Protein AF-A0A6J0THK1-F1 (afdb_monomer)

pLDDT: mean 76.47, std 19.22, range [28.08, 97.12]

Secondary structure (DSSP, 8-state):
---------------------------------PPPPP---------TTSSTT--GGGSHHHHHHHHHHHTTSS-HHHHHHHHHHHHHHHHHHHHHHHHHHHHHHHHHHHHHHHHHHHHHHHHHH---TT---HHHHHHHHHHHHHHHHHHHHHHHHHHHHHHHHHHHHHHHHHHHHHHSPPHHHHHHHHHHHHHHHHHHHHHHHHHHHHHHHHHHHHHHHHHHHHHHHHHHHHHHHHHHHHHHHHHHTS-SSSHHHHHHHHHHHHHHHHHHHHHHHHHHHHHHHHHHHHHHHHHHHHHHHHHHHHHHHHHHHHHHHHHHHHHHHHHHHHHHHHHHHHHHHHHHHHHHHHHHHHHHHHHHHHHHHHHHHHHHHHHHHHHHHHHHHHHHHHHHHHHHHHHHHHHHHHHTT----------SSS-S-----------------------GGGTGGGTHHHHHHHHHHHHHHHHHHHHHHHHHHHHHHHHHHHHHHHHHHHHHHHHHHHHHHHHHHHHHHHHHHHHHHHHHHHHHHHHHHHHHHHHHHHHHHHHHHHHHHHHHHHHHHHHHHHHHHHHHHHHHHHHHHHHHHHHHHHHHHHHHHHHHHHHHHHHHHHHHHHHHHHHHHHHHHHHHHHHHHHHHHHHHHHHHHHHHHHHHHHHHHHHHHHHHHHHHHHHHHHHHHHHHHHHHHHHHHHHHHHHHHHHHHHHHHHHHHHHHHHHHHHHHHHHHHHHHHHHHHHHHHHHHHS--TT-S------------HHHHHHHHHHHHHHHHHHHHHHHHHHHHHHHHHHHHHHHHHHHHHHHHHHHHHHHHHTTTSSSS----------------------

Foldseek 3Di:
DDDDDDDDDDDDDDDDDDDDDDDDDDDDDDDDDDDDDDDDDDDDPDVPPPPPPDDLCNDPVLVVLVVCVVVVNDPVVVSVVVSVVSVVVVVVVVVVVVVVVVVVVVVVVVVVVVVVVVVVVVVVVPDDPPPPDPVVVVVVVVVVVVVVVVVVVVVVVVVVVVVVVVVVVVVVVVVVVVVPDDPVVVVVVVVVVVVVVVVVVVVVVVVVVVVVVVVVVVVVVVVVVVVVVVVVVVVVVVVVVVVVVVVVPPDDDPPPPPVVVVVVVVVVVVVVVVVVVVVVVVVVVVVVVVVVVVVVVVVVVVVVVVVVVVVVVVVVVVVVVVVVVVVVVVVVVVVVVVVVVVVVVVVVVVVVVVVVVVVVVVVVVVVVVVVVVVVVVVVVVVVVVVVVVVVVVVVVVVVVVVVVVVVVPDDDDDDDDDPDPDDDDDDPPPDDDDDDDDDDDDDDDDPPPVPVVVVVVVVVVVVVVVVVVVVVVVVVVVVVVVVVVVVVVVVVVVVVVVVVVVVVVVVVVVVVVVVVVVVVVVVVVVVVVVVVVVVVVVVVVVVVVVVVVVVVVVVVVVVVVVVVVVVVVVVVVVVVVVVVVVVVVVVVVVVVVVVVVVVVVVVVVVVVVVVVVVVVVVVVVVVVVVVVVVVVVVVVVVVVVVVVVVVVVVVVVVVVVVVVVVVVVVVVVVVVVVVVVVVVVVVVVVVVVVVVVVVVVVVVVVVVVVVVVVVVVCVVVVVVVVVVVVVVVVVVVVVVVVVVVVVVVPPDPDDPDDDDDDDDDDDDDVVVVVVVVVVVVVVVVVVVVVVVVVVVVVVVVVVVVVVVVVVVVVVVVVVVVVVVVVVPPPDDDDDDDDDDDDDDDDDDDDDDDD

Radius of gyration: 114.05 Å; Cα contacts (8 Å, |Δi|>4): 21; chains: 1; bounding box: 267×91×372 Å

Mean predicted aligned error: 25.87 Å

Solvent-accessible surface area (backbone atoms only — not comparable to full-atom values): 49846 Å² total; per-residue (Å²): 132,87,84,87,85,90,82,85,88,85,89,88,85,88,76,88,78,89,83,84,85,82,90,85,83,90,85,80,85,91,75,82,88,72,84,84,77,83,83,75,80,80,73,82,88,72,83,83,77,81,71,90,76,67,56,70,84,75,33,67,71,47,50,54,48,48,52,39,36,77,71,66,79,42,61,66,71,59,45,51,52,50,51,54,51,50,52,52,50,49,54,50,50,51,56,49,52,56,50,51,54,49,52,56,50,50,51,54,49,53,50,54,52,48,53,51,51,49,55,52,48,52,60,70,65,65,68,76,86,82,62,86,45,70,64,53,54,52,50,52,50,48,52,50,53,51,51,52,49,49,58,47,50,53,50,49,50,52,50,52,52,52,50,50,52,53,51,50,52,48,53,50,53,52,52,52,57,68,66,53,76,55,70,72,58,53,51,51,51,50,49,54,50,49,55,50,54,51,51,52,51,52,49,53,52,49,53,56,48,52,53,47,55,50,51,52,53,49,52,52,52,52,59,47,54,60,45,55,53,48,54,52,52,52,53,52,49,55,56,48,53,56,49,54,57,62,59,72,77,76,78,79,93,67,65,91,74,59,53,69,63,52,51,56,54,50,50,56,55,48,53,54,48,51,50,52,56,50,52,52,51,49,52,53,52,51,52,49,52,56,52,50,54,52,50,52,53,53,50,52,53,49,51,52,52,49,54,51,50,53,54,52,47,55,52,48,55,52,50,51,53,51,49,50,53,53,49,52,51,49,55,51,50,52,53,50,50,53,49,54,51,52,53,47,51,54,50,52,53,50,49,51,51,53,51,53,50,50,49,53,50,52,54,49,50,58,46,52,52,52,49,52,52,50,50,51,54,50,48,54,51,50,53,50,51,50,47,53,53,49,55,51,51,53,51,50,48,61,48,50,57,50,52,50,56,58,62,75,66,63,87,89,82,88,89,87,89,86,91,85,84,88,87,77,81,96,81,85,77,94,79,77,86,88,86,87,85,90,89,86,90,86,86,87,89,83,82,67,76,79,60,61,75,66,55,57,72,55,53,57,60,54,54,55,56,55,52,54,52,51,53,52,50,54,54,53,51,50,54,57,47,53,54,49,53,52,52,49,54,52,50,51,52,49,51,53,51,51,54,50,52,54,49,51,50,53,51,49,54,47,52,52,50,50,52,58,46,53,51,52,50,53,55,48,51,54,54,50,50,52,50,51,50,51,50,54,50,51,50,51,52,51,50,50,50,50,53,51,53,48,54,49,51,52,49,58,47,52,53,50,50,54,52,51,51,52,50,50,50,55,50,50,52,52,46,54,56,49,49,56,50,48,51,54,50,50,52,52,49,54,47,51,48,53,51,50,53,50,53,53,49,52,52,51,51,54,49,51,53,50,49,55,52,48,53,53,50,52,52,51,49,54,51,48,54,52,50,51,57,50,48,53,51,51,51,51,51,50,53,54,48,51,59,50,49,53,56,48,53,50,53,50,50,54,52,48,51,54,48,50,55,50,52,51,52,48,52,56,48,52,53,51,49,51,54,49,49,53,50,47,53,52,49,51,51,53,47,51,55,50,50,51,50,50,49,52,50,50,49,54,50,52,52,51,49,50,52,52,50,52,52,59,66,47,44,59,57,52,52,46,52,55,48,51,50,51,52,51,54,51,52,50,52,56,51,52,52,51,51,55,55,50,55,66,69,73,69,63,95,82,72,97,82,88,89,88,87,88,90,89,88,85,89,63,78,73,65,57,55,61,58,50,60,61,51,56,63,56,51,59,67,53,53,61,64,50,59,60,53,57,61,53,53,56,55,56,53,60,53,53,57,62,51,52,63,58,61,56,63,65,57,58,64,62,59,59,55,62,67,59,58,71,68,73,75,77,81,74,79,94,78,86,82,90,82,90,82,88,82,88,82,89,81,87,82,88,80,83,86,133

Sequence (850 aa):
MSGSEEEEEEEEIFRSSSDSEPEQKSEPESEPENPEDPIYALAPTINIQDESSVDVHSCSAFQCLDELFYAGNIPGTRVAELKAKYTLLHDTLISLQESEIQLLQDAKRFTVELEQQQQEIEKAEQFPEDATSEVSKLRQQYLRYQNEYRAIQEREFEIQYKLNSLLEEKKLVEKEYHRIPKASDSDKRMKALRESCEVLRKEIGQRRQEIRALKEAMSSRQKHLTKEQKEINELLRKQEEIRDELVRVQSIPIQLGKDMEKIHRRMQEVEKKKLVEQEEAQEVQETLKKVLAKNDEINEEKENVMKELDGKKALLESKEREFFALTKMHEMNKENEGSAIAERGILEMGFRNCAITKQKLQDTLSRMQREKERDLRNFKKMEMQLKITQDSLDQVKAHHERMQLEVDAVPKDDGTLLERRRELQREVEISKRNLTQEKTSTDVEGRMLEQCLAEEDQLFKAQEHYRDELANLIRMIQVKADEREQKSKDCLKAQIRLNNIVAEIKTKDFEIREHKKKQREIQRQMKEFAKLYDIVRHERNKLVNLVHCARQKTNEIKEKVKMLDNEMEILRHNFAVKERKLQKYQLKLSNNIAIKDSIQCDVSKAHQTLQEMKEKREQQLMDVERLTNMLTQIEEEMVQLRKKYERAVQRRNESGVQLIEREEEVCIFYEKINIQEMMSRNGDIEINVMDEKIRFLKLKLTEKKRHIELLLRTLPMKRGLDADLVVLQIQFSQCKDKIKSFEKQFIDPNGPNRTRALPGKDPSQQELFKKIEELEIQLVKKEEKLLEKDFIYEQVSRLTEKIKTKAENSKQDTLILAKKDEWITRENKKHHPKDDGAYCRAVYESGQCH

Structure (mmCIF, N/CA/C/O backbone):
data_AF-A0A6J0THK1-F1
#
_entry.id   AF-A0A6J0THK1-F1
#
loop_
_atom_site.group_PDB
_atom_site.id
_atom_site.type_symbol
_atom_site.label_atom_id
_atom_site.label_alt_id
_atom_site.label_comp_id
_atom_site.label_asym_id
_atom_site.label_entity_id
_atom_site.label_seq_id
_atom_site.pdbx_PDB_ins_code
_atom_site.Cartn_x
_atom_site.Cartn_y
_atom_site.Cartn_z
_atom_site.occupancy
_atom_site.B_iso_or_equiv
_atom_site.auth_seq_id
_atom_site.auth_comp_id
_atom_site.auth_asym_id
_atom_site.auth_atom_id
_atom_site.pdbx_PDB_model_num
ATOM 1 N N . MET A 1 1 ? 7.198 46.370 0.269 1.00 36.00 1 MET A N 1
ATOM 2 C CA . MET A 1 1 ? 6.994 47.770 -0.156 1.00 36.00 1 MET A CA 1
ATOM 3 C C . MET A 1 1 ? 5.507 47.969 -0.392 1.00 36.00 1 MET A C 1
ATOM 5 O O . MET A 1 1 ? 4.836 46.990 -0.676 1.00 36.00 1 MET A O 1
ATOM 9 N N . SER A 1 2 ? 5.065 49.203 -0.186 1.00 38.66 2 SER A N 1
ATOM 10 C CA . SER A 1 2 ? 3.736 49.828 -0.292 1.00 38.66 2 SER A CA 1
ATOM 11 C C . SER A 1 2 ? 2.788 49.375 -1.424 1.00 38.66 2 SER A C 1
ATOM 13 O O . SER A 1 2 ? 3.269 48.921 -2.458 1.00 38.66 2 SER A O 1
ATOM 15 N N . GLY A 1 3 ? 1.476 49.621 -1.241 1.00 33.97 3 GLY A N 1
ATOM 16 C CA . GLY A 1 3 ? 0.368 49.354 -2.190 1.00 33.97 3 GLY A CA 1
ATOM 17 C C . GLY A 1 3 ? -0.607 48.294 -1.647 1.00 33.97 3 GLY A C 1
ATOM 18 O O . GLY A 1 3 ? -0.259 47.122 -1.743 1.00 33.97 3 GLY A O 1
ATOM 19 N N . SER A 1 4 ? -1.723 48.535 -0.934 1.00 37.94 4 SER A N 1
ATOM 20 C CA . SER A 1 4 ? -2.743 49.617 -0.830 1.00 37.94 4 SER A CA 1
ATOM 21 C C . SER A 1 4 ? -3.818 49.645 -1.930 1.00 37.94 4 SER A C 1
ATOM 23 O O . SER A 1 4 ? -3.476 49.421 -3.084 1.00 37.94 4 SER A O 1
ATOM 25 N N . GLU A 1 5 ? -5.053 49.974 -1.501 1.00 36.44 5 GLU A N 1
ATOM 26 C CA . GLU A 1 5 ? -6.386 50.010 -2.169 1.00 36.44 5 GLU A CA 1
ATOM 27 C C . GLU A 1 5 ? -7.235 48.732 -1.894 1.00 36.44 5 GLU A C 1
ATOM 29 O O . GLU A 1 5 ? -6.798 47.629 -2.220 1.00 36.44 5 GLU A O 1
ATOM 34 N N . GLU A 1 6 ? -8.290 48.736 -1.048 1.00 36.91 6 GLU A N 1
ATOM 35 C CA . GLU A 1 6 ? -9.592 49.486 -1.051 1.00 36.91 6 GLU A CA 1
ATOM 36 C C . GLU A 1 6 ? -10.599 48.821 -2.030 1.00 36.91 6 GLU A C 1
ATOM 38 O O . GLU A 1 6 ? -10.171 48.293 -3.051 1.00 36.91 6 GLU A O 1
ATOM 43 N N . GLU A 1 7 ? -11.906 48.628 -1.780 1.00 33.03 7 GLU A N 1
ATOM 44 C CA . GLU A 1 7 ? -12.958 49.239 -0.922 1.00 33.03 7 GLU A CA 1
ATOM 45 C C . GLU A 1 7 ? -14.014 48.128 -0.578 1.00 33.03 7 GLU A C 1
ATOM 47 O O . GLU A 1 7 ? -14.132 47.155 -1.321 1.00 33.03 7 GLU A O 1
ATOM 52 N N . GLU A 1 8 ? -14.564 48.013 0.640 1.00 32.53 8 GLU A N 1
ATOM 53 C CA . GLU A 1 8 ? -15.829 48.585 1.183 1.00 32.53 8 GLU A CA 1
ATOM 54 C C . GLU A 1 8 ? -17.151 47.793 0.940 1.00 32.53 8 GLU A C 1
ATOM 56 O O . GLU A 1 8 ? -17.525 47.493 -0.187 1.00 32.53 8 GLU A O 1
ATOM 61 N N . GLU A 1 9 ? -17.820 47.508 2.079 1.00 32.97 9 GLU A N 1
ATOM 62 C CA . GLU A 1 9 ? -19.280 47.500 2.371 1.00 32.97 9 GLU A CA 1
ATOM 63 C C . GLU A 1 9 ? -20.213 46.453 1.687 1.00 32.97 9 GLU A C 1
ATOM 65 O O . GLU A 1 9 ? -19.879 45.852 0.673 1.00 32.97 9 GLU A O 1
ATOM 70 N N . GLU A 1 10 ? -21.365 46.036 2.245 1.00 31.88 10 GLU A N 1
ATOM 71 C CA . GLU A 1 10 ? -22.238 46.596 3.302 1.00 31.88 10 GLU A CA 1
ATOM 72 C C . GLU A 1 10 ? -22.697 45.533 4.344 1.00 31.88 10 GLU A C 1
ATOM 74 O O . GLU A 1 10 ? -22.990 44.384 4.001 1.00 31.88 10 GLU A O 1
ATOM 79 N N . GLU A 1 11 ? -22.860 45.932 5.614 1.00 37.66 11 GLU A N 1
ATOM 80 C CA . GLU A 1 11 ? -23.865 45.345 6.522 1.00 37.66 11 GLU A CA 1
ATOM 81 C C . GLU A 1 11 ? -25.119 46.230 6.462 1.00 37.66 11 GLU A C 1
ATOM 83 O O . GLU A 1 11 ? -24.998 47.434 6.676 1.00 37.66 11 GLU A O 1
ATOM 88 N N . GLU A 1 12 ? -26.328 45.671 6.320 1.00 30.88 12 GLU A N 1
ATOM 89 C CA . GLU A 1 12 ? -27.518 46.402 6.777 1.00 30.88 12 GLU A CA 1
ATOM 90 C C . GLU A 1 12 ? -28.591 45.522 7.436 1.00 30.88 12 GLU A C 1
ATOM 92 O O . GLU A 1 12 ? -28.815 44.353 7.112 1.00 30.88 12 GLU A O 1
ATOM 97 N N . ILE A 1 13 ? -29.240 46.130 8.426 1.00 35.81 13 ILE A N 1
ATOM 98 C CA . ILE A 1 13 ? -30.247 45.569 9.321 1.00 35.81 13 ILE A CA 1
ATOM 99 C C . ILE A 1 13 ? -31.585 46.212 8.963 1.00 35.81 13 ILE A C 1
ATOM 101 O O . ILE A 1 13 ? -31.667 47.437 8.926 1.00 35.81 13 ILE A O 1
ATOM 105 N N . PHE A 1 14 ? -32.672 45.437 8.866 1.00 30.03 14 PHE A N 1
ATOM 106 C CA . PHE A 1 14 ? -34.009 46.030 8.971 1.00 30.03 14 PHE A CA 1
ATOM 107 C C . PHE A 1 14 ? -34.970 45.260 9.879 1.00 30.03 14 PHE A C 1
ATOM 109 O O . PHE A 1 14 ? -34.850 44.056 10.109 1.00 30.03 14 PHE A O 1
ATOM 116 N N . ARG A 1 15 ? -35.902 46.014 10.469 1.00 31.06 15 ARG A N 1
ATOM 117 C CA . ARG A 1 15 ? -36.701 45.668 11.652 1.00 31.06 15 ARG A CA 1
ATOM 118 C C . ARG A 1 15 ? -38.185 45.918 11.368 1.00 31.06 15 ARG A C 1
ATOM 120 O O . ARG A 1 15 ? -38.506 47.002 10.895 1.00 31.06 15 ARG A O 1
ATOM 127 N N . SER A 1 16 ? -39.065 45.043 11.878 1.00 30.78 16 SER A N 1
ATOM 128 C CA . SER A 1 16 ? -40.495 45.316 12.185 1.00 30.78 16 SER A CA 1
ATOM 129 C C . SER A 1 16 ? -41.435 45.624 10.988 1.00 30.78 16 SER A C 1
ATOM 131 O O . SER A 1 16 ? -40.957 45.923 9.904 1.00 30.78 16 SER A O 1
ATOM 133 N N . SER A 1 17 ? -42.772 45.518 11.068 1.00 31.30 17 SER A N 1
ATOM 134 C CA . SER A 1 17 ? -43.716 45.258 12.180 1.00 31.30 17 SER A CA 1
ATOM 135 C C . SER A 1 17 ? -45.037 44.620 11.682 1.00 31.30 17 SER A C 1
ATOM 137 O O . SER A 1 17 ? -45.369 44.822 10.520 1.00 31.30 17 SER A O 1
ATOM 139 N N . SER A 1 18 ? -45.837 44.037 12.603 1.00 30.94 18 SER A N 1
ATOM 140 C CA . SER A 1 18 ? -47.333 43.947 12.600 1.00 30.94 18 SER A CA 1
ATOM 141 C C . SER A 1 18 ? -48.061 43.213 11.436 1.00 30.94 18 SER A C 1
ATOM 143 O O . SER A 1 18 ? -47.658 43.321 10.289 1.00 30.94 18 SER A O 1
ATOM 145 N N . ASP A 1 19 ? -49.179 42.493 11.615 1.00 30.31 19 ASP A N 1
ATOM 146 C CA . ASP A 1 19 ? -50.073 42.316 12.779 1.00 30.31 19 ASP A CA 1
ATOM 147 C C . ASP A 1 19 ? -50.933 41.022 12.668 1.00 30.31 19 ASP A C 1
ATOM 149 O O . ASP A 1 19 ? -50.865 40.311 11.666 1.00 30.31 19 ASP A O 1
ATOM 153 N N . SER A 1 20 ? -51.830 40.805 13.640 1.00 31.91 20 SER A N 1
ATOM 154 C CA . SER A 1 20 ? -52.993 39.882 13.662 1.00 31.91 20 SER A CA 1
ATOM 155 C C . SER A 1 20 ? -52.786 38.370 13.904 1.00 31.91 20 SER A C 1
ATOM 157 O O . SER A 1 20 ? -52.632 37.551 13.001 1.00 31.91 20 SER A O 1
ATOM 159 N N . GLU A 1 21 ? -52.948 38.018 15.183 1.00 32.16 21 GLU A N 1
ATOM 160 C CA . GLU A 1 21 ? -53.634 36.818 15.708 1.00 32.16 21 GLU A CA 1
ATOM 161 C C . GLU A 1 21 ? -55.079 36.666 15.133 1.00 32.16 21 GLU A C 1
ATOM 163 O O . GLU A 1 21 ? -55.592 37.665 14.615 1.00 32.16 21 GLU A O 1
ATOM 168 N N . PRO A 1 22 ? -55.780 35.496 15.229 1.00 43.03 22 PRO A N 1
ATOM 169 C CA . PRO A 1 22 ? -55.897 34.708 16.472 1.00 43.03 22 PRO A CA 1
ATOM 170 C C . PRO A 1 22 ? -56.037 33.162 16.396 1.00 43.03 22 PRO A C 1
ATOM 172 O O . PRO A 1 22 ? -56.296 32.569 15.356 1.00 43.03 22 PRO A O 1
ATOM 175 N N . GLU A 1 23 ? -55.956 32.556 17.592 1.00 30.20 23 GLU A N 1
ATOM 176 C CA . GLU A 1 23 ? -56.644 31.326 18.049 1.00 30.20 23 GLU A CA 1
ATOM 177 C C . GLU A 1 23 ? -56.476 29.987 17.275 1.00 30.20 23 GLU A C 1
ATOM 179 O O . GLU A 1 23 ? -57.146 29.743 16.277 1.00 30.20 23 GLU A O 1
ATOM 184 N N . GLN A 1 24 ? -55.785 28.999 17.879 1.00 33.31 24 GLN A N 1
ATOM 185 C CA . GLN A 1 24 ? -56.449 27.915 18.651 1.00 33.31 24 GLN A CA 1
ATOM 186 C C . GLN A 1 24 ? -55.478 26.913 19.337 1.00 33.31 24 GLN A C 1
ATOM 188 O O . GLN A 1 24 ? -54.719 26.201 18.695 1.00 33.31 24 GLN A O 1
ATOM 193 N N . LYS A 1 25 ? -55.611 26.831 20.671 1.00 32.59 25 LYS A N 1
ATOM 194 C CA . LYS A 1 25 ? -55.557 25.639 21.557 1.00 32.59 25 LYS A CA 1
ATOM 195 C C . LYS A 1 25 ? -54.451 24.571 21.397 1.00 32.59 25 LYS A C 1
ATOM 197 O O . LYS A 1 25 ? -54.590 23.599 20.670 1.00 32.59 25 LYS A O 1
ATOM 202 N N . SER A 1 26 ? -53.470 24.686 22.294 1.00 32.38 26 SER A N 1
ATOM 203 C CA . SER A 1 26 ? -52.949 23.631 23.192 1.00 32.38 26 SER A CA 1
ATOM 204 C C . SER A 1 26 ? -53.467 22.180 23.052 1.00 32.38 26 SER A C 1
ATOM 206 O O . SER A 1 26 ? -54.631 21.910 23.360 1.00 32.38 26 SER A O 1
ATOM 208 N N . GLU A 1 27 ? -52.540 21.241 22.841 1.00 31.03 27 GLU A N 1
ATOM 209 C CA . GLU A 1 27 ? -52.657 19.834 23.262 1.00 31.03 27 GLU A CA 1
ATOM 210 C C . GLU A 1 27 ? -51.752 19.577 24.489 1.00 31.03 27 GLU A C 1
ATOM 212 O O . GLU A 1 27 ? -50.591 20.000 24.473 1.00 31.03 27 GLU A O 1
ATOM 217 N N . PRO A 1 28 ? -52.244 18.921 25.559 1.00 38.50 28 PRO A N 1
ATOM 218 C CA . PRO A 1 28 ? -51.434 18.522 26.708 1.00 38.50 28 PRO A CA 1
ATOM 219 C C . PRO A 1 28 ? -51.031 17.034 26.689 1.00 38.50 28 PRO A C 1
ATOM 221 O O . PRO A 1 28 ? -51.743 16.184 26.168 1.00 38.50 28 PRO A O 1
ATOM 224 N N . GLU A 1 29 ? -49.892 16.758 27.329 1.00 32.00 29 GLU A N 1
ATOM 225 C CA . GLU A 1 29 ? -49.574 15.581 28.163 1.00 32.00 29 GLU A CA 1
ATOM 226 C C . GLU A 1 29 ? -50.236 14.220 27.838 1.00 32.00 29 GLU A C 1
ATOM 228 O O . GLU A 1 29 ? -51.394 13.970 28.166 1.00 32.00 29 GLU A O 1
ATOM 233 N N . SER A 1 30 ? -49.428 13.263 27.361 1.00 32.16 30 SER A N 1
ATOM 234 C CA . SER A 1 30 ? -49.737 11.826 27.441 1.00 32.16 30 SER A CA 1
ATOM 235 C C . SER A 1 30 ? -49.089 11.193 28.683 1.00 32.16 30 SER A C 1
ATOM 237 O O . SER A 1 30 ? -47.943 10.745 28.655 1.00 32.16 30 SER A O 1
ATOM 239 N N . GLU A 1 31 ? -49.836 11.148 29.790 1.00 34.22 31 GLU A N 1
ATOM 240 C CA . GLU A 1 31 ? -49.601 10.182 30.877 1.00 34.22 31 GLU A CA 1
ATOM 241 C C . GLU A 1 31 ? -50.371 8.862 30.608 1.00 34.22 31 GLU A C 1
ATOM 243 O O . GLU A 1 31 ? -51.216 8.821 29.711 1.00 34.22 31 GLU A O 1
ATOM 248 N N . PRO A 1 32 ? -50.018 7.744 31.278 1.00 40.38 32 PRO A N 1
ATOM 249 C CA . PRO A 1 32 ? -50.179 6.409 30.698 1.00 40.38 32 PRO A CA 1
ATOM 250 C C . PRO A 1 32 ? -51.572 5.783 30.834 1.00 40.38 32 PRO A C 1
ATOM 252 O O . PRO A 1 32 ? -52.374 6.135 31.698 1.00 40.38 32 PRO A O 1
ATOM 255 N N . GLU A 1 33 ? -51.779 4.770 29.993 1.00 37.91 33 GLU A N 1
ATOM 256 C CA . GLU A 1 33 ? -52.942 3.884 29.908 1.00 37.91 33 GLU A CA 1
ATOM 257 C C . GLU A 1 33 ? -53.443 3.400 31.284 1.00 37.91 33 GLU A C 1
ATOM 259 O O . GLU A 1 33 ? -52.737 2.724 32.037 1.00 37.91 33 GLU A O 1
ATOM 264 N N . ASN A 1 34 ? -54.710 3.704 31.578 1.00 33.78 34 ASN A N 1
ATOM 265 C CA . ASN A 1 34 ? -55.543 2.892 32.465 1.00 33.78 34 ASN A CA 1
ATOM 266 C C . ASN A 1 34 ? -56.262 1.827 31.612 1.00 33.78 34 ASN A C 1
ATOM 268 O O . ASN A 1 34 ? -56.452 2.057 30.417 1.00 33.78 34 ASN A O 1
ATOM 272 N N . PRO A 1 35 ? -56.627 0.665 32.187 1.00 40.75 35 PRO A N 1
ATOM 273 C CA . PRO A 1 35 ? -57.068 -0.496 31.416 1.00 40.75 35 PRO A CA 1
ATOM 274 C C . PRO A 1 35 ? -58.350 -0.231 30.621 1.00 40.75 35 PRO A C 1
ATOM 276 O O . PRO A 1 35 ? -59.251 0.457 31.095 1.00 40.75 35 PRO A O 1
ATOM 279 N N . GLU A 1 36 ? -58.418 -0.817 29.426 1.00 34.31 36 GLU A N 1
ATOM 280 C CA . GLU A 1 36 ? -59.566 -0.733 28.524 1.00 34.31 36 GLU A CA 1
ATOM 281 C C . GLU A 1 36 ? -60.833 -1.312 29.180 1.00 34.31 36 GLU A C 1
ATOM 283 O O . GLU A 1 36 ? -60.874 -2.490 29.543 1.00 34.31 36 GLU A O 1
ATOM 288 N N . ASP A 1 37 ? -61.893 -0.503 29.276 1.00 35.66 37 ASP A N 1
ATOM 289 C CA . ASP A 1 37 ? -63.248 -1.028 29.457 1.00 35.66 37 ASP A CA 1
ATOM 290 C C . ASP A 1 37 ? -63.623 -1.856 28.209 1.00 35.66 37 ASP A C 1
ATOM 292 O O . ASP A 1 37 ? -63.424 -1.385 27.081 1.00 35.66 37 ASP A O 1
ATOM 296 N N . PRO A 1 38 ? -64.183 -3.072 28.352 1.00 40.34 38 PRO A N 1
ATOM 297 C CA . PRO A 1 38 ? -64.502 -3.915 27.208 1.00 40.34 38 PRO A CA 1
ATOM 298 C C . PRO A 1 38 ? -65.589 -3.273 26.338 1.00 40.34 38 PRO A C 1
ATOM 300 O O . PRO A 1 38 ? -66.718 -3.036 26.778 1.00 40.34 38 PRO A O 1
ATOM 303 N N . ILE A 1 39 ? -65.251 -3.025 25.070 1.00 37.56 39 ILE A N 1
ATOM 304 C CA . ILE A 1 39 ? -66.159 -2.446 24.076 1.00 37.56 39 ILE A CA 1
ATOM 305 C C . ILE A 1 39 ? -67.278 -3.449 23.767 1.00 37.56 39 ILE A C 1
ATOM 307 O O . ILE A 1 39 ? -67.135 -4.332 22.919 1.00 37.56 39 ILE A O 1
ATOM 311 N N . TYR A 1 40 ? -68.429 -3.284 24.418 1.00 40.06 40 TYR A N 1
ATOM 312 C CA . TYR A 1 40 ? -69.657 -3.958 24.008 1.00 40.06 40 TYR A CA 1
ATOM 313 C C . TYR A 1 40 ? -70.093 -3.432 22.639 1.00 40.06 40 TYR A C 1
ATOM 315 O O . TYR A 1 40 ? -70.543 -2.292 22.503 1.00 40.06 40 TYR A O 1
ATOM 323 N N . ALA A 1 41 ? -70.000 -4.285 21.619 1.00 38.50 41 ALA A N 1
ATOM 324 C CA . ALA A 1 41 ? -70.577 -4.013 20.313 1.00 38.50 41 ALA A CA 1
ATOM 325 C C . ALA A 1 41 ? -72.111 -3.938 20.432 1.00 38.50 41 ALA A C 1
ATOM 327 O O . ALA A 1 41 ? -72.799 -4.957 20.514 1.00 38.50 41 ALA A O 1
ATOM 328 N N . LEU A 1 42 ? -72.651 -2.716 20.445 1.00 39.47 42 LEU A N 1
ATOM 329 C CA . LEU A 1 42 ? -74.087 -2.468 20.337 1.00 39.47 42 LEU A CA 1
ATOM 330 C C . LEU A 1 42 ? -74.588 -3.006 18.991 1.00 39.47 42 LEU A C 1
ATOM 332 O O . LEU A 1 42 ? -74.327 -2.424 17.938 1.00 39.47 42 LEU A O 1
ATOM 336 N N . ALA A 1 43 ? -75.298 -4.134 19.035 1.00 42.25 43 ALA A N 1
ATOM 337 C CA . ALA A 1 43 ? -75.913 -4.732 17.857 1.00 42.25 43 ALA A CA 1
ATOM 338 C C . ALA A 1 43 ? -76.910 -3.745 17.210 1.00 42.25 43 ALA A C 1
ATOM 340 O O . ALA A 1 43 ? -77.673 -3.105 17.942 1.00 42.25 43 ALA A O 1
ATOM 341 N N . PRO A 1 44 ? -76.956 -3.626 15.868 1.00 39.19 44 PRO A N 1
ATOM 342 C CA . PRO A 1 44 ? -77.897 -2.733 15.201 1.00 39.19 44 PRO A CA 1
ATOM 343 C C . PRO A 1 44 ? -79.349 -3.104 15.524 1.00 39.19 44 PRO A C 1
ATOM 345 O O . PRO A 1 44 ? -79.799 -4.213 15.233 1.00 39.19 44 PRO A O 1
ATOM 348 N N . THR A 1 45 ? -80.107 -2.165 16.090 1.00 42.28 45 THR A N 1
ATOM 349 C CA . THR A 1 45 ? -81.543 -2.316 16.358 1.00 42.28 45 THR A CA 1
ATOM 350 C C . THR A 1 45 ? -82.350 -2.176 15.064 1.00 42.28 45 THR A C 1
ATOM 352 O O . THR A 1 45 ? -83.060 -1.194 14.850 1.00 42.28 45 THR A O 1
ATOM 355 N N . ILE A 1 46 ? -82.239 -3.159 14.169 1.00 40.56 46 ILE A N 1
ATOM 356 C CA . ILE A 1 46 ? -83.119 -3.253 13.002 1.00 40.56 46 ILE A CA 1
ATOM 357 C C . ILE A 1 46 ? -84.447 -3.853 13.472 1.00 40.56 46 ILE A C 1
ATOM 359 O O . ILE A 1 46 ? -84.507 -4.991 13.938 1.00 40.56 46 ILE A O 1
ATOM 363 N N . ASN A 1 47 ? -85.522 -3.073 13.374 1.00 46.06 47 ASN A N 1
ATOM 364 C CA . ASN A 1 47 ? -86.858 -3.462 13.821 1.00 46.06 47 ASN A CA 1
ATOM 365 C C . ASN A 1 47 ? -87.555 -4.353 12.766 1.00 46.06 47 ASN A C 1
ATOM 367 O O . ASN A 1 47 ? -88.536 -3.947 12.149 1.00 46.06 47 ASN A O 1
ATOM 371 N N . ILE A 1 48 ? -87.012 -5.552 12.514 1.00 51.94 48 ILE A N 1
ATOM 372 C CA . ILE A 1 48 ? -87.466 -6.493 11.465 1.00 51.94 48 ILE A CA 1
ATOM 373 C C . ILE A 1 48 ? -88.683 -7.312 11.945 1.00 51.94 48 ILE A C 1
ATOM 375 O O . ILE A 1 48 ? -88.624 -8.536 12.038 1.00 51.94 48 ILE A O 1
ATOM 379 N N . GLN A 1 49 ? -89.786 -6.647 12.302 1.00 43.81 49 GLN A N 1
ATOM 380 C CA . GLN A 1 49 ? -91.042 -7.331 12.665 1.00 43.81 49 GLN A CA 1
ATOM 381 C C . GLN A 1 49 ? -92.214 -7.089 11.701 1.00 43.81 49 GLN A C 1
ATOM 383 O O . GLN A 1 49 ? -93.164 -7.864 11.747 1.00 43.81 49 GLN A O 1
ATOM 388 N N . ASP A 1 50 ? -92.130 -6.112 10.787 1.00 47.44 50 ASP A N 1
ATOM 389 C CA . ASP A 1 50 ? -93.258 -5.752 9.905 1.00 47.44 50 ASP A CA 1
ATOM 390 C C . ASP A 1 50 ? -93.159 -6.255 8.444 1.00 47.44 50 ASP A C 1
ATOM 392 O O . ASP A 1 50 ? -94.173 -6.273 7.751 1.00 47.44 50 ASP A O 1
ATOM 396 N N . GLU A 1 51 ? -91.996 -6.709 7.950 1.00 49.25 51 GLU A N 1
ATOM 397 C CA . GLU A 1 51 ? -91.840 -7.118 6.530 1.00 49.25 51 GLU A CA 1
ATOM 398 C C . GLU A 1 51 ? -91.752 -8.639 6.286 1.00 49.25 51 GLU A C 1
ATOM 400 O O . GLU A 1 51 ? -91.953 -9.093 5.161 1.00 49.25 51 GLU A O 1
ATOM 405 N N . SER A 1 52 ? -91.537 -9.458 7.319 1.00 50.28 52 SER A N 1
ATOM 406 C CA . SER A 1 52 ? -91.371 -10.922 7.200 1.00 50.28 52 SER A CA 1
ATOM 407 C C . SER A 1 52 ? -92.678 -11.714 7.011 1.00 50.28 52 SER A C 1
ATOM 409 O O . SER A 1 52 ? -92.669 -12.942 7.064 1.00 50.28 52 SER A O 1
ATOM 411 N N . SER A 1 53 ? -93.812 -11.035 6.799 1.00 53.34 53 SER A N 1
ATOM 412 C CA . SER A 1 53 ? -95.144 -11.654 6.665 1.00 53.34 53 SER A CA 1
ATOM 413 C C . SER A 1 53 ? -95.928 -11.238 5.411 1.00 53.34 53 SER A C 1
ATOM 415 O O . SER A 1 53 ? -97.117 -11.541 5.293 1.00 53.34 53 SER A O 1
ATOM 417 N N . VAL A 1 54 ? -95.279 -10.581 4.443 1.00 56.69 54 VAL A N 1
ATOM 418 C CA . VAL A 1 54 ? -95.909 -10.233 3.159 1.00 56.69 54 VAL A CA 1
ATOM 419 C C . VAL A 1 54 ? -95.861 -11.439 2.217 1.00 56.69 54 VAL A C 1
ATOM 421 O O . VAL A 1 54 ? -94.809 -11.763 1.673 1.00 56.69 54 VAL A O 1
ATOM 424 N N . ASP A 1 55 ? -97.011 -12.082 1.990 1.00 60.78 55 ASP A N 1
ATOM 425 C CA . ASP A 1 55 ? -97.172 -13.136 0.976 1.00 60.78 55 ASP A CA 1
ATOM 426 C C . ASP A 1 55 ? -96.639 -12.641 -0.381 1.00 60.78 55 ASP A C 1
ATOM 428 O O . ASP A 1 55 ? -97.084 -11.605 -0.889 1.00 60.78 55 ASP A O 1
ATOM 432 N N . VAL A 1 56 ? -95.690 -13.371 -0.977 1.00 65.38 56 VAL A N 1
ATOM 433 C CA . VAL A 1 56 ? -94.945 -12.958 -2.181 1.00 65.38 56 VAL A CA 1
ATOM 434 C C . VAL A 1 56 ? -95.877 -12.628 -3.349 1.00 65.38 56 VAL A C 1
ATOM 436 O O . VAL A 1 56 ? -95.581 -11.756 -4.166 1.00 65.38 56 VAL A O 1
ATOM 439 N N . HIS A 1 57 ? -97.040 -13.279 -3.411 1.00 62.56 57 HIS A N 1
ATOM 440 C CA . HIS A 1 57 ? -98.052 -13.042 -4.440 1.00 62.56 57 HIS A CA 1
ATOM 441 C C . HIS A 1 57 ? -98.826 -11.726 -4.259 1.00 62.56 57 HIS A C 1
ATOM 443 O O . HIS A 1 57 ? -99.402 -11.223 -5.224 1.00 62.56 57 HIS A O 1
ATOM 449 N N . SER A 1 58 ? -98.800 -11.138 -3.060 1.00 63.50 58 SER A N 1
ATOM 450 C CA . SER A 1 58 ? -99.386 -9.828 -2.749 1.00 63.50 58 SER A CA 1
ATOM 451 C C . SER A 1 58 ? -98.419 -8.653 -2.958 1.00 63.50 58 SER A C 1
ATOM 453 O O . SER A 1 58 ? -98.847 -7.499 -2.930 1.00 63.50 58 SER A O 1
ATOM 455 N N . CYS A 1 59 ? -97.134 -8.926 -3.213 1.00 71.06 59 CYS A N 1
ATOM 456 C CA . CYS A 1 59 ? -96.104 -7.908 -3.409 1.00 71.06 59 CYS A CA 1
ATOM 457 C C . CYS A 1 59 ? -96.412 -6.980 -4.601 1.00 71.06 59 CYS A C 1
ATOM 459 O O . CYS A 1 59 ? -96.798 -7.431 -5.684 1.00 71.06 59 CYS A O 1
ATOM 461 N N . SER A 1 60 ? -96.138 -5.681 -4.445 1.00 70.81 60 SER A N 1
ATOM 462 C CA . SER A 1 60 ? -96.267 -4.672 -5.509 1.00 70.81 60 SER A CA 1
ATOM 463 C C . SER A 1 60 ? -95.484 -5.034 -6.779 1.00 70.81 60 SER A C 1
ATOM 465 O O . SER A 1 60 ? -95.949 -4.770 -7.884 1.00 70.81 60 SER A O 1
ATOM 467 N N . ALA A 1 61 ? -94.343 -5.722 -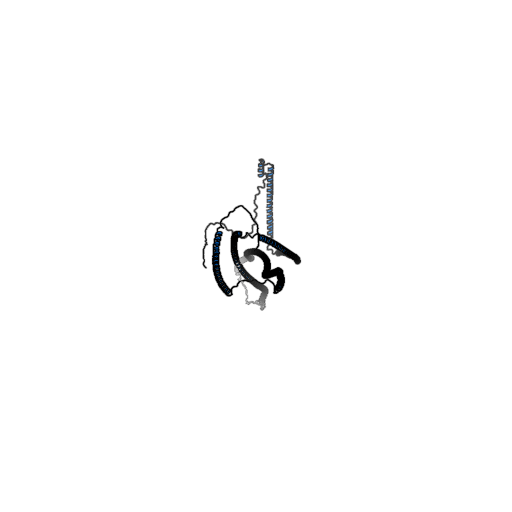6.657 1.00 71.44 61 ALA A N 1
ATOM 468 C CA . ALA A 1 61 ? -93.584 -6.224 -7.803 1.00 71.44 61 ALA A CA 1
ATOM 469 C C . ALA A 1 61 ? -94.363 -7.273 -8.623 1.00 71.44 61 ALA A C 1
ATOM 471 O O . ALA A 1 61 ? -94.291 -7.269 -9.852 1.00 71.44 61 ALA A O 1
ATOM 472 N N . PHE A 1 62 ? -95.137 -8.148 -7.969 1.00 78.50 62 PHE A N 1
ATOM 473 C CA . PHE A 1 62 ? -96.006 -9.116 -8.645 1.00 78.50 62 PHE A CA 1
ATOM 474 C C . PHE A 1 62 ? -97.195 -8.425 -9.324 1.00 78.50 62 PHE A C 1
ATOM 476 O O . PHE A 1 62 ? -97.515 -8.775 -10.460 1.00 78.50 62 PHE A O 1
ATOM 483 N N . GLN A 1 63 ? -97.784 -7.418 -8.670 1.00 76.44 63 GLN A N 1
ATOM 484 C CA . GLN A 1 63 ? -98.888 -6.617 -9.211 1.00 76.44 63 GLN A CA 1
ATOM 485 C C . GLN A 1 63 ? -98.457 -5.842 -10.468 1.00 76.44 63 GLN A C 1
ATOM 487 O O . GLN A 1 63 ? -99.088 -5.983 -11.512 1.00 76.44 63 GLN A O 1
ATOM 492 N N . CYS A 1 64 ? -97.320 -5.138 -10.429 1.00 76.50 64 CYS A N 1
ATOM 493 C CA . CYS A 1 64 ? -96.753 -4.459 -11.601 1.00 76.50 64 CYS A CA 1
ATOM 494 C C . CYS A 1 64 ? -96.468 -5.425 -12.768 1.00 76.50 64 CYS A C 1
ATOM 496 O O . CYS A 1 64 ? -96.657 -5.073 -13.932 1.00 76.50 64 CYS A O 1
ATOM 498 N N . LEU A 1 65 ? -96.017 -6.653 -12.483 1.00 80.00 65 LEU A N 1
ATOM 499 C CA . LEU A 1 65 ? -95.787 -7.674 -13.511 1.00 80.00 65 LEU A CA 1
ATOM 500 C C . LEU A 1 65 ? -97.094 -8.195 -14.137 1.00 80.00 65 LEU A C 1
ATOM 502 O O . LEU A 1 65 ? -97.099 -8.495 -15.332 1.00 80.00 65 LEU A O 1
ATOM 506 N N . ASP A 1 66 ? -98.191 -8.262 -13.378 1.00 80.19 66 ASP A N 1
ATOM 507 C CA . ASP A 1 66 ? -99.521 -8.585 -13.912 1.00 80.19 66 ASP A CA 1
ATOM 508 C C . ASP A 1 66 ? -100.132 -7.417 -14.695 1.00 80.19 66 ASP A C 1
ATOM 510 O O . ASP A 1 66 ? -100.679 -7.628 -15.773 1.00 80.19 66 ASP A O 1
ATOM 514 N N . GLU A 1 67 ? -99.995 -6.173 -14.233 1.00 80.31 67 GLU A N 1
ATOM 515 C CA . GLU A 1 67 ? -100.441 -4.990 -14.984 1.00 80.31 67 GLU A CA 1
ATOM 516 C C . GLU A 1 67 ? -99.746 -4.892 -16.350 1.00 80.31 67 GLU A C 1
ATOM 518 O O . GLU A 1 67 ? -100.396 -4.663 -17.372 1.00 80.31 67 GLU A O 1
ATOM 523 N N . LEU A 1 68 ? -98.435 -5.155 -16.401 1.00 77.31 68 LEU A N 1
ATOM 524 C CA . LEU A 1 68 ? -97.666 -5.198 -17.649 1.00 77.31 68 LEU A CA 1
ATOM 525 C C . LEU A 1 68 ? -98.054 -6.376 -18.563 1.00 77.31 68 LEU A C 1
ATOM 527 O O . LEU A 1 68 ? -97.899 -6.268 -19.785 1.00 77.31 68 LEU A O 1
ATOM 531 N N . PHE A 1 69 ? -98.584 -7.470 -18.004 1.00 79.81 69 PHE A N 1
ATOM 532 C CA . PHE A 1 69 ? -99.197 -8.560 -18.769 1.00 79.81 69 PHE A CA 1
ATOM 533 C C . PHE A 1 69 ? -100.554 -8.146 -19.352 1.00 79.81 69 PHE A C 1
ATOM 535 O O . PHE A 1 69 ? -100.767 -8.278 -20.557 1.00 79.81 69 PHE A O 1
ATOM 542 N N . TYR A 1 70 ? -101.454 -7.595 -18.530 1.00 80.25 70 TYR A N 1
ATOM 543 C CA . TYR A 1 70 ? -102.786 -7.151 -18.960 1.00 80.25 70 TYR A CA 1
ATOM 544 C C . TYR A 1 70 ? -102.730 -5.996 -19.972 1.00 80.25 70 TYR A C 1
ATOM 546 O O . TYR A 1 70 ? -103.574 -5.926 -20.863 1.00 80.25 70 TYR A O 1
ATOM 554 N N . ALA A 1 71 ? -101.708 -5.139 -19.898 1.00 79.12 71 ALA A N 1
ATOM 555 C CA . ALA A 1 71 ? -101.424 -4.110 -20.899 1.00 79.12 71 ALA A CA 1
ATOM 556 C C . ALA A 1 71 ? -100.880 -4.666 -22.237 1.00 79.12 71 ALA A C 1
ATOM 558 O O . ALA A 1 71 ? -100.681 -3.902 -23.178 1.00 79.12 71 ALA A O 1
ATOM 559 N N . GLY A 1 72 ? -100.606 -5.974 -22.336 1.00 70.19 72 GLY A N 1
ATOM 560 C CA . GLY A 1 72 ? -100.081 -6.627 -23.542 1.00 70.19 72 GLY A CA 1
ATOM 561 C C . GLY A 1 72 ? -98.594 -6.373 -23.823 1.00 70.19 72 GLY A C 1
ATOM 562 O O . GLY A 1 72 ? -98.082 -6.830 -24.844 1.00 70.19 72 GLY A O 1
ATOM 563 N N . ASN A 1 73 ? -97.884 -5.678 -22.928 1.00 73.75 73 ASN A N 1
ATOM 564 C CA . ASN A 1 73 ? -96.490 -5.269 -23.127 1.00 73.75 73 ASN A CA 1
ATOM 565 C C . ASN A 1 73 ? -95.484 -6.421 -22.964 1.00 73.75 73 ASN A C 1
ATOM 567 O O . ASN A 1 73 ? -94.356 -6.323 -23.448 1.00 73.75 73 ASN A O 1
ATOM 571 N N . ILE A 1 74 ? -95.858 -7.499 -22.264 1.00 79.38 74 ILE A N 1
ATOM 572 C CA . ILE A 1 74 ? -94.978 -8.637 -21.971 1.00 79.38 74 ILE A CA 1
ATOM 573 C C . ILE A 1 74 ? -95.741 -9.956 -22.197 1.00 79.38 74 ILE A C 1
ATOM 575 O O . ILE A 1 74 ? -96.844 -10.108 -21.673 1.00 79.38 74 ILE A O 1
ATOM 579 N N . PRO A 1 75 ? -95.186 -10.948 -22.924 1.00 79.62 75 PRO A N 1
ATOM 580 C CA . PRO A 1 75 ? -95.816 -12.261 -23.057 1.00 79.62 75 PRO A CA 1
ATOM 581 C C . PRO A 1 75 ? -95.833 -13.019 -21.720 1.00 79.62 75 PRO A C 1
ATOM 583 O O . PRO A 1 75 ? -94.862 -12.995 -20.962 1.00 79.62 75 PRO A O 1
ATOM 586 N N . GLY A 1 76 ? -96.915 -13.758 -21.455 1.00 76.94 76 GLY A N 1
ATOM 587 C CA . GLY A 1 76 ? -97.157 -14.412 -20.158 1.00 76.94 76 GLY A CA 1
ATOM 588 C C . GLY A 1 76 ? -96.076 -15.410 -19.723 1.00 76.94 76 GLY A C 1
ATOM 589 O O . GLY A 1 76 ? -95.799 -15.534 -18.534 1.00 76.94 76 GLY A O 1
ATOM 590 N N . THR A 1 77 ? -95.386 -16.054 -20.671 1.00 79.06 77 THR A N 1
ATOM 591 C CA . THR A 1 77 ? -94.213 -16.902 -20.387 1.00 79.06 77 THR A CA 1
ATOM 592 C C . THR A 1 77 ? -93.090 -16.122 -19.704 1.00 79.06 77 THR A C 1
ATOM 594 O O . THR A 1 77 ? -92.495 -16.605 -18.745 1.00 79.06 77 THR A O 1
ATOM 597 N N . ARG A 1 78 ? -92.832 -14.885 -20.142 1.00 79.06 78 ARG A N 1
ATOM 598 C CA . ARG A 1 78 ? -91.799 -14.025 -19.559 1.00 79.06 78 ARG A CA 1
ATOM 599 C C . ARG A 1 78 ? -92.219 -13.447 -18.208 1.00 79.06 78 ARG A C 1
ATOM 601 O O . ARG A 1 78 ? -91.371 -13.258 -17.342 1.00 79.06 78 ARG A O 1
ATOM 608 N N . VAL A 1 79 ? -93.513 -13.211 -18.004 1.00 83.75 79 VAL A N 1
ATOM 609 C CA . VAL A 1 79 ? -94.051 -12.806 -16.697 1.00 83.75 79 VAL A CA 1
ATOM 610 C C . VAL A 1 79 ? -93.916 -13.940 -15.681 1.00 83.75 79 VAL A C 1
ATOM 612 O O . VAL A 1 79 ? -93.434 -13.698 -14.577 1.00 83.75 79 VAL A O 1
ATOM 615 N N . ALA A 1 80 ? -94.210 -15.184 -16.073 1.00 81.19 80 ALA A N 1
ATOM 616 C CA . ALA A 1 80 ? -93.969 -16.361 -15.239 1.00 81.19 80 ALA A CA 1
ATOM 617 C C . ALA A 1 80 ? -92.477 -16.540 -14.886 1.00 81.19 80 ALA A C 1
ATOM 619 O O . ALA A 1 80 ? -92.156 -16.764 -13.722 1.00 81.19 80 ALA A O 1
ATOM 620 N N . GLU A 1 81 ? -91.554 -16.369 -15.844 1.00 84.19 81 GLU A N 1
ATOM 621 C CA . GLU A 1 81 ? -90.105 -16.394 -15.569 1.00 84.19 81 GLU A CA 1
ATOM 622 C C . GLU A 1 81 ? -89.657 -15.313 -14.572 1.00 84.19 81 GLU A C 1
ATOM 624 O O . GLU A 1 81 ? -88.823 -15.578 -13.706 1.00 84.19 81 GLU A O 1
ATOM 629 N N . LEU A 1 82 ? -90.161 -14.081 -14.710 1.00 83.56 82 LEU A N 1
ATOM 630 C CA . LEU A 1 82 ? -89.786 -12.966 -13.835 1.00 83.56 82 LEU A CA 1
ATOM 631 C C . LEU A 1 82 ? -90.364 -13.140 -12.429 1.00 83.56 82 LEU A C 1
ATOM 633 O O . LEU A 1 82 ? -89.639 -12.944 -11.455 1.00 83.56 82 LEU A O 1
ATOM 637 N N . LYS A 1 83 ? -91.617 -13.595 -12.323 1.00 84.31 83 LYS A N 1
ATOM 638 C CA . LYS A 1 83 ? -92.240 -13.976 -11.051 1.00 84.31 83 LYS A CA 1
ATOM 639 C C . LYS A 1 83 ? -91.467 -15.100 -10.360 1.00 84.31 83 LYS A C 1
ATOM 641 O O . LYS A 1 83 ? -91.107 -14.935 -9.202 1.00 84.31 83 LYS A O 1
ATOM 646 N N . ALA A 1 84 ? -91.112 -16.166 -11.084 1.00 83.44 84 ALA A N 1
ATOM 647 C CA . ALA A 1 84 ? -90.320 -17.280 -10.555 1.00 83.44 84 ALA A CA 1
ATOM 648 C C . ALA A 1 84 ? -88.930 -16.845 -10.046 1.00 83.44 84 ALA A C 1
ATOM 650 O O . 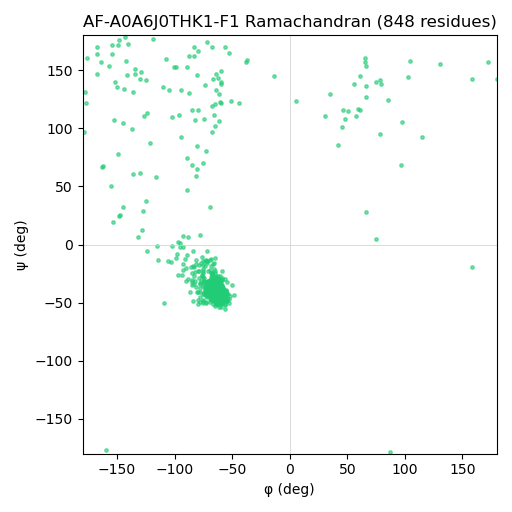ALA A 1 84 ? -88.463 -17.326 -9.013 1.00 83.44 84 ALA A O 1
ATOM 651 N N . LYS A 1 85 ? -88.270 -15.910 -10.744 1.00 84.56 85 LYS A N 1
ATOM 652 C CA . LYS A 1 85 ? -86.996 -15.320 -10.297 1.00 84.56 85 LYS A CA 1
ATOM 653 C C . LYS A 1 85 ? -87.153 -14.434 -9.064 1.00 84.56 85 LYS A C 1
ATOM 655 O O . LYS A 1 85 ? -86.256 -14.424 -8.230 1.00 84.56 85 LYS A O 1
ATOM 660 N N . TYR A 1 86 ? -88.262 -13.705 -8.949 1.00 85.00 86 TYR A N 1
ATOM 661 C CA . TYR A 1 86 ? -88.537 -12.872 -7.782 1.00 85.00 86 TYR A CA 1
ATOM 662 C C . TYR A 1 86 ? -88.855 -13.719 -6.542 1.00 85.00 86 TYR A C 1
ATOM 664 O O . TYR A 1 86 ? -88.285 -13.447 -5.490 1.00 85.00 86 TYR A O 1
ATOM 672 N N . THR A 1 87 ? -89.661 -14.785 -6.663 1.00 84.62 87 THR A N 1
ATOM 673 C CA . THR A 1 87 ? -89.841 -15.766 -5.572 1.00 84.62 87 THR A CA 1
ATOM 674 C C . THR A 1 87 ? -88.511 -16.382 -5.162 1.00 84.62 87 THR A C 1
ATOM 676 O O . THR A 1 87 ? -88.181 -16.328 -3.990 1.00 84.62 87 THR A O 1
ATOM 679 N N . LEU A 1 88 ? -87.681 -16.837 -6.112 1.00 85.88 88 LEU A N 1
ATOM 680 C CA . LEU A 1 88 ? -86.366 -17.399 -5.782 1.00 85.88 88 LEU A CA 1
ATOM 681 C C . LEU A 1 88 ? -85.481 -16.401 -5.013 1.00 85.88 88 LEU A C 1
ATOM 683 O O . LEU A 1 88 ? -84.819 -16.785 -4.056 1.00 85.88 88 LEU A O 1
ATOM 687 N N . LEU A 1 89 ? -85.478 -15.122 -5.409 1.00 83.44 89 LEU A N 1
ATOM 688 C CA . LEU A 1 89 ? -84.729 -14.079 -4.706 1.00 83.44 89 LEU A CA 1
ATOM 689 C C . LEU A 1 89 ? -85.269 -13.860 -3.282 1.00 83.44 89 LEU A C 1
ATOM 691 O O . LEU A 1 89 ? -84.485 -13.767 -2.339 1.00 83.44 89 LEU A O 1
ATOM 695 N N . HIS A 1 90 ? -86.591 -13.807 -3.125 1.00 83.31 90 HIS A N 1
ATOM 696 C CA . HIS A 1 90 ? -87.254 -13.636 -1.834 1.00 83.31 90 HIS A CA 1
ATOM 697 C C . HIS A 1 90 ? -87.005 -14.829 -0.897 1.00 83.31 90 HIS A C 1
ATOM 699 O O . HIS A 1 90 ? -86.598 -14.627 0.243 1.00 83.31 90 HIS A O 1
ATOM 705 N N . ASP A 1 91 ? -87.119 -16.059 -1.401 1.00 83.62 91 ASP A N 1
ATOM 706 C CA . ASP A 1 91 ? -86.812 -17.285 -0.658 1.00 83.62 91 ASP A CA 1
ATOM 707 C C . ASP A 1 91 ? -85.338 -17.299 -0.210 1.00 83.62 91 ASP A C 1
ATOM 709 O O . ASP A 1 91 ? -85.035 -17.622 0.941 1.00 83.62 91 ASP A O 1
ATOM 713 N N . THR A 1 92 ? -84.403 -16.874 -1.078 1.00 84.00 92 THR A N 1
ATOM 714 C CA . THR A 1 92 ? -82.992 -16.739 -0.673 1.00 84.00 92 THR A CA 1
ATOM 715 C C . THR A 1 92 ? -82.784 -15.660 0.388 1.00 84.00 92 THR A C 1
ATOM 717 O O . THR A 1 92 ? -81.998 -15.880 1.308 1.00 84.00 92 THR A O 1
ATOM 720 N N . LEU A 1 93 ? -83.505 -14.534 0.319 1.00 82.44 93 LEU A N 1
ATOM 721 C CA . LEU A 1 93 ? -83.439 -13.467 1.320 1.00 82.44 93 LEU A CA 1
ATOM 722 C C . LEU A 1 93 ? -83.947 -13.945 2.687 1.00 82.44 93 LEU A C 1
ATOM 724 O O . LEU A 1 93 ? -83.264 -13.718 3.682 1.00 82.44 93 LEU A O 1
ATOM 728 N N . ILE A 1 94 ? -85.081 -14.657 2.729 1.00 83.00 94 ILE A N 1
ATOM 729 C CA . ILE A 1 94 ? -85.600 -15.274 3.959 1.00 83.00 94 ILE A CA 1
ATOM 730 C C . ILE A 1 94 ? -84.566 -16.249 4.528 1.00 83.00 94 ILE A C 1
ATOM 732 O O . ILE A 1 94 ? -84.190 -16.122 5.689 1.00 83.00 94 ILE A O 1
ATOM 736 N N . SER A 1 95 ? -84.033 -17.166 3.711 1.00 84.25 95 SER A N 1
ATOM 737 C CA . SER A 1 95 ? -83.048 -18.151 4.188 1.00 84.25 95 SER A CA 1
ATOM 738 C C . SER A 1 95 ? -81.763 -17.505 4.732 1.00 84.25 95 SER A C 1
ATOM 740 O O . SER A 1 95 ? -81.174 -18.002 5.693 1.00 84.25 95 SER A O 1
ATOM 742 N N . LEU A 1 96 ? -81.349 -16.363 4.166 1.00 82.94 96 LEU A N 1
ATOM 743 C CA . LEU A 1 96 ? -80.225 -15.574 4.666 1.00 82.94 96 LEU A CA 1
ATOM 744 C C . LEU A 1 96 ? -80.561 -14.911 6.006 1.00 82.94 96 LEU A C 1
ATOM 746 O O . LEU A 1 96 ? -79.772 -15.047 6.939 1.00 82.94 96 LEU A O 1
ATOM 750 N N . GLN A 1 97 ? -81.729 -14.276 6.135 1.00 81.81 97 GLN A N 1
ATOM 751 C CA . GLN A 1 97 ? -82.190 -13.677 7.394 1.00 81.81 97 GLN A CA 1
ATOM 752 C C . GLN A 1 97 ? -82.340 -14.724 8.509 1.00 81.81 97 GLN A C 1
ATOM 754 O O . GLN A 1 97 ? -81.895 -14.495 9.631 1.00 81.81 97 GLN A O 1
ATOM 759 N N . GLU A 1 98 ? -82.891 -15.903 8.211 1.00 83.81 98 GLU A N 1
ATOM 760 C CA . GLU A 1 98 ? -82.964 -17.018 9.162 1.00 83.81 98 GLU A CA 1
ATOM 761 C C . GLU A 1 98 ? -81.567 -17.488 9.596 1.00 83.81 98 GLU A C 1
ATOM 763 O O . GLU A 1 98 ? -81.339 -17.714 10.787 1.00 83.81 98 GLU A O 1
ATOM 768 N N . SER A 1 99 ? -80.610 -17.577 8.663 1.00 85.25 99 SER A N 1
ATOM 769 C CA . SER A 1 99 ? -79.220 -17.937 8.979 1.00 85.25 99 SER A CA 1
ATOM 770 C C . SER A 1 99 ? -78.503 -16.871 9.819 1.00 85.25 99 SER A C 1
ATOM 772 O O . SER A 1 99 ? -77.780 -17.210 10.754 1.00 85.25 99 SER A O 1
ATOM 774 N N . GLU A 1 100 ? -78.750 -15.584 9.559 1.00 80.06 100 GLU A N 1
ATOM 775 C CA . GLU A 1 100 ? -78.202 -14.465 10.332 1.00 80.06 100 GLU A CA 1
ATOM 776 C C . GLU A 1 100 ? -78.767 -14.454 11.760 1.00 80.06 100 GLU A C 1
ATOM 778 O O . GLU A 1 100 ? -78.018 -14.324 12.730 1.00 80.06 100 GLU A O 1
ATOM 783 N N . ILE A 1 101 ? -80.074 -14.692 11.913 1.00 82.81 101 ILE A N 1
ATOM 784 C CA . ILE A 1 101 ? -80.729 -14.830 13.219 1.00 82.81 101 ILE A CA 1
ATOM 785 C C . ILE A 1 101 ? -80.155 -16.023 14.000 1.00 82.81 101 ILE A C 1
ATOM 787 O O . ILE A 1 101 ? -79.907 -15.888 15.200 1.00 82.81 101 ILE A O 1
ATOM 791 N N . GLN A 1 102 ? -79.908 -17.166 13.350 1.00 85.81 102 GLN A N 1
ATOM 792 C CA . GLN A 1 102 ? -79.267 -18.324 13.989 1.00 85.81 102 GLN A CA 1
ATOM 793 C C . GLN A 1 102 ? -77.836 -17.998 14.442 1.00 85.81 102 GLN A C 1
ATOM 795 O O . GLN A 1 102 ? -77.512 -18.199 15.611 1.00 85.81 102 GLN A O 1
ATOM 800 N N . LEU A 1 103 ? -77.013 -17.397 13.576 1.00 83.25 103 LEU A N 1
ATOM 801 C CA . LEU A 1 103 ? -75.645 -16.987 13.916 1.00 83.25 103 LEU A CA 1
ATOM 802 C C . LEU A 1 103 ? -75.603 -15.976 15.076 1.00 83.25 103 LEU A C 1
ATOM 804 O O . LEU A 1 103 ? -74.729 -16.066 15.936 1.00 83.25 103 LEU A O 1
ATOM 808 N N . LEU A 1 104 ? -76.567 -15.053 15.159 1.00 82.25 104 LEU A N 1
ATOM 809 C CA . LEU A 1 104 ? -76.698 -14.118 16.284 1.00 82.25 104 LEU A CA 1
ATOM 810 C C . LEU A 1 104 ? -77.157 -14.798 17.587 1.00 82.25 104 LEU A C 1
ATOM 812 O O . LEU A 1 104 ? -76.784 -14.349 18.675 1.00 82.25 104 LEU A O 1
ATOM 816 N N . GLN A 1 105 ? -77.958 -15.864 17.513 1.00 84.94 105 GLN A N 1
ATOM 817 C CA . GLN A 1 105 ? -78.330 -16.670 18.683 1.00 84.94 105 GLN A CA 1
ATOM 818 C C . GLN A 1 105 ? -77.149 -17.509 19.187 1.00 84.94 105 GLN A C 1
ATOM 820 O O . GLN A 1 105 ? -76.903 -17.540 20.395 1.00 84.94 105 GLN A O 1
ATOM 825 N N . ASP A 1 106 ? -76.388 -18.118 18.280 1.00 85.81 106 ASP A N 1
ATOM 826 C CA . ASP A 1 106 ? -75.186 -18.883 18.614 1.00 85.81 106 ASP A CA 1
ATOM 827 C C . ASP A 1 106 ? -74.083 -17.974 19.169 1.00 85.81 106 ASP A C 1
ATOM 829 O O . ASP A 1 106 ? -73.503 -18.288 20.207 1.00 85.81 106 ASP A O 1
ATOM 833 N N . ALA A 1 107 ? -73.867 -16.788 18.588 1.00 76.00 107 ALA A N 1
ATOM 834 C CA . ALA A 1 107 ? -72.951 -15.789 19.139 1.00 76.00 107 ALA A CA 1
ATOM 835 C C . ALA A 1 107 ? -73.312 -15.421 20.590 1.00 76.00 107 ALA A C 1
ATOM 837 O O . ALA A 1 107 ? -72.443 -15.426 21.463 1.00 76.00 107 ALA A O 1
ATOM 838 N N . LYS A 1 108 ? -74.599 -15.181 20.891 1.00 83.25 108 LYS A N 1
ATOM 839 C CA . LYS A 1 108 ? -75.063 -14.919 22.267 1.00 83.25 108 LYS A CA 1
ATOM 840 C C . LYS A 1 108 ? -74.824 -16.105 23.202 1.00 83.25 108 LYS A C 1
ATOM 842 O O . LYS A 1 108 ? -74.402 -15.890 24.335 1.00 83.25 108 LYS A O 1
ATOM 847 N N . ARG A 1 109 ? -75.055 -17.342 22.746 1.00 88.31 109 ARG A N 1
ATOM 848 C CA . ARG A 1 109 ? -74.760 -18.555 23.529 1.00 88.31 109 ARG A CA 1
ATOM 849 C C . ARG A 1 109 ? -73.274 -18.679 23.846 1.00 88.31 109 ARG A C 1
ATOM 851 O O . ARG A 1 109 ? -72.930 -18.798 25.017 1.00 88.31 109 ARG A O 1
ATOM 858 N N . PHE A 1 110 ? -72.408 -18.567 22.841 1.00 84.69 110 PHE A N 1
ATOM 859 C CA . PHE A 1 110 ? -70.962 -18.646 23.042 1.00 84.69 110 PHE A CA 1
ATOM 860 C C . PHE A 1 110 ? -70.425 -17.502 23.909 1.00 84.69 110 PHE A C 1
ATOM 862 O O . PHE A 1 110 ? -69.512 -17.732 24.693 1.00 84.69 110 PHE A O 1
ATOM 869 N N . THR A 1 111 ? -71.014 -16.301 23.849 1.00 81.44 111 THR A N 1
ATOM 870 C CA . THR A 1 111 ? -70.635 -15.204 24.763 1.00 81.44 111 THR A CA 1
ATOM 871 C C . THR A 1 111 ? -70.916 -15.583 26.223 1.00 81.44 111 THR A C 1
ATOM 873 O O . THR A 1 111 ? -70.038 -15.455 27.069 1.00 81.44 111 THR A O 1
ATOM 876 N N . VAL A 1 112 ? -72.097 -16.145 26.514 1.00 86.38 112 VAL A N 1
ATOM 877 C CA . VAL A 1 112 ? -72.462 -16.600 27.870 1.00 86.38 112 VAL A CA 1
ATOM 878 C C . VAL A 1 112 ? -71.611 -17.793 28.330 1.00 86.38 112 VAL A C 1
ATOM 880 O O . VAL A 1 112 ? -71.244 -17.867 29.502 1.00 86.38 112 VAL A O 1
ATOM 883 N N . GLU A 1 113 ? -71.270 -18.725 27.437 1.00 86.38 113 GLU A N 1
ATOM 884 C CA . GLU A 1 113 ? -70.358 -19.834 27.757 1.00 86.38 113 GLU A CA 1
ATOM 885 C C . GLU A 1 113 ? -68.928 -19.340 28.043 1.00 86.38 113 GLU A C 1
ATOM 887 O O . GLU A 1 113 ? -68.299 -19.826 28.983 1.00 86.38 113 GLU A O 1
ATOM 892 N N . LEU A 1 114 ? -68.435 -18.342 27.300 1.00 81.25 114 LEU A N 1
ATOM 893 C CA . LEU A 1 114 ? -67.140 -17.699 27.552 1.00 81.25 114 LEU A CA 1
ATOM 894 C C . LEU A 1 114 ? -67.116 -16.964 28.899 1.00 81.25 114 LEU A C 1
ATOM 896 O O . LEU A 1 114 ? -66.173 -17.154 29.664 1.00 81.25 114 LEU A O 1
ATOM 900 N N . GLU A 1 115 ? -68.161 -16.202 29.236 1.00 79.56 115 GLU A N 1
ATOM 901 C CA . GLU A 1 115 ? -68.290 -15.543 30.546 1.00 79.56 115 GLU A CA 1
ATOM 902 C C . GLU A 1 115 ? -68.298 -16.557 31.703 1.00 79.56 115 GLU A C 1
ATOM 904 O O . GLU A 1 115 ? -67.650 -16.342 32.730 1.00 79.56 115 GLU A O 1
ATOM 909 N N . GLN A 1 116 ? -68.993 -17.690 31.544 1.00 82.50 116 GLN A N 1
ATOM 910 C CA . GLN A 1 116 ? -68.996 -18.763 32.544 1.00 82.50 116 GLN A CA 1
ATOM 911 C C . GLN A 1 116 ? -67.611 -19.401 32.695 1.00 82.50 116 GLN A C 1
ATOM 913 O O . GLN A 1 116 ? -67.137 -19.560 33.821 1.00 82.50 116 GLN A O 1
ATOM 918 N N . GLN A 1 117 ? -66.929 -19.703 31.585 1.00 78.81 117 GLN A N 1
ATOM 919 C CA . GLN A 1 117 ? -65.567 -20.243 31.608 1.00 78.81 117 GLN A CA 1
ATOM 920 C C . GLN A 1 117 ? -64.566 -19.250 32.217 1.00 78.81 117 GLN A C 1
ATOM 922 O O . GLN A 1 117 ? -63.722 -19.658 33.012 1.00 78.81 117 GLN A O 1
ATOM 927 N N . GLN A 1 118 ? -64.685 -17.949 31.933 1.00 74.00 118 GLN A N 1
ATOM 928 C CA . GLN A 1 118 ? -63.868 -16.915 32.576 1.00 74.00 118 GLN A CA 1
ATOM 929 C C . GLN A 1 118 ? -64.114 -16.854 34.086 1.00 74.00 118 GLN A C 1
ATOM 931 O O . GLN A 1 118 ? -63.149 -16.850 34.844 1.00 74.00 118 GLN A O 1
ATOM 936 N N . GLN A 1 119 ? -65.365 -16.916 34.553 1.00 75.69 119 GLN A N 1
ATOM 937 C CA . GLN A 1 119 ? -65.653 -16.963 35.993 1.00 75.69 119 GLN A CA 1
ATOM 938 C C . GLN A 1 119 ? -65.156 -18.247 36.676 1.00 75.69 119 GLN A C 1
ATOM 940 O O . GLN A 1 119 ? -64.855 -18.221 37.871 1.00 75.69 119 GLN A O 1
ATOM 945 N N . GLU A 1 120 ? -65.098 -19.384 35.978 1.00 74.06 120 GLU A N 1
ATOM 946 C CA . GLU A 1 120 ? -64.478 -20.606 36.507 1.00 74.06 120 GLU A CA 1
ATOM 947 C C . GLU A 1 120 ? -62.949 -20.494 36.568 1.00 74.06 120 GLU A C 1
ATOM 949 O O . GLU A 1 120 ? -62.352 -20.913 37.562 1.00 74.06 120 GLU A O 1
ATOM 954 N N . ILE A 1 121 ? -62.321 -19.863 35.569 1.00 71.94 121 ILE A N 1
ATOM 955 C CA . ILE A 1 121 ? -60.880 -19.573 35.557 1.00 71.94 121 ILE A CA 1
ATOM 956 C C . ILE A 1 121 ? -60.519 -18.578 36.670 1.00 71.94 121 ILE A C 1
ATOM 958 O O . ILE A 1 121 ? -59.638 -18.877 37.469 1.00 71.94 121 ILE A O 1
ATOM 962 N N . GLU A 1 122 ? -61.243 -17.467 36.828 1.00 69.38 122 GLU A N 1
ATOM 963 C CA . GLU A 1 122 ? -61.005 -16.499 37.912 1.00 69.38 122 GLU A CA 1
ATOM 964 C C . GLU A 1 122 ? -61.149 -17.135 39.305 1.00 69.38 122 GLU A C 1
ATOM 966 O O . GLU A 1 122 ? -60.343 -16.871 40.197 1.00 69.38 122 GLU A O 1
ATOM 971 N N . LYS A 1 123 ? -62.127 -18.032 39.502 1.00 68.44 123 LYS A N 1
ATOM 972 C CA . LYS A 1 123 ? -62.267 -18.809 40.751 1.00 68.44 123 LYS A CA 1
ATOM 973 C C . LYS A 1 123 ? -61.139 -19.824 40.950 1.00 68.44 123 LYS A C 1
ATOM 975 O O . LYS A 1 123 ? -60.831 -20.160 42.091 1.00 68.44 123 LYS A O 1
ATOM 980 N N . ALA A 1 124 ? -60.536 -20.321 39.872 1.00 61.00 124 ALA A N 1
ATOM 981 C CA . ALA A 1 124 ? -59.354 -21.175 39.928 1.00 61.00 124 ALA A CA 1
ATOM 982 C C . ALA A 1 124 ? -58.052 -20.379 40.148 1.00 61.00 124 ALA A C 1
ATOM 984 O O . ALA A 1 124 ? -57.083 -20.954 40.641 1.00 61.00 124 ALA A O 1
ATOM 985 N N . GLU A 1 125 ? -58.020 -19.084 39.820 1.00 54.16 125 GLU A N 1
ATOM 986 C CA . GLU A 1 125 ? -56.874 -18.189 40.031 1.00 54.16 125 GLU A CA 1
ATOM 987 C C . GLU A 1 125 ? -56.896 -17.479 41.398 1.00 54.16 125 GLU A C 1
ATOM 989 O O . GLU A 1 125 ? -55.837 -17.262 41.993 1.00 54.16 125 GLU A O 1
ATOM 994 N N . GLN A 1 126 ? -58.077 -17.185 41.956 1.00 52.31 126 GLN A N 1
ATOM 995 C CA . GLN A 1 126 ? -58.240 -16.611 43.300 1.00 52.31 126 GLN A CA 1
ATOM 996 C C . GLN A 1 126 ? -57.954 -17.642 44.411 1.00 52.31 126 GLN A C 1
ATOM 998 O O . GLN A 1 126 ? -58.855 -18.221 45.023 1.00 52.31 126 GLN A O 1
ATOM 1003 N N . PHE A 1 127 ? -56.671 -17.864 44.706 1.00 52.53 127 PHE A N 1
ATOM 1004 C CA . PHE A 1 127 ? -56.229 -18.756 45.783 1.00 52.53 127 PHE A CA 1
ATOM 1005 C C . PHE A 1 127 ? -56.275 -18.107 47.185 1.00 52.53 127 PHE A C 1
ATOM 1007 O O . PHE A 1 127 ? -55.940 -16.932 47.330 1.00 52.53 127 PHE A O 1
ATOM 1014 N N . PRO A 1 128 ? -56.581 -18.869 48.259 1.00 54.88 128 PRO A N 1
ATOM 1015 C CA . PRO A 1 128 ? -56.508 -18.362 49.630 1.00 54.88 128 PRO A CA 1
ATOM 1016 C C . PRO A 1 128 ? -55.047 -18.241 50.097 1.00 54.88 128 PRO A C 1
ATOM 1018 O O . PRO A 1 128 ? -54.398 -19.250 50.387 1.00 54.88 128 PRO A O 1
ATOM 1021 N N . GLU A 1 129 ? -54.533 -17.015 50.216 1.00 50.34 129 GLU A N 1
ATOM 1022 C CA . GLU A 1 129 ? -53.132 -16.758 50.601 1.00 50.34 129 GLU A CA 1
ATOM 1023 C C . GLU A 1 129 ? -52.783 -17.191 52.045 1.00 50.34 129 GLU A C 1
ATOM 1025 O O . GLU A 1 129 ? -51.621 -17.470 52.346 1.00 50.34 129 GLU A O 1
ATOM 1030 N N . ASP A 1 130 ? -53.776 -17.331 52.933 1.00 45.19 130 ASP A N 1
ATOM 1031 C CA . ASP A 1 130 ? -53.568 -17.601 54.368 1.00 45.19 130 ASP A CA 1
ATOM 1032 C C . ASP A 1 130 ? -53.366 -19.089 54.741 1.00 45.19 130 ASP A C 1
ATOM 1034 O O . ASP A 1 130 ? -53.048 -19.427 55.888 1.00 45.19 130 ASP A O 1
ATOM 1038 N N . ALA A 1 131 ? -53.509 -20.021 53.792 1.00 48.69 131 ALA A N 1
ATOM 1039 C CA . ALA A 1 131 ? -53.362 -21.453 54.061 1.00 48.69 131 ALA A CA 1
ATOM 1040 C C . ALA A 1 131 ? -51.881 -21.895 54.098 1.00 48.69 131 ALA A C 1
ATOM 1042 O O . ALA A 1 131 ? -51.346 -22.458 53.137 1.00 48.69 131 ALA A O 1
ATOM 1043 N N . THR A 1 132 ? -51.230 -21.739 55.259 1.00 54.81 132 THR A N 1
ATOM 1044 C CA . THR A 1 132 ? -49.843 -22.189 55.553 1.00 54.81 132 THR A CA 1
ATOM 1045 C C . THR A 1 132 ? -49.653 -23.721 55.648 1.00 54.81 132 THR A C 1
ATOM 1047 O O . THR A 1 132 ? -48.786 -24.224 56.369 1.00 54.81 132 THR A O 1
ATOM 1050 N N . SER A 1 133 ? -50.432 -24.472 54.868 1.00 69.50 133 SER A N 1
ATOM 1051 C CA . SER A 1 133 ? -50.356 -25.925 54.698 1.00 69.50 133 SER A CA 1
ATOM 1052 C C . SER A 1 133 ? -48.995 -26.382 54.154 1.00 69.50 133 SER A C 1
ATOM 1054 O O . SER A 1 133 ? -48.354 -25.695 53.352 1.00 69.50 133 SER A O 1
ATOM 1056 N N . GLU A 1 134 ? -48.563 -27.588 54.534 1.00 68.31 134 GLU A N 1
ATOM 1057 C CA . GLU A 1 134 ? -47.391 -28.242 53.934 1.00 68.31 134 GLU A CA 1
ATOM 1058 C C . GLU A 1 134 ? -47.555 -28.442 52.422 1.00 68.31 134 GLU A C 1
ATOM 1060 O O . GLU A 1 134 ? -46.577 -28.336 51.684 1.00 68.31 134 GLU A O 1
ATOM 1065 N N . VAL A 1 135 ? -48.793 -28.621 51.945 1.00 71.00 135 VAL A N 1
ATOM 1066 C CA . VAL A 1 135 ? -49.118 -28.720 50.514 1.00 71.00 135 VAL A CA 1
ATOM 1067 C C . VAL A 1 135 ? -48.726 -27.439 49.771 1.00 71.00 135 VAL A C 1
ATOM 1069 O O . VAL A 1 135 ? -48.140 -27.517 48.694 1.00 71.00 135 VAL A O 1
ATOM 1072 N N . SER A 1 136 ? -48.956 -26.260 50.359 1.00 68.25 136 SER A N 1
ATOM 1073 C CA . SER A 1 136 ? -48.565 -24.968 49.775 1.00 68.25 136 SER A CA 1
ATOM 1074 C C . SER A 1 136 ? -47.038 -24.832 49.680 1.00 68.25 136 SER A C 1
ATOM 1076 O O . SER A 1 136 ? -46.515 -24.367 48.668 1.00 68.25 136 SER A O 1
ATOM 1078 N N . LYS A 1 137 ? -46.300 -25.311 50.693 1.00 75.12 137 LYS A N 1
ATOM 1079 C CA . LYS A 1 137 ? -44.823 -25.320 50.699 1.00 75.12 137 LYS A CA 1
ATOM 1080 C C . LYS A 1 137 ? -44.252 -26.297 49.669 1.00 75.12 137 LYS A C 1
ATOM 1082 O O . LYS A 1 137 ? -43.359 -25.923 48.912 1.00 75.12 137 LYS A O 1
ATOM 1087 N N . LEU A 1 138 ? -44.794 -27.515 49.598 1.00 78.00 138 LEU A N 1
ATOM 1088 C CA . LEU A 1 138 ? -44.420 -28.524 48.602 1.00 78.00 138 LEU A CA 1
ATOM 1089 C C . LEU A 1 138 ? -44.730 -28.049 47.177 1.00 78.00 138 LEU A C 1
ATOM 1091 O O . LEU A 1 138 ? -43.904 -28.218 46.286 1.00 78.00 138 LEU A O 1
ATOM 1095 N N . ARG A 1 139 ? -45.870 -27.382 46.957 1.00 73.88 139 ARG A N 1
ATOM 1096 C CA . ARG A 1 139 ? -46.238 -26.827 45.646 1.00 73.88 139 ARG A CA 1
ATOM 1097 C C . ARG A 1 139 ? -45.370 -25.626 45.256 1.00 73.88 139 ARG A C 1
ATOM 1099 O O . ARG A 1 139 ? -45.006 -25.508 44.090 1.00 73.88 139 ARG A O 1
ATOM 1106 N N . GLN A 1 140 ? -44.951 -24.792 46.213 1.00 78.81 140 GLN A N 1
ATOM 1107 C CA . GLN A 1 140 ? -43.962 -23.735 45.966 1.00 78.81 140 GLN A CA 1
ATOM 1108 C C . GLN A 1 140 ? -42.577 -24.312 45.621 1.00 78.81 140 GLN A C 1
ATOM 1110 O O . GLN A 1 140 ? -41.909 -23.794 44.729 1.00 78.81 140 GLN A O 1
ATOM 1115 N N . GLN A 1 141 ? -42.145 -25.389 46.287 1.00 81.81 141 GLN A N 1
ATOM 1116 C CA . GLN A 1 141 ? -40.914 -26.106 45.929 1.00 81.81 141 GLN A CA 1
ATOM 1117 C C . GLN A 1 141 ? -41.022 -26.747 44.540 1.00 81.81 141 GLN A C 1
ATOM 1119 O O . GLN A 1 141 ? -40.118 -26.577 43.729 1.00 81.81 141 GLN A O 1
ATOM 1124 N N . TYR A 1 142 ? -42.146 -27.398 44.228 1.00 83.44 142 TYR A N 1
ATOM 1125 C CA . TYR A 1 142 ? -42.416 -27.970 42.908 1.00 83.44 142 TYR A CA 1
ATOM 1126 C C . TYR A 1 142 ? -42.353 -26.912 41.797 1.00 83.44 142 TYR A C 1
ATOM 1128 O O . TYR A 1 142 ? -41.648 -27.116 40.817 1.00 83.44 142 TYR A O 1
ATOM 1136 N N . LEU A 1 143 ? -43.003 -25.755 41.969 1.00 84.06 143 LEU A N 1
ATOM 1137 C CA . LEU A 1 143 ? -42.946 -24.652 40.999 1.00 84.06 143 LEU A CA 1
ATOM 1138 C C . LEU A 1 143 ? -41.525 -24.094 40.824 1.00 84.06 143 LEU A C 1
ATOM 1140 O O . LEU A 1 143 ? -41.127 -23.785 39.703 1.00 84.06 143 LEU A O 1
ATOM 1144 N N . ARG A 1 144 ? -40.728 -24.009 41.899 1.00 84.75 144 ARG A N 1
ATOM 1145 C CA . ARG A 1 144 ? -39.306 -23.632 41.797 1.00 84.75 144 ARG A CA 1
ATOM 1146 C C . ARG A 1 144 ? -38.516 -24.656 40.988 1.00 84.75 144 ARG A C 1
ATOM 1148 O O . ARG A 1 144 ? -37.873 -24.264 40.022 1.00 84.75 144 ARG A O 1
ATOM 1155 N N . TYR A 1 145 ? -38.633 -25.945 41.304 1.00 86.62 145 TYR A N 1
ATOM 1156 C CA . TYR A 1 145 ? -37.963 -27.005 40.546 1.00 86.62 145 TYR A CA 1
ATOM 1157 C C . TYR A 1 145 ? -38.447 -27.097 39.094 1.00 86.62 145 TYR A C 1
ATOM 1159 O O . TYR A 1 145 ? -37.647 -27.377 38.209 1.00 86.62 145 TYR A O 1
ATOM 1167 N N . GLN A 1 146 ? -39.722 -26.817 38.815 1.00 89.62 146 GLN A N 1
ATOM 1168 C CA . GLN A 1 146 ? -40.266 -26.794 37.457 1.00 89.62 146 GLN A CA 1
ATOM 1169 C C . GLN A 1 146 ? -39.722 -25.608 36.642 1.00 89.62 146 GLN A C 1
ATOM 1171 O O . GLN A 1 146 ? -39.405 -25.771 35.463 1.00 89.62 146 GLN A O 1
ATOM 1176 N N . ASN A 1 147 ? -39.556 -24.439 37.266 1.00 87.81 147 ASN A N 1
ATOM 1177 C CA . ASN A 1 147 ? -38.933 -23.273 36.637 1.00 87.81 147 ASN A CA 1
ATOM 1178 C C . ASN A 1 147 ? -37.420 -23.467 36.443 1.00 87.81 147 ASN A C 1
ATOM 1180 O O . ASN A 1 147 ? -36.896 -23.147 35.379 1.00 87.81 147 ASN A O 1
ATOM 1184 N N . GLU A 1 148 ? -36.722 -24.045 37.425 1.00 90.00 148 GLU A N 1
ATOM 1185 C CA . GLU A 1 148 ? -35.312 -24.438 37.297 1.00 90.00 148 GLU A CA 1
ATOM 1186 C C . GLU A 1 148 ? -35.122 -25.481 36.185 1.00 90.00 148 GLU A C 1
ATOM 1188 O O . GLU A 1 148 ? -34.207 -25.351 35.376 1.00 90.00 148 GLU A O 1
ATOM 1193 N N . TYR A 1 149 ? -36.018 -26.467 36.082 1.00 90.62 149 TYR A N 1
ATOM 1194 C CA . TYR A 1 149 ? -36.016 -27.466 35.013 1.00 90.62 149 TYR A CA 1
ATOM 1195 C C . TYR A 1 149 ? -36.218 -26.835 33.629 1.00 90.62 149 TYR A C 1
ATOM 1197 O O . TYR A 1 149 ? -35.441 -27.126 32.724 1.00 90.62 149 TYR A O 1
ATOM 1205 N N . ARG A 1 150 ? -37.182 -25.914 33.467 1.00 90.62 150 ARG A N 1
ATOM 1206 C CA . ARG A 1 150 ? -37.366 -25.161 32.210 1.00 90.62 150 ARG A CA 1
ATOM 1207 C C . ARG A 1 150 ? -36.123 -24.346 31.841 1.00 90.62 150 ARG A C 1
ATOM 1209 O O . ARG A 1 150 ? -35.640 -24.467 30.723 1.00 90.62 150 ARG A O 1
ATOM 1216 N N . ALA A 1 151 ? -35.535 -23.621 32.794 1.00 90.00 151 ALA A N 1
ATOM 1217 C CA . ALA A 1 151 ? -34.299 -22.866 32.566 1.00 90.00 151 ALA A CA 1
ATOM 1218 C C . ALA A 1 151 ? -33.089 -23.768 32.229 1.00 90.00 151 ALA A C 1
ATOM 1220 O O . ALA A 1 151 ? -32.156 -23.340 31.546 1.00 90.00 151 ALA A O 1
ATOM 1221 N N . ILE A 1 152 ? -33.078 -25.022 32.696 1.00 90.62 152 ILE A N 1
ATOM 1222 C CA . ILE A 1 152 ? -32.088 -26.032 32.295 1.00 90.62 152 ILE A CA 1
ATOM 1223 C C . ILE A 1 152 ? -32.370 -26.534 30.871 1.00 90.62 152 ILE A C 1
ATOM 1225 O O . ILE A 1 152 ? -31.427 -26.614 30.089 1.00 90.62 152 ILE A O 1
ATOM 1229 N N . GLN A 1 153 ? -33.628 -26.800 30.503 1.00 91.88 153 GLN A N 1
ATOM 1230 C CA . GLN A 1 153 ? -34.008 -27.196 29.138 1.00 91.88 153 GLN A CA 1
ATOM 1231 C C . GLN A 1 153 ? -33.695 -26.105 28.101 1.00 91.88 153 GLN A C 1
ATOM 1233 O O . GLN A 1 153 ? -33.166 -26.408 27.035 1.00 91.88 153 GLN A O 1
ATOM 1238 N N . GLU A 1 154 ? -33.953 -24.835 28.419 1.00 90.12 154 GLU A N 1
ATOM 1239 C CA . GLU A 1 154 ? -33.602 -23.686 27.570 1.00 90.12 154 GLU A CA 1
ATOM 1240 C C . GLU A 1 154 ? -32.083 -23.599 27.348 1.00 90.12 154 GLU A C 1
ATOM 1242 O O . GLU A 1 154 ? -31.618 -23.474 26.214 1.00 90.12 154 GLU A O 1
ATOM 1247 N N . ARG A 1 155 ? -31.286 -23.764 28.414 1.00 91.31 155 ARG A N 1
ATOM 1248 C CA . ARG A 1 155 ? -29.818 -23.838 28.312 1.00 91.31 155 ARG A CA 1
ATOM 1249 C C . ARG A 1 155 ? -29.342 -25.052 27.526 1.00 91.31 155 ARG A C 1
ATOM 1251 O O . ARG A 1 155 ? -28.368 -24.940 26.786 1.00 91.31 155 ARG A O 1
ATOM 1258 N N . GLU A 1 156 ? -29.989 -26.203 27.680 1.00 91.56 156 GLU A N 1
ATOM 1259 C CA . GLU A 1 156 ? -29.665 -27.397 26.903 1.00 91.56 156 GLU A CA 1
ATOM 1260 C C . GLU A 1 156 ? -29.920 -27.149 25.412 1.00 91.56 156 GLU A C 1
ATOM 1262 O O . GLU A 1 156 ? -29.041 -27.417 24.595 1.00 91.56 156 GLU A O 1
ATOM 1267 N N . PHE A 1 157 ? -31.057 -26.541 25.061 1.00 93.00 157 PHE A N 1
ATOM 1268 C CA . PHE A 1 157 ? -31.385 -26.157 23.690 1.00 93.00 157 PHE A CA 1
ATOM 1269 C C . PHE A 1 157 ? -30.372 -25.154 23.110 1.00 93.00 157 PHE A C 1
ATOM 1271 O O . PHE A 1 157 ? -29.872 -25.356 22.002 1.00 93.00 157 PHE A O 1
ATOM 1278 N N . GLU A 1 158 ? -29.976 -24.124 23.867 1.00 90.00 158 GLU A N 1
ATOM 1279 C CA . GLU A 1 158 ? -28.903 -23.206 23.460 1.00 90.00 158 GLU A CA 1
ATOM 1280 C C . GLU A 1 158 ? -27.562 -23.917 23.217 1.00 90.00 158 GLU A C 1
ATOM 1282 O O . GLU A 1 158 ? -26.838 -23.585 22.273 1.00 90.00 158 GLU A O 1
ATOM 1287 N N . ILE A 1 159 ? -27.194 -24.866 24.084 1.00 91.94 159 ILE A N 1
ATOM 1288 C CA . ILE A 1 159 ? -25.945 -25.629 23.972 1.00 91.94 159 ILE A CA 1
ATOM 1289 C C . ILE A 1 159 ? -26.005 -26.563 22.759 1.00 91.94 159 ILE A C 1
ATOM 1291 O O . ILE A 1 159 ? -25.032 -26.628 22.009 1.00 91.94 159 ILE A O 1
ATOM 1295 N N . GLN A 1 160 ? -27.136 -27.230 22.515 1.00 92.69 160 GLN A N 1
ATOM 1296 C CA . GLN A 1 160 ? -27.356 -28.058 21.326 1.00 92.69 160 GLN A CA 1
ATOM 1297 C C . GLN A 1 160 ? -27.305 -27.218 20.038 1.00 92.69 160 GLN A C 1
ATOM 1299 O O . GLN A 1 160 ? -26.658 -27.620 19.071 1.00 92.69 160 GLN A O 1
ATOM 1304 N N . TYR A 1 161 ? -27.897 -26.018 20.028 1.00 92.44 161 TYR A N 1
ATOM 1305 C CA . TYR A 1 161 ? -27.813 -25.085 18.899 1.00 92.44 161 TYR A CA 1
ATOM 1306 C C . TYR A 1 161 ? -26.364 -24.646 18.622 1.00 92.44 161 TYR A C 1
ATOM 1308 O O . TYR A 1 161 ? -25.888 -24.745 17.489 1.00 92.44 161 TYR A O 1
ATOM 1316 N N . LYS A 1 162 ? -25.621 -24.241 19.664 1.00 91.81 162 LYS A N 1
ATOM 1317 C CA . LYS A 1 162 ? -24.189 -23.896 19.563 1.00 91.81 162 LYS A CA 1
ATOM 1318 C C . LYS A 1 162 ? -23.353 -25.085 19.074 1.00 91.81 162 LYS A C 1
ATOM 1320 O O . LYS A 1 162 ? -22.491 -24.906 18.216 1.00 91.81 162 LYS A O 1
ATOM 1325 N N . LEU A 1 163 ? -23.626 -26.297 19.562 1.00 92.12 163 LEU A N 1
ATOM 1326 C CA . LEU A 1 163 ? -22.954 -27.522 19.122 1.00 92.12 163 LEU A CA 1
ATOM 1327 C C . LEU A 1 163 ? -23.207 -27.805 17.635 1.00 92.12 163 LEU A C 1
ATOM 1329 O O . LEU A 1 163 ? -22.263 -28.121 16.915 1.00 92.12 163 LEU A O 1
ATOM 1333 N N . ASN A 1 164 ? -24.445 -27.650 17.162 1.00 92.12 164 ASN A N 1
ATOM 1334 C CA . ASN A 1 164 ? -24.791 -27.834 15.752 1.00 92.12 164 ASN A CA 1
ATOM 1335 C C . ASN A 1 164 ? -24.078 -26.810 14.855 1.00 92.12 164 ASN A C 1
ATOM 1337 O O . ASN A 1 164 ? -23.455 -27.213 13.874 1.00 92.12 164 ASN A O 1
ATOM 1341 N N . SER A 1 165 ? -24.062 -25.527 15.238 1.00 89.38 165 SER A N 1
ATOM 1342 C CA . SER A 1 165 ? -23.305 -24.481 14.528 1.00 89.38 165 SER A CA 1
ATOM 1343 C C . SER A 1 165 ? -21.813 -24.827 14.426 1.00 89.38 165 SER A C 1
ATOM 1345 O O . SER A 1 165 ? -21.240 -24.818 13.338 1.00 89.38 165 SER A O 1
ATOM 1347 N N . LEU A 1 166 ? -21.185 -25.226 15.538 1.00 88.81 166 LEU A N 1
ATOM 1348 C CA . LEU A 1 166 ? -19.771 -25.626 15.568 1.00 88.81 166 LEU A CA 1
ATOM 1349 C C . LEU A 1 166 ? -19.495 -26.910 14.762 1.00 88.81 166 LEU A C 1
ATOM 1351 O O . LEU A 1 166 ? -18.410 -27.071 14.202 1.00 88.81 166 LEU A O 1
ATOM 1355 N N . LEU A 1 167 ? -20.459 -27.832 14.668 1.00 91.19 167 LEU A N 1
ATOM 1356 C CA . LEU A 1 167 ? -20.360 -29.021 13.815 1.00 91.19 167 LEU A CA 1
ATOM 1357 C C . LEU A 1 167 ? -20.485 -28.683 12.322 1.00 91.19 167 LEU A C 1
ATOM 1359 O O . LEU A 1 167 ? -19.857 -29.352 11.499 1.00 91.19 167 LEU A O 1
ATOM 1363 N N . GLU A 1 168 ? -21.259 -27.664 11.954 1.00 88.81 168 GLU A N 1
ATOM 1364 C CA . GLU A 1 168 ? -21.329 -27.156 10.581 1.00 88.81 168 GLU A CA 1
ATOM 1365 C C . GLU A 1 168 ? -20.058 -26.399 10.189 1.00 88.81 168 GLU A C 1
ATOM 1367 O O . GLU A 1 168 ? -19.478 -26.703 9.144 1.00 88.81 168 GLU A O 1
ATOM 1372 N N . GLU A 1 169 ? -19.548 -25.522 11.058 1.00 85.62 169 GLU A N 1
ATOM 1373 C CA . GLU A 1 169 ? -18.235 -24.883 10.892 1.00 85.62 169 GLU A CA 1
ATOM 1374 C C . GLU A 1 169 ? -17.124 -25.927 10.746 1.00 85.62 169 GLU A C 1
ATOM 1376 O O . GLU A 1 169 ? -16.347 -25.877 9.791 1.00 85.62 169 GLU A O 1
ATOM 1381 N N . LYS A 1 170 ? -17.092 -26.946 11.618 1.00 89.19 170 LYS A N 1
ATOM 1382 C CA . LYS A 1 170 ? -16.147 -28.063 11.505 1.00 89.19 170 LYS A CA 1
ATOM 1383 C C . LYS A 1 170 ? -16.263 -28.772 10.152 1.00 89.19 170 LYS A C 1
ATOM 1385 O O . LYS A 1 170 ? -15.240 -29.006 9.516 1.00 89.19 170 LYS A O 1
ATOM 1390 N N . LYS A 1 171 ? -17.476 -29.083 9.675 1.00 90.25 171 LYS A N 1
ATOM 1391 C CA . LYS A 1 171 ? -17.686 -29.706 8.352 1.00 90.25 171 LYS A CA 1
ATOM 1392 C C . LYS A 1 171 ? -17.223 -28.808 7.201 1.00 90.25 171 LYS A C 1
ATOM 1394 O O . LYS A 1 171 ? -16.765 -29.328 6.185 1.00 90.25 171 LYS A O 1
ATOM 1399 N N . LEU A 1 172 ? -17.355 -27.485 7.317 1.00 85.50 172 LEU A N 1
ATOM 1400 C CA . LEU A 1 172 ? -16.831 -26.535 6.330 1.00 85.50 172 LEU A CA 1
ATOM 1401 C C . LEU A 1 172 ? -15.297 -26.531 6.341 1.00 85.50 172 LEU A C 1
ATOM 1403 O O . LEU A 1 172 ? -14.689 -26.716 5.290 1.00 85.50 172 LEU A O 1
ATOM 1407 N N . VAL A 1 173 ? -14.672 -26.442 7.517 1.00 82.56 173 VAL A N 1
ATOM 1408 C CA . VAL A 1 173 ? -13.208 -26.510 7.676 1.00 82.56 173 VAL A CA 1
ATOM 1409 C C . VAL A 1 173 ? -12.648 -27.853 7.190 1.00 82.56 173 VAL A C 1
ATOM 1411 O O . VAL A 1 173 ? -11.629 -27.878 6.505 1.00 82.56 173 VAL A O 1
ATOM 1414 N N . GLU A 1 174 ? -13.326 -28.973 7.456 1.00 83.50 174 GLU A N 1
ATOM 1415 C CA . GLU A 1 174 ? -12.949 -30.290 6.928 1.00 83.50 174 GLU A CA 1
ATOM 1416 C C . GLU A 1 174 ? -13.054 -30.343 5.395 1.00 83.50 174 GLU A C 1
ATOM 1418 O O . GLU A 1 174 ? -12.161 -30.893 4.749 1.00 83.50 174 GLU A O 1
ATOM 1423 N N . LYS A 1 175 ? -14.083 -29.733 4.786 1.00 83.25 175 LYS A N 1
ATOM 1424 C CA . LYS A 1 175 ? -14.198 -29.613 3.320 1.00 83.25 175 LYS A CA 1
ATOM 1425 C C . LYS A 1 175 ? -13.084 -28.750 2.722 1.00 83.25 175 LYS A C 1
ATOM 1427 O O . LYS A 1 175 ? -12.518 -29.151 1.707 1.00 83.25 175 LYS A O 1
ATOM 1432 N N . GLU A 1 176 ? -12.730 -27.624 3.341 1.00 77.12 176 GLU A N 1
ATOM 1433 C CA . GLU A 1 176 ? -11.584 -26.811 2.903 1.00 77.12 176 GLU A CA 1
ATOM 1434 C C . GLU A 1 176 ? -10.259 -27.566 3.065 1.00 77.12 176 GLU A C 1
ATOM 1436 O O . GLU A 1 176 ? -9.445 -27.588 2.144 1.00 77.12 176 GLU A O 1
ATOM 1441 N N . TYR A 1 177 ? -10.072 -28.301 4.164 1.00 72.44 177 TYR A N 1
ATOM 1442 C CA . TYR A 1 177 ? -8.905 -29.166 4.354 1.00 72.44 177 TYR A CA 1
ATOM 1443 C C . TYR A 1 177 ? -8.792 -30.248 3.264 1.00 72.44 177 TYR A C 1
ATOM 1445 O O . TYR A 1 177 ? -7.696 -30.539 2.793 1.00 72.44 177 TYR A O 1
ATOM 1453 N N . HIS A 1 178 ? -9.917 -30.803 2.798 1.00 71.50 178 HIS A N 1
ATOM 1454 C CA . HIS A 1 178 ? -9.944 -31.756 1.680 1.00 71.50 178 HIS A CA 1
ATOM 1455 C C . HIS A 1 178 ? -9.758 -31.098 0.298 1.00 71.50 178 HIS A C 1
ATOM 1457 O O . HIS A 1 178 ? -9.422 -31.800 -0.658 1.00 71.50 178 HIS A O 1
ATOM 1463 N N . ARG A 1 179 ? -9.952 -29.776 0.171 1.00 70.25 179 ARG A N 1
ATOM 1464 C CA . ARG A 1 179 ? -9.644 -29.004 -1.050 1.00 70.25 179 ARG A CA 1
ATOM 1465 C C . ARG A 1 179 ? -8.156 -28.684 -1.186 1.00 70.25 179 ARG A C 1
ATOM 1467 O O . ARG A 1 179 ? -7.694 -28.479 -2.308 1.00 70.25 179 ARG A O 1
ATOM 1474 N N . ILE A 1 180 ? -7.400 -28.672 -0.085 1.00 66.00 180 ILE A N 1
ATOM 1475 C CA . ILE A 1 180 ? -5.938 -28.544 -0.114 1.00 66.00 180 ILE A CA 1
ATOM 1476 C C . ILE A 1 180 ? -5.349 -29.819 -0.753 1.00 66.00 180 ILE A C 1
ATOM 1478 O O . ILE A 1 180 ? -5.543 -30.915 -0.219 1.00 66.00 180 ILE A O 1
ATOM 1482 N N . PRO A 1 181 ? -4.619 -29.728 -1.884 1.00 61.16 181 PRO A N 1
ATOM 1483 C CA . PRO A 1 181 ? -4.036 -30.904 -2.522 1.00 61.16 181 PRO A CA 1
ATOM 1484 C C . PRO A 1 181 ? -3.037 -31.605 -1.595 1.00 61.16 181 PRO A C 1
ATOM 1486 O O . PRO A 1 181 ? -2.115 -30.981 -1.070 1.00 61.16 181 PRO A O 1
ATOM 1489 N N . LYS A 1 182 ? -3.185 -32.923 -1.426 1.00 61.72 182 LYS A N 1
ATOM 1490 C CA . LYS A 1 182 ? -2.222 -33.741 -0.674 1.00 61.72 182 LYS A CA 1
ATOM 1491 C C . LYS A 1 182 ? -0.867 -33.732 -1.391 1.00 61.72 182 LYS A C 1
ATOM 1493 O O . LYS A 1 182 ? -0.829 -33.743 -2.620 1.00 61.72 182 LYS A O 1
ATOM 1498 N N . ALA A 1 183 ? 0.234 -33.800 -0.636 1.00 61.66 183 ALA A N 1
ATOM 1499 C CA . ALA A 1 183 ? 1.605 -33.678 -1.160 1.00 61.66 183 ALA A CA 1
ATOM 1500 C C . ALA A 1 183 ? 1.910 -34.592 -2.377 1.00 61.66 183 ALA A C 1
ATOM 1502 O O . ALA A 1 183 ? 2.573 -34.172 -3.324 1.00 61.66 183 ALA A O 1
ATOM 1503 N N . SER A 1 184 ? 1.329 -35.801 -2.398 1.00 62.84 184 SER A N 1
ATOM 1504 C CA . SER A 1 184 ? 1.328 -36.742 -3.538 1.00 62.84 184 SER A CA 1
ATOM 1505 C C . SER A 1 184 ? 0.939 -36.097 -4.875 1.00 62.84 184 SER A C 1
ATOM 1507 O O . SER A 1 184 ? 1.533 -36.385 -5.914 1.00 62.84 184 SER A O 1
ATOM 1509 N N . ASP A 1 185 ? -0.090 -35.254 -4.876 1.00 66.94 185 ASP A N 1
ATOM 1510 C CA . ASP A 1 185 ? -0.729 -34.784 -6.103 1.00 66.94 185 ASP A CA 1
ATOM 1511 C C . ASP A 1 185 ? -0.131 -33.452 -6.574 1.00 66.94 185 ASP A C 1
ATOM 1513 O O . ASP A 1 185 ? -0.061 -33.200 -7.780 1.00 66.94 185 ASP A O 1
ATOM 1517 N N . SER A 1 186 ? 0.426 -32.658 -5.650 1.00 66.12 186 SER A N 1
ATOM 1518 C CA . SER A 1 186 ? 1.387 -31.603 -5.991 1.00 66.12 186 SER A CA 1
ATOM 1519 C C . SER A 1 186 ? 2.674 -32.177 -6.590 1.00 66.12 186 SER A C 1
ATOM 1521 O O . SER A 1 186 ? 3.146 -31.642 -7.589 1.00 66.12 186 SER A O 1
ATOM 1523 N N . ASP A 1 187 ? 3.202 -33.296 -6.078 1.00 71.31 187 ASP A N 1
ATOM 1524 C CA . ASP A 1 187 ? 4.400 -33.939 -6.639 1.00 71.31 187 ASP A CA 1
ATOM 1525 C C . ASP A 1 187 ? 4.161 -34.499 -8.047 1.00 71.31 187 ASP A C 1
ATOM 1527 O O . ASP A 1 187 ? 4.997 -34.320 -8.936 1.00 71.31 187 ASP A O 1
ATOM 1531 N N . LYS A 1 188 ? 2.998 -35.119 -8.297 1.00 76.94 188 LYS A N 1
ATOM 1532 C CA . LYS A 1 188 ? 2.597 -35.552 -9.649 1.00 76.94 188 LYS A CA 1
ATOM 1533 C C . LYS A 1 188 ? 2.469 -34.366 -10.608 1.00 76.94 188 LYS A C 1
ATOM 1535 O O . LYS A 1 188 ? 2.991 -34.433 -11.719 1.00 76.94 188 LYS A O 1
ATOM 1540 N N . ARG A 1 189 ? 1.844 -33.259 -10.180 1.00 75.00 189 ARG A N 1
ATOM 1541 C CA . ARG A 1 189 ? 1.771 -32.022 -10.983 1.00 75.00 189 ARG A CA 1
ATOM 1542 C C . ARG A 1 189 ? 3.150 -31.410 -11.231 1.00 75.00 189 ARG A C 1
ATOM 1544 O O . ARG A 1 189 ? 3.419 -30.999 -12.353 1.00 75.00 189 ARG A O 1
ATOM 1551 N N . MET A 1 190 ? 4.046 -31.401 -10.242 1.00 71.06 190 MET A N 1
ATOM 1552 C CA . MET A 1 190 ? 5.426 -30.939 -10.426 1.00 71.06 190 MET A CA 1
ATOM 1553 C C . MET A 1 190 ? 6.216 -31.822 -11.396 1.00 71.06 190 MET A C 1
ATOM 1555 O O . MET A 1 190 ? 6.981 -31.282 -12.191 1.00 71.06 190 MET A O 1
ATOM 1559 N N . LYS A 1 191 ? 6.039 -33.150 -11.375 1.00 79.00 191 LYS A N 1
ATOM 1560 C CA . LYS A 1 191 ? 6.656 -34.048 -12.368 1.00 79.00 191 LYS A CA 1
ATOM 1561 C C . LYS A 1 191 ? 6.134 -33.771 -13.779 1.00 79.00 191 LYS A C 1
ATOM 1563 O O . LYS A 1 191 ? 6.942 -33.466 -14.649 1.00 79.00 191 LYS A O 1
ATOM 1568 N N . ALA A 1 192 ? 4.815 -33.725 -13.970 1.00 79.31 192 ALA A N 1
ATOM 1569 C CA . ALA A 1 192 ? 4.212 -33.414 -15.269 1.00 79.31 192 ALA A CA 1
ATOM 1570 C C . ALA A 1 192 ? 4.629 -32.026 -15.809 1.00 79.31 192 ALA A C 1
ATOM 1572 O O . ALA A 1 192 ? 4.892 -31.868 -17.000 1.00 79.31 192 ALA A O 1
ATOM 1573 N N . LEU A 1 193 ? 4.753 -31.015 -14.938 1.00 75.50 193 LEU A N 1
ATOM 1574 C CA . LEU A 1 193 ? 5.255 -29.687 -15.316 1.00 75.50 193 LEU A CA 1
ATOM 1575 C C . LEU A 1 193 ? 6.756 -29.683 -15.644 1.00 75.50 193 LEU A C 1
ATOM 1577 O O . LEU A 1 193 ? 7.172 -28.940 -16.530 1.00 75.50 193 LEU A O 1
ATOM 1581 N N . ARG A 1 194 ? 7.578 -30.501 -14.972 1.00 79.12 194 ARG A N 1
ATOM 1582 C CA . ARG A 1 194 ? 9.002 -30.671 -15.321 1.00 79.12 194 ARG A CA 1
ATOM 1583 C C . ARG A 1 194 ? 9.162 -31.363 -16.672 1.00 79.12 194 ARG A C 1
ATOM 1585 O O . ARG A 1 194 ? 9.909 -30.863 -17.504 1.00 79.12 194 ARG A O 1
ATOM 1592 N N . GLU A 1 195 ? 8.414 -32.435 -16.914 1.00 85.56 195 GLU A N 1
ATOM 1593 C CA . GLU A 1 195 ? 8.389 -33.161 -18.190 1.00 85.56 195 GLU A CA 1
ATOM 1594 C C . GLU A 1 195 ? 7.927 -32.249 -19.342 1.00 85.56 195 GLU A C 1
ATOM 1596 O O . GLU A 1 195 ? 8.600 -32.164 -20.369 1.00 85.56 195 GLU A O 1
ATOM 1601 N N . SER A 1 196 ? 6.859 -31.468 -19.141 1.00 84.25 196 SER A N 1
ATOM 1602 C CA . SER A 1 196 ? 6.403 -30.447 -20.099 1.00 84.25 196 SER A CA 1
ATOM 1603 C C . SER A 1 196 ? 7.471 -29.373 -20.364 1.00 84.25 196 SER A C 1
ATOM 1605 O O . SER A 1 196 ? 7.795 -29.077 -21.515 1.00 84.25 196 SER A O 1
ATOM 1607 N N . CYS A 1 197 ? 8.116 -28.852 -19.313 1.00 78.81 197 CYS A N 1
ATOM 1608 C CA . CYS A 1 197 ? 9.242 -27.925 -19.445 1.00 78.81 197 CYS A CA 1
ATOM 1609 C C . CYS A 1 197 ? 10.441 -28.529 -20.201 1.00 78.81 197 CYS A C 1
ATOM 1611 O O . CYS A 1 197 ? 11.141 -27.798 -20.902 1.00 78.81 197 CYS A O 1
ATOM 1613 N N . GLU A 1 198 ? 10.713 -29.830 -20.077 1.00 85.69 198 GLU A N 1
ATOM 1614 C CA . GLU A 1 198 ? 11.767 -30.504 -20.844 1.00 85.69 198 GLU A CA 1
ATOM 1615 C C . GLU A 1 198 ? 11.405 -30.680 -22.322 1.00 85.69 198 GLU A C 1
ATOM 1617 O O . GLU A 1 198 ? 12.272 -30.492 -23.179 1.00 85.69 198 GLU A O 1
ATOM 1622 N N . VAL A 1 199 ? 10.143 -30.992 -22.638 1.00 89.56 199 VAL A N 1
ATOM 1623 C CA . VAL A 1 199 ? 9.647 -31.039 -24.025 1.00 89.56 199 VAL A CA 1
ATOM 1624 C C . VAL A 1 199 ? 9.761 -29.657 -24.671 1.00 89.56 199 VAL A C 1
ATOM 1626 O O . VAL A 1 199 ? 10.415 -29.525 -25.704 1.00 89.56 199 VAL A O 1
ATOM 1629 N N . LEU A 1 200 ? 9.263 -28.608 -24.009 1.00 81.94 200 LEU A N 1
ATOM 1630 C CA . LEU A 1 200 ? 9.374 -27.225 -24.487 1.00 81.94 200 LEU A CA 1
ATOM 1631 C C . LEU A 1 200 ? 10.836 -26.776 -24.663 1.00 81.94 200 LEU A C 1
ATOM 1633 O O . LEU A 1 200 ? 11.166 -26.092 -25.630 1.00 81.94 200 LEU A O 1
ATOM 1637 N N . ARG A 1 201 ? 11.759 -27.194 -23.783 1.00 83.00 201 ARG A N 1
ATOM 1638 C CA . ARG A 1 201 ? 13.203 -26.932 -23.958 1.00 83.00 201 ARG A CA 1
ATOM 1639 C C . ARG A 1 201 ? 13.775 -27.618 -25.201 1.00 83.00 201 ARG A C 1
ATOM 1641 O O . ARG A 1 201 ? 14.613 -27.016 -25.876 1.00 83.00 201 ARG A O 1
ATOM 1648 N N . LYS A 1 202 ? 13.335 -28.841 -25.520 1.00 87.75 202 LYS A N 1
ATOM 1649 C CA . LYS A 1 202 ? 13.742 -29.568 -26.737 1.00 87.75 202 LYS A CA 1
ATOM 1650 C C . LYS A 1 202 ? 13.184 -28.897 -27.996 1.00 87.75 202 LYS A C 1
ATOM 1652 O O . LYS A 1 202 ? 13.955 -28.660 -28.924 1.00 87.75 202 LYS A O 1
ATOM 1657 N N . GLU A 1 203 ? 11.914 -28.489 -27.993 1.00 84.94 203 GLU A N 1
ATOM 1658 C CA . GLU A 1 203 ? 11.307 -27.727 -29.096 1.00 84.94 203 GLU A CA 1
ATOM 1659 C C . GLU A 1 203 ? 12.001 -26.377 -29.317 1.00 84.94 203 GLU A C 1
ATOM 1661 O O . GLU A 1 203 ? 12.377 -26.055 -30.441 1.00 84.94 203 GLU A O 1
ATOM 1666 N N . ILE A 1 204 ? 12.270 -25.603 -28.257 1.00 81.19 204 ILE A N 1
ATOM 1667 C CA . ILE A 1 204 ? 13.038 -24.348 -28.353 1.00 81.19 204 ILE A CA 1
ATOM 1668 C C . ILE A 1 204 ? 14.444 -24.612 -28.922 1.00 81.19 204 ILE A C 1
ATOM 1670 O O . ILE A 1 204 ? 14.950 -23.812 -29.711 1.00 81.19 204 ILE A O 1
ATOM 1674 N N . GLY A 1 205 ? 15.072 -25.738 -28.568 1.00 85.56 205 GLY A N 1
ATOM 1675 C CA . GLY A 1 205 ? 16.336 -26.188 -29.155 1.00 85.56 205 GLY A CA 1
ATOM 1676 C C . GLY A 1 205 ? 16.244 -26.425 -30.667 1.00 85.56 205 GLY A C 1
ATOM 1677 O O . GLY A 1 205 ? 17.068 -25.892 -31.414 1.00 85.56 205 GLY A O 1
ATOM 1678 N N . GLN A 1 206 ? 15.216 -27.153 -31.113 1.00 86.25 206 GLN A N 1
ATOM 1679 C CA . GLN A 1 206 ? 14.943 -27.435 -32.527 1.00 86.25 206 GLN A CA 1
ATOM 1680 C C . GLN A 1 206 ? 14.607 -26.157 -33.309 1.00 86.25 206 GLN A C 1
ATOM 1682 O O . GLN A 1 206 ? 15.268 -25.863 -34.304 1.00 86.25 206 GLN A O 1
ATOM 1687 N N . ARG A 1 207 ? 13.695 -25.310 -32.814 1.00 82.31 207 ARG A N 1
ATOM 1688 C CA . ARG A 1 207 ? 13.372 -24.009 -33.430 1.00 82.31 207 ARG A CA 1
ATOM 1689 C C . ARG A 1 207 ? 14.597 -23.099 -33.544 1.00 82.31 207 ARG A C 1
ATOM 1691 O O . ARG A 1 207 ? 14.781 -22.425 -34.554 1.00 82.31 207 ARG A O 1
ATOM 1698 N N . ARG A 1 208 ? 15.502 -23.110 -32.557 1.00 85.38 208 ARG A N 1
ATOM 1699 C CA . ARG A 1 208 ? 16.793 -22.395 -32.636 1.00 85.38 208 ARG A CA 1
ATOM 1700 C C . ARG A 1 208 ? 17.764 -22.998 -33.657 1.00 85.38 208 ARG A C 1
ATOM 1702 O O . ARG A 1 208 ? 18.669 -22.292 -34.099 1.00 85.38 208 ARG A O 1
ATOM 1709 N N . GLN A 1 209 ? 17.652 -24.278 -34.009 1.00 85.12 209 GLN A N 1
ATOM 1710 C CA . GLN A 1 209 ? 18.405 -24.879 -35.118 1.00 85.12 209 GLN A CA 1
ATOM 1711 C C . GLN A 1 209 ? 17.776 -24.513 -36.472 1.00 85.12 209 GLN A C 1
ATOM 1713 O O . GLN A 1 209 ? 18.499 -24.031 -37.340 1.00 85.12 209 GLN A O 1
ATOM 1718 N N . GLU A 1 210 ? 16.449 -24.601 -36.613 1.00 87.12 210 GLU A N 1
ATOM 1719 C CA . GLU A 1 210 ? 15.709 -24.151 -37.808 1.00 87.12 210 GLU A CA 1
ATOM 1720 C C . GLU A 1 210 ? 16.006 -22.681 -38.147 1.00 87.12 210 GLU A C 1
ATOM 1722 O O . GLU A 1 210 ? 16.380 -22.363 -39.273 1.00 87.12 210 GLU A O 1
ATOM 1727 N N . ILE A 1 211 ? 15.931 -21.779 -37.159 1.00 84.44 211 ILE A N 1
ATOM 1728 C CA . ILE A 1 211 ? 16.225 -20.347 -37.345 1.00 84.44 211 ILE A CA 1
ATOM 1729 C C . ILE A 1 211 ? 17.681 -20.117 -37.785 1.00 84.44 211 ILE A C 1
ATOM 1731 O O . ILE A 1 211 ? 17.938 -19.197 -38.560 1.00 84.44 211 ILE A O 1
ATOM 1735 N N . ARG A 1 212 ? 18.642 -20.933 -37.324 1.00 87.62 212 ARG A N 1
ATOM 1736 C CA . ARG A 1 212 ? 20.043 -20.839 -37.775 1.00 87.62 212 ARG A CA 1
ATOM 1737 C C . ARG A 1 212 ? 20.189 -21.282 -39.229 1.00 87.62 212 ARG A C 1
ATOM 1739 O O . ARG A 1 212 ? 20.698 -20.501 -40.027 1.00 87.62 212 ARG A O 1
ATOM 1746 N N . ALA A 1 213 ? 19.635 -22.438 -39.593 1.00 87.94 213 ALA A N 1
ATOM 1747 C CA . ALA A 1 213 ? 19.637 -22.923 -40.974 1.00 87.94 213 ALA A CA 1
ATOM 1748 C C . ALA A 1 213 ? 18.955 -21.933 -41.942 1.00 87.94 213 ALA A C 1
ATOM 1750 O O . ALA A 1 213 ? 19.479 -21.651 -43.018 1.00 87.94 213 ALA A O 1
ATOM 1751 N N . LEU A 1 214 ? 17.826 -21.332 -41.544 1.00 86.25 214 LEU A N 1
ATOM 1752 C CA . LEU A 1 214 ? 17.138 -20.307 -42.337 1.00 86.25 214 LEU A CA 1
ATOM 1753 C C . LEU A 1 214 ? 17.950 -19.008 -42.460 1.00 86.25 214 LEU A C 1
ATOM 1755 O O . LEU A 1 214 ? 17.989 -18.420 -43.540 1.00 86.25 214 LEU A O 1
ATOM 1759 N N . LYS A 1 215 ? 18.642 -18.563 -41.401 1.00 84.00 215 LYS A N 1
ATOM 1760 C CA . LYS A 1 215 ? 19.550 -17.401 -41.472 1.00 84.00 215 LYS A CA 1
ATOM 1761 C C . LYS A 1 215 ? 20.747 -17.659 -42.389 1.00 84.00 215 LYS A C 1
ATOM 1763 O O . LYS A 1 215 ? 21.123 -16.773 -43.154 1.00 84.00 215 LYS A O 1
ATOM 1768 N N . GLU A 1 216 ? 21.314 -18.861 -42.359 1.00 87.44 216 GLU A N 1
ATOM 1769 C CA . GLU A 1 216 ? 22.399 -19.277 -43.255 1.00 87.44 216 GLU A CA 1
ATOM 1770 C C . GLU A 1 216 ? 21.927 -19.352 -44.718 1.00 87.44 216 GLU A C 1
ATOM 1772 O O . GLU A 1 216 ? 22.604 -18.826 -45.604 1.00 87.44 216 GLU A O 1
ATOM 1777 N N . ALA A 1 217 ? 20.726 -19.888 -44.969 1.00 84.44 217 ALA A N 1
ATOM 1778 C CA . ALA A 1 217 ? 20.100 -19.914 -46.294 1.00 84.44 217 ALA A CA 1
ATOM 1779 C C . ALA A 1 217 ? 19.770 -18.506 -46.833 1.00 84.44 217 ALA A C 1
ATOM 1781 O O . ALA A 1 217 ? 19.967 -18.223 -48.015 1.00 84.44 217 ALA A O 1
ATOM 1782 N N . MET A 1 218 ? 19.314 -17.588 -45.975 1.00 83.94 218 MET A N 1
ATOM 1783 C CA . MET A 1 218 ? 19.106 -16.185 -46.353 1.00 83.94 218 MET A CA 1
ATOM 1784 C C . MET A 1 218 ? 20.433 -15.465 -46.625 1.00 83.94 218 MET A C 1
ATOM 1786 O O . MET A 1 218 ? 20.534 -14.717 -47.595 1.00 83.94 218 MET A O 1
ATOM 1790 N N . SER A 1 219 ? 21.474 -15.722 -45.824 1.00 84.88 219 SER A N 1
ATOM 1791 C CA . SER A 1 219 ? 22.814 -15.157 -46.039 1.00 84.88 219 SER A CA 1
ATOM 1792 C C . SER A 1 219 ? 23.429 -15.622 -47.361 1.00 84.88 219 SER A C 1
ATOM 1794 O O . SER A 1 219 ? 23.983 -14.807 -48.102 1.00 84.88 219 SER A O 1
ATOM 1796 N N . SER A 1 220 ? 23.308 -16.909 -47.704 1.00 85.38 220 SER A N 1
ATOM 1797 C CA . SER A 1 220 ? 23.781 -17.419 -48.993 1.00 85.38 220 SER A CA 1
ATOM 1798 C C . SER A 1 220 ? 22.972 -16.840 -50.157 1.00 85.38 220 SER A C 1
ATOM 1800 O O . SER A 1 220 ? 23.573 -16.348 -51.111 1.00 85.38 220 SER A O 1
ATOM 1802 N N . ARG A 1 221 ? 21.637 -16.767 -50.060 1.00 83.56 221 ARG A N 1
ATOM 1803 C CA . ARG A 1 221 ? 20.791 -16.147 -51.098 1.00 83.56 221 ARG A CA 1
ATOM 1804 C C . ARG A 1 221 ? 21.102 -14.658 -51.307 1.00 83.56 221 ARG A C 1
ATOM 1806 O O . ARG A 1 221 ? 21.204 -14.220 -52.450 1.00 83.56 221 ARG A O 1
ATOM 1813 N N . GLN A 1 222 ? 21.374 -13.904 -50.239 1.00 83.50 222 GLN A N 1
ATOM 1814 C CA . GLN A 1 222 ? 21.829 -12.509 -50.331 1.00 83.50 222 GLN A CA 1
ATOM 1815 C C . GLN A 1 222 ? 23.210 -12.388 -51.007 1.00 83.50 222 GLN A C 1
ATOM 1817 O O . GLN A 1 222 ? 23.452 -11.459 -51.781 1.00 83.50 222 GLN A O 1
ATOM 1822 N N . LYS A 1 223 ? 24.117 -13.348 -50.776 1.00 85.38 223 LYS A N 1
ATOM 1823 C CA . LYS A 1 223 ? 25.417 -13.434 -51.470 1.00 85.38 223 LYS A CA 1
ATOM 1824 C C . LYS A 1 223 ? 25.292 -13.807 -52.953 1.00 85.38 223 LYS A C 1
ATOM 1826 O O . LYS A 1 223 ? 26.214 -13.514 -53.707 1.00 85.38 223 LYS A O 1
ATOM 1831 N N . HIS A 1 224 ? 24.194 -14.436 -53.377 1.00 82.00 224 HIS A N 1
ATOM 1832 C CA . HIS A 1 224 ? 23.898 -14.666 -54.795 1.00 82.00 224 HIS A CA 1
ATOM 1833 C C . HIS A 1 224 ? 23.327 -13.404 -55.456 1.00 82.00 224 HIS A C 1
ATOM 1835 O O . HIS A 1 224 ? 23.926 -12.918 -56.411 1.00 82.00 224 HIS A O 1
ATOM 1841 N N . LEU A 1 225 ? 22.294 -12.785 -54.871 1.00 79.94 225 LEU A N 1
ATOM 1842 C CA . LEU A 1 225 ? 21.718 -11.523 -55.369 1.00 79.94 225 LEU A CA 1
ATOM 1843 C C . LEU A 1 225 ? 22.765 -10.401 -55.507 1.00 79.94 225 LEU A C 1
ATOM 1845 O O . LEU A 1 225 ? 22.773 -9.658 -56.483 1.00 79.94 225 LEU A O 1
ATOM 1849 N N . THR A 1 226 ? 23.703 -10.292 -54.561 1.00 82.56 226 THR A N 1
ATOM 1850 C CA . THR A 1 226 ? 24.788 -9.291 -54.632 1.00 82.56 226 THR A CA 1
ATOM 1851 C C . THR A 1 226 ? 25.876 -9.605 -55.667 1.00 82.56 226 THR A C 1
ATOM 1853 O O . THR A 1 226 ? 26.655 -8.709 -55.994 1.00 82.56 226 THR A O 1
ATOM 1856 N N . LYS A 1 227 ? 25.947 -10.833 -56.202 1.00 84.44 227 LYS A N 1
ATOM 1857 C CA . LYS A 1 227 ? 26.776 -11.169 -57.375 1.00 84.44 227 LYS A CA 1
ATOM 1858 C C . LYS A 1 227 ? 26.042 -10.841 -58.669 1.00 84.44 227 LYS A C 1
ATOM 1860 O O . LYS A 1 227 ? 26.591 -10.107 -59.481 1.00 84.44 227 LYS A O 1
ATOM 1865 N N . GLU A 1 228 ? 24.786 -11.266 -58.795 1.00 78.62 228 GLU A N 1
ATOM 1866 C CA . GLU A 1 228 ? 23.916 -10.942 -59.937 1.00 78.62 228 GLU A CA 1
ATOM 1867 C C . GLU A 1 228 ? 23.826 -9.418 -60.147 1.00 78.62 228 GLU A C 1
ATOM 1869 O O . GLU A 1 228 ? 24.007 -8.922 -61.257 1.00 78.62 228 GLU A O 1
ATOM 1874 N N . GLN A 1 229 ? 23.686 -8.641 -59.066 1.00 78.00 229 GLN A N 1
ATOM 1875 C CA . GLN A 1 229 ? 23.695 -7.175 -59.130 1.00 78.00 229 GLN A CA 1
ATOM 1876 C C . GLN A 1 229 ? 25.039 -6.591 -59.611 1.00 78.00 229 GLN A C 1
ATOM 1878 O O . GLN A 1 229 ? 25.055 -5.556 -60.277 1.00 78.00 229 GLN A O 1
ATOM 1883 N N . LYS A 1 230 ? 26.174 -7.229 -59.290 1.00 84.00 230 LYS A N 1
ATOM 1884 C CA . LYS A 1 230 ? 27.501 -6.807 -59.777 1.00 84.00 230 LYS A CA 1
ATOM 1885 C C . LYS A 1 230 ? 27.672 -7.127 -61.261 1.00 84.00 230 LYS A C 1
ATOM 1887 O O . LYS A 1 230 ? 28.153 -6.272 -61.995 1.00 84.00 230 LYS A O 1
ATOM 1892 N N . GLU A 1 231 ? 27.210 -8.292 -61.706 1.00 80.75 231 GLU A N 1
ATOM 1893 C CA . GLU A 1 231 ? 27.208 -8.689 -63.120 1.00 80.75 231 GLU A CA 1
ATOM 1894 C C . GLU A 1 231 ? 26.328 -7.752 -63.969 1.00 80.75 231 GLU A C 1
ATOM 1896 O O . GLU A 1 231 ? 26.767 -7.283 -65.019 1.00 80.75 231 GLU A O 1
ATOM 1901 N N . ILE A 1 232 ? 25.141 -7.372 -63.476 1.00 80.19 232 ILE A N 1
ATOM 1902 C CA . ILE A 1 232 ? 24.283 -6.350 -64.105 1.00 80.19 232 ILE A CA 1
ATOM 1903 C C . ILE A 1 232 ? 25.012 -5.002 -64.209 1.00 80.19 232 ILE A C 1
ATOM 1905 O O . ILE A 1 232 ? 25.023 -4.387 -65.276 1.00 80.19 232 ILE A O 1
ATOM 1909 N N . ASN A 1 233 ? 25.666 -4.549 -63.136 1.00 82.12 233 ASN A N 1
ATOM 1910 C CA . ASN A 1 233 ? 26.398 -3.279 -63.140 1.00 82.12 233 ASN A CA 1
ATOM 1911 C C . ASN A 1 233 ? 27.615 -3.300 -64.091 1.00 82.12 233 ASN A C 1
ATOM 1913 O O . ASN A 1 233 ? 27.924 -2.283 -64.711 1.00 82.12 233 ASN A O 1
ATOM 1917 N N . GLU A 1 234 ? 28.294 -4.440 -64.255 1.00 83.88 234 GLU A N 1
ATOM 1918 C CA . GLU A 1 234 ? 29.362 -4.597 -65.254 1.00 83.88 234 GLU A CA 1
ATOM 1919 C C . GLU A 1 234 ? 28.835 -4.593 -66.695 1.00 83.88 234 GLU A C 1
ATOM 1921 O O . GLU A 1 234 ? 29.488 -4.040 -67.581 1.00 83.88 234 GLU A O 1
ATOM 1926 N N . LEU A 1 235 ? 27.657 -5.174 -66.949 1.00 77.06 235 LEU A N 1
ATOM 1927 C CA . LEU A 1 235 ? 26.999 -5.104 -68.258 1.00 77.06 235 LEU A CA 1
ATOM 1928 C C . LEU A 1 235 ? 26.563 -3.669 -68.598 1.00 77.06 235 LEU A C 1
ATOM 1930 O O . LEU A 1 235 ? 26.744 -3.237 -69.736 1.00 77.06 235 LEU A O 1
ATOM 1934 N N . LEU A 1 236 ? 26.071 -2.909 -67.613 1.00 75.75 236 LEU A N 1
ATOM 1935 C CA . LEU A 1 236 ? 25.737 -1.490 -67.779 1.00 75.75 236 LEU A CA 1
ATOM 1936 C C . LEU A 1 236 ? 26.979 -0.634 -68.085 1.00 75.75 236 LEU A C 1
ATOM 1938 O O . LEU A 1 236 ? 26.933 0.168 -69.014 1.00 75.75 236 LEU A O 1
ATOM 1942 N N . ARG A 1 237 ? 28.119 -0.854 -67.409 1.00 79.31 237 ARG A N 1
ATOM 1943 C CA . ARG A 1 237 ? 29.374 -0.146 -67.752 1.00 79.31 237 ARG A CA 1
ATOM 1944 C C . ARG A 1 237 ? 29.854 -0.454 -69.168 1.00 79.31 237 ARG A C 1
ATOM 1946 O O . ARG A 1 237 ? 30.218 0.467 -69.889 1.00 79.31 237 ARG A O 1
ATOM 1953 N N . LYS A 1 238 ? 29.779 -1.714 -69.609 1.00 74.75 238 LYS A N 1
ATOM 1954 C CA . LYS A 1 238 ? 30.112 -2.093 -70.998 1.00 74.75 238 LYS A CA 1
ATOM 1955 C C . LYS A 1 238 ? 29.185 -1.409 -72.015 1.00 74.75 238 LYS A C 1
ATOM 1957 O O . LYS A 1 238 ? 29.620 -1.065 -73.109 1.00 74.75 238 LYS A O 1
ATOM 1962 N N . GLN A 1 239 ? 27.922 -1.164 -71.657 1.00 67.69 239 GLN A N 1
ATOM 1963 C CA . GLN A 1 239 ? 26.983 -0.399 -72.485 1.00 67.69 239 GLN A CA 1
ATOM 1964 C C . GLN A 1 239 ? 27.346 1.098 -72.569 1.00 67.69 239 GLN A C 1
ATOM 1966 O O . GLN A 1 239 ? 27.140 1.716 -73.616 1.00 67.69 239 GLN A O 1
ATOM 1971 N N . GLU A 1 240 ? 27.888 1.684 -71.498 1.00 72.12 240 GLU A N 1
ATOM 1972 C CA . GLU A 1 240 ? 28.405 3.061 -71.490 1.00 72.12 240 GLU A CA 1
ATOM 1973 C C . GLU A 1 240 ? 29.715 3.187 -72.283 1.00 72.12 240 GLU A C 1
ATOM 1975 O O . GLU A 1 240 ? 29.833 4.077 -73.120 1.00 72.12 240 GLU A O 1
ATOM 1980 N N . GLU A 1 241 ? 30.648 2.244 -72.133 1.00 74.38 241 GLU A N 1
ATOM 1981 C CA . GLU A 1 241 ? 31.911 2.214 -72.887 1.00 74.38 241 GLU A CA 1
ATOM 1982 C C . GLU A 1 241 ? 31.668 2.158 -74.412 1.00 74.38 241 GLU A C 1
ATOM 1984 O O . GLU A 1 241 ? 32.273 2.923 -75.168 1.00 74.38 241 GLU A O 1
ATOM 1989 N N . ILE A 1 242 ? 30.698 1.350 -74.863 1.00 66.44 242 ILE A N 1
ATOM 1990 C CA . ILE A 1 242 ? 30.276 1.274 -76.276 1.00 66.44 242 ILE A CA 1
ATOM 1991 C C . ILE A 1 242 ? 29.586 2.573 -76.750 1.00 66.44 242 ILE A C 1
ATOM 1993 O O . ILE A 1 242 ? 29.715 2.955 -77.917 1.00 66.44 242 ILE A O 1
ATOM 1997 N N . ARG A 1 243 ? 28.875 3.297 -75.870 1.00 63.84 243 ARG A N 1
ATOM 1998 C CA . ARG A 1 243 ? 28.334 4.636 -76.190 1.00 63.84 243 ARG A CA 1
ATOM 1999 C C . ARG A 1 243 ? 29.446 5.667 -76.363 1.00 63.84 243 ARG A C 1
ATOM 2001 O O . ARG A 1 243 ? 29.394 6.452 -77.309 1.00 63.84 243 ARG A O 1
ATOM 2008 N N . ASP A 1 244 ? 30.443 5.656 -75.489 1.00 66.06 244 ASP A N 1
ATOM 2009 C CA . ASP A 1 244 ? 31.545 6.617 -75.523 1.00 66.06 244 ASP A CA 1
ATOM 2010 C C . ASP A 1 244 ? 32.471 6.402 -76.732 1.00 66.06 244 ASP A C 1
ATOM 2012 O O . ASP A 1 244 ? 33.018 7.365 -77.275 1.00 66.06 244 ASP A O 1
ATOM 2016 N N . GLU A 1 245 ? 32.613 5.164 -77.213 1.00 60.03 245 GLU A N 1
ATOM 2017 C CA . GLU A 1 245 ? 33.295 4.867 -78.480 1.00 60.03 245 GLU A CA 1
ATOM 2018 C C . GLU A 1 245 ? 32.541 5.409 -79.701 1.00 60.03 245 GLU A C 1
ATOM 2020 O O . GLU A 1 245 ? 33.163 5.985 -80.597 1.00 60.03 245 GLU A O 1
ATOM 2025 N N . LEU A 1 246 ? 31.206 5.325 -79.710 1.00 51.56 246 LEU A N 1
ATOM 2026 C CA . LEU A 1 246 ? 30.369 5.861 -80.789 1.00 51.56 246 LEU A CA 1
ATOM 2027 C C . LEU A 1 246 ? 30.460 7.397 -80.900 1.00 51.56 246 LEU A C 1
ATOM 2029 O O . LEU A 1 246 ? 30.433 7.945 -82.003 1.00 51.56 246 LEU A O 1
ATOM 2033 N N . VAL A 1 247 ? 30.598 8.098 -79.768 1.00 55.97 247 VAL A N 1
ATOM 2034 C CA . VAL A 1 247 ? 30.687 9.569 -79.717 1.00 55.97 247 VAL A CA 1
ATOM 2035 C C . VAL A 1 247 ? 32.026 10.093 -80.256 1.00 55.97 247 VAL A C 1
ATOM 2037 O O . VAL A 1 247 ? 32.052 11.141 -80.904 1.00 55.97 247 VAL A O 1
ATOM 2040 N N . ARG A 1 248 ? 33.136 9.365 -80.058 1.00 54.41 248 ARG A N 1
ATOM 2041 C CA . ARG A 1 248 ? 34.488 9.817 -80.454 1.00 54.41 248 ARG A CA 1
ATOM 2042 C C . ARG A 1 248 ? 34.725 9.902 -81.969 1.00 54.41 248 ARG A C 1
ATOM 2044 O O . ARG A 1 248 ? 35.650 10.591 -82.389 1.00 54.41 248 ARG A O 1
ATOM 2051 N N . VAL A 1 249 ? 33.908 9.244 -82.795 1.00 51.56 249 VAL A N 1
ATOM 2052 C CA . VAL A 1 249 ? 34.134 9.134 -84.254 1.00 51.56 249 VAL A CA 1
ATOM 2053 C C . VAL A 1 249 ? 33.468 10.265 -85.068 1.00 51.56 249 VAL A C 1
ATOM 2055 O O . VAL A 1 249 ? 33.797 10.453 -86.237 1.00 51.56 249 VAL A O 1
ATOM 2058 N N . GLN A 1 250 ? 32.564 11.066 -84.485 1.00 49.84 250 GLN A N 1
ATOM 2059 C CA . GLN A 1 250 ? 31.725 12.014 -85.250 1.00 49.84 250 GLN A CA 1
ATOM 2060 C C . GLN A 1 250 ? 32.141 13.504 -85.208 1.00 49.84 250 GLN A C 1
ATOM 2062 O O . GLN A 1 250 ? 31.478 14.324 -85.844 1.00 49.84 250 GLN A O 1
ATOM 2067 N N . SER A 1 251 ? 33.196 13.905 -84.485 1.00 54.16 251 SER A N 1
ATOM 2068 C CA . SER A 1 251 ? 33.356 15.312 -84.048 1.00 54.16 251 SER A CA 1
ATOM 2069 C C . SER A 1 251 ? 34.720 15.976 -84.320 1.00 54.16 251 SER A C 1
ATOM 2071 O O . SER A 1 251 ? 35.382 16.406 -83.376 1.00 54.16 251 SER A O 1
ATOM 2073 N N . ILE A 1 252 ? 35.147 16.107 -85.585 1.00 52.97 252 ILE A N 1
ATOM 2074 C CA . ILE A 1 252 ? 36.392 16.841 -85.929 1.00 52.97 252 ILE A CA 1
ATOM 2075 C C . ILE A 1 252 ? 36.158 18.197 -86.654 1.00 52.97 252 ILE A C 1
ATOM 2077 O O . ILE A 1 252 ? 36.695 19.192 -86.172 1.00 52.97 252 ILE A O 1
ATOM 2081 N N . PRO A 1 253 ? 35.362 18.334 -87.743 1.00 53.75 253 PRO A N 1
ATOM 2082 C CA . PRO A 1 253 ? 35.415 19.566 -88.565 1.00 53.75 253 PRO A CA 1
ATOM 2083 C C . PRO A 1 253 ? 34.374 20.686 -88.309 1.00 53.75 253 PRO A C 1
ATOM 2085 O O . PRO A 1 253 ? 34.365 21.652 -89.067 1.00 53.75 253 PRO A O 1
ATOM 2088 N N . ILE A 1 254 ? 33.453 20.582 -87.334 1.00 53.59 254 ILE A N 1
ATOM 2089 C CA . ILE A 1 254 ? 32.278 21.501 -87.221 1.00 53.59 254 ILE A CA 1
ATOM 2090 C C . ILE A 1 254 ? 32.167 22.224 -85.852 1.00 53.59 254 ILE A C 1
ATOM 2092 O O . ILE A 1 254 ? 31.334 23.117 -85.677 1.00 53.59 254 ILE A O 1
ATOM 2096 N N . GLN A 1 255 ? 33.024 21.901 -84.880 1.00 53.09 255 GLN A N 1
ATOM 2097 C CA . GLN A 1 255 ? 32.851 22.314 -83.477 1.00 53.09 255 GLN A CA 1
ATOM 2098 C C . GLN A 1 255 ? 32.908 23.837 -83.227 1.00 53.09 255 GLN A C 1
ATOM 2100 O O . GLN A 1 255 ? 32.108 24.365 -82.458 1.00 53.09 255 GLN A O 1
ATOM 2105 N N . LEU A 1 256 ? 33.783 24.573 -83.923 1.00 52.41 256 LEU A N 1
ATOM 2106 C CA . LEU A 1 256 ? 34.120 25.965 -83.572 1.00 52.41 256 LEU A CA 1
ATOM 2107 C C . LEU A 1 256 ? 33.002 27.006 -83.795 1.00 52.41 256 LEU A C 1
ATOM 2109 O O . LEU A 1 256 ? 33.111 28.120 -83.291 1.00 52.41 256 LEU A O 1
ATOM 2113 N N . GLY A 1 257 ? 31.929 26.674 -84.524 1.00 56.03 257 GLY A N 1
ATOM 2114 C CA . GLY A 1 257 ? 30.823 27.609 -84.789 1.00 56.03 257 GLY A CA 1
ATOM 2115 C C . GLY A 1 257 ? 29.611 27.481 -83.855 1.00 56.03 257 GLY A C 1
ATOM 2116 O O . GLY A 1 257 ? 28.880 28.448 -83.669 1.00 56.03 257 GLY A O 1
ATOM 2117 N N . LYS A 1 258 ? 29.366 26.296 -83.275 1.00 55.56 258 LYS A N 1
ATOM 2118 C CA . LYS A 1 258 ? 28.112 25.991 -82.546 1.00 55.56 258 LYS A CA 1
ATOM 2119 C C . LYS A 1 258 ? 28.216 26.119 -81.025 1.00 55.56 258 LYS A C 1
ATOM 2121 O O . LYS A 1 258 ? 27.190 26.113 -80.343 1.00 55.56 258 LYS A O 1
ATOM 2126 N N . ASP A 1 259 ? 29.427 26.243 -80.494 1.00 54.81 259 ASP A N 1
ATOM 2127 C CA . ASP A 1 259 ? 29.646 26.264 -79.047 1.00 54.81 259 ASP A CA 1
ATOM 2128 C C . ASP A 1 259 ? 29.319 27.631 -78.417 1.00 54.81 259 ASP A C 1
ATOM 2130 O O . ASP A 1 259 ? 28.806 27.668 -77.298 1.00 54.81 259 ASP A O 1
ATOM 2134 N N . MET A 1 260 ? 29.458 28.738 -79.161 1.00 53.16 260 MET A N 1
ATOM 2135 C CA . MET A 1 260 ? 29.064 30.082 -78.697 1.00 53.16 260 MET A CA 1
ATOM 2136 C C . MET A 1 260 ? 27.569 30.174 -78.327 1.00 53.16 260 MET A C 1
ATOM 2138 O O . MET A 1 260 ? 27.221 30.668 -77.255 1.00 53.16 260 MET A O 1
ATOM 2142 N N . GLU A 1 261 ? 26.665 29.656 -79.169 1.00 58.66 261 GLU A N 1
ATOM 2143 C CA . GLU A 1 261 ? 25.217 29.702 -78.897 1.00 58.66 261 GLU A CA 1
ATOM 2144 C C . GLU A 1 261 ? 24.773 28.703 -77.814 1.00 58.66 261 GLU A C 1
ATOM 2146 O O . GLU A 1 261 ? 23.845 28.979 -77.047 1.00 58.66 261 GLU A O 1
ATOM 2151 N N . LYS A 1 262 ? 25.435 27.540 -77.717 1.00 62.94 262 LYS A N 1
ATOM 2152 C CA . LYS A 1 262 ? 25.143 26.542 -76.675 1.00 62.94 262 LYS A CA 1
ATOM 2153 C C . LYS A 1 262 ? 25.546 27.017 -75.282 1.00 62.94 262 LYS A C 1
ATOM 2155 O O . LYS A 1 262 ? 24.839 26.706 -74.324 1.00 62.94 262 LYS A O 1
ATOM 2160 N N . ILE A 1 263 ? 26.641 27.770 -75.160 1.00 63.66 263 ILE A N 1
ATOM 2161 C CA . ILE A 1 263 ? 27.057 28.375 -73.887 1.00 63.66 263 ILE A CA 1
ATOM 2162 C C . ILE A 1 263 ? 25.991 29.364 -73.396 1.00 63.66 263 ILE A C 1
ATOM 2164 O O . ILE A 1 263 ? 25.613 29.307 -72.228 1.00 63.66 263 ILE A O 1
ATOM 2168 N N . HIS A 1 264 ? 25.429 30.195 -74.281 1.00 65.25 264 HIS A N 1
ATOM 2169 C CA . HIS A 1 264 ? 24.420 31.186 -73.893 1.00 65.25 264 HIS A CA 1
ATOM 2170 C C . HIS A 1 264 ? 23.123 30.547 -73.353 1.00 65.25 264 HIS A C 1
ATOM 2172 O O . HIS A 1 264 ? 22.616 30.968 -72.315 1.00 65.25 264 HIS A O 1
ATOM 2178 N N . ARG A 1 265 ? 22.625 29.470 -73.985 1.00 68.12 265 ARG A N 1
ATOM 2179 C CA . ARG A 1 265 ? 21.432 28.743 -73.493 1.00 68.12 265 ARG A CA 1
ATOM 2180 C C . ARG A 1 265 ? 21.692 28.000 -72.179 1.00 68.12 265 ARG A C 1
ATOM 2182 O O . ARG A 1 265 ? 20.856 28.048 -71.282 1.00 68.12 265 ARG A O 1
ATOM 2189 N N . ARG A 1 266 ? 22.870 27.381 -72.026 1.00 67.06 266 ARG A N 1
ATOM 2190 C CA . ARG A 1 266 ? 23.279 26.741 -70.761 1.00 67.06 266 ARG A CA 1
ATOM 2191 C C . ARG A 1 266 ? 23.387 27.743 -69.611 1.00 67.06 266 ARG A C 1
ATOM 2193 O O . ARG A 1 266 ? 23.043 27.393 -68.491 1.00 67.06 266 ARG A O 1
ATOM 2200 N N . MET A 1 267 ? 23.813 28.980 -69.879 1.00 66.62 267 MET A N 1
ATOM 2201 C CA . MET A 1 267 ? 23.869 30.038 -68.865 1.00 66.62 267 MET A CA 1
ATOM 2202 C C . MET A 1 267 ? 22.475 30.352 -68.300 1.00 66.62 267 MET A C 1
ATOM 2204 O O . MET A 1 267 ? 22.296 30.345 -67.088 1.00 66.62 267 MET A O 1
ATOM 2208 N N . GLN A 1 268 ? 21.470 30.511 -69.170 1.00 71.69 268 GLN A N 1
ATOM 2209 C CA . GLN A 1 268 ? 20.082 30.771 -68.763 1.00 71.69 268 GLN A CA 1
ATOM 2210 C C . GLN A 1 268 ? 19.426 29.575 -68.047 1.00 71.69 268 GLN A C 1
ATOM 2212 O O . GLN A 1 268 ? 18.619 29.763 -67.137 1.00 71.69 268 GLN A O 1
ATOM 2217 N N . GLU A 1 269 ? 19.767 28.338 -68.420 1.00 73.81 269 GLU A N 1
ATOM 2218 C CA . GLU A 1 269 ? 19.331 27.140 -67.685 1.00 73.81 269 GLU A CA 1
ATOM 2219 C C . GLU A 1 269 ? 19.972 27.051 -66.290 1.00 73.81 269 GLU A C 1
ATOM 2221 O O . GLU A 1 269 ? 19.308 26.639 -65.339 1.00 73.81 269 GLU A O 1
ATOM 2226 N N . VAL A 1 270 ? 21.235 27.468 -66.143 1.00 74.62 270 VAL A N 1
ATOM 2227 C CA . VAL A 1 270 ? 21.934 27.526 -64.848 1.00 74.62 270 VAL A CA 1
ATOM 2228 C C . VAL A 1 270 ? 21.409 28.666 -63.970 1.00 74.62 270 VAL A C 1
ATOM 2230 O O . VAL A 1 270 ? 21.214 28.446 -62.781 1.00 74.62 270 VAL A O 1
ATOM 2233 N N . GLU A 1 271 ? 21.094 29.844 -64.519 1.00 71.81 271 GLU A N 1
ATOM 2234 C CA . GLU A 1 271 ? 20.451 30.924 -63.749 1.00 71.81 271 GLU A CA 1
ATOM 2235 C C . GLU A 1 271 ? 19.069 30.521 -63.220 1.00 71.81 271 GLU A C 1
ATOM 2237 O O . GLU A 1 271 ? 18.752 30.800 -62.064 1.00 71.81 271 GLU A O 1
ATOM 2242 N N . LYS A 1 272 ? 18.268 29.800 -64.018 1.00 77.06 272 LYS A N 1
ATOM 2243 C CA . LYS A 1 272 ? 16.982 29.256 -63.553 1.00 77.06 272 LYS A CA 1
ATOM 2244 C C . LYS A 1 272 ? 17.152 28.208 -62.455 1.00 77.06 272 LYS A C 1
ATOM 2246 O O . LYS A 1 272 ? 16.410 28.247 -61.481 1.00 77.06 272 LYS A O 1
ATOM 2251 N N . LYS A 1 273 ? 18.131 27.305 -62.575 1.00 77.44 273 LYS A N 1
ATOM 2252 C CA . LYS A 1 273 ? 18.433 26.326 -61.515 1.00 77.44 273 LYS A CA 1
ATOM 2253 C C . LYS A 1 273 ? 18.930 26.996 -60.238 1.00 77.44 273 LYS A C 1
ATOM 2255 O O . LYS A 1 273 ? 18.459 26.643 -59.170 1.00 77.44 273 LYS A O 1
ATOM 2260 N N . LYS A 1 274 ? 19.784 28.016 -60.354 1.00 77.06 274 LYS A N 1
ATOM 2261 C CA . LYS A 1 274 ? 20.248 28.820 -59.218 1.00 77.06 274 LYS A CA 1
ATOM 2262 C C . LYS A 1 274 ? 19.090 29.508 -58.486 1.00 77.06 274 LYS A C 1
ATOM 2264 O O . LYS A 1 274 ? 19.129 29.581 -57.267 1.00 77.06 274 LYS A O 1
ATOM 2269 N N . LEU A 1 275 ? 18.082 30.010 -59.205 1.00 80.12 275 LEU A N 1
ATOM 2270 C CA . LEU A 1 275 ? 16.875 30.577 -58.589 1.00 80.12 275 LEU A CA 1
ATOM 2271 C C . LEU A 1 275 ? 16.087 29.521 -57.803 1.00 80.12 275 LEU A C 1
ATOM 2273 O O . LEU A 1 275 ? 15.777 29.766 -56.645 1.00 80.12 275 LEU A O 1
ATOM 2277 N N . VAL A 1 276 ? 15.858 28.336 -58.380 1.00 83.25 276 VAL A N 1
ATOM 2278 C CA . VAL A 1 276 ? 15.175 27.225 -57.687 1.00 83.25 276 VAL A CA 1
ATOM 2279 C C . VAL A 1 276 ? 15.970 26.751 -56.464 1.00 83.25 276 VAL A C 1
ATOM 2281 O O . VAL A 1 276 ? 15.417 26.672 -55.377 1.00 83.25 276 VAL A O 1
ATOM 2284 N N . GLU A 1 277 ? 17.282 26.533 -56.590 1.00 78.81 277 GLU A N 1
ATOM 2285 C CA . GLU A 1 277 ? 18.158 26.172 -55.460 1.00 78.81 277 GLU A CA 1
ATOM 2286 C C . GLU A 1 277 ? 18.199 27.272 -54.378 1.00 78.81 277 GLU A C 1
ATOM 2288 O O . GLU A 1 277 ? 18.381 26.982 -53.197 1.00 78.81 277 GLU A O 1
ATOM 2293 N N . GLN A 1 278 ? 18.014 28.543 -54.754 1.00 77.94 278 GLN A N 1
ATOM 2294 C CA . GLN A 1 278 ? 17.946 29.670 -53.821 1.00 77.94 278 GLN A CA 1
ATOM 2295 C C . GLN A 1 278 ? 16.578 29.770 -53.118 1.00 77.94 278 GLN A C 1
ATOM 2297 O O . GLN A 1 278 ? 16.541 30.148 -51.947 1.00 77.94 278 GLN A O 1
ATOM 2302 N N . GLU A 1 279 ? 15.483 29.403 -53.787 1.00 82.25 279 GLU A N 1
ATOM 2303 C CA . GLU A 1 279 ? 14.148 29.248 -53.190 1.00 82.25 279 GLU A CA 1
ATOM 2304 C C . GLU A 1 279 ? 14.116 28.044 -52.227 1.00 82.25 279 GLU A C 1
ATOM 2306 O O . GLU A 1 279 ? 13.735 28.201 -51.067 1.00 82.25 279 GLU A O 1
ATOM 2311 N N . GLU A 1 280 ? 14.640 26.884 -52.640 1.00 83.06 280 GLU A N 1
ATOM 2312 C CA . GLU A 1 280 ? 14.807 25.696 -51.785 1.00 83.06 280 GLU A CA 1
ATOM 2313 C C . GLU A 1 280 ? 15.685 26.002 -50.556 1.00 83.06 280 GLU A C 1
ATOM 2315 O O . GLU A 1 280 ? 15.348 25.631 -49.431 1.00 83.06 280 GLU A O 1
ATOM 2320 N N . ALA A 1 281 ? 16.787 26.744 -50.724 1.00 79.38 281 ALA A N 1
ATOM 2321 C CA . ALA A 1 281 ? 17.632 27.166 -49.606 1.00 79.38 281 ALA A CA 1
ATOM 2322 C C . ALA A 1 281 ? 16.910 28.119 -48.633 1.00 79.38 281 ALA A C 1
ATOM 2324 O O . ALA A 1 281 ? 17.150 28.049 -47.424 1.00 79.38 281 ALA A O 1
ATOM 2325 N N . GLN A 1 282 ? 16.018 28.988 -49.124 1.00 84.69 282 GLN A N 1
ATOM 2326 C CA . GLN A 1 282 ? 15.180 29.838 -48.272 1.00 84.69 282 GLN A CA 1
ATOM 2327 C C . GLN A 1 282 ? 14.126 29.017 -47.518 1.00 84.69 282 GLN A C 1
ATOM 2329 O O . GLN A 1 282 ? 13.948 29.228 -46.317 1.00 84.69 282 GLN A O 1
ATOM 2334 N N . GLU A 1 283 ? 13.496 28.031 -48.158 1.00 85.50 283 GLU A N 1
ATOM 2335 C CA . GLU A 1 283 ? 12.543 27.123 -47.508 1.00 85.50 283 GLU A CA 1
ATOM 2336 C C . GLU A 1 283 ? 13.221 26.254 -46.427 1.00 85.50 283 GLU A C 1
ATOM 2338 O O . GLU A 1 283 ? 12.707 26.110 -45.311 1.00 85.50 283 GLU A O 1
ATOM 2343 N N . VAL A 1 284 ? 14.436 25.760 -46.688 1.00 83.50 284 VAL A N 1
ATOM 2344 C CA . VAL A 1 284 ? 15.277 25.083 -45.683 1.00 83.50 284 VAL A CA 1
ATOM 2345 C C . VAL A 1 284 ? 15.659 26.035 -44.540 1.00 83.50 284 VAL A C 1
ATOM 2347 O O . VAL A 1 284 ? 15.645 25.643 -43.372 1.00 83.50 284 VAL A O 1
ATOM 2350 N N . GLN A 1 285 ? 15.942 27.310 -44.824 1.00 84.06 285 GLN A N 1
ATOM 2351 C CA . GLN A 1 285 ? 16.251 28.299 -43.787 1.00 84.06 285 GLN A CA 1
ATOM 2352 C C . GLN A 1 285 ? 15.023 28.652 -42.926 1.00 84.06 285 GLN A C 1
ATOM 2354 O O . GLN A 1 285 ? 15.150 28.841 -41.713 1.00 84.06 285 GLN A O 1
ATOM 2359 N N . GLU A 1 286 ? 13.828 28.724 -43.515 1.00 87.75 286 GLU A N 1
ATOM 2360 C CA . GLU A 1 286 ? 12.580 28.918 -42.775 1.00 87.75 286 GLU A CA 1
ATOM 2361 C C . GLU A 1 286 ? 12.194 27.705 -41.929 1.00 87.75 286 GLU A C 1
ATOM 2363 O O . GLU A 1 286 ? 11.775 27.864 -40.780 1.00 87.75 286 GLU A O 1
ATOM 2368 N N . THR A 1 287 ? 12.320 26.494 -42.472 1.00 85.75 287 THR A N 1
ATOM 2369 C CA . THR A 1 287 ? 12.040 25.266 -41.716 1.00 85.75 287 THR A CA 1
ATOM 2370 C C . THR A 1 287 ? 13.030 25.096 -40.567 1.00 85.75 287 THR A C 1
ATOM 2372 O O . THR A 1 287 ? 12.600 24.791 -39.457 1.00 85.75 287 THR A O 1
ATOM 2375 N N . LEU A 1 288 ? 14.313 25.426 -40.761 1.00 84.81 288 LEU A N 1
ATOM 2376 C CA . LEU A 1 288 ? 15.302 25.469 -39.680 1.00 84.81 288 LEU A CA 1
ATOM 2377 C C . LEU A 1 288 ? 14.908 26.461 -38.571 1.00 84.81 288 LEU A C 1
ATOM 2379 O O . LEU A 1 288 ? 14.944 26.096 -37.399 1.00 84.81 288 LEU A O 1
ATOM 2383 N N . LYS A 1 289 ? 14.463 27.681 -38.912 1.00 88.69 289 LYS A N 1
ATOM 2384 C CA . LYS A 1 289 ? 13.947 28.650 -37.920 1.00 88.69 289 LYS A CA 1
ATOM 2385 C C . LYS A 1 289 ? 12.736 28.107 -37.151 1.00 88.69 289 LYS A C 1
ATOM 2387 O O . LYS A 1 289 ? 12.681 28.252 -35.934 1.00 88.69 289 LYS A O 1
ATOM 2392 N N . LYS A 1 290 ? 11.795 27.448 -37.840 1.00 89.31 290 LYS A N 1
ATOM 2393 C CA . LYS A 1 290 ? 10.610 26.813 -37.226 1.00 89.31 290 LYS A CA 1
ATOM 2394 C C . LYS A 1 290 ? 10.994 25.647 -36.298 1.00 89.31 290 LYS A C 1
ATOM 2396 O O . LYS A 1 290 ? 10.336 25.445 -35.284 1.00 89.31 290 LYS A O 1
ATOM 2401 N N . VAL A 1 291 ? 12.054 24.895 -36.611 1.00 85.75 291 VAL A N 1
ATOM 2402 C CA . VAL A 1 291 ? 12.583 23.823 -35.743 1.00 85.75 291 VAL A CA 1
ATOM 2403 C C . VAL A 1 291 ? 13.328 24.386 -34.531 1.00 85.75 291 VAL A C 1
ATOM 2405 O O . VAL A 1 291 ? 13.172 23.847 -33.440 1.00 85.75 291 VAL A O 1
ATOM 2408 N N . LEU A 1 292 ? 14.093 25.472 -34.690 1.00 86.19 292 LEU A N 1
ATOM 2409 C CA . LEU A 1 292 ? 14.771 26.139 -33.573 1.00 86.19 292 LEU A CA 1
ATOM 2410 C C . LEU A 1 292 ? 13.764 26.700 -32.561 1.00 86.19 292 LEU A C 1
ATOM 2412 O O . LEU A 1 292 ? 13.853 26.345 -31.393 1.00 86.19 292 LEU A O 1
ATOM 2416 N N . ALA A 1 293 ? 12.745 27.439 -33.015 1.00 89.38 293 ALA A N 1
ATOM 2417 C CA . ALA A 1 293 ? 11.691 27.956 -32.134 1.00 89.38 293 ALA A CA 1
ATOM 2418 C C . ALA A 1 293 ? 10.990 26.840 -31.332 1.00 89.38 293 ALA A C 1
ATOM 2420 O O . ALA A 1 293 ? 10.833 26.952 -30.121 1.00 89.38 293 ALA A O 1
ATOM 2421 N N . LYS A 1 294 ? 10.668 25.708 -31.976 1.00 90.12 294 LYS A N 1
ATOM 2422 C CA . LYS A 1 294 ? 10.108 24.531 -31.287 1.00 90.12 294 LYS A CA 1
ATOM 2423 C C . LYS A 1 294 ? 11.065 23.887 -30.284 1.00 90.12 294 LYS A C 1
ATOM 2425 O O . LYS A 1 294 ? 10.619 23.284 -29.317 1.00 90.12 294 LYS A O 1
ATOM 2430 N N . ASN A 1 295 ? 12.373 23.952 -30.521 1.00 86.12 295 ASN A N 1
ATOM 2431 C CA . ASN A 1 295 ? 13.366 23.446 -29.577 1.00 86.12 295 ASN A CA 1
ATOM 2432 C C . ASN A 1 295 ? 13.449 24.358 -28.343 1.00 86.12 295 ASN A C 1
ATOM 2434 O O . ASN A 1 295 ? 13.564 23.859 -27.228 1.00 86.12 295 ASN A O 1
ATOM 2438 N N . ASP A 1 296 ? 13.331 25.672 -28.527 1.00 89.88 296 ASP A N 1
ATOM 2439 C CA . ASP A 1 296 ? 13.272 26.634 -27.424 1.00 89.88 296 ASP A CA 1
ATOM 2440 C C . ASP A 1 296 ? 11.992 26.423 -26.585 1.00 89.88 296 ASP A C 1
ATOM 2442 O O . ASP A 1 296 ? 12.097 26.229 -25.374 1.00 89.88 296 ASP A O 1
ATOM 2446 N N . GLU A 1 297 ? 10.820 26.288 -27.225 1.00 91.25 297 GLU A N 1
ATOM 2447 C CA . GLU A 1 297 ? 9.544 25.911 -26.577 1.00 91.25 297 GLU A CA 1
ATOM 2448 C C . GLU A 1 297 ? 9.676 24.613 -25.746 1.00 91.25 297 GLU A C 1
ATOM 2450 O O . GLU A 1 297 ? 9.343 24.582 -24.560 1.00 91.25 297 GLU A O 1
ATOM 2455 N N . ILE A 1 298 ? 10.240 23.546 -26.329 1.00 89.38 298 ILE A N 1
ATOM 2456 C CA . ILE A 1 298 ? 10.461 22.258 -25.642 1.00 89.38 298 ILE A CA 1
ATOM 2457 C C . ILE A 1 298 ? 11.447 22.390 -24.465 1.00 89.38 298 ILE A C 1
ATOM 2459 O O . ILE A 1 298 ? 11.325 21.669 -23.469 1.00 89.38 298 ILE A O 1
ATOM 2463 N N . ASN A 1 299 ? 12.434 23.288 -24.542 1.00 87.31 299 ASN A N 1
ATOM 2464 C CA . ASN A 1 299 ? 13.359 23.532 -23.434 1.00 87.31 299 ASN A CA 1
ATOM 2465 C C . ASN A 1 299 ? 12.697 24.312 -22.286 1.00 87.31 299 ASN A C 1
ATOM 2467 O O . ASN A 1 299 ? 12.954 23.980 -21.127 1.00 87.31 299 ASN A O 1
ATOM 2471 N N . GLU A 1 300 ? 11.809 25.267 -22.575 1.00 91.75 300 GLU A N 1
ATOM 2472 C CA . GLU A 1 300 ? 10.998 25.939 -21.549 1.00 91.75 300 GLU A CA 1
ATOM 2473 C C . GLU A 1 300 ? 10.024 24.966 -20.865 1.00 91.75 300 GLU A C 1
ATOM 2475 O O . GLU A 1 300 ? 9.966 24.911 -19.633 1.00 91.75 300 GLU A O 1
ATOM 2480 N N . GLU A 1 301 ? 9.323 24.120 -21.632 1.00 90.00 301 GLU A N 1
ATOM 2481 C CA . GLU A 1 301 ? 8.482 23.045 -21.083 1.00 90.00 301 GLU A CA 1
ATOM 2482 C C . GLU A 1 301 ? 9.289 22.109 -20.173 1.00 90.00 301 GLU A C 1
ATOM 2484 O O . GLU A 1 301 ? 8.879 21.808 -19.048 1.00 90.00 301 GLU A O 1
ATOM 2489 N N . LYS A 1 302 ? 10.479 21.690 -20.617 1.00 89.31 302 LYS A N 1
ATOM 2490 C CA . LYS A 1 302 ? 11.395 20.855 -19.832 1.00 89.31 302 LYS A CA 1
ATOM 2491 C C . LYS A 1 302 ? 11.833 21.539 -18.535 1.00 89.31 302 LYS A C 1
ATOM 2493 O O . LYS A 1 302 ? 11.874 20.874 -17.500 1.00 89.31 302 LYS A O 1
ATOM 2498 N N . GLU A 1 303 ? 12.158 22.833 -18.550 1.00 90.12 303 GLU A N 1
ATOM 2499 C CA . GLU A 1 303 ? 12.466 23.575 -17.322 1.00 90.12 303 GLU A CA 1
ATOM 2500 C C . GLU A 1 303 ? 11.285 23.617 -16.352 1.00 90.12 303 GLU A C 1
ATOM 2502 O O . GLU A 1 303 ? 11.472 23.417 -15.149 1.00 90.12 303 GLU A O 1
ATOM 2507 N N . ASN A 1 304 ? 10.074 23.846 -16.856 1.00 90.75 304 ASN A N 1
ATOM 2508 C CA . ASN A 1 304 ? 8.868 23.886 -16.034 1.00 90.75 304 ASN A CA 1
ATOM 2509 C C . ASN A 1 304 ? 8.573 22.510 -15.411 1.00 90.75 304 ASN A C 1
ATOM 2511 O O . ASN A 1 304 ? 8.331 22.418 -14.207 1.00 90.75 304 ASN A O 1
ATOM 2515 N N . VAL A 1 305 ? 8.726 21.425 -16.178 1.00 89.50 305 VAL A N 1
ATOM 2516 C CA . VAL A 1 305 ? 8.613 20.046 -15.673 1.00 89.50 305 VAL A CA 1
ATOM 2517 C C . VAL A 1 305 ? 9.705 19.715 -14.643 1.00 89.50 305 VAL A C 1
ATOM 2519 O O . VAL A 1 305 ? 9.421 19.024 -13.664 1.00 89.50 305 VAL A O 1
ATOM 2522 N N . MET A 1 306 ? 10.936 20.220 -14.797 1.00 87.25 306 MET A N 1
ATOM 2523 C CA . MET A 1 306 ? 11.983 20.062 -13.772 1.00 87.25 306 MET A CA 1
ATOM 2524 C C . MET A 1 306 ? 11.628 20.805 -12.474 1.00 87.25 306 MET A C 1
ATOM 2526 O O . MET A 1 306 ? 11.729 20.216 -11.398 1.00 87.25 306 MET A O 1
ATOM 2530 N N . LYS A 1 307 ? 11.132 22.048 -12.562 1.00 91.50 307 LYS A N 1
ATOM 2531 C CA . LYS A 1 307 ? 10.668 22.834 -11.400 1.00 91.50 307 LYS A CA 1
ATOM 2532 C C . LYS A 1 307 ? 9.511 22.132 -10.672 1.00 91.50 307 LYS A C 1
ATOM 2534 O O . LYS A 1 307 ? 9.531 22.028 -9.446 1.00 91.50 307 LYS A O 1
ATOM 2539 N N . GLU A 1 308 ? 8.546 21.576 -11.407 1.00 88.69 308 GLU A N 1
ATOM 2540 C CA . GLU A 1 308 ? 7.479 20.747 -10.828 1.00 88.69 308 GLU A CA 1
ATOM 2541 C C . GLU A 1 308 ? 8.000 19.475 -10.150 1.00 88.69 308 GLU A C 1
ATOM 2543 O O . GLU A 1 308 ? 7.526 19.106 -9.073 1.00 88.69 308 GLU A O 1
ATOM 2548 N N . LEU A 1 309 ? 8.946 18.778 -10.786 1.00 86.94 309 LEU A N 1
ATOM 2549 C CA . LEU A 1 309 ? 9.530 17.550 -10.255 1.00 86.94 309 LEU A CA 1
ATOM 2550 C C . LEU A 1 309 ? 10.253 17.818 -8.931 1.00 86.94 309 LEU A C 1
ATOM 2552 O O . LEU A 1 309 ? 10.082 17.055 -7.981 1.00 86.94 309 LEU A O 1
ATOM 2556 N N . ASP A 1 310 ? 11.019 18.903 -8.846 1.00 89.81 310 ASP A N 1
ATOM 2557 C CA . ASP A 1 310 ? 11.742 19.277 -7.631 1.00 89.81 310 ASP A CA 1
ATOM 2558 C C . ASP A 1 310 ? 10.795 19.779 -6.527 1.00 89.81 310 ASP A C 1
ATOM 2560 O O . ASP A 1 310 ? 10.959 19.400 -5.365 1.00 89.81 310 ASP A O 1
ATOM 2564 N N . GLY A 1 311 ? 9.720 20.494 -6.881 1.00 91.00 311 GLY A N 1
ATOM 2565 C CA . GLY A 1 311 ? 8.627 20.800 -5.950 1.00 91.00 311 GLY A CA 1
ATOM 2566 C C . GLY A 1 311 ? 7.943 19.541 -5.395 1.00 91.00 311 GLY A C 1
ATOM 2567 O O . GLY A 1 311 ? 7.703 19.435 -4.189 1.00 91.00 311 GLY A O 1
ATOM 2568 N N . LYS A 1 312 ? 7.689 18.537 -6.247 1.00 88.75 312 LYS A N 1
ATOM 2569 C CA . LYS A 1 312 ? 7.123 17.236 -5.843 1.00 88.75 312 LYS A CA 1
ATOM 2570 C C . LYS A 1 312 ? 8.090 16.431 -4.962 1.00 88.75 312 LYS A C 1
ATOM 2572 O O . LYS A 1 312 ? 7.630 15.836 -3.990 1.00 88.75 312 LYS A O 1
ATOM 2577 N N . LYS A 1 313 ? 9.405 16.453 -5.225 1.00 88.06 313 LYS A N 1
ATOM 2578 C CA . LYS A 1 313 ? 10.427 15.846 -4.342 1.00 88.06 313 LYS A CA 1
ATOM 2579 C C . LYS A 1 313 ? 10.439 16.496 -2.957 1.00 88.06 313 LYS A C 1
ATOM 2581 O O . LYS A 1 313 ? 10.377 15.783 -1.962 1.00 88.06 313 LYS A O 1
ATOM 2586 N N . ALA A 1 314 ? 10.456 17.829 -2.886 1.00 90.56 314 ALA A N 1
ATOM 2587 C CA . ALA A 1 314 ? 10.458 18.557 -1.616 1.00 90.56 314 ALA A CA 1
ATOM 2588 C C . ALA A 1 314 ? 9.196 18.273 -0.776 1.00 90.56 314 ALA A C 1
ATOM 2590 O O . ALA A 1 314 ? 9.277 18.093 0.441 1.00 90.56 314 ALA A O 1
ATOM 2591 N N . LEU A 1 315 ? 8.030 18.166 -1.427 1.00 90.88 315 LEU A N 1
ATOM 2592 C CA . LEU A 1 315 ? 6.789 17.747 -0.773 1.00 90.88 315 LEU A CA 1
ATOM 2593 C C . LEU A 1 315 ? 6.873 16.302 -0.254 1.00 90.88 315 LEU A C 1
ATOM 2595 O O . LEU A 1 315 ? 6.425 16.030 0.860 1.00 90.88 315 LEU A O 1
ATOM 2599 N N . LEU A 1 316 ? 7.455 15.388 -1.037 1.00 88.31 316 LEU A N 1
ATOM 2600 C CA . LEU A 1 316 ? 7.621 13.982 -0.667 1.00 88.31 316 LEU A CA 1
ATOM 2601 C C . LEU A 1 316 ? 8.547 13.844 0.553 1.00 88.31 316 LEU A C 1
ATOM 2603 O O . LEU A 1 316 ? 8.141 13.231 1.537 1.00 88.31 316 LEU A O 1
ATOM 2607 N N . GLU A 1 317 ? 9.701 14.521 0.567 1.00 91.75 317 GLU A N 1
ATOM 2608 C CA . GLU A 1 317 ? 10.579 14.587 1.746 1.00 91.75 317 GLU A CA 1
ATOM 2609 C C . GLU A 1 317 ? 9.861 15.150 2.987 1.00 91.75 317 GLU A C 1
ATOM 2611 O O . GLU A 1 317 ? 10.043 14.645 4.096 1.00 91.75 317 GLU A O 1
ATOM 2616 N N . SER A 1 318 ? 9.022 16.183 2.836 1.00 92.25 318 SER A N 1
ATOM 2617 C CA . SER A 1 318 ? 8.213 16.709 3.946 1.00 92.25 318 SER A CA 1
ATOM 2618 C C . SER A 1 318 ? 7.259 15.643 4.495 1.00 92.25 318 SER A C 1
ATOM 2620 O O . SER A 1 318 ? 7.137 15.491 5.712 1.00 92.25 318 SER A O 1
ATOM 2622 N N . LYS A 1 319 ? 6.619 14.857 3.618 1.00 89.88 319 LYS A N 1
ATOM 2623 C CA . LYS A 1 319 ? 5.711 13.773 4.022 1.00 89.88 319 LYS A CA 1
ATOM 2624 C C . LYS A 1 319 ? 6.431 12.571 4.625 1.00 89.88 319 LYS A C 1
ATOM 2626 O O . LYS A 1 319 ? 5.900 11.982 5.562 1.00 89.88 319 LYS A O 1
ATOM 2631 N N . GLU A 1 320 ? 7.648 12.259 4.196 1.00 88.00 320 GLU A N 1
ATOM 2632 C CA . GLU A 1 320 ? 8.497 11.259 4.856 1.00 88.00 320 GLU A CA 1
ATOM 2633 C C . GLU A 1 320 ? 8.906 11.701 6.269 1.00 88.00 320 GLU A C 1
ATOM 2635 O O . GLU A 1 320 ? 8.827 10.908 7.209 1.00 88.00 320 GLU A O 1
ATOM 2640 N N . ARG A 1 321 ? 9.255 12.982 6.464 1.00 91.56 321 ARG A N 1
ATOM 2641 C CA . ARG A 1 321 ? 9.554 13.546 7.796 1.00 91.56 321 ARG A CA 1
ATOM 2642 C C . ARG A 1 321 ? 8.324 13.540 8.713 1.00 91.56 321 ARG A C 1
ATOM 2644 O O . ARG A 1 321 ? 8.440 13.149 9.875 1.00 91.56 321 ARG A O 1
ATOM 2651 N N . GLU A 1 322 ? 7.148 13.916 8.202 1.00 89.50 322 GLU A N 1
ATOM 2652 C CA . GLU A 1 322 ? 5.870 13.808 8.928 1.00 89.50 322 GLU A CA 1
ATOM 2653 C C . GLU A 1 322 ? 5.556 12.352 9.313 1.00 89.50 322 GLU A C 1
ATOM 2655 O O . GLU A 1 322 ? 5.202 12.076 10.460 1.00 89.50 322 GLU A O 1
ATOM 2660 N N . PHE A 1 323 ? 5.729 11.407 8.383 1.00 88.44 323 PHE A N 1
ATOM 2661 C CA . PHE A 1 323 ? 5.506 9.980 8.621 1.00 88.44 323 PHE A CA 1
ATOM 2662 C C . PHE A 1 323 ? 6.468 9.410 9.673 1.00 88.44 323 PHE A C 1
ATOM 2664 O O . PHE A 1 323 ? 6.045 8.669 10.563 1.00 88.44 323 PHE A O 1
ATOM 2671 N N . PHE A 1 324 ? 7.746 9.794 9.630 1.00 90.62 324 PHE A N 1
ATOM 2672 C CA . PHE A 1 324 ? 8.738 9.404 10.633 1.00 90.62 324 PHE A CA 1
ATOM 2673 C C . PHE A 1 324 ? 8.387 9.951 12.027 1.00 90.62 324 PHE A C 1
ATOM 2675 O O . PHE A 1 324 ? 8.431 9.214 13.013 1.00 90.62 324 PHE A O 1
ATOM 2682 N N . ALA A 1 325 ? 7.959 11.216 12.117 1.00 92.00 325 ALA A N 1
ATOM 2683 C CA . ALA A 1 325 ? 7.505 11.815 13.372 1.00 92.00 325 ALA A CA 1
ATOM 2684 C C . ALA A 1 325 ? 6.255 11.109 13.936 1.00 92.00 325 ALA A C 1
ATOM 2686 O O . ALA A 1 325 ? 6.214 10.789 15.125 1.00 92.00 325 ALA A O 1
ATOM 2687 N N . LEU A 1 326 ? 5.267 10.802 13.087 1.00 90.31 326 LEU A N 1
ATOM 2688 C CA . LEU A 1 326 ? 4.073 10.036 13.466 1.00 90.31 326 LEU A CA 1
ATOM 2689 C C . LEU A 1 326 ? 4.411 8.610 13.923 1.00 90.31 326 LEU A C 1
ATOM 2691 O O . LEU A 1 326 ? 3.844 8.139 14.907 1.00 90.31 326 LEU A O 1
ATOM 2695 N N . THR A 1 327 ? 5.360 7.947 13.257 1.00 92.00 327 THR A N 1
ATOM 2696 C CA . THR A 1 327 ? 5.833 6.605 13.634 1.00 92.00 327 THR A CA 1
ATOM 2697 C C . THR A 1 327 ? 6.461 6.629 15.026 1.00 92.00 327 THR A C 1
ATOM 2699 O O . THR A 1 327 ? 6.044 5.868 15.897 1.00 92.00 327 THR A O 1
ATOM 2702 N N . LYS A 1 328 ? 7.364 7.582 15.291 1.00 93.38 328 LYS A N 1
ATOM 2703 C CA . LYS A 1 328 ? 7.992 7.750 16.610 1.00 93.38 328 LYS A CA 1
ATOM 2704 C C . LYS A 1 328 ? 6.975 8.074 17.716 1.00 93.38 328 LYS A C 1
ATOM 2706 O O . LYS A 1 328 ? 7.083 7.564 18.828 1.00 93.38 328 LYS A O 1
ATOM 2711 N N . MET A 1 329 ? 5.959 8.888 17.416 1.00 90.12 329 MET A N 1
ATOM 2712 C CA . MET A 1 329 ? 4.852 9.153 18.347 1.00 90.12 329 MET A CA 1
ATOM 2713 C C . MET A 1 329 ? 3.998 7.904 18.613 1.00 90.12 329 MET A C 1
ATOM 2715 O O . MET A 1 329 ? 3.537 7.709 19.737 1.00 90.12 329 MET A O 1
ATOM 2719 N N . HIS A 1 330 ? 3.793 7.043 17.613 1.00 85.88 330 HIS A N 1
ATOM 2720 C CA . HIS A 1 330 ? 3.083 5.776 17.785 1.00 85.88 330 HIS A CA 1
ATOM 2721 C C . HIS A 1 330 ? 3.878 4.783 18.648 1.00 85.88 330 HIS A C 1
ATOM 2723 O O . HIS A 1 330 ? 3.302 4.166 19.543 1.00 85.88 330 HIS A O 1
ATOM 2729 N N . GLU A 1 331 ? 5.194 4.677 18.443 1.00 89.38 331 GLU A N 1
ATOM 2730 C CA . GLU A 1 331 ? 6.091 3.865 19.278 1.00 89.38 331 GLU A CA 1
ATOM 2731 C C . GLU A 1 331 ? 6.073 4.326 20.742 1.00 89.38 331 GLU A C 1
ATOM 2733 O O . GLU A 1 331 ? 5.836 3.514 21.636 1.00 89.38 331 GLU A O 1
ATOM 2738 N N . MET A 1 332 ? 6.203 5.634 20.986 1.00 90.94 332 MET A N 1
ATOM 2739 C CA . MET A 1 332 ? 6.117 6.213 22.332 1.00 90.94 332 MET A CA 1
ATOM 2740 C C . MET A 1 332 ? 4.742 5.973 22.980 1.00 90.94 332 MET A C 1
ATOM 2742 O O . MET A 1 332 ? 4.659 5.631 24.157 1.00 90.94 332 MET A O 1
ATOM 2746 N N . ASN A 1 333 ? 3.646 6.084 22.222 1.00 88.12 333 ASN A N 1
ATOM 2747 C CA . ASN A 1 333 ? 2.308 5.767 22.733 1.00 88.12 333 ASN A CA 1
ATOM 2748 C C . ASN A 1 333 ? 2.148 4.282 23.093 1.00 88.12 333 ASN A C 1
ATOM 2750 O O . ASN A 1 333 ? 1.478 3.971 24.074 1.00 88.12 333 ASN A O 1
ATOM 2754 N N . LYS A 1 334 ? 2.785 3.373 22.348 1.00 90.31 334 LYS A N 1
ATOM 2755 C CA . LYS A 1 334 ? 2.791 1.933 22.640 1.00 90.31 334 LYS A CA 1
ATOM 2756 C C . LYS A 1 334 ? 3.595 1.603 23.906 1.00 90.31 334 LYS A C 1
ATOM 2758 O O . LYS A 1 334 ? 3.203 0.722 24.668 1.00 90.31 334 LYS A O 1
ATOM 2763 N N . GLU A 1 335 ? 4.689 2.319 24.157 1.00 88.25 335 GLU A N 1
ATOM 2764 C CA . GLU A 1 335 ? 5.466 2.215 25.401 1.00 88.25 335 GLU A CA 1
ATOM 2765 C C . GLU A 1 335 ? 4.693 2.784 26.607 1.00 88.25 335 GLU A C 1
ATOM 2767 O O . GLU A 1 335 ? 4.641 2.157 27.669 1.00 88.25 335 GLU A O 1
ATOM 2772 N N . ASN A 1 336 ? 3.990 3.907 26.422 1.00 88.69 336 ASN A N 1
ATOM 2773 C CA . ASN A 1 336 ? 3.070 4.468 27.417 1.00 88.69 336 ASN A CA 1
ATOM 2774 C C . ASN A 1 336 ? 1.906 3.510 27.736 1.00 88.69 336 ASN A C 1
ATOM 2776 O O . ASN A 1 336 ? 1.567 3.325 28.903 1.00 88.69 336 ASN A O 1
ATOM 2780 N N . GLU A 1 337 ? 1.315 2.856 26.729 1.00 86.19 337 GLU A N 1
ATOM 2781 C CA . GLU A 1 337 ? 0.276 1.834 26.922 1.00 86.19 337 GLU A CA 1
ATOM 2782 C C . GLU A 1 337 ? 0.819 0.620 27.693 1.00 86.19 337 GLU A C 1
ATOM 2784 O O . GLU A 1 337 ? 0.191 0.165 28.650 1.00 86.19 337 GLU A O 1
ATOM 2789 N N . GLY A 1 338 ? 2.019 0.138 27.346 1.00 86.69 338 GLY A N 1
ATOM 2790 C CA . GLY A 1 338 ? 2.706 -0.921 28.092 1.00 86.69 338 GLY A CA 1
ATOM 2791 C C . GLY A 1 338 ? 2.936 -0.557 29.563 1.00 86.69 338 GLY A C 1
ATOM 2792 O O . GLY A 1 338 ? 2.703 -1.380 30.452 1.00 86.69 338 GLY A O 1
ATOM 2793 N N . SER A 1 339 ? 3.313 0.696 29.824 1.00 90.62 339 SER A N 1
ATOM 2794 C CA . SER A 1 339 ? 3.521 1.232 31.175 1.00 90.62 339 SER A CA 1
ATOM 2795 C C . SER A 1 339 ? 2.206 1.310 31.961 1.00 90.62 339 SER A C 1
ATOM 2797 O O . SER A 1 339 ? 2.127 0.805 33.080 1.00 90.62 339 SER A O 1
ATOM 2799 N N . ALA A 1 340 ? 1.132 1.819 31.348 1.00 88.50 340 ALA A N 1
ATOM 2800 C CA . ALA A 1 340 ? -0.201 1.867 31.953 1.00 88.50 340 ALA A CA 1
ATOM 2801 C C . ALA A 1 340 ? -0.777 0.465 32.246 1.00 88.50 340 ALA A C 1
ATOM 2803 O O . ALA A 1 340 ? -1.451 0.263 33.259 1.00 88.50 340 ALA A O 1
ATOM 2804 N N . ILE A 1 341 ? -0.494 -0.533 31.400 1.00 89.12 341 ILE A N 1
ATOM 2805 C CA . ILE A 1 341 ? -0.863 -1.937 31.652 1.00 89.12 341 ILE A CA 1
ATOM 2806 C C . ILE A 1 341 ? -0.085 -2.499 32.853 1.00 89.12 341 ILE A C 1
ATOM 2808 O O . ILE A 1 341 ? -0.678 -3.188 33.688 1.00 89.12 341 ILE A O 1
ATOM 2812 N N . ALA A 1 342 ? 1.210 -2.188 32.979 1.00 87.69 342 ALA A N 1
ATOM 2813 C CA . ALA A 1 342 ? 2.021 -2.603 34.123 1.00 87.69 342 ALA A CA 1
ATOM 2814 C C . ALA A 1 342 ? 1.529 -1.966 35.437 1.00 87.69 342 ALA A C 1
ATOM 2816 O O . ALA A 1 342 ? 1.326 -2.678 36.425 1.00 87.69 342 ALA A O 1
ATOM 2817 N N . GLU A 1 343 ? 1.245 -0.660 35.437 1.00 90.38 343 GLU A N 1
ATOM 2818 C CA . GLU A 1 343 ? 0.642 0.047 36.575 1.00 90.38 343 GLU A CA 1
ATOM 2819 C C . GLU A 1 343 ? -0.720 -0.542 36.960 1.00 90.38 343 GLU A C 1
ATOM 2821 O O . GLU A 1 343 ? -0.967 -0.811 38.140 1.00 90.38 343 GLU A O 1
ATOM 2826 N N . ARG A 1 344 ? -1.587 -0.837 35.979 1.00 90.25 344 ARG A N 1
ATOM 2827 C CA . ARG A 1 344 ? -2.870 -1.507 36.238 1.00 90.25 344 ARG A CA 1
ATOM 2828 C C . ARG A 1 344 ? -2.668 -2.878 36.880 1.00 90.25 344 ARG A C 1
ATOM 2830 O O . ARG A 1 344 ? -3.375 -3.200 37.829 1.00 90.25 344 ARG A O 1
ATOM 2837 N N . GLY A 1 345 ? -1.682 -3.656 36.431 1.00 89.00 345 GLY A N 1
ATOM 2838 C CA . GLY A 1 345 ? -1.326 -4.941 37.042 1.00 89.00 345 GLY A CA 1
ATOM 2839 C C . GLY A 1 345 ? -0.902 -4.813 38.511 1.00 89.00 345 GLY A C 1
ATOM 2840 O O . GLY A 1 345 ? -1.352 -5.592 39.355 1.00 89.00 345 GLY A O 1
ATOM 2841 N N . ILE A 1 346 ? -0.100 -3.795 38.842 1.00 92.06 346 ILE A N 1
ATOM 2842 C CA . ILE A 1 346 ? 0.305 -3.483 40.224 1.00 92.06 346 ILE A CA 1
ATOM 2843 C C . ILE A 1 346 ? -0.918 -3.093 41.072 1.00 92.06 346 ILE A C 1
ATOM 2845 O O . ILE A 1 346 ? -1.087 -3.603 42.182 1.00 92.06 346 ILE A O 1
ATOM 2849 N N . LEU A 1 347 ? -1.806 -2.245 40.544 1.00 90.12 347 LEU A N 1
ATOM 2850 C CA . LEU A 1 347 ? -3.034 -1.825 41.227 1.00 90.12 347 LEU A CA 1
ATOM 2851 C C . LEU A 1 347 ? -4.028 -2.984 41.417 1.00 90.12 347 LEU A C 1
ATOM 2853 O O . LEU A 1 347 ? -4.603 -3.115 42.496 1.00 90.12 347 LEU A O 1
ATOM 2857 N N . GLU A 1 348 ? -4.190 -3.871 40.432 1.00 90.94 348 GLU A N 1
ATOM 2858 C CA . GLU A 1 348 ? -5.004 -5.089 40.543 1.00 90.94 348 GLU A CA 1
ATOM 2859 C C . GLU A 1 348 ? -4.451 -6.042 41.619 1.00 90.94 348 GLU A C 1
ATOM 2861 O O . GLU A 1 348 ? -5.218 -6.584 42.421 1.00 90.94 348 GLU A O 1
ATOM 2866 N N . MET A 1 349 ? -3.126 -6.221 41.693 1.00 89.50 349 MET A N 1
ATOM 2867 C CA . MET A 1 349 ? -2.476 -6.988 42.766 1.00 89.50 349 MET A CA 1
ATOM 2868 C C . MET A 1 349 ? -2.688 -6.338 44.141 1.00 89.50 349 MET A C 1
ATOM 2870 O O . MET A 1 349 ? -3.035 -7.031 45.101 1.00 89.50 349 MET A O 1
ATOM 2874 N N . GLY A 1 350 ? -2.554 -5.011 44.234 1.00 91.69 350 GLY A N 1
ATOM 2875 C CA . GLY A 1 350 ? -2.855 -4.240 45.441 1.00 91.69 350 GLY A CA 1
ATOM 2876 C C . GLY A 1 350 ? -4.310 -4.399 45.890 1.00 91.69 350 GLY A C 1
ATOM 2877 O O . GLY A 1 350 ? -4.572 -4.688 47.058 1.00 91.69 350 GLY A O 1
ATOM 2878 N N . PHE A 1 351 ? -5.262 -4.312 44.958 1.00 89.19 351 PHE A N 1
ATOM 2879 C CA . PHE A 1 351 ? -6.686 -4.494 45.235 1.00 89.19 351 PHE A CA 1
ATOM 2880 C C . PHE A 1 351 ? -7.007 -5.919 45.705 1.00 89.19 351 PHE A C 1
ATOM 2882 O O . PHE A 1 351 ? -7.725 -6.086 46.691 1.00 89.19 351 PHE A O 1
ATOM 2889 N N . ARG A 1 352 ? -6.429 -6.954 45.073 1.00 90.50 352 ARG A N 1
ATOM 2890 C CA . ARG A 1 352 ? -6.565 -8.351 45.533 1.00 90.50 352 ARG A CA 1
ATOM 2891 C C . ARG A 1 352 ? -6.012 -8.532 46.947 1.00 90.50 352 ARG A C 1
ATOM 2893 O O . ARG A 1 352 ? -6.674 -9.158 47.773 1.00 90.50 352 ARG A O 1
ATOM 2900 N N . ASN A 1 353 ? -4.861 -7.939 47.260 1.00 90.38 353 ASN A N 1
ATOM 2901 C CA . ASN A 1 353 ? -4.302 -7.967 48.613 1.00 90.38 353 ASN A CA 1
ATOM 2902 C C . ASN A 1 353 ? -5.230 -7.275 49.629 1.00 90.38 353 ASN A C 1
ATOM 2904 O O . ASN A 1 353 ? -5.508 -7.857 50.677 1.00 90.38 353 ASN A O 1
ATOM 2908 N N . CYS A 1 354 ? -5.782 -6.101 49.304 1.00 91.19 354 CYS A N 1
ATOM 2909 C CA . CYS A 1 354 ? -6.770 -5.405 50.138 1.00 91.19 354 CYS A CA 1
ATOM 2910 C C . CYS A 1 354 ? -8.087 -6.187 50.309 1.00 91.19 354 CYS A C 1
ATOM 2912 O O . CYS A 1 354 ? -8.679 -6.180 51.388 1.00 91.19 354 CYS A O 1
ATOM 2914 N N . ALA A 1 355 ? -8.545 -6.905 49.281 1.00 91.31 355 ALA A N 1
ATOM 2915 C CA . ALA A 1 355 ? -9.709 -7.783 49.382 1.00 91.31 355 ALA A CA 1
ATOM 2916 C C . ALA A 1 355 ? -9.434 -8.976 50.318 1.00 91.31 355 ALA A C 1
ATOM 2918 O O . ALA A 1 355 ? -10.262 -9.297 51.171 1.00 91.31 355 ALA A O 1
ATOM 2919 N N . ILE A 1 356 ? -8.246 -9.584 50.225 1.00 92.56 356 ILE A N 1
ATOM 2920 C CA . ILE A 1 356 ? -7.813 -10.680 51.103 1.00 92.56 356 ILE A CA 1
ATOM 2921 C C . ILE A 1 356 ? -7.656 -10.204 52.557 1.00 92.56 356 ILE A C 1
ATOM 2923 O O . ILE A 1 356 ? -8.061 -10.919 53.476 1.00 92.56 356 ILE A O 1
ATOM 2927 N N . THR A 1 357 ? -7.098 -9.013 52.808 1.00 90.69 357 THR A N 1
ATOM 2928 C CA . THR A 1 357 ? -7.005 -8.472 54.177 1.00 90.69 357 THR A CA 1
ATOM 2929 C C . THR A 1 357 ? -8.377 -8.103 54.735 1.00 90.69 357 THR A C 1
ATOM 2931 O O . THR A 1 357 ? -8.652 -8.439 55.886 1.00 90.69 357 THR A O 1
ATOM 2934 N N . LYS A 1 358 ? -9.276 -7.521 53.927 1.00 92.44 358 LYS A N 1
ATOM 2935 C CA . LYS A 1 358 ? -10.681 -7.293 54.305 1.00 92.44 358 LYS A CA 1
ATOM 2936 C C . LYS A 1 358 ? -11.378 -8.598 54.697 1.00 92.44 358 LYS A C 1
ATOM 2938 O O . LYS A 1 358 ? -12.005 -8.637 55.752 1.00 92.44 358 LYS A O 1
ATOM 2943 N N . GLN A 1 359 ? -11.234 -9.661 53.901 1.00 93.12 359 GLN A N 1
ATOM 2944 C CA . GLN A 1 359 ? -11.812 -10.975 54.207 1.00 93.12 359 GLN A CA 1
ATOM 2945 C C . GLN A 1 359 ? -11.281 -11.512 55.545 1.00 93.12 359 GLN A C 1
ATOM 2947 O O . GLN A 1 359 ? -12.068 -11.813 56.437 1.00 93.12 359 GLN A O 1
ATOM 2952 N N . LYS A 1 360 ? -9.954 -11.517 55.744 1.00 91.69 360 LYS A N 1
ATOM 2953 C CA . LYS A 1 360 ? -9.322 -11.945 57.007 1.00 91.69 360 LYS A CA 1
ATOM 2954 C C . LYS A 1 360 ? -9.806 -11.138 58.218 1.00 91.69 360 LYS A C 1
ATOM 2956 O O . LYS A 1 360 ? -10.048 -11.711 59.281 1.00 91.69 360 LYS A O 1
ATOM 2961 N N . LEU A 1 361 ? -9.960 -9.820 58.076 1.00 89.62 361 LEU A N 1
ATOM 2962 C CA . LEU A 1 361 ? -10.511 -8.959 59.126 1.00 89.62 361 LEU A CA 1
ATOM 2963 C C . LEU A 1 361 ? -11.980 -9.293 59.410 1.00 89.62 361 LEU A C 1
ATOM 2965 O O . LEU A 1 361 ? -12.355 -9.403 60.574 1.00 89.62 361 LEU A O 1
ATOM 2969 N N . GLN A 1 362 ? -12.795 -9.521 58.379 1.00 90.31 362 GLN A N 1
ATOM 2970 C CA . GLN A 1 362 ? -14.203 -9.895 58.519 1.00 90.31 362 GLN A CA 1
ATOM 2971 C C . GLN A 1 362 ? -14.380 -11.278 59.167 1.00 90.31 362 GLN A C 1
ATOM 2973 O O . GLN A 1 362 ? -15.237 -11.433 60.040 1.00 90.31 362 GLN A O 1
ATOM 2978 N N . ASP A 1 363 ? -13.538 -12.255 58.829 1.00 92.00 363 ASP A N 1
ATOM 2979 C CA . ASP A 1 363 ? -13.511 -13.577 59.468 1.00 92.00 363 ASP A CA 1
ATOM 2980 C C . ASP A 1 363 ? -13.103 -13.468 60.947 1.00 92.00 363 ASP A C 1
ATOM 2982 O O . ASP A 1 363 ? -13.728 -14.075 61.822 1.00 92.00 363 ASP A O 1
ATOM 2986 N N . THR A 1 364 ? -12.106 -12.625 61.247 1.00 91.94 364 THR A N 1
ATOM 2987 C CA . THR A 1 364 ? -11.659 -12.335 62.619 1.00 91.94 364 THR A CA 1
ATOM 2988 C C . THR A 1 364 ? -12.770 -11.663 63.426 1.00 91.94 364 THR A C 1
ATOM 2990 O O . THR A 1 364 ? -13.082 -12.109 64.527 1.00 91.94 364 THR A O 1
ATOM 2993 N N . LEU A 1 365 ? -13.442 -10.652 62.872 1.00 88.38 365 LEU A N 1
ATOM 2994 C CA . LEU A 1 365 ? -14.555 -9.953 63.520 1.00 88.38 365 LEU A CA 1
ATOM 2995 C C . LEU A 1 365 ? -15.738 -10.910 63.754 1.00 88.38 365 LEU A C 1
ATOM 2997 O O . LEU A 1 365 ? -16.302 -10.948 64.845 1.00 88.38 365 LEU A O 1
ATOM 3001 N N . SER A 1 366 ? -16.031 -11.786 62.788 1.00 90.06 366 SER A N 1
ATOM 3002 C CA . SER A 1 366 ? -17.045 -12.848 62.902 1.00 90.06 366 SER A CA 1
ATOM 3003 C C . SER A 1 366 ? -16.701 -13.909 63.956 1.00 90.06 366 SER A C 1
ATOM 3005 O O . SER A 1 366 ? -17.598 -14.548 64.516 1.00 90.06 366 SER A O 1
ATOM 3007 N N . ARG A 1 367 ? -15.412 -14.136 64.227 1.00 92.56 367 ARG A N 1
ATOM 3008 C CA . ARG A 1 367 ? -14.936 -14.984 65.326 1.00 92.56 367 ARG A CA 1
ATOM 3009 C C . ARG A 1 367 ? -15.077 -14.262 66.670 1.00 92.56 367 ARG A C 1
ATOM 3011 O O . ARG A 1 367 ? -15.683 -14.832 67.573 1.00 92.56 367 ARG A O 1
ATOM 3018 N N . MET A 1 368 ? -14.625 -13.010 66.777 1.00 87.88 368 MET A N 1
ATOM 3019 C CA . MET A 1 368 ? -14.772 -12.186 67.988 1.00 87.88 368 MET A CA 1
ATOM 3020 C C . MET A 1 368 ? -16.247 -12.002 68.383 1.00 87.88 368 MET A C 1
ATOM 3022 O O . MET A 1 368 ? -16.580 -12.051 69.562 1.00 87.88 368 MET A O 1
ATOM 3026 N N . GLN A 1 369 ? -17.153 -11.867 67.409 1.00 88.19 369 GLN A N 1
ATOM 3027 C CA . GLN A 1 369 ? -18.603 -11.826 67.633 1.00 88.19 369 GLN A CA 1
ATOM 3028 C C . GLN A 1 369 ? -19.110 -13.127 68.287 1.00 88.19 369 GLN A C 1
ATOM 3030 O O . GLN A 1 369 ? -19.849 -13.083 69.270 1.00 88.19 369 GLN A O 1
ATOM 3035 N N . ARG A 1 370 ? -18.672 -14.293 67.788 1.00 89.94 370 ARG A N 1
ATOM 3036 C CA . ARG A 1 370 ? -19.031 -15.615 68.339 1.00 89.94 370 ARG A CA 1
ATOM 3037 C C . ARG A 1 370 ? -18.440 -15.861 69.730 1.00 89.94 370 ARG A C 1
ATOM 3039 O O . ARG A 1 370 ? -19.106 -16.484 70.559 1.00 89.94 370 ARG A O 1
ATOM 3046 N N . GLU A 1 371 ? -17.225 -15.378 69.986 1.00 88.75 371 GLU A N 1
ATOM 3047 C CA . GLU A 1 371 ? -16.590 -15.391 71.311 1.00 88.75 371 GLU A CA 1
ATOM 3048 C C . GLU A 1 371 ? -17.382 -14.498 72.284 1.00 88.75 371 GLU A C 1
ATOM 3050 O O . GLU A 1 371 ? -17.923 -15.015 73.259 1.00 88.75 371 GLU A O 1
ATOM 3055 N N . LYS A 1 372 ? -17.645 -13.231 71.932 1.00 91.75 372 LYS A N 1
ATOM 3056 C CA . LYS A 1 372 ? -18.504 -12.310 72.701 1.00 91.75 372 LYS A CA 1
ATOM 3057 C C . LYS A 1 372 ? -19.877 -12.902 73.030 1.00 91.75 372 LYS A C 1
ATOM 3059 O O . LYS A 1 372 ? -20.356 -12.759 74.150 1.00 91.75 372 LYS A O 1
ATOM 3064 N N . GLU A 1 373 ? -20.545 -13.558 72.081 1.00 90.44 373 GLU A N 1
ATOM 3065 C CA . GLU A 1 373 ? -21.829 -14.207 72.361 1.00 90.44 373 GLU A CA 1
ATOM 3066 C C . GLU A 1 373 ? -21.703 -15.425 73.287 1.00 90.44 373 GLU A C 1
ATOM 3068 O O . GLU A 1 373 ? -22.613 -15.699 74.071 1.00 90.44 373 GLU A O 1
ATOM 3073 N N . ARG A 1 374 ? -20.616 -16.202 73.181 1.00 92.06 374 ARG A N 1
ATOM 3074 C CA . ARG A 1 374 ? -20.333 -17.310 74.106 1.00 92.06 374 ARG A CA 1
ATOM 3075 C C . ARG A 1 374 ? -20.139 -16.760 75.517 1.00 92.06 374 ARG A C 1
ATOM 3077 O O . ARG A 1 374 ? -20.764 -17.275 76.440 1.00 92.06 374 ARG A O 1
ATOM 3084 N N . ASP A 1 375 ? -19.380 -15.683 75.653 1.00 89.06 375 ASP A N 1
ATOM 3085 C CA . ASP A 1 375 ? -19.117 -15.036 76.935 1.00 89.06 375 ASP A CA 1
ATOM 3086 C C . ASP A 1 375 ? -20.375 -14.376 77.503 1.00 89.06 375 ASP A C 1
ATOM 3088 O O . ASP A 1 375 ? -20.653 -14.530 78.685 1.00 89.06 375 ASP A O 1
ATOM 3092 N N . LEU A 1 376 ? -21.229 -13.770 76.670 1.00 89.81 376 LEU A N 1
ATOM 3093 C CA . LEU A 1 376 ? -22.538 -13.256 77.090 1.00 89.81 376 LEU A CA 1
ATOM 3094 C C . LEU A 1 376 ? -23.484 -14.379 77.557 1.00 89.81 376 LEU A C 1
ATOM 3096 O O . LEU A 1 376 ? -24.224 -14.205 78.525 1.00 89.81 376 LEU A O 1
ATOM 3100 N N . ARG A 1 377 ? -23.466 -15.546 76.895 1.00 91.00 377 ARG A N 1
ATOM 3101 C CA . ARG A 1 377 ? -24.218 -16.738 77.334 1.00 91.00 377 ARG A CA 1
ATOM 3102 C C . ARG A 1 377 ? -23.669 -17.294 78.652 1.00 91.00 377 ARG A C 1
ATOM 3104 O O . ARG A 1 377 ? -24.460 -17.706 79.496 1.00 91.00 377 ARG A O 1
ATOM 3111 N N . ASN A 1 378 ? -22.351 -17.282 78.847 1.00 88.44 378 ASN A N 1
ATOM 3112 C CA . ASN A 1 378 ? -21.711 -17.692 80.099 1.00 88.44 378 ASN A CA 1
ATOM 3113 C C . ASN A 1 378 ? -22.007 -16.700 81.234 1.00 88.44 378 ASN A C 1
ATOM 3115 O O . ASN A 1 378 ? -22.400 -17.128 82.314 1.00 88.44 378 ASN A O 1
ATOM 3119 N N . PHE A 1 379 ? -21.926 -15.395 80.968 1.00 85.62 379 PHE A N 1
ATOM 3120 C CA . PHE A 1 379 ? -22.282 -14.332 81.905 1.00 85.62 379 PHE A CA 1
ATOM 3121 C C . PHE A 1 379 ? -23.724 -14.492 82.392 1.00 85.62 379 PHE A C 1
ATOM 3123 O O . PHE A 1 379 ? -23.936 -14.606 83.590 1.00 85.62 379 PHE A O 1
ATOM 3130 N N . LYS A 1 380 ? -24.701 -14.646 81.484 1.00 90.50 380 LYS A N 1
ATOM 3131 C CA . LYS A 1 380 ? -26.111 -14.878 81.856 1.00 90.50 380 LYS A CA 1
ATOM 3132 C C . LYS A 1 380 ? -26.329 -16.150 82.684 1.00 90.50 380 LYS A C 1
ATOM 3134 O O . LYS A 1 380 ? -27.194 -16.168 83.554 1.00 90.50 380 LYS A O 1
ATOM 3139 N N . LYS A 1 381 ? -25.556 -17.218 82.442 1.00 89.06 381 LYS A N 1
ATOM 3140 C CA . LYS A 1 381 ? -25.578 -18.420 83.299 1.00 89.06 381 LYS A CA 1
ATOM 3141 C C . LYS A 1 381 ? -25.048 -18.113 84.700 1.00 89.06 381 LYS A C 1
ATOM 3143 O O . LYS A 1 381 ? -25.672 -18.529 85.669 1.00 89.06 381 LYS A O 1
ATOM 3148 N N . MET A 1 382 ? -23.945 -17.372 84.800 1.00 85.69 382 MET A N 1
ATOM 3149 C CA . MET A 1 382 ? -23.359 -16.949 86.076 1.00 85.69 382 MET A CA 1
ATOM 3150 C C . MET A 1 382 ? -24.282 -15.995 86.842 1.00 85.69 382 MET A C 1
ATOM 3152 O O . MET A 1 382 ? -24.442 -16.133 88.045 1.00 85.69 382 MET A O 1
ATOM 3156 N N . GLU A 1 383 ? -24.941 -15.075 86.142 1.00 85.88 383 GLU A N 1
ATOM 3157 C CA . GLU A 1 383 ? -25.919 -14.119 86.672 1.00 85.88 383 GLU A CA 1
ATOM 3158 C C . GLU A 1 383 ? -27.168 -14.842 87.211 1.00 85.88 383 GLU A C 1
ATOM 3160 O O . GLU A 1 383 ? -27.666 -14.525 88.291 1.00 85.88 383 GLU A O 1
ATOM 3165 N N . MET A 1 384 ? -27.627 -15.893 86.519 1.00 88.62 384 MET A N 1
ATOM 3166 C CA . MET A 1 384 ? -28.713 -16.749 87.001 1.00 88.62 384 MET A CA 1
ATOM 3167 C C . MET A 1 384 ? -28.289 -17.652 88.170 1.00 88.62 384 MET A C 1
ATOM 3169 O O . MET A 1 384 ? -29.074 -17.834 89.096 1.00 88.62 384 MET A O 1
ATOM 3173 N N . GLN A 1 385 ? -27.057 -18.174 88.180 1.00 85.44 385 GLN A N 1
ATOM 3174 C CA . GLN A 1 385 ? -26.505 -18.880 89.345 1.00 85.44 385 GLN A CA 1
ATOM 3175 C C . GLN A 1 385 ? -26.376 -17.952 90.557 1.00 85.44 385 GLN A C 1
ATOM 3177 O O . GLN A 1 385 ? -26.803 -18.332 91.643 1.00 85.44 385 GLN A O 1
ATOM 3182 N N . LEU A 1 386 ? -25.876 -16.727 90.363 1.00 85.19 386 LEU A N 1
ATOM 3183 C CA . LEU A 1 386 ? -25.802 -15.696 91.396 1.00 85.19 386 LEU A CA 1
ATOM 3184 C C . LEU A 1 386 ? -27.194 -15.422 91.973 1.00 85.19 386 LEU A C 1
ATOM 3186 O O . LEU A 1 386 ? -27.362 -15.453 93.188 1.00 85.19 386 LEU A O 1
ATOM 3190 N N . LYS A 1 387 ? -28.209 -15.252 91.116 1.00 89.00 387 LYS A N 1
ATOM 3191 C CA . LYS A 1 387 ? -29.594 -15.073 91.560 1.00 89.00 387 LYS A CA 1
ATOM 3192 C C . LYS A 1 387 ? -30.114 -16.265 92.370 1.00 89.00 387 LYS A C 1
ATOM 3194 O O . LYS A 1 387 ? -30.658 -16.051 93.442 1.00 89.00 387 LYS A O 1
ATOM 3199 N N . ILE A 1 388 ? -29.880 -17.503 91.927 1.00 88.25 388 ILE A N 1
ATOM 3200 C CA . ILE A 1 388 ? -30.255 -18.708 92.690 1.00 88.25 388 ILE A CA 1
ATOM 3201 C C . ILE A 1 388 ? -29.552 -18.731 94.058 1.00 88.25 388 ILE A C 1
ATOM 3203 O O . ILE A 1 388 ? -30.186 -19.041 95.065 1.00 88.25 388 ILE A O 1
ATOM 3207 N N . THR A 1 389 ? -28.268 -18.358 94.129 1.00 82.25 389 THR A N 1
ATOM 3208 C CA . THR A 1 389 ? -27.566 -18.259 95.418 1.00 82.25 389 THR A CA 1
ATOM 3209 C C . THR A 1 389 ? -28.099 -17.122 96.293 1.00 82.25 389 THR A C 1
ATOM 3211 O O . THR A 1 389 ? -28.215 -17.309 97.501 1.00 82.25 389 THR A O 1
ATOM 3214 N N . GLN A 1 390 ? -28.498 -15.992 95.703 1.00 84.12 390 GLN A N 1
ATOM 3215 C CA . GLN A 1 390 ? -29.120 -14.858 96.391 1.00 84.12 390 GLN A CA 1
ATOM 3216 C C . GLN A 1 390 ? -30.474 -15.262 96.996 1.00 84.12 390 GLN A C 1
ATOM 3218 O O . GLN A 1 390 ? -30.677 -15.110 98.197 1.00 84.12 390 GLN A O 1
ATOM 3223 N N . ASP A 1 391 ? -31.343 -15.877 96.188 1.00 86.12 391 ASP A N 1
ATOM 3224 C CA . ASP A 1 391 ? -32.650 -16.388 96.605 1.00 86.12 391 ASP A CA 1
ATOM 3225 C C . ASP A 1 391 ? -32.484 -17.442 97.725 1.00 86.12 391 ASP A C 1
ATOM 3227 O O . ASP A 1 391 ? -33.220 -17.427 98.711 1.00 86.12 391 ASP A O 1
ATOM 3231 N N . SER A 1 392 ? -31.466 -18.315 97.638 1.00 83.75 392 SER A N 1
ATOM 3232 C CA . SER A 1 392 ? -31.151 -19.291 98.697 1.00 83.75 392 SER A CA 1
ATOM 3233 C C . SER A 1 392 ? -30.628 -18.644 99.987 1.00 83.75 392 SER A C 1
ATOM 3235 O O . SER A 1 392 ? -30.972 -19.084 101.083 1.00 83.75 392 SER A O 1
ATOM 3237 N N . LEU A 1 393 ? -29.840 -17.569 99.878 1.00 83.94 393 LEU A N 1
ATOM 3238 C CA . LEU A 1 393 ? -29.330 -16.810 101.019 1.00 83.94 393 LEU A CA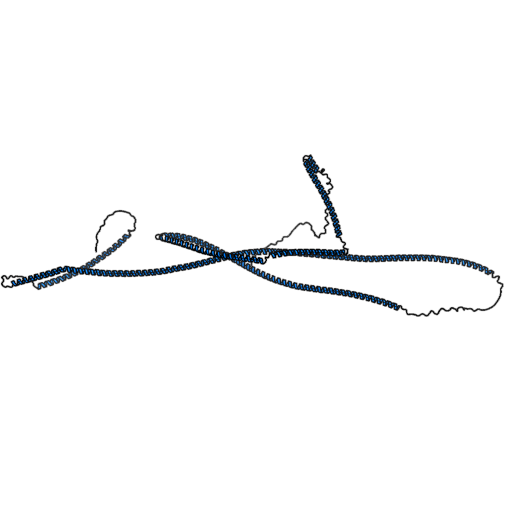 1
ATOM 3239 C C . LEU A 1 393 ? -30.473 -16.093 101.744 1.00 83.94 393 LEU A C 1
ATOM 3241 O O . LEU A 1 393 ? -30.523 -16.105 102.972 1.00 83.94 393 LEU A O 1
ATOM 3245 N N . ASP A 1 394 ? -31.408 -15.506 101.002 1.00 83.81 394 ASP A N 1
ATOM 3246 C CA . ASP A 1 394 ? -32.587 -14.851 101.570 1.00 83.81 394 ASP A CA 1
ATOM 3247 C C . ASP A 1 394 ? -33.556 -15.873 102.188 1.00 83.81 394 ASP A C 1
ATOM 3249 O O . ASP A 1 394 ? -34.122 -15.623 103.253 1.00 83.81 394 ASP A O 1
ATOM 3253 N N . GLN A 1 395 ? -33.651 -17.081 101.621 1.00 82.19 395 GLN A N 1
ATOM 3254 C CA . GLN A 1 395 ? -34.361 -18.201 102.241 1.00 82.19 395 GLN A CA 1
ATOM 3255 C C . GLN A 1 395 ? -33.707 -18.628 103.571 1.00 82.19 395 GLN A C 1
ATOM 3257 O O . GLN A 1 395 ? -34.414 -18.829 104.559 1.00 82.19 395 GLN A O 1
ATOM 3262 N N . VAL A 1 396 ? -32.370 -18.696 103.641 1.00 79.75 396 VAL A N 1
ATOM 3263 C CA . VAL A 1 396 ? -31.624 -18.975 104.885 1.00 79.75 396 VAL A CA 1
ATOM 3264 C C . VAL A 1 396 ? -31.810 -17.863 105.925 1.00 79.75 396 VAL A C 1
ATOM 3266 O O . VAL A 1 396 ? -32.050 -18.177 107.090 1.00 79.75 396 VAL A O 1
ATOM 3269 N N . LYS A 1 397 ? -31.796 -16.579 105.534 1.00 78.81 397 LYS A N 1
ATOM 3270 C CA . LYS A 1 397 ? -32.121 -15.455 106.439 1.00 78.81 397 LYS A CA 1
ATOM 3271 C C . LYS A 1 397 ? -33.535 -15.585 107.009 1.00 78.81 397 LYS A C 1
ATOM 3273 O O . LYS A 1 397 ? -33.703 -15.543 108.222 1.00 78.81 397 LYS A O 1
ATOM 3278 N N . ALA A 1 398 ? -34.527 -15.865 106.164 1.00 78.75 398 ALA A N 1
ATOM 3279 C CA . ALA A 1 398 ? -35.910 -16.075 106.594 1.00 78.75 398 ALA A CA 1
ATOM 3280 C C . ALA A 1 398 ? -36.108 -17.345 107.451 1.00 78.75 398 ALA A C 1
ATOM 3282 O O . ALA A 1 398 ? -37.149 -17.506 108.089 1.00 78.75 398 ALA A O 1
ATOM 3283 N N . HIS A 1 399 ? -35.159 -18.288 107.451 1.00 76.44 399 HIS A N 1
ATOM 3284 C CA . HIS A 1 399 ? -35.109 -19.399 108.409 1.00 76.44 399 HIS A CA 1
ATOM 3285 C C . HIS A 1 399 ? -34.401 -19.011 109.716 1.00 76.44 399 HIS A C 1
ATOM 3287 O O . HIS A 1 399 ? -34.838 -19.441 110.781 1.00 76.44 399 HIS A O 1
ATOM 3293 N N . HIS A 1 400 ? -33.369 -18.165 109.658 1.00 74.50 400 HIS A N 1
ATOM 3294 C CA . HIS A 1 400 ? -32.701 -17.614 110.838 1.00 74.50 400 HIS A CA 1
ATOM 3295 C C . HIS A 1 400 ? -33.644 -16.734 111.671 1.00 74.50 400 HIS A C 1
ATOM 3297 O O . HIS A 1 400 ? -33.770 -16.967 112.868 1.00 74.50 400 HIS A O 1
ATOM 3303 N N . GLU A 1 401 ? -34.383 -15.820 111.033 1.00 77.25 401 GLU A N 1
ATOM 3304 C CA . GLU A 1 401 ? -35.398 -14.977 111.690 1.00 77.25 401 GLU A CA 1
ATOM 3305 C C . GLU A 1 401 ? -36.492 -15.817 112.374 1.00 77.25 401 GLU A C 1
ATOM 3307 O O . GLU A 1 401 ? -36.915 -15.507 113.486 1.00 77.25 401 GLU A O 1
ATOM 3312 N N . ARG A 1 402 ? -36.913 -16.931 111.753 1.00 75.81 402 ARG A N 1
ATOM 3313 C CA . ARG A 1 402 ? -37.868 -17.871 112.364 1.00 75.81 402 ARG A CA 1
ATOM 3314 C C . ARG A 1 402 ? -37.284 -18.600 113.575 1.00 75.81 402 ARG A C 1
ATOM 3316 O O . ARG A 1 402 ? -37.959 -18.654 114.596 1.00 75.81 402 ARG A O 1
ATOM 3323 N N . MET A 1 403 ? -36.041 -19.086 113.513 1.00 68.69 403 MET A N 1
ATOM 3324 C CA . MET A 1 403 ? -35.396 -19.676 114.697 1.00 68.69 403 MET A CA 1
ATOM 3325 C C . MET A 1 403 ? -35.142 -18.649 115.809 1.00 68.69 403 MET A C 1
ATOM 3327 O O . MET A 1 403 ? -35.218 -19.009 116.978 1.00 68.69 403 MET A O 1
ATOM 3331 N N . GLN A 1 404 ? -34.870 -17.381 115.484 1.00 64.88 404 GLN A N 1
ATOM 3332 C CA . GLN A 1 404 ? -34.770 -16.313 116.488 1.00 64.88 404 GLN A CA 1
ATOM 3333 C C . GLN A 1 404 ? -36.094 -16.131 117.240 1.00 64.88 404 GLN A C 1
ATOM 3335 O O . GLN A 1 404 ? -36.103 -16.155 118.467 1.00 64.88 404 GLN A O 1
ATOM 3340 N N . LEU A 1 405 ? -37.216 -16.071 116.517 1.00 67.81 405 LEU A N 1
ATOM 3341 C CA . LEU A 1 405 ? -38.549 -15.990 117.122 1.00 67.81 405 LEU A CA 1
ATOM 3342 C C . LEU A 1 405 ? -38.930 -17.246 117.931 1.00 67.81 405 LEU A C 1
ATOM 3344 O O . LEU A 1 405 ? -39.659 -17.130 118.911 1.00 67.81 405 LEU A O 1
ATOM 3348 N N . GLU A 1 406 ? -38.437 -18.433 117.565 1.00 65.31 406 GLU A N 1
ATOM 3349 C CA . GLU A 1 406 ? -38.626 -19.663 118.354 1.00 65.31 406 GLU A CA 1
ATOM 3350 C C . GLU A 1 406 ? -37.756 -19.698 119.627 1.00 65.31 406 GLU A C 1
ATOM 3352 O O . GLU A 1 406 ? -38.187 -20.245 120.642 1.00 65.31 406 GLU A O 1
ATOM 3357 N N . VAL A 1 407 ? -36.569 -19.079 119.616 1.00 58.41 407 VAL A N 1
ATOM 3358 C CA . VAL A 1 407 ? -35.710 -18.924 120.807 1.00 58.41 407 VAL A CA 1
ATOM 3359 C C . VAL A 1 407 ? -36.287 -17.898 121.789 1.00 58.41 407 VAL A C 1
ATOM 3361 O O . VAL A 1 407 ? -36.272 -18.144 122.996 1.00 58.41 407 VAL A O 1
ATOM 3364 N N . ASP A 1 408 ? -36.861 -16.801 121.289 1.00 56.16 408 ASP A N 1
ATOM 3365 C CA . ASP A 1 408 ? -37.521 -15.775 122.112 1.00 56.16 408 ASP A CA 1
ATOM 3366 C C . ASP A 1 408 ? -38.877 -16.240 122.695 1.00 56.16 408 ASP A C 1
ATOM 3368 O O . ASP A 1 408 ? -39.415 -15.612 123.608 1.00 56.16 408 ASP A O 1
ATOM 3372 N N . ALA A 1 409 ? -39.432 -17.359 122.209 1.00 55.72 409 ALA A N 1
ATOM 3373 C CA . ALA A 1 409 ? -40.730 -17.901 122.622 1.00 55.72 409 ALA A CA 1
ATOM 3374 C C . ALA A 1 409 ? -40.675 -18.937 123.769 1.00 55.72 409 ALA A C 1
ATOM 3376 O O . ALA A 1 409 ? -41.703 -19.539 124.087 1.00 55.72 409 ALA A O 1
ATOM 3377 N N . VAL A 1 410 ? -39.515 -19.163 124.403 1.00 44.53 410 VAL A N 1
ATOM 3378 C CA . VAL A 1 410 ? -39.354 -20.126 125.513 1.00 44.53 410 VAL A CA 1
ATOM 3379 C C . VAL A 1 410 ? -39.459 -19.428 126.882 1.00 44.53 410 VAL A C 1
ATOM 3381 O O . VAL A 1 410 ? -38.537 -18.702 127.262 1.00 44.53 410 VAL A O 1
ATOM 3384 N N . PRO A 1 411 ? -40.513 -19.674 127.688 1.00 50.44 411 PRO A N 1
ATOM 3385 C CA . PRO A 1 411 ? -40.615 -19.108 129.030 1.00 50.44 411 PRO A CA 1
ATOM 3386 C C . PRO A 1 411 ? -39.654 -19.796 130.008 1.00 50.44 411 PRO A C 1
ATOM 3388 O O . PRO A 1 411 ? -39.571 -21.024 130.059 1.00 50.44 411 PRO A O 1
ATOM 3391 N N . LYS A 1 412 ? -38.991 -19.001 130.851 1.00 41.25 412 LYS A N 1
ATOM 3392 C CA . LYS A 1 412 ? -38.364 -19.460 132.098 1.00 41.25 412 LYS A CA 1
ATOM 3393 C C . LYS A 1 412 ? -38.959 -18.695 133.272 1.00 41.25 412 LYS A C 1
ATOM 3395 O O . LYS A 1 412 ? -38.402 -17.683 133.687 1.00 41.25 412 LYS A O 1
ATOM 3400 N N . ASP A 1 413 ? -40.062 -19.199 133.801 1.00 38.38 413 ASP A N 1
ATOM 3401 C CA . ASP A 1 413 ? -40.503 -18.880 135.156 1.00 38.38 413 ASP A CA 1
ATOM 3402 C C . ASP A 1 413 ? -41.265 -20.083 135.717 1.00 38.38 413 ASP A C 1
ATOM 3404 O O . ASP A 1 413 ? -42.059 -20.694 134.999 1.00 38.38 413 ASP A O 1
ATOM 3408 N N . ASP A 1 414 ? -40.986 -20.451 136.965 1.00 36.94 414 ASP A N 1
ATOM 3409 C CA . ASP A 1 414 ? -41.697 -21.526 137.658 1.00 36.94 414 ASP A CA 1
ATOM 3410 C C . ASP A 1 414 ? -41.660 -21.269 139.172 1.00 36.94 414 ASP A C 1
ATOM 3412 O O . ASP A 1 414 ? -40.617 -21.351 139.827 1.00 36.94 414 ASP A O 1
ATOM 3416 N N . GLY A 1 415 ? -42.810 -20.878 139.723 1.00 41.34 415 GLY A N 1
ATOM 3417 C CA . GLY A 1 415 ? -42.906 -20.300 141.063 1.00 41.34 415 GLY A CA 1
ATOM 3418 C C . GLY A 1 415 ? -44.324 -20.327 141.625 1.00 41.34 415 GLY A C 1
ATOM 3419 O O . GLY A 1 415 ? -44.941 -19.282 141.816 1.00 41.34 415 GLY A O 1
ATOM 3420 N N . THR A 1 416 ? -44.854 -21.520 141.919 1.00 44.28 416 THR A N 1
ATOM 3421 C CA . THR A 1 416 ? -46.196 -21.682 142.512 1.00 44.28 416 THR A CA 1
ATOM 3422 C C . THR A 1 416 ? -46.198 -22.531 143.791 1.00 44.28 416 THR A C 1
ATOM 3424 O O . THR A 1 416 ? -46.025 -23.744 143.767 1.00 44.28 416 THR A O 1
ATOM 3427 N N . LEU A 1 417 ? -46.462 -21.890 144.939 1.00 37.38 417 LEU A N 1
ATOM 3428 C CA . LEU A 1 417 ? -46.799 -22.551 146.212 1.00 37.38 417 LEU A CA 1
ATOM 3429 C C . LEU A 1 417 ? -47.734 -21.668 147.064 1.00 37.38 417 LEU A C 1
ATOM 3431 O O . LEU A 1 417 ? -47.296 -21.051 148.037 1.00 37.38 417 LEU A O 1
ATOM 3435 N N . LEU A 1 418 ? -49.037 -21.608 146.743 1.00 42.44 418 LEU A N 1
ATOM 3436 C CA . LEU A 1 418 ? -50.005 -20.962 147.652 1.00 42.44 418 LEU A CA 1
ATOM 3437 C C . LEU A 1 418 ? -51.448 -21.510 147.676 1.00 42.44 418 LEU A C 1
ATOM 3439 O O . LEU A 1 418 ? -52.349 -20.823 148.149 1.00 42.44 418 LEU A O 1
ATOM 3443 N N . GLU A 1 419 ? -51.674 -22.776 147.308 1.00 47.59 419 GLU A N 1
ATOM 3444 C CA . GLU A 1 419 ? -52.987 -23.447 147.448 1.00 47.59 419 GLU A CA 1
ATOM 3445 C C . GLU A 1 419 ? -52.953 -24.634 148.432 1.00 47.59 419 GLU A C 1
ATOM 3447 O O . GLU A 1 419 ? -53.257 -25.781 148.111 1.00 47.59 419 GLU A O 1
ATOM 3452 N N . ARG A 1 420 ? -52.566 -24.363 149.689 1.00 39.97 420 ARG A N 1
ATOM 3453 C CA . ARG A 1 420 ? -52.630 -25.356 150.787 1.00 39.97 420 ARG A CA 1
ATOM 3454 C C . ARG A 1 420 ? -52.969 -24.755 152.160 1.00 39.97 420 ARG A C 1
ATOM 3456 O O . ARG A 1 420 ? -52.455 -25.210 153.179 1.00 39.97 420 ARG A O 1
ATOM 3463 N N . ARG A 1 421 ? -53.780 -23.685 152.223 1.00 37.09 421 ARG A N 1
ATOM 3464 C CA . ARG A 1 421 ? -54.063 -22.993 153.504 1.00 37.09 421 ARG A CA 1
ATOM 3465 C C . ARG A 1 421 ? -55.392 -22.217 153.583 1.00 37.09 421 ARG A C 1
ATOM 3467 O O . ARG A 1 421 ? -55.374 -21.050 153.978 1.00 37.09 421 ARG A O 1
ATOM 3474 N N . ARG A 1 422 ? -56.544 -22.809 153.220 1.00 42.09 422 ARG A N 1
ATOM 3475 C CA . ARG A 1 422 ? -57.838 -22.108 153.419 1.00 42.09 422 ARG A CA 1
ATOM 3476 C C . ARG A 1 422 ? -59.133 -22.933 153.595 1.00 42.09 422 ARG A C 1
ATOM 3478 O O . ARG A 1 422 ? -60.204 -22.353 153.464 1.00 42.09 422 ARG A O 1
ATOM 3485 N N . GLU A 1 423 ? -59.075 -24.223 153.948 1.00 42.91 423 GLU A N 1
ATOM 3486 C CA . GLU A 1 423 ? -60.277 -25.098 153.992 1.00 42.91 423 GLU A CA 1
ATOM 3487 C C . GLU A 1 423 ? -60.529 -25.885 155.299 1.00 42.91 423 GLU A C 1
ATOM 3489 O O . GLU A 1 423 ? -61.170 -26.930 155.274 1.00 42.91 423 GLU A O 1
ATOM 3494 N N . LEU A 1 424 ? -60.109 -25.386 156.469 1.00 36.97 424 LEU A N 1
ATOM 3495 C CA . LEU A 1 424 ? -60.538 -25.964 157.757 1.00 36.97 424 LEU A CA 1
ATOM 3496 C C . LEU A 1 424 ? -61.196 -24.914 158.670 1.00 36.97 424 LEU A C 1
ATOM 3498 O O . LEU A 1 424 ? -60.531 -23.985 159.113 1.00 36.97 424 LEU A O 1
ATOM 3502 N N . GLN A 1 425 ? -62.507 -25.111 158.900 1.00 30.84 425 GLN A N 1
ATOM 3503 C CA . GLN A 1 425 ? -63.309 -24.817 160.113 1.00 30.84 425 GLN A CA 1
ATOM 3504 C C . GLN A 1 425 ? -63.120 -23.435 160.786 1.00 30.84 425 GLN A C 1
ATOM 3506 O O . GLN A 1 425 ? -62.075 -23.140 161.344 1.00 30.84 425 GLN A O 1
ATOM 3511 N N . ARG A 1 426 ? -64.093 -22.513 160.873 1.00 43.81 426 ARG A N 1
ATOM 3512 C CA . ARG A 1 426 ? -65.570 -22.528 160.730 1.00 43.81 426 ARG A CA 1
ATOM 3513 C C . ARG A 1 426 ? -66.395 -23.311 161.774 1.00 43.81 426 ARG A C 1
ATOM 3515 O O . ARG A 1 426 ? -67.505 -23.718 161.453 1.00 43.81 426 ARG A O 1
ATOM 3522 N N . GLU A 1 427 ? -65.910 -23.465 163.012 1.00 36.94 427 GLU A N 1
ATOM 3523 C CA . GLU A 1 427 ? -66.644 -24.226 164.055 1.00 36.94 427 GLU A CA 1
ATOM 3524 C C . GLU A 1 427 ? -66.809 -23.574 165.449 1.00 36.94 427 GLU A C 1
ATOM 3526 O O . GLU A 1 427 ? -67.357 -24.217 166.337 1.00 36.94 427 GLU A O 1
ATOM 3531 N N . VAL A 1 428 ? -66.421 -22.305 165.678 1.00 37.19 428 VAL A N 1
ATOM 3532 C CA . VAL A 1 428 ? -66.555 -21.668 167.018 1.00 37.19 428 VAL A CA 1
ATOM 3533 C C . VAL A 1 428 ? -67.109 -20.229 166.980 1.00 37.19 428 VAL A C 1
ATOM 3535 O O . VAL A 1 428 ? -66.478 -19.289 167.449 1.00 37.19 428 VAL A O 1
ATOM 3538 N N . GLU A 1 429 ? -68.330 -20.047 166.461 1.00 37.72 429 GLU A N 1
ATOM 3539 C CA . GLU A 1 429 ? -69.139 -18.829 166.717 1.00 37.72 429 GLU A CA 1
ATOM 3540 C C . GLU A 1 429 ? -70.440 -19.095 167.508 1.00 37.72 429 GLU A C 1
ATOM 3542 O O . GLU A 1 429 ? -71.145 -18.156 167.888 1.00 37.72 429 GLU A O 1
ATOM 3547 N N . ILE A 1 430 ? -70.739 -20.356 167.854 1.00 41.47 430 ILE A N 1
ATOM 3548 C CA . ILE A 1 430 ? -71.877 -20.724 168.717 1.00 41.47 430 ILE A CA 1
ATOM 3549 C C . ILE A 1 430 ? -71.464 -20.602 170.193 1.00 41.47 430 ILE A C 1
ATOM 3551 O O . ILE A 1 430 ? -71.320 -21.581 170.919 1.00 41.47 430 ILE A O 1
ATOM 3555 N N . SER A 1 431 ? -71.242 -19.361 170.630 1.00 34.09 431 SER A N 1
ATOM 3556 C CA . SER A 1 431 ? -71.275 -18.944 172.043 1.00 34.09 431 SER A CA 1
ATOM 3557 C C . SER A 1 431 ? -71.384 -17.422 172.149 1.00 34.09 431 SER A C 1
ATOM 3559 O O . SER A 1 431 ? -70.491 -16.724 172.626 1.00 34.09 431 SER A O 1
ATOM 3561 N N . LYS A 1 432 ? -72.527 -16.886 171.706 1.00 30.03 432 LYS A N 1
ATOM 3562 C CA . LYS A 1 432 ? -72.960 -15.526 172.044 1.00 30.03 432 LYS A CA 1
ATOM 3563 C C . LYS A 1 432 ? -74.034 -15.576 173.134 1.00 30.03 432 LYS A C 1
ATOM 3565 O O . LYS A 1 432 ? -75.179 -15.866 172.824 1.00 30.03 432 LYS A O 1
ATOM 3570 N N . ARG A 1 433 ? -73.634 -15.125 174.332 1.00 30.88 433 ARG A N 1
ATOM 3571 C CA . ARG A 1 433 ? -74.437 -14.373 175.323 1.00 30.88 433 ARG A CA 1
ATOM 3572 C C . ARG A 1 433 ? -75.623 -15.099 175.991 1.00 30.88 433 ARG A C 1
ATOM 3574 O O . ARG A 1 433 ? -76.578 -15.477 175.328 1.00 30.88 433 ARG A O 1
ATOM 3581 N N . ASN A 1 434 ? -75.658 -15.094 177.327 1.00 28.08 434 ASN A N 1
ATOM 3582 C CA . ASN A 1 434 ? -76.511 -14.162 178.093 1.00 28.08 434 ASN A CA 1
ATOM 3583 C C . ASN A 1 434 ? -76.301 -14.298 179.617 1.00 28.08 434 ASN A C 1
ATOM 3585 O O . ASN A 1 434 ? -75.793 -15.304 180.101 1.00 28.08 434 ASN A O 1
ATOM 3589 N N . LEU A 1 435 ? -76.698 -13.252 180.348 1.00 35.72 435 LEU A N 1
ATOM 3590 C CA . LEU A 1 435 ? -76.751 -13.138 181.812 1.00 35.72 435 LEU A CA 1
ATOM 3591 C C . LEU A 1 435 ? -78.196 -12.743 182.191 1.00 35.72 435 LEU A C 1
ATOM 3593 O O . LEU A 1 435 ? -78.794 -11.947 181.468 1.00 35.72 435 LEU A O 1
ATOM 3597 N N . THR A 1 436 ? -78.758 -13.269 183.286 1.00 34.16 436 THR A N 1
ATOM 3598 C CA . THR A 1 436 ? -80.160 -13.032 183.722 1.00 34.16 436 THR A CA 1
ATOM 3599 C C . THR A 1 436 ? -80.296 -12.914 185.250 1.00 34.16 436 THR A C 1
ATOM 3601 O O . THR A 1 436 ? -79.432 -13.408 185.973 1.00 34.16 436 THR A O 1
ATOM 3604 N N . GLN A 1 437 ? -81.374 -12.276 185.743 1.00 43.69 437 GLN A N 1
ATOM 3605 C CA . GLN A 1 437 ? -81.503 -11.763 187.123 1.00 43.69 437 GLN A CA 1
ATOM 3606 C C . GLN A 1 437 ? -82.945 -11.889 187.722 1.00 43.69 437 GLN A C 1
ATOM 3608 O O . GLN A 1 437 ? -83.902 -11.516 187.060 1.00 43.69 437 GLN A O 1
ATOM 3613 N N . GLU A 1 438 ? -83.042 -12.376 188.978 1.00 45.41 438 GLU A N 1
ATOM 3614 C CA . GLU A 1 438 ? -84.013 -12.145 190.107 1.00 45.41 438 GLU A CA 1
ATOM 3615 C C . GLU A 1 438 ? -85.581 -12.323 190.1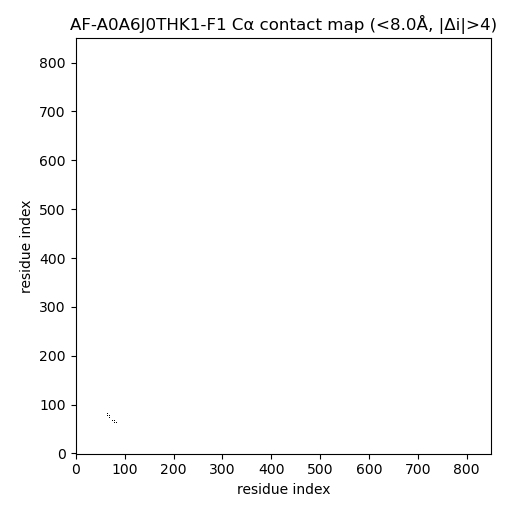06 1.00 45.41 438 GLU A C 1
ATOM 3617 O O . GLU A 1 438 ? -86.302 -11.730 189.316 1.00 45.41 438 GLU A O 1
ATOM 3622 N N . LYS A 1 439 ? -86.067 -12.921 191.234 1.00 50.19 439 LYS A N 1
ATOM 3623 C CA . LYS A 1 439 ? -87.228 -12.578 192.145 1.00 50.19 439 LYS A CA 1
ATOM 3624 C C . LYS A 1 439 ? -88.704 -13.055 191.902 1.00 50.19 439 LYS A C 1
ATOM 3626 O O . LYS A 1 439 ? -88.936 -13.950 191.103 1.00 50.19 439 LYS A O 1
ATOM 3631 N N . THR A 1 440 ? -89.639 -12.644 192.796 1.00 53.00 440 THR A N 1
ATOM 3632 C CA . THR A 1 440 ? -90.717 -13.449 193.472 1.00 53.00 440 THR A CA 1
ATOM 3633 C C . THR A 1 440 ? -92.218 -13.063 193.225 1.00 53.00 440 THR A C 1
ATOM 3635 O O . THR A 1 440 ? -92.510 -12.080 192.560 1.00 53.00 440 THR A O 1
ATOM 3638 N N . SER A 1 441 ? -93.148 -13.856 193.800 1.00 48.34 441 SER A N 1
ATOM 3639 C CA . SER A 1 441 ? -94.645 -13.993 193.740 1.00 48.34 441 SER A CA 1
ATOM 3640 C C . SER A 1 441 ? -95.540 -12.892 194.417 1.00 48.34 441 SER A C 1
ATOM 3642 O O . SER A 1 441 ? -94.962 -12.056 195.106 1.00 48.34 441 SER A O 1
ATOM 3644 N N . THR A 1 442 ? -96.906 -12.796 194.368 1.00 52.00 442 THR A N 1
ATOM 3645 C CA . THR A 1 442 ? -98.072 -13.582 193.798 1.00 52.00 442 THR A CA 1
ATOM 3646 C C . THR A 1 442 ? -99.442 -12.811 193.803 1.00 52.00 442 THR A C 1
ATOM 3648 O O . THR A 1 442 ? -99.592 -11.870 194.574 1.00 52.00 442 THR A O 1
ATOM 3651 N N . ASP A 1 443 ? -100.425 -13.316 193.025 1.00 47.59 443 ASP A N 1
ATOM 3652 C CA . ASP A 1 443 ? -101.926 -13.377 193.107 1.00 47.59 443 ASP A CA 1
ATOM 3653 C C . ASP A 1 443 ? -102.946 -12.190 193.190 1.00 47.59 443 ASP A C 1
ATOM 3655 O O . ASP A 1 443 ? -103.100 -11.533 194.216 1.00 47.59 443 ASP A O 1
ATOM 3659 N N . VAL A 1 444 ? -103.777 -12.125 192.118 1.00 54.12 444 VAL A N 1
ATOM 3660 C CA . VAL A 1 444 ? -105.278 -12.110 192.017 1.00 54.12 444 VAL A CA 1
ATOM 3661 C C . VAL A 1 444 ? -106.064 -10.953 192.683 1.00 54.12 444 VAL A C 1
ATOM 3663 O O . VAL A 1 444 ? -106.036 -10.797 193.896 1.00 54.12 444 VAL A O 1
ATOM 3666 N N . GLU A 1 445 ? -106.800 -10.042 192.016 1.00 53.25 445 GLU A N 1
ATOM 3667 C CA . GLU A 1 445 ? -107.735 -10.025 190.848 1.00 53.25 445 GLU A CA 1
ATOM 3668 C C . GLU A 1 445 ? -109.227 -9.956 191.252 1.00 53.25 445 GLU A C 1
ATOM 3670 O O . GLU A 1 445 ? -109.649 -10.507 192.263 1.00 53.25 445 GLU A O 1
ATOM 3675 N N . GLY A 1 446 ? -110.040 -9.231 190.462 1.00 44.34 446 GLY A N 1
ATOM 3676 C CA . GLY A 1 446 ? -111.493 -9.118 190.694 1.00 44.34 446 GLY A CA 1
ATOM 3677 C C . GLY A 1 446 ? -112.206 -7.900 190.083 1.00 44.34 446 GLY A C 1
ATOM 3678 O O . GLY A 1 446 ? -113.416 -7.946 189.893 1.00 44.34 446 GLY A O 1
ATOM 3679 N N . ARG A 1 447 ? -111.496 -6.819 189.717 1.00 57.09 447 ARG A N 1
ATOM 3680 C CA . ARG A 1 447 ? -112.107 -5.621 189.079 1.00 57.09 447 ARG A CA 1
ATOM 3681 C C . ARG A 1 447 ? -112.193 -5.682 187.543 1.00 57.09 447 ARG A C 1
ATOM 3683 O O . ARG A 1 447 ? -112.536 -4.686 186.921 1.00 57.09 447 ARG A O 1
ATOM 3690 N N . MET A 1 448 ? -111.858 -6.813 186.920 1.00 55.09 448 MET A N 1
ATOM 3691 C CA . MET A 1 448 ? -111.629 -6.889 185.466 1.00 55.09 448 MET A CA 1
ATOM 3692 C C . MET A 1 448 ? -112.882 -6.782 184.578 1.00 55.09 448 MET A C 1
ATOM 3694 O O . MET A 1 448 ? -112.740 -6.586 183.376 1.00 55.09 448 MET A O 1
ATOM 3698 N N . LEU A 1 449 ? -114.099 -6.915 185.118 1.00 57.75 449 LEU A N 1
ATOM 3699 C CA . LEU A 1 449 ? -115.275 -7.173 184.275 1.00 57.75 449 LEU A CA 1
ATOM 3700 C C . LEU A 1 449 ? -115.792 -5.957 183.478 1.00 57.75 449 LEU A C 1
ATOM 3702 O O . LEU A 1 449 ? -116.357 -6.140 182.405 1.00 57.75 449 LEU A O 1
ATOM 3706 N N . GLU A 1 450 ? -115.598 -4.726 183.962 1.00 55.56 450 GLU A N 1
ATOM 3707 C CA . GLU A 1 450 ? -116.106 -3.518 183.279 1.00 55.56 450 GLU A CA 1
ATOM 3708 C C . GLU A 1 450 ? -115.206 -3.037 182.127 1.00 55.56 450 GLU A C 1
ATOM 3710 O O . GLU A 1 450 ? -115.630 -2.221 181.312 1.00 55.56 450 GLU A O 1
ATOM 3715 N N . GLN A 1 451 ? -113.974 -3.547 182.022 1.00 60.22 451 GLN A N 1
ATOM 3716 C CA . GLN A 1 451 ? -112.995 -3.065 181.041 1.00 60.22 451 GLN A CA 1
ATOM 3717 C C . GLN A 1 451 ? -113.147 -3.740 179.663 1.00 60.22 451 GLN A C 1
ATOM 3719 O O . GLN A 1 451 ? -112.919 -3.104 178.635 1.00 60.22 451 GLN A O 1
ATOM 3724 N N . CYS A 1 452 ? -113.605 -4.997 179.625 1.00 64.56 452 CYS A N 1
ATOM 3725 C CA . CYS A 1 452 ? -113.652 -5.810 178.403 1.00 64.56 452 CYS A CA 1
ATOM 3726 C C . CYS A 1 452 ? -114.659 -5.325 177.342 1.00 64.56 452 CYS A C 1
ATOM 3728 O O . CYS A 1 452 ? -114.448 -5.559 176.156 1.00 64.56 452 CYS A O 1
ATOM 3730 N N . LEU A 1 453 ? -115.738 -4.633 177.732 1.00 61.16 453 LEU A N 1
ATOM 3731 C CA . LEU A 1 453 ? -116.771 -4.178 176.784 1.00 61.16 453 LEU A CA 1
ATOM 3732 C C . LEU A 1 453 ? -116.342 -2.968 175.930 1.00 61.16 453 LEU A C 1
ATOM 3734 O O . LEU A 1 453 ? -116.992 -2.670 174.932 1.00 61.16 453 LEU A O 1
ATOM 3738 N N . ALA A 1 454 ? -115.261 -2.268 176.294 1.00 63.19 454 ALA A N 1
ATOM 3739 C CA . ALA A 1 454 ? -114.775 -1.100 175.552 1.00 63.19 454 ALA A CA 1
ATOM 3740 C C . ALA A 1 454 ? -113.762 -1.446 174.441 1.00 63.19 454 ALA A C 1
ATOM 3742 O O . ALA A 1 454 ? -113.556 -0.643 173.529 1.00 63.19 454 ALA A O 1
ATOM 3743 N N . GLU A 1 455 ? -113.122 -2.617 174.508 1.00 65.31 455 GLU A N 1
ATOM 3744 C CA . GLU A 1 455 ? -112.087 -3.034 173.550 1.00 65.31 455 GLU A CA 1
ATOM 3745 C C . GLU A 1 455 ? -112.686 -3.628 172.262 1.00 65.31 455 GLU A C 1
ATOM 3747 O O . GLU A 1 455 ? -112.133 -3.440 171.176 1.00 65.31 455 GLU A O 1
ATOM 3752 N N . GLU A 1 456 ? -113.850 -4.282 172.344 1.00 66.31 456 GLU A N 1
ATOM 3753 C CA . GLU A 1 456 ? -114.470 -4.969 171.200 1.00 66.31 456 GLU A CA 1
ATOM 3754 C C . GLU A 1 456 ? -114.902 -3.994 170.079 1.00 66.31 456 GLU A C 1
ATOM 3756 O O . GLU A 1 456 ? -114.647 -4.240 168.897 1.00 66.31 456 GLU A O 1
ATOM 3761 N N . ASP A 1 457 ? -115.453 -2.826 170.438 1.00 65.69 457 ASP A N 1
ATOM 3762 C CA . ASP A 1 457 ? -115.927 -1.805 169.482 1.00 65.69 457 ASP A CA 1
ATOM 3763 C C . ASP A 1 457 ? -114.782 -1.054 168.760 1.00 65.69 457 ASP A C 1
ATOM 3765 O O . ASP A 1 457 ? -114.989 -0.410 167.723 1.00 65.69 457 ASP A O 1
ATOM 3769 N N . GLN A 1 458 ? -113.549 -1.144 169.279 1.00 70.06 458 GLN A N 1
ATOM 3770 C CA . GLN A 1 458 ? -112.350 -0.636 168.598 1.00 70.06 458 GLN A CA 1
ATOM 3771 C C . GLN A 1 458 ? -111.835 -1.624 167.541 1.00 70.06 458 GLN A C 1
ATOM 3773 O O . GLN A 1 458 ? -111.393 -1.204 166.468 1.00 70.06 458 GLN A O 1
ATOM 3778 N N . LEU A 1 459 ? -111.931 -2.931 167.807 1.00 70.06 459 LEU A N 1
ATOM 3779 C CA . LEU A 1 459 ? -111.435 -3.980 166.910 1.00 70.06 459 LEU A CA 1
ATOM 3780 C C . LEU A 1 459 ? -112.238 -4.069 165.602 1.00 70.06 459 LEU A C 1
ATOM 3782 O O . LEU A 1 459 ? -111.647 -4.263 164.537 1.00 70.06 459 LEU A O 1
ATOM 3786 N N . PHE A 1 460 ? -113.557 -3.846 165.643 1.00 73.69 460 PHE A N 1
ATOM 3787 C CA . PHE A 1 460 ? -114.400 -3.862 164.437 1.00 73.69 460 PHE A CA 1
ATOM 3788 C C . PHE A 1 460 ? -114.004 -2.794 163.404 1.00 73.69 460 PHE A C 1
ATOM 3790 O O . PHE A 1 460 ? -113.900 -3.090 162.213 1.00 73.69 460 PHE A O 1
ATOM 3797 N N . LYS A 1 461 ? -113.707 -1.564 163.846 1.00 74.06 461 LYS A N 1
ATOM 3798 C CA . LYS A 1 461 ? -113.322 -0.452 162.952 1.00 74.06 461 LYS A CA 1
ATOM 3799 C C . LYS A 1 461 ? -111.959 -0.681 162.290 1.00 74.06 461 LYS A C 1
ATOM 3801 O O . LYS A 1 461 ? -111.762 -0.301 161.138 1.00 74.06 461 LYS A O 1
ATOM 3806 N N . ALA A 1 462 ? -111.035 -1.351 162.982 1.00 72.00 462 ALA A N 1
ATOM 3807 C CA . ALA A 1 462 ? -109.763 -1.768 162.394 1.00 72.00 462 ALA A CA 1
ATOM 3808 C C . ALA A 1 462 ? -109.954 -2.832 161.294 1.00 72.00 462 ALA A C 1
ATOM 3810 O O . ALA A 1 462 ? -109.239 -2.821 160.292 1.00 72.00 462 ALA A O 1
ATOM 3811 N N . GLN A 1 463 ? -110.937 -3.729 161.442 1.00 73.75 463 GLN A N 1
ATOM 3812 C CA . GLN A 1 463 ? -111.197 -4.786 160.463 1.00 73.75 463 GLN A CA 1
ATOM 3813 C C . GLN A 1 463 ? -111.675 -4.242 159.107 1.00 73.75 463 GLN A C 1
ATOM 3815 O O . GLN A 1 463 ? -111.242 -4.754 158.074 1.00 73.75 463 GLN A O 1
ATOM 3820 N N . GLU A 1 464 ? -112.536 -3.217 159.080 1.00 72.31 464 GLU A N 1
ATOM 3821 C CA . GLU A 1 464 ? -112.995 -2.612 157.818 1.00 72.31 464 GLU A CA 1
ATOM 3822 C C . GLU A 1 464 ? -111.846 -1.936 157.055 1.00 72.31 464 GLU A C 1
ATOM 3824 O O . GLU A 1 464 ? -111.668 -2.209 155.866 1.00 72.31 464 GLU A O 1
ATOM 3829 N N . HIS A 1 465 ? -110.996 -1.165 157.746 1.00 77.94 465 HIS A N 1
ATOM 3830 C CA . HIS A 1 465 ? -109.829 -0.498 157.151 1.00 77.94 465 HIS A CA 1
ATOM 3831 C C . HIS A 1 465 ? -108.922 -1.473 156.380 1.00 77.94 465 HIS A C 1
ATOM 3833 O O . HIS A 1 465 ? -108.564 -1.230 155.225 1.00 77.94 465 HIS A O 1
ATOM 3839 N N . TYR A 1 466 ? -108.599 -2.626 156.978 1.00 78.19 466 TYR A N 1
ATOM 3840 C CA . TYR A 1 466 ? -107.749 -3.628 156.329 1.00 78.19 466 TYR A CA 1
ATOM 3841 C C . TYR A 1 466 ? -108.400 -4.298 155.108 1.00 78.19 466 TYR A C 1
ATOM 3843 O O . TYR A 1 466 ? -107.680 -4.765 154.222 1.00 78.19 466 TYR A O 1
ATOM 3851 N N . ARG A 1 467 ? -109.738 -4.346 155.005 1.00 80.00 467 ARG A N 1
ATOM 3852 C CA . ARG A 1 467 ? -110.416 -4.892 153.810 1.00 80.00 467 ARG A CA 1
ATOM 3853 C C . ARG A 1 467 ? -110.289 -3.947 152.615 1.00 80.00 467 ARG A C 1
ATOM 3855 O O . ARG A 1 467 ? -110.041 -4.424 151.505 1.00 80.00 467 ARG A O 1
ATOM 3862 N N . ASP A 1 468 ? -110.377 -2.638 152.842 1.00 79.00 468 ASP A N 1
ATOM 3863 C CA . ASP A 1 468 ? -110.192 -1.627 151.795 1.00 79.00 468 ASP A CA 1
ATOM 3864 C C . ASP A 1 468 ? -108.732 -1.541 151.322 1.00 79.00 468 ASP A C 1
ATOM 3866 O O . ASP A 1 468 ? -108.469 -1.469 150.116 1.00 79.00 468 ASP A O 1
ATOM 3870 N N . GLU A 1 469 ? -107.758 -1.634 152.235 1.00 80.12 469 GLU A N 1
ATOM 3871 C CA . GLU A 1 469 ? -106.339 -1.749 151.867 1.00 80.12 469 GLU A CA 1
ATOM 3872 C C . GLU A 1 469 ? -106.071 -2.995 151.010 1.00 80.12 469 GLU A C 1
ATOM 3874 O O . GLU A 1 469 ? -105.404 -2.903 149.974 1.00 80.12 469 GLU A O 1
ATOM 3879 N N . LEU A 1 470 ? -106.641 -4.149 151.379 1.00 80.56 470 LEU A N 1
ATOM 3880 C CA . LEU A 1 470 ? -106.504 -5.390 150.613 1.00 80.56 470 LEU A CA 1
ATOM 3881 C C . LEU A 1 470 ? -107.097 -5.253 149.197 1.00 80.56 470 LEU A C 1
ATOM 3883 O O . LEU A 1 470 ? -106.472 -5.670 148.220 1.00 80.56 470 LEU A O 1
ATOM 3887 N N . ALA A 1 471 ? -108.271 -4.628 149.064 1.00 82.56 471 ALA A N 1
ATOM 3888 C CA . ALA A 1 471 ? -108.910 -4.383 147.770 1.00 82.56 471 ALA A CA 1
ATOM 3889 C C . ALA A 1 471 ? -108.081 -3.441 146.873 1.00 82.56 471 ALA A C 1
ATOM 3891 O O . ALA A 1 471 ? -107.950 -3.680 145.666 1.00 82.56 471 ALA A O 1
ATOM 3892 N N . ASN A 1 472 ? -107.474 -2.401 147.454 1.00 83.00 472 ASN A N 1
ATOM 3893 C CA . ASN A 1 472 ? -106.578 -1.488 146.742 1.00 83.00 472 ASN A CA 1
ATOM 3894 C C . ASN A 1 472 ? -105.274 -2.179 146.304 1.00 83.00 472 ASN A C 1
ATOM 3896 O O . ASN A 1 472 ? -104.841 -2.002 145.161 1.00 83.00 472 ASN A O 1
ATOM 3900 N N . LEU A 1 473 ? -104.684 -3.022 147.160 1.00 82.19 473 LEU A N 1
ATOM 3901 C CA . LEU A 1 473 ? -103.504 -3.827 146.825 1.00 82.19 473 LEU A CA 1
ATOM 3902 C C . LEU A 1 473 ? -103.782 -4.801 145.671 1.00 82.19 473 LEU A C 1
ATOM 3904 O O . LEU A 1 473 ? -102.998 -4.852 144.724 1.00 82.19 473 LEU A O 1
ATOM 3908 N N . ILE A 1 474 ? -104.916 -5.513 145.692 1.00 82.56 474 ILE A N 1
ATOM 3909 C CA . ILE A 1 474 ? -105.332 -6.412 144.600 1.00 82.56 474 ILE A CA 1
ATOM 3910 C C . ILE A 1 474 ? -105.454 -5.642 143.276 1.00 82.56 474 ILE A C 1
ATOM 3912 O O . ILE A 1 474 ? -104.916 -6.076 142.254 1.00 82.56 474 ILE A O 1
ATOM 3916 N N . ARG A 1 475 ? -106.090 -4.462 143.288 1.00 85.44 475 ARG A N 1
ATOM 3917 C CA . ARG A 1 475 ? -106.236 -3.618 142.089 1.00 85.44 475 ARG A CA 1
ATOM 3918 C C . ARG A 1 475 ? -104.880 -3.146 141.549 1.00 85.44 475 ARG A C 1
ATOM 3920 O O . ARG A 1 475 ? -104.666 -3.162 140.339 1.00 85.44 475 ARG A O 1
ATOM 3927 N N . MET A 1 476 ? -103.943 -2.779 142.427 1.00 85.81 476 MET A N 1
ATOM 3928 C CA . MET A 1 476 ? -102.589 -2.382 142.027 1.00 85.81 476 MET A CA 1
ATOM 3929 C C . MET A 1 476 ? -101.769 -3.560 141.472 1.00 85.81 476 MET A C 1
ATOM 3931 O O . MET A 1 476 ? -101.028 -3.378 140.506 1.00 85.81 476 MET A O 1
ATOM 3935 N N . ILE A 1 477 ? -101.924 -4.768 142.027 1.00 80.94 477 ILE A N 1
ATOM 3936 C CA . ILE A 1 477 ? -101.297 -5.989 141.497 1.00 80.94 477 ILE A CA 1
ATOM 3937 C C . ILE A 1 477 ? -101.787 -6.270 140.072 1.00 80.94 477 ILE A C 1
ATOM 3939 O O . ILE A 1 477 ? -100.952 -6.528 139.206 1.00 80.94 477 ILE A O 1
ATOM 3943 N N . GLN A 1 478 ? -103.095 -6.148 139.809 1.00 87.00 478 GLN A N 1
ATOM 3944 C CA . GLN A 1 478 ? -103.661 -6.339 138.470 1.00 87.00 478 GLN A CA 1
ATOM 3945 C C . GLN A 1 478 ? -103.062 -5.348 137.459 1.00 87.00 478 GLN A C 1
ATOM 3947 O O . GLN A 1 478 ? -102.489 -5.769 136.458 1.00 87.00 478 GLN A O 1
ATOM 3952 N N . VAL A 1 479 ? -103.057 -4.045 137.769 1.00 87.19 479 VAL A N 1
ATOM 3953 C CA . VAL A 1 479 ? -102.448 -3.019 136.896 1.00 87.19 479 VAL A CA 1
ATOM 3954 C C . VAL A 1 479 ? -100.957 -3.295 136.647 1.00 87.19 479 VAL A C 1
ATOM 3956 O O . VAL A 1 479 ? -100.466 -3.117 135.532 1.00 87.19 479 VAL A O 1
ATOM 3959 N N . LYS A 1 480 ? -100.214 -3.783 137.652 1.00 87.81 480 LYS A N 1
ATOM 3960 C CA . LYS A 1 480 ? -98.800 -4.170 137.485 1.00 87.81 480 LYS A CA 1
ATOM 3961 C C . LYS A 1 480 ? -98.584 -5.509 136.777 1.00 87.81 480 LYS A C 1
ATOM 3963 O O . LYS A 1 480 ? -97.459 -5.747 136.329 1.00 87.81 480 LYS A O 1
ATOM 3968 N N . ALA A 1 481 ? -99.598 -6.361 136.654 1.00 85.12 481 ALA A N 1
ATOM 3969 C CA . ALA A 1 481 ? -99.578 -7.519 135.765 1.00 85.12 481 ALA A CA 1
ATOM 3970 C C . ALA A 1 481 ? -99.823 -7.073 134.314 1.00 85.12 481 ALA A C 1
ATOM 3972 O O . ALA A 1 481 ? -98.997 -7.360 133.446 1.00 85.12 481 ALA A O 1
ATOM 3973 N N . ASP A 1 482 ? -100.857 -6.262 134.083 1.00 87.50 482 ASP A N 1
ATOM 3974 C CA . ASP A 1 482 ? -101.222 -5.745 132.760 1.00 87.50 482 ASP A CA 1
ATOM 3975 C C . ASP A 1 482 ? -100.089 -4.882 132.156 1.00 87.50 482 ASP A C 1
ATOM 3977 O O . ASP A 1 482 ? -99.716 -5.057 130.994 1.00 87.50 482 ASP A O 1
ATOM 3981 N N . GLU A 1 483 ? -99.437 -4.022 132.957 1.00 87.19 483 GLU A N 1
ATOM 3982 C CA . GLU A 1 483 ? -98.232 -3.273 132.549 1.00 87.19 483 GLU A CA 1
ATOM 3983 C C . GLU A 1 483 ? -97.075 -4.188 132.112 1.00 87.19 483 GLU A C 1
ATOM 3985 O O . GLU A 1 483 ? -96.338 -3.847 131.180 1.00 87.19 483 GLU A O 1
ATOM 3990 N N . ARG A 1 484 ? -96.870 -5.328 132.790 1.00 87.25 484 ARG A N 1
ATOM 3991 C CA . ARG A 1 484 ? -95.816 -6.291 132.427 1.00 87.25 484 ARG A CA 1
ATOM 3992 C C . ARG A 1 484 ? -96.161 -7.012 131.136 1.00 87.25 484 ARG A C 1
ATOM 3994 O O . ARG A 1 484 ? -95.284 -7.158 130.288 1.00 87.25 484 ARG A O 1
ATOM 4001 N N . GLU A 1 485 ? -97.408 -7.443 130.973 1.00 87.31 485 GLU A N 1
ATOM 4002 C CA . GLU A 1 485 ? -97.842 -8.135 129.761 1.00 87.31 485 GLU A CA 1
ATOM 4003 C C . GLU A 1 485 ? -97.786 -7.202 128.544 1.00 87.31 485 GLU A C 1
ATOM 4005 O O . GLU A 1 485 ? -97.267 -7.589 127.496 1.00 87.31 485 GLU A O 1
ATOM 4010 N N . GLN A 1 486 ? -98.207 -5.942 128.692 1.00 89.25 486 GLN A N 1
ATOM 4011 C CA . GLN A 1 486 ? -98.083 -4.937 127.638 1.00 89.25 486 GLN A CA 1
ATOM 4012 C C . GLN A 1 486 ? -96.612 -4.673 127.274 1.00 89.25 486 GLN A C 1
ATOM 4014 O O . GLN A 1 486 ? -96.251 -4.745 126.099 1.00 89.25 486 GLN A O 1
ATOM 4019 N N . LYS A 1 487 ? -95.729 -4.464 128.265 1.00 88.69 487 LYS A N 1
ATOM 4020 C CA . LYS A 1 487 ? -94.281 -4.301 128.023 1.00 88.69 487 LYS A CA 1
ATOM 4021 C C . LYS A 1 487 ? -93.644 -5.543 127.394 1.00 88.69 487 LYS A C 1
ATOM 4023 O O . LYS A 1 487 ? -92.760 -5.400 126.555 1.00 88.69 487 LYS A O 1
ATOM 4028 N N . SER A 1 488 ? -94.096 -6.746 127.747 1.00 87.69 488 SER A N 1
ATOM 4029 C CA . SER A 1 488 ? -93.647 -7.999 127.127 1.00 87.69 488 SER A CA 1
ATOM 4030 C C . SER A 1 488 ? -94.073 -8.084 125.657 1.00 87.69 488 SER A C 1
ATOM 4032 O O . SER A 1 488 ? -93.234 -8.331 124.790 1.00 87.69 488 SER A O 1
ATOM 4034 N N . LYS A 1 489 ? -95.341 -7.777 125.348 1.00 90.50 489 LYS A N 1
ATOM 4035 C CA . LYS A 1 489 ? -95.863 -7.717 123.972 1.00 90.50 489 LYS A CA 1
ATOM 4036 C C . LYS A 1 489 ? -95.131 -6.677 123.128 1.00 90.50 489 LYS A C 1
ATOM 4038 O O . LYS A 1 489 ? -94.803 -6.955 121.977 1.00 90.50 489 LYS A O 1
ATOM 4043 N N . ASP A 1 490 ? -94.848 -5.500 123.677 1.00 88.12 490 ASP A N 1
ATOM 4044 C CA . ASP A 1 490 ? -94.148 -4.443 122.946 1.00 88.12 490 ASP A CA 1
ATOM 4045 C C . ASP A 1 490 ? -92.647 -4.738 122.786 1.00 88.12 490 ASP A C 1
ATOM 4047 O O . ASP A 1 490 ? -92.096 -4.487 121.714 1.00 88.12 490 ASP A O 1
ATOM 4051 N N . CYS A 1 491 ? -92.012 -5.390 123.768 1.00 88.12 491 CYS A N 1
ATOM 4052 C CA . CYS A 1 491 ? -90.666 -5.954 123.631 1.00 88.12 491 CYS A CA 1
ATOM 4053 C C . CYS A 1 491 ? -90.609 -7.022 122.524 1.00 88.12 491 CYS A C 1
ATOM 4055 O O . CYS A 1 491 ? -89.746 -6.958 121.651 1.00 88.12 491 CYS A O 1
ATOM 4057 N N . LEU A 1 492 ? -91.574 -7.948 122.476 1.00 90.88 492 LEU A N 1
ATOM 4058 C CA . LEU A 1 492 ? -91.647 -8.974 121.431 1.00 90.88 492 LEU A CA 1
ATOM 4059 C C . LEU A 1 492 ? -91.869 -8.359 120.037 1.00 90.88 492 LEU A C 1
ATOM 4061 O O . LEU A 1 492 ? -91.192 -8.740 119.083 1.00 90.88 492 LEU A O 1
ATOM 4065 N N . LYS A 1 493 ? -92.757 -7.362 119.908 1.00 91.06 493 LYS A N 1
ATOM 4066 C CA . LYS A 1 493 ? -92.937 -6.603 118.654 1.00 91.06 493 LYS A CA 1
ATOM 4067 C C . LYS A 1 493 ? -91.649 -5.889 118.236 1.00 91.06 493 LYS A C 1
ATOM 4069 O O . LYS A 1 493 ? -91.318 -5.896 117.051 1.00 91.06 493 LYS A O 1
ATOM 4074 N N . ALA A 1 494 ? -90.924 -5.282 119.177 1.00 89.12 494 ALA A N 1
ATOM 4075 C CA . ALA A 1 494 ? -89.638 -4.641 118.908 1.00 89.12 494 ALA A CA 1
ATOM 4076 C C . ALA A 1 494 ? -88.575 -5.663 118.469 1.00 89.12 494 ALA A C 1
ATOM 4078 O O . ALA A 1 494 ? -87.875 -5.417 117.490 1.00 89.12 494 ALA A O 1
ATOM 4079 N N . GLN A 1 495 ? -88.516 -6.835 119.108 1.00 89.00 495 GLN A N 1
ATOM 4080 C CA . GLN A 1 495 ? -87.608 -7.923 118.740 1.00 89.00 495 GLN A CA 1
ATOM 4081 C C . GLN A 1 495 ? -87.906 -8.477 117.339 1.00 89.00 495 GLN A C 1
ATOM 4083 O O . GLN A 1 495 ? -86.982 -8.686 116.557 1.00 89.00 495 GLN A O 1
ATOM 4088 N N . ILE A 1 496 ? -89.182 -8.672 116.988 1.00 92.06 496 ILE A N 1
ATOM 4089 C CA . ILE A 1 496 ? -89.591 -9.103 115.641 1.00 92.06 496 ILE A CA 1
ATOM 4090 C C . ILE A 1 496 ? -89.211 -8.040 114.601 1.00 92.06 496 ILE A C 1
ATOM 4092 O O . ILE A 1 496 ? -88.626 -8.374 113.573 1.00 92.06 496 ILE A O 1
ATOM 4096 N N . ARG A 1 497 ? -89.464 -6.751 114.878 1.00 91.00 497 ARG A N 1
ATOM 4097 C CA . ARG A 1 497 ? -89.036 -5.645 113.999 1.00 91.00 497 ARG A CA 1
ATOM 4098 C C . ARG A 1 497 ? -87.519 -5.614 113.815 1.00 91.00 497 ARG A C 1
ATOM 4100 O O . ARG A 1 497 ? -87.060 -5.491 112.686 1.00 91.00 497 ARG A O 1
ATOM 4107 N N . LEU A 1 498 ? -86.747 -5.768 114.891 1.00 90.88 498 LEU A N 1
ATOM 4108 C CA . LEU A 1 498 ? -85.286 -5.807 114.835 1.00 90.88 498 LEU A CA 1
ATOM 4109 C C . LEU A 1 498 ? -84.784 -7.012 114.028 1.00 90.88 498 LEU A C 1
ATOM 4111 O O . LEU A 1 498 ? -83.908 -6.850 113.184 1.00 90.88 498 LEU A O 1
ATOM 4115 N N . ASN A 1 499 ? -85.374 -8.195 114.215 1.00 91.56 499 ASN A N 1
ATOM 4116 C CA . ASN A 1 499 ? -85.035 -9.387 113.435 1.00 91.56 499 ASN A CA 1
ATOM 4117 C C . ASN A 1 499 ? -85.325 -9.192 111.935 1.00 91.56 499 ASN A C 1
ATOM 4119 O O . ASN A 1 499 ? -84.492 -9.567 111.109 1.00 91.56 499 ASN A O 1
ATOM 4123 N N . ASN A 1 500 ? -86.454 -8.567 111.582 1.00 93.25 500 ASN A N 1
ATOM 4124 C CA . ASN A 1 500 ? -86.801 -8.254 110.193 1.00 93.25 500 ASN A CA 1
ATOM 4125 C C . ASN A 1 500 ? -85.824 -7.237 109.582 1.00 93.25 500 ASN A C 1
ATOM 4127 O O . ASN A 1 500 ? -85.282 -7.493 108.512 1.00 93.25 500 ASN A O 1
ATOM 4131 N N . ILE A 1 501 ? -85.511 -6.146 110.291 1.00 91.44 501 ILE A N 1
ATOM 4132 C CA . ILE A 1 501 ? -84.522 -5.146 109.847 1.00 91.44 501 ILE A CA 1
ATOM 4133 C C . ILE A 1 501 ? -83.137 -5.790 109.666 1.00 91.44 501 ILE A C 1
ATOM 4135 O O . ILE A 1 501 ? -82.458 -5.532 108.679 1.00 91.44 501 ILE A O 1
ATOM 4139 N N . VAL A 1 502 ? -82.717 -6.683 110.568 1.00 92.69 502 VAL A N 1
ATOM 4140 C CA . VAL A 1 502 ? -81.454 -7.433 110.430 1.00 92.69 502 VAL A CA 1
ATOM 4141 C C . VAL A 1 502 ? -81.485 -8.388 109.229 1.00 92.69 502 VAL A C 1
ATOM 4143 O O . VAL A 1 502 ? -80.453 -8.584 108.584 1.00 92.69 502 VAL A O 1
ATOM 4146 N N . ALA A 1 503 ? -82.635 -8.980 108.898 1.00 91.69 503 ALA A N 1
ATOM 4147 C CA . ALA A 1 503 ? -82.792 -9.790 107.691 1.00 91.69 503 ALA A CA 1
ATOM 4148 C C . ALA A 1 503 ? -82.717 -8.931 106.414 1.00 91.69 503 ALA A C 1
ATOM 4150 O O . ALA A 1 503 ? -81.996 -9.295 105.487 1.00 91.69 503 ALA A O 1
ATOM 4151 N N . GLU A 1 504 ? -83.374 -7.769 106.391 1.00 93.06 504 GLU A N 1
ATOM 4152 C CA . GLU A 1 504 ? -83.314 -6.797 105.289 1.00 93.06 504 GLU A CA 1
ATOM 4153 C C . GLU A 1 504 ? -81.901 -6.230 105.086 1.00 93.06 504 GLU A C 1
ATOM 4155 O O . GLU A 1 504 ? -81.420 -6.153 103.958 1.00 93.06 504 GLU A O 1
ATOM 4160 N N . ILE A 1 505 ? -81.177 -5.908 106.162 1.00 91.19 505 ILE A N 1
ATOM 4161 C CA . ILE A 1 505 ? -79.764 -5.506 106.078 1.00 91.19 505 ILE A CA 1
ATOM 4162 C C . ILE A 1 505 ? -78.940 -6.626 105.430 1.00 91.19 505 ILE A C 1
ATOM 4164 O O . ILE A 1 505 ? -78.187 -6.365 104.496 1.00 91.19 505 ILE A O 1
ATOM 4168 N N . LYS A 1 506 ? -79.134 -7.889 105.837 1.00 93.88 506 LYS A N 1
ATOM 4169 C CA . LYS A 1 506 ? -78.426 -9.037 105.241 1.00 93.88 506 LYS A CA 1
ATOM 4170 C C . LYS A 1 506 ? -78.748 -9.245 103.757 1.00 93.88 506 LYS A C 1
ATOM 4172 O O . LYS A 1 506 ? -77.843 -9.628 103.009 1.00 93.88 506 LYS A O 1
ATOM 4177 N N . THR A 1 507 ? -79.987 -9.007 103.310 1.00 92.56 507 THR A N 1
ATOM 4178 C CA . THR A 1 507 ? -80.329 -9.082 101.877 1.00 92.56 507 THR A CA 1
ATOM 4179 C C . THR A 1 507 ? -79.712 -7.921 101.102 1.00 92.56 507 THR A C 1
ATOM 4181 O O . THR A 1 507 ? -79.089 -8.157 100.067 1.00 92.56 507 THR A O 1
ATOM 4184 N N . LYS A 1 508 ? -79.747 -6.693 101.634 1.00 93.25 508 LYS A N 1
ATOM 4185 C CA . LYS A 1 508 ? -79.083 -5.533 101.018 1.00 93.25 508 LYS A CA 1
ATOM 4186 C C . LYS A 1 508 ? -77.561 -5.679 100.975 1.00 93.25 508 LYS A C 1
ATOM 4188 O O . LYS A 1 508 ? -76.957 -5.386 99.948 1.00 93.25 508 LYS A O 1
ATOM 4193 N N . ASP A 1 509 ? -76.936 -6.249 102.001 1.00 92.19 509 ASP A N 1
ATOM 4194 C CA . ASP A 1 509 ? -75.513 -6.612 101.987 1.00 92.19 509 ASP A CA 1
ATOM 4195 C C . ASP A 1 509 ? -75.185 -7.693 100.947 1.00 92.19 509 ASP A C 1
ATOM 4197 O O . ASP A 1 509 ? -74.058 -7.759 100.447 1.00 92.19 509 ASP A O 1
ATOM 4201 N N . PHE A 1 510 ? -76.130 -8.578 100.614 1.00 93.19 510 PHE A N 1
ATOM 4202 C CA . PHE A 1 510 ? -75.965 -9.534 99.520 1.00 93.19 510 PHE A CA 1
ATOM 4203 C C . PHE A 1 510 ? -76.059 -8.839 98.154 1.00 93.19 510 PHE A C 1
ATOM 4205 O O . PHE A 1 510 ? -75.127 -8.964 97.359 1.00 93.19 510 PHE A O 1
ATOM 4212 N N . GLU A 1 511 ? -77.096 -8.026 97.922 1.00 94.06 511 GLU A N 1
ATOM 4213 C CA . GLU A 1 511 ? -77.251 -7.207 96.707 1.00 94.06 511 GLU A CA 1
ATOM 4214 C C . GLU A 1 511 ? -76.020 -6.311 96.470 1.00 94.06 511 GLU A C 1
ATOM 4216 O O . GLU A 1 511 ? -75.434 -6.315 95.387 1.00 94.06 511 GLU A O 1
ATOM 4221 N N . ILE A 1 512 ? -75.546 -5.598 97.499 1.00 93.00 512 ILE A N 1
ATOM 4222 C CA . ILE A 1 512 ? -74.353 -4.739 97.430 1.00 93.00 512 ILE A CA 1
ATOM 4223 C C . ILE A 1 512 ? -73.103 -5.555 97.074 1.00 93.00 512 ILE A C 1
ATOM 4225 O O . ILE A 1 512 ? -72.274 -5.094 96.283 1.00 93.00 512 ILE A O 1
ATOM 4229 N N . ARG A 1 513 ? -72.938 -6.769 97.618 1.00 93.31 513 ARG A N 1
ATOM 4230 C CA . ARG A 1 513 ? -71.822 -7.662 97.252 1.00 93.31 513 ARG A CA 1
ATOM 4231 C C . ARG A 1 513 ? -71.925 -8.143 95.807 1.00 93.31 513 ARG A C 1
ATOM 4233 O O . ARG A 1 513 ? -70.897 -8.199 95.128 1.00 93.31 513 ARG A O 1
ATOM 4240 N N . GLU A 1 514 ? -73.127 -8.439 95.320 1.00 93.38 514 GLU A N 1
ATOM 4241 C CA . GLU A 1 514 ? -73.363 -8.836 93.931 1.00 93.38 514 GLU A CA 1
ATOM 4242 C C . GLU A 1 514 ? -73.085 -7.678 92.959 1.00 93.38 514 GLU A C 1
ATOM 4244 O O . GLU A 1 514 ? -72.313 -7.841 92.011 1.00 93.38 514 GLU A O 1
ATOM 4249 N N . HIS A 1 515 ? -73.598 -6.475 93.232 1.00 93.06 515 HIS A N 1
ATOM 4250 C CA . HIS A 1 515 ? -73.306 -5.277 92.441 1.00 93.06 515 HIS A CA 1
ATOM 4251 C C . HIS A 1 515 ? -71.809 -4.926 92.459 1.00 93.06 515 HIS A C 1
ATOM 4253 O O . HIS A 1 515 ? -71.233 -4.675 91.401 1.00 93.06 515 HIS A O 1
ATOM 4259 N N . LYS A 1 516 ? -71.125 -5.022 93.611 1.00 93.00 516 LYS A N 1
ATOM 4260 C CA . LYS A 1 516 ? -69.656 -4.882 93.700 1.00 93.00 516 LYS A CA 1
ATOM 4261 C C . LYS A 1 516 ? -68.895 -5.989 92.959 1.00 93.00 516 LYS A C 1
ATOM 4263 O O . LYS A 1 516 ? -67.733 -5.791 92.602 1.00 93.00 516 LYS A O 1
ATOM 4268 N N . LYS A 1 517 ? -69.482 -7.172 92.742 1.00 94.44 517 LYS A N 1
ATOM 4269 C CA . LYS A 1 517 ? -68.904 -8.218 91.878 1.00 94.44 517 LYS A CA 1
ATOM 4270 C C . LYS A 1 517 ? -69.081 -7.842 90.402 1.00 94.44 517 LYS A C 1
ATOM 4272 O O . LYS A 1 517 ? -68.079 -7.775 89.696 1.00 94.44 517 LYS A O 1
ATOM 4277 N N . LYS A 1 518 ? -70.300 -7.486 89.977 1.00 93.12 518 LYS A N 1
ATOM 4278 C CA . LYS A 1 518 ? -70.610 -7.027 88.607 1.00 93.12 518 LYS A CA 1
ATOM 4279 C C . LYS A 1 518 ? -69.773 -5.807 88.199 1.00 93.12 518 LYS A C 1
ATOM 4281 O O . LYS A 1 518 ? -69.201 -5.798 87.118 1.00 93.12 518 LYS A O 1
ATOM 4286 N N . GLN A 1 519 ? -69.603 -4.823 89.084 1.00 91.69 519 GLN A N 1
ATOM 4287 C CA . GLN A 1 519 ? -68.758 -3.648 88.835 1.00 91.69 519 GLN A CA 1
ATOM 4288 C C . GLN A 1 519 ? -67.287 -4.025 88.588 1.00 91.69 519 GLN A C 1
ATOM 4290 O O . GLN A 1 519 ? -66.670 -3.506 87.660 1.00 91.69 519 GLN A O 1
ATOM 4295 N N . ARG A 1 520 ? -66.723 -4.945 89.386 1.00 93.50 520 ARG A N 1
ATOM 4296 C CA . ARG A 1 520 ? -65.347 -5.441 89.195 1.00 93.50 520 ARG A CA 1
ATOM 4297 C C . ARG A 1 520 ? -65.195 -6.241 87.902 1.00 93.50 520 ARG A C 1
ATOM 4299 O O . ARG A 1 520 ? -64.162 -6.135 87.250 1.00 93.50 520 ARG A O 1
ATOM 4306 N N . GLU A 1 521 ? -66.212 -7.008 87.522 1.00 92.62 521 GLU A N 1
ATOM 4307 C CA . GLU A 1 521 ? -66.245 -7.763 86.267 1.00 92.62 521 GLU A CA 1
ATOM 4308 C C . GLU A 1 521 ? -66.292 -6.836 85.044 1.00 92.62 521 GLU A C 1
ATOM 4310 O O . GLU A 1 521 ? -65.453 -6.964 84.156 1.00 92.62 521 GLU A O 1
ATOM 4315 N N . ILE A 1 522 ? -67.170 -5.828 85.047 1.00 90.88 522 ILE A N 1
ATOM 4316 C CA . ILE A 1 522 ? -67.241 -4.807 83.989 1.00 90.88 522 ILE A CA 1
ATOM 4317 C C . ILE A 1 522 ? -65.932 -4.002 83.920 1.00 90.88 522 ILE A C 1
ATOM 4319 O O . ILE A 1 522 ? -65.404 -3.776 82.835 1.00 90.88 522 ILE A O 1
ATOM 4323 N N . GLN A 1 523 ? -65.334 -3.628 85.059 1.00 92.44 523 GLN A N 1
ATOM 4324 C CA . GLN A 1 523 ? -64.013 -2.981 85.074 1.00 92.44 523 GLN A CA 1
ATOM 4325 C C . GLN A 1 523 ? -62.893 -3.884 84.535 1.00 92.44 523 GLN A C 1
ATOM 4327 O O . GLN A 1 523 ? -61.948 -3.372 83.932 1.00 92.44 523 GLN A O 1
ATOM 4332 N N . ARG A 1 524 ? -62.967 -5.206 84.740 1.00 92.38 524 ARG A N 1
ATOM 4333 C CA . ARG A 1 524 ? -62.029 -6.167 84.141 1.00 92.38 524 ARG A CA 1
ATOM 4334 C C . ARG A 1 524 ? -62.210 -6.213 82.624 1.00 92.38 524 ARG A C 1
ATOM 4336 O O . ARG A 1 524 ? -61.236 -5.986 81.913 1.00 92.38 524 ARG A O 1
ATOM 4343 N N . GLN A 1 525 ? -63.441 -6.398 82.149 1.00 92.38 525 GLN A N 1
ATOM 4344 C CA . GLN A 1 525 ? -63.774 -6.400 80.721 1.00 92.38 525 GLN A CA 1
ATOM 4345 C C . GLN A 1 525 ? -63.341 -5.098 80.036 1.00 92.38 525 GLN A C 1
ATOM 4347 O O . GLN A 1 525 ? -62.702 -5.133 78.993 1.00 92.38 525 GLN A O 1
ATOM 4352 N N . MET A 1 526 ? -63.595 -3.936 80.643 1.00 88.19 526 MET A N 1
ATOM 4353 C CA . MET A 1 526 ? -63.216 -2.643 80.066 1.00 88.19 526 MET A CA 1
ATOM 4354 C C . MET A 1 526 ? -61.691 -2.446 80.000 1.00 88.19 526 MET A C 1
ATOM 4356 O O . MET A 1 526 ? -61.188 -1.858 79.045 1.00 88.19 526 MET A O 1
ATOM 4360 N N . LYS A 1 527 ? -60.930 -3.000 80.958 1.00 93.25 527 LYS A N 1
ATOM 4361 C CA . LYS A 1 527 ? -59.457 -3.067 80.889 1.00 93.25 527 LYS A CA 1
ATOM 4362 C C . LYS A 1 527 ? -58.959 -4.061 79.835 1.00 93.25 527 LYS A C 1
ATOM 4364 O O . LYS A 1 527 ? -57.908 -3.829 79.246 1.00 93.25 527 LYS A O 1
ATOM 4369 N N . GLU A 1 528 ? -59.676 -5.156 79.602 1.00 91.56 528 GLU A N 1
ATOM 4370 C CA . GLU A 1 528 ? -59.373 -6.126 78.542 1.00 91.56 528 GLU A CA 1
ATOM 4371 C C . GLU A 1 528 ? -59.640 -5.520 77.152 1.00 91.56 528 GLU A C 1
ATOM 4373 O O . GLU A 1 528 ? -58.759 -5.568 76.297 1.00 91.56 528 GLU A O 1
ATOM 4378 N N . PHE A 1 529 ? -60.766 -4.823 76.958 1.00 91.38 529 PHE A N 1
ATOM 4379 C CA . PHE A 1 529 ? -61.058 -4.077 75.729 1.00 91.38 529 PHE A CA 1
ATOM 4380 C C . PHE A 1 529 ? -60.076 -2.930 75.469 1.00 91.38 529 PHE A C 1
ATOM 4382 O O . PHE A 1 529 ? -59.654 -2.759 74.330 1.00 91.38 529 PHE A O 1
ATOM 4389 N N . ALA A 1 530 ? -59.658 -2.181 76.498 1.00 90.94 530 ALA A N 1
ATOM 4390 C CA . ALA A 1 530 ? -58.628 -1.150 76.342 1.00 90.94 530 ALA A CA 1
ATOM 4391 C C . ALA A 1 530 ? -57.305 -1.745 75.824 1.00 90.94 530 ALA A C 1
ATOM 4393 O O . ALA A 1 530 ? -56.729 -1.226 74.871 1.00 90.94 530 ALA A O 1
ATOM 4394 N N . LYS A 1 531 ? -56.875 -2.892 76.374 1.00 93.50 531 LYS A N 1
ATOM 4395 C CA . LYS A 1 531 ? -55.694 -3.622 75.883 1.00 93.50 531 LYS A CA 1
ATOM 4396 C C . LYS A 1 531 ? -55.862 -4.115 74.444 1.00 93.50 531 LYS A C 1
ATOM 4398 O O . LYS A 1 531 ? -54.922 -3.983 73.668 1.00 93.50 531 LYS A O 1
ATOM 4403 N N . LEU A 1 532 ? -57.026 -4.664 74.075 1.00 92.00 532 LEU A N 1
ATOM 4404 C CA . LEU A 1 532 ? -57.295 -5.057 72.685 1.00 92.00 532 LEU A CA 1
ATOM 4405 C C . LEU A 1 532 ? -57.235 -3.852 71.739 1.00 92.00 532 LEU A C 1
ATOM 4407 O O . LEU A 1 532 ? -56.605 -3.939 70.690 1.00 92.00 532 LEU A O 1
ATOM 4411 N N . TYR A 1 533 ? -57.845 -2.726 72.114 1.00 93.69 533 TYR A N 1
ATOM 4412 C CA . TYR A 1 533 ? -57.800 -1.501 71.320 1.00 93.69 533 TYR A CA 1
ATOM 4413 C C . TYR A 1 533 ? -56.366 -0.990 71.148 1.00 93.69 533 TYR A C 1
ATOM 4415 O O . TYR A 1 533 ? -55.980 -0.627 70.038 1.00 93.69 533 TYR A O 1
ATOM 4423 N N . ASP A 1 534 ? -55.550 -1.015 72.205 1.00 92.88 534 ASP A N 1
ATOM 4424 C CA . ASP A 1 534 ? -54.137 -0.657 72.104 1.00 92.88 534 ASP A CA 1
ATOM 4425 C C . ASP A 1 534 ? -53.373 -1.608 71.172 1.00 92.88 534 ASP A C 1
ATOM 4427 O O . ASP A 1 534 ? -52.598 -1.124 70.348 1.00 92.88 534 ASP A O 1
ATOM 4431 N N . ILE A 1 535 ? -53.611 -2.925 71.222 1.00 94.00 535 ILE A N 1
ATOM 4432 C CA . ILE A 1 535 ? -53.008 -3.895 70.286 1.00 94.00 535 ILE A CA 1
ATOM 4433 C C . ILE A 1 535 ? -53.400 -3.561 68.840 1.00 94.00 535 ILE A C 1
ATOM 4435 O O . ILE A 1 535 ? -52.518 -3.315 68.017 1.00 94.00 535 ILE A O 1
ATOM 4439 N N . VAL A 1 536 ? -54.698 -3.436 68.549 1.00 92.69 536 VAL A N 1
ATOM 4440 C CA . VAL A 1 536 ? -55.211 -3.104 67.205 1.00 92.69 536 VAL A CA 1
ATOM 4441 C C . VAL A 1 536 ? -54.676 -1.751 66.721 1.00 92.69 536 VAL A C 1
ATOM 4443 O O . VAL A 1 536 ? -54.332 -1.591 65.551 1.00 92.69 536 VAL A O 1
ATOM 4446 N N . ARG A 1 537 ? -54.529 -0.764 67.611 1.00 94.25 537 ARG A N 1
ATOM 4447 C CA . ARG A 1 537 ? -53.935 0.543 67.293 1.00 94.25 537 ARG A CA 1
ATOM 4448 C C . ARG A 1 537 ? -52.444 0.435 66.961 1.00 94.25 537 ARG A C 1
ATOM 4450 O O . ARG A 1 537 ? -51.991 1.105 66.030 1.00 94.25 537 ARG A O 1
ATOM 4457 N N . HIS A 1 538 ? -51.685 -0.390 67.684 1.00 93.75 538 HIS A N 1
ATOM 4458 C CA . HIS A 1 538 ? -50.279 -0.664 67.374 1.00 93.75 538 HIS A CA 1
ATOM 4459 C C . HIS A 1 538 ? -50.136 -1.416 66.045 1.00 93.75 538 HIS A C 1
ATOM 4461 O O . HIS 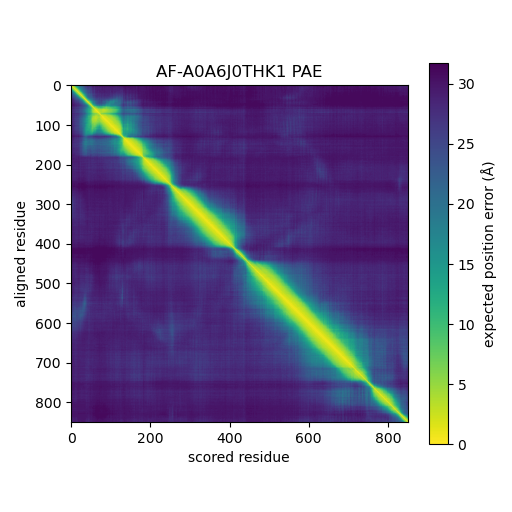A 1 538 ? -49.282 -1.051 65.239 1.00 93.75 538 HIS A O 1
ATOM 4467 N N . GLU A 1 539 ? -50.996 -2.397 65.769 1.00 91.50 539 GLU A N 1
ATOM 4468 C CA . GLU A 1 539 ? -51.026 -3.125 64.496 1.00 91.50 539 GLU A CA 1
ATOM 4469 C C . GLU A 1 539 ? -51.396 -2.212 63.326 1.00 91.50 539 GLU A C 1
ATOM 4471 O O . GLU A 1 539 ? -50.664 -2.168 62.340 1.00 91.50 539 GLU A O 1
ATOM 4476 N N . ARG A 1 540 ? -52.438 -1.383 63.461 1.00 94.50 540 ARG A N 1
ATOM 4477 C CA . ARG A 1 540 ? -52.795 -0.358 62.468 1.00 94.50 540 ARG A CA 1
ATOM 4478 C C . ARG A 1 540 ? -51.622 0.582 62.189 1.00 94.50 540 ARG A C 1
ATOM 4480 O O . ARG A 1 540 ? -51.306 0.838 61.033 1.00 94.50 540 ARG A O 1
ATOM 4487 N N . ASN A 1 541 ? -50.955 1.089 63.227 1.00 94.38 541 ASN A N 1
ATOM 4488 C CA . ASN A 1 541 ? -49.796 1.970 63.057 1.00 94.38 541 ASN A CA 1
ATOM 4489 C C . ASN A 1 541 ? -48.611 1.240 62.394 1.00 94.38 541 ASN A C 1
ATOM 4491 O O . ASN A 1 541 ? -47.934 1.818 61.548 1.00 94.38 541 ASN A O 1
ATOM 4495 N N . LYS A 1 542 ? -48.385 -0.041 62.717 1.00 95.31 542 LYS A N 1
ATOM 4496 C CA . LYS A 1 542 ? -47.383 -0.892 62.057 1.00 95.31 542 LYS A CA 1
ATOM 4497 C C . LYS A 1 542 ? -47.704 -1.088 60.571 1.00 95.31 542 LYS A C 1
ATOM 4499 O O . LYS A 1 542 ? -46.803 -0.951 59.750 1.00 95.31 542 LYS A O 1
ATOM 4504 N N . LEU A 1 543 ? -48.962 -1.360 60.222 1.00 93.38 543 LEU A N 1
ATOM 4505 C CA . LEU A 1 543 ? -49.417 -1.498 58.835 1.00 93.38 543 LEU A CA 1
ATOM 4506 C C . LEU A 1 543 ? -49.280 -0.181 58.061 1.00 93.38 543 LEU A C 1
ATOM 4508 O O . LEU A 1 543 ? -48.724 -0.187 56.969 1.00 93.38 543 LEU A O 1
ATOM 4512 N N . VAL A 1 544 ? -49.682 0.955 58.641 1.00 95.75 544 VAL A N 1
ATOM 4513 C CA . VAL A 1 544 ? -49.493 2.286 58.032 1.00 95.75 544 VAL A CA 1
ATOM 4514 C C . VAL A 1 544 ? -48.011 2.580 57.781 1.00 95.75 544 VAL A C 1
ATOM 4516 O O . VAL A 1 544 ? -47.657 3.023 56.690 1.00 95.75 544 VAL A O 1
ATOM 4519 N N . ASN A 1 545 ? -47.128 2.269 58.735 1.00 94.88 545 ASN A N 1
ATOM 4520 C CA . ASN A 1 545 ? -45.683 2.428 58.549 1.00 94.88 545 ASN A CA 1
ATOM 4521 C C . ASN A 1 545 ? -45.141 1.505 57.444 1.00 94.88 545 ASN A C 1
ATOM 4523 O O . ASN A 1 545 ? -44.334 1.943 56.630 1.00 94.88 545 ASN A O 1
ATOM 4527 N N . LEU A 1 546 ? -45.604 0.251 57.368 1.00 95.25 546 LEU A N 1
ATOM 4528 C CA . LEU A 1 546 ? -45.227 -0.679 56.296 1.00 95.25 546 LEU A CA 1
ATOM 4529 C C . LEU A 1 546 ? -45.697 -0.189 54.920 1.00 95.25 546 LEU A C 1
ATOM 4531 O O . LEU A 1 546 ? -44.903 -0.203 53.982 1.00 95.25 546 LEU A O 1
ATOM 4535 N N . VAL A 1 547 ? -46.933 0.308 54.807 1.00 94.19 547 VAL A N 1
ATOM 4536 C CA . VAL A 1 547 ? -47.472 0.919 53.579 1.00 94.19 547 VAL A CA 1
ATOM 4537 C C . VAL A 1 547 ? -46.667 2.159 53.187 1.00 94.19 547 VAL A C 1
ATOM 4539 O O . VAL A 1 547 ? -46.320 2.315 52.017 1.00 94.19 547 VAL A O 1
ATOM 4542 N N . HIS A 1 548 ? -46.302 3.018 54.143 1.00 94.88 548 HIS A N 1
ATOM 4543 C CA . HIS A 1 548 ? -45.484 4.196 53.854 1.00 94.88 548 HIS A CA 1
ATOM 4544 C C . HIS A 1 548 ? -44.072 3.811 53.385 1.00 94.88 548 HIS A C 1
ATOM 4546 O O . HIS A 1 548 ? -43.600 4.357 52.385 1.00 94.88 548 HIS A O 1
ATOM 4552 N N . CYS A 1 549 ? -43.418 2.845 54.039 1.00 95.12 549 CYS A N 1
ATOM 4553 C CA . CYS A 1 549 ? -42.121 2.323 53.604 1.00 95.12 549 CYS A CA 1
ATOM 4554 C C . CYS A 1 549 ? -42.198 1.632 52.234 1.00 95.12 549 CYS A C 1
ATOM 4556 O O . CYS A 1 549 ? -41.276 1.774 51.433 1.00 95.12 549 CYS A O 1
ATOM 4558 N N . ALA A 1 550 ? -43.281 0.905 51.942 1.00 93.00 550 ALA A N 1
ATOM 4559 C CA . ALA A 1 550 ? -43.507 0.300 50.633 1.00 93.00 550 ALA A CA 1
ATOM 4560 C C . ALA A 1 550 ? -43.664 1.379 49.553 1.00 93.00 550 ALA A C 1
ATOM 4562 O O . ALA A 1 550 ? -42.949 1.339 48.558 1.00 93.00 550 ALA A O 1
ATOM 4563 N N . ARG A 1 551 ? -44.497 2.402 49.792 1.00 94.12 551 ARG A N 1
ATOM 4564 C CA . ARG A 1 551 ? -44.699 3.531 48.868 1.00 94.12 551 ARG A CA 1
ATOM 4565 C C . ARG A 1 551 ? -43.415 4.331 48.633 1.00 94.12 551 ARG A C 1
ATOM 4567 O O . ARG A 1 551 ? -43.136 4.699 47.496 1.00 94.12 551 ARG A O 1
ATOM 4574 N N . GLN A 1 552 ? -42.606 4.548 49.674 1.00 95.31 552 GLN A N 1
ATOM 4575 C CA . GLN A 1 552 ? -41.285 5.166 49.535 1.00 95.31 552 GLN A CA 1
ATOM 4576 C C . GLN A 1 552 ? -40.372 4.314 48.640 1.00 95.31 552 GLN A C 1
ATOM 4578 O O . GLN A 1 552 ? -39.831 4.831 47.668 1.00 95.31 552 GLN A O 1
ATOM 4583 N N . LYS A 1 553 ? -40.261 3.003 48.898 1.00 94.69 553 LYS A N 1
ATOM 4584 C CA . LYS A 1 553 ? -39.478 2.091 48.047 1.00 94.69 553 LYS A CA 1
ATOM 4585 C C . LYS A 1 553 ? -39.980 2.054 46.604 1.00 94.69 553 LYS A C 1
ATOM 4587 O O . LYS A 1 553 ? -39.165 1.993 45.692 1.00 94.69 553 LYS A O 1
ATOM 4592 N N . THR A 1 554 ? -41.293 2.113 46.378 1.00 95.19 554 THR A N 1
ATOM 4593 C CA . THR A 1 554 ? -41.867 2.205 45.029 1.00 95.19 554 THR A CA 1
ATOM 4594 C C . THR A 1 554 ? -41.409 3.479 44.321 1.00 95.19 554 THR A C 1
ATOM 4596 O O . THR A 1 554 ? -41.020 3.404 43.160 1.00 95.19 554 THR A O 1
ATOM 4599 N N . ASN A 1 555 ? -41.386 4.626 45.007 1.00 95.38 555 ASN A N 1
ATOM 4600 C CA . ASN A 1 555 ? -40.876 5.875 44.438 1.00 95.38 555 ASN A CA 1
ATOM 4601 C C . ASN A 1 555 ? -39.364 5.803 44.159 1.00 95.38 555 ASN A C 1
ATOM 4603 O O . ASN A 1 555 ? -38.951 6.109 43.047 1.00 95.38 555 ASN A O 1
ATOM 4607 N N . GLU A 1 556 ? -38.557 5.297 45.099 1.00 95.31 556 GLU A N 1
ATOM 4608 C CA . GLU A 1 556 ? -37.111 5.083 44.900 1.00 95.31 556 GLU A CA 1
ATOM 4609 C C . GLU A 1 556 ? -36.812 4.144 43.714 1.00 95.31 556 GLU A C 1
ATOM 4611 O O . GLU A 1 556 ? -35.808 4.307 43.021 1.00 95.31 556 GLU A O 1
ATOM 4616 N N . ILE A 1 557 ? -37.665 3.141 43.470 1.00 94.56 557 ILE A N 1
ATOM 4617 C CA . ILE A 1 557 ? -37.566 2.259 42.299 1.00 94.56 557 ILE A CA 1
ATOM 4618 C C . ILE A 1 557 ? -37.980 3.005 41.025 1.00 94.56 557 ILE A C 1
ATOM 4620 O O . ILE A 1 557 ? -37.259 2.919 40.036 1.00 94.56 557 ILE A O 1
ATOM 4624 N N . LYS A 1 558 ? -39.077 3.777 41.036 1.00 95.44 558 LYS A N 1
ATOM 4625 C CA . LYS A 1 558 ? -39.500 4.596 39.882 1.00 95.44 558 LYS A CA 1
ATOM 4626 C C . LYS A 1 558 ? -38.434 5.619 39.475 1.00 95.44 558 LYS A C 1
ATOM 4628 O O . LYS A 1 558 ? -38.175 5.778 38.288 1.00 95.44 558 LYS A O 1
ATOM 4633 N N . GLU A 1 559 ? -37.784 6.273 40.435 1.00 95.19 559 GLU A N 1
ATOM 4634 C CA . GLU A 1 559 ? -36.668 7.193 40.177 1.00 95.19 559 GLU A CA 1
ATOM 4635 C C . GLU A 1 559 ? -35.458 6.466 39.575 1.00 95.19 559 GLU A C 1
ATOM 4637 O O . GLU A 1 559 ? -34.880 6.945 38.602 1.00 95.19 559 GLU A O 1
ATOM 4642 N N . LYS A 1 560 ? -35.114 5.272 40.079 1.00 95.94 560 LYS A N 1
ATOM 4643 C CA . LYS A 1 560 ? -34.056 4.432 39.488 1.00 95.94 560 LYS A CA 1
ATOM 4644 C C . LYS A 1 560 ? -34.378 3.996 38.062 1.00 95.94 560 LYS A C 1
ATOM 4646 O O . LYS A 1 560 ? -33.480 4.037 37.231 1.00 95.94 560 LYS A O 1
ATOM 4651 N N . VAL A 1 561 ? -35.624 3.613 37.772 1.00 94.50 561 VAL A N 1
ATOM 4652 C CA . VAL A 1 561 ? -36.066 3.279 36.407 1.00 94.50 561 VAL A CA 1
ATOM 4653 C C . VAL A 1 561 ? -35.889 4.492 35.492 1.00 94.50 561 VAL A C 1
ATOM 4655 O O . VAL A 1 561 ? -35.165 4.384 34.511 1.00 94.50 561 VAL A O 1
ATOM 4658 N N . LYS A 1 562 ? -36.387 5.676 35.881 1.00 96.88 562 LYS A N 1
ATOM 4659 C CA . LYS A 1 562 ? -36.186 6.919 35.110 1.00 96.88 562 LYS A CA 1
ATOM 4660 C C . LYS A 1 562 ? -34.706 7.257 34.877 1.00 96.88 562 LYS A C 1
ATOM 4662 O O . LYS A 1 562 ? -34.349 7.713 33.796 1.00 96.88 562 LYS A O 1
ATOM 4667 N N . MET A 1 563 ? -33.827 7.035 35.860 1.00 95.94 563 MET A N 1
ATOM 4668 C CA . MET A 1 563 ? -32.384 7.242 35.660 1.00 95.94 563 MET A CA 1
ATOM 4669 C C . MET A 1 563 ? -31.764 6.224 34.693 1.00 95.94 563 MET A C 1
ATOM 4671 O O . MET A 1 563 ? -30.918 6.609 33.890 1.00 95.94 563 MET A O 1
ATOM 4675 N N . LEU A 1 564 ? -32.193 4.958 34.736 1.00 94.88 564 LEU A N 1
ATOM 4676 C CA . LEU A 1 564 ? -31.738 3.918 33.808 1.00 94.88 564 LEU A CA 1
ATOM 4677 C C . LEU A 1 564 ? -32.262 4.137 32.381 1.00 94.88 564 LEU A C 1
ATOM 4679 O O . LEU A 1 564 ? -31.521 3.890 31.434 1.00 94.88 564 LEU A O 1
ATOM 4683 N N . ASP A 1 565 ? -33.485 4.645 32.216 1.00 94.62 565 ASP A N 1
ATOM 4684 C CA . ASP A 1 565 ? -34.025 5.032 30.908 1.00 94.62 565 ASP A CA 1
ATOM 4685 C C . ASP A 1 565 ? -33.220 6.194 30.308 1.00 94.62 565 ASP A C 1
ATOM 4687 O O . ASP A 1 565 ? -32.745 6.091 29.177 1.00 94.62 565 ASP A O 1
ATOM 4691 N N . ASN A 1 566 ? -32.941 7.241 31.095 1.00 96.12 566 ASN A N 1
ATOM 4692 C CA . ASN A 1 566 ? -32.063 8.339 30.677 1.00 96.12 566 ASN A CA 1
ATOM 4693 C C . ASN A 1 566 ? -30.652 7.839 30.304 1.00 96.12 566 ASN A C 1
ATOM 4695 O O . ASN A 1 566 ? -30.078 8.267 29.301 1.00 96.12 566 ASN A O 1
ATOM 4699 N N . GLU A 1 567 ? -30.073 6.919 31.085 1.00 95.88 567 GLU A N 1
ATOM 4700 C CA . GLU A 1 567 ? -28.772 6.314 30.777 1.00 95.88 567 GLU A CA 1
ATOM 4701 C C . GLU A 1 567 ? -28.828 5.487 29.480 1.00 95.88 567 GLU A C 1
ATOM 4703 O O . GLU A 1 567 ? -27.942 5.606 28.630 1.00 95.88 567 GLU A O 1
ATOM 4708 N N . MET A 1 568 ? -29.901 4.721 29.263 1.00 94.62 568 MET A N 1
ATOM 4709 C CA . MET A 1 568 ? -30.148 3.983 28.024 1.00 94.62 568 MET A CA 1
ATOM 4710 C C . MET A 1 568 ? -30.282 4.919 26.814 1.00 94.62 568 MET A C 1
ATOM 4712 O O . MET A 1 568 ? -29.720 4.620 25.758 1.00 94.62 568 MET A O 1
ATOM 4716 N N . GLU A 1 569 ? -30.972 6.054 26.933 1.00 96.12 569 GLU A N 1
ATOM 4717 C CA . GLU A 1 569 ? -31.075 7.055 25.864 1.00 96.12 569 GLU A CA 1
ATOM 4718 C C . GLU A 1 569 ? -29.727 7.709 25.547 1.00 96.12 569 GLU A C 1
ATOM 4720 O O . GLU A 1 569 ? -29.338 7.792 24.378 1.00 96.12 569 GLU A O 1
ATOM 4725 N N . ILE A 1 570 ? -28.958 8.089 26.572 1.00 96.75 570 ILE A N 1
ATOM 4726 C CA . ILE A 1 570 ? -27.593 8.611 26.415 1.00 96.75 570 ILE A CA 1
ATOM 4727 C C . ILE A 1 570 ? -26.701 7.572 25.718 1.00 96.75 570 ILE A C 1
ATOM 4729 O O . ILE A 1 570 ? -25.927 7.916 24.818 1.00 96.75 570 ILE A O 1
ATOM 4733 N N . LEU A 1 571 ? -26.811 6.291 26.079 1.00 95.31 571 LEU A N 1
ATOM 4734 C CA . LEU A 1 571 ? -26.076 5.203 25.433 1.00 95.31 571 LEU A CA 1
ATOM 4735 C C . LEU A 1 571 ? -26.523 4.980 23.980 1.00 95.31 571 LEU A C 1
ATOM 4737 O O . LEU A 1 571 ? -25.660 4.843 23.110 1.00 95.31 571 LEU A O 1
ATOM 4741 N N . ARG A 1 572 ? -27.830 5.024 23.680 1.00 96.56 572 ARG A N 1
ATOM 4742 C CA . ARG A 1 572 ? -28.379 4.952 22.309 1.00 96.56 572 ARG A CA 1
ATOM 4743 C C . ARG A 1 572 ? -27.897 6.118 21.442 1.00 96.56 572 ARG A C 1
ATOM 4745 O O . ARG A 1 572 ? -27.444 5.896 20.319 1.00 96.56 572 ARG A O 1
ATOM 4752 N N . HIS A 1 573 ? -27.909 7.345 21.964 1.00 97.00 573 HIS A N 1
ATOM 4753 C CA . HIS A 1 573 ? -27.386 8.518 21.259 1.00 97.00 573 HIS A CA 1
ATOM 4754 C C . HIS A 1 573 ? -25.882 8.375 20.979 1.00 97.00 573 HIS A C 1
ATOM 4756 O O . HIS A 1 573 ? -25.430 8.557 19.846 1.00 97.00 573 HIS A O 1
ATOM 4762 N N . ASN A 1 574 ? -25.099 7.984 21.989 1.00 96.56 574 ASN A N 1
ATOM 4763 C CA . ASN A 1 574 ? -23.662 7.747 21.844 1.00 96.56 574 ASN A CA 1
ATOM 4764 C C . ASN A 1 574 ? -23.344 6.617 20.853 1.00 96.56 574 ASN A C 1
ATOM 4766 O O . ASN A 1 574 ? -22.378 6.729 20.092 1.00 96.56 574 ASN A O 1
ATOM 4770 N N . PHE A 1 575 ? -24.150 5.552 20.830 1.00 95.50 575 PHE A N 1
ATOM 4771 C CA . PHE A 1 575 ? -24.061 4.482 19.839 1.00 95.50 575 PHE A CA 1
ATOM 4772 C C . PHE A 1 575 ? -24.295 5.029 18.426 1.00 95.50 575 PHE A C 1
ATOM 4774 O O . PHE A 1 575 ? -23.404 4.912 17.588 1.00 95.50 575 PHE A O 1
ATOM 4781 N N . ALA A 1 576 ? -25.404 5.737 18.188 1.00 97.00 576 ALA A N 1
ATOM 4782 C CA . ALA A 1 576 ? -25.722 6.316 16.880 1.00 97.00 576 ALA A CA 1
ATOM 4783 C C . ALA A 1 576 ? -24.656 7.322 16.392 1.00 97.00 576 ALA A C 1
ATOM 4785 O O . ALA A 1 576 ? -24.341 7.386 15.202 1.00 97.00 576 ALA A O 1
ATOM 4786 N N . VAL A 1 577 ? -24.045 8.101 17.294 1.00 97.12 577 VAL A N 1
ATOM 4787 C CA . VAL A 1 577 ? -22.924 8.997 16.954 1.00 97.12 577 VAL A CA 1
ATOM 4788 C C . VAL A 1 577 ? -21.658 8.210 16.590 1.00 97.12 577 VAL A C 1
ATOM 4790 O O . VAL A 1 577 ? -20.961 8.584 15.641 1.00 97.12 577 VAL A O 1
ATOM 4793 N N . LYS A 1 578 ? -21.344 7.119 17.303 1.00 95.50 578 LYS A N 1
ATOM 4794 C CA . LYS A 1 578 ? -20.217 6.228 16.966 1.00 95.50 578 LYS A CA 1
ATOM 4795 C C . LYS A 1 578 ? -20.448 5.499 15.642 1.00 95.50 578 LYS A C 1
ATOM 4797 O O . LYS A 1 578 ? -19.524 5.429 14.837 1.00 95.50 578 LYS A O 1
ATOM 4802 N N . GLU A 1 579 ? -21.666 5.043 15.378 1.00 96.25 579 GLU A N 1
ATOM 4803 C CA . GLU A 1 579 ? -22.064 4.394 14.127 1.00 96.25 579 GLU A CA 1
ATOM 4804 C C . GLU A 1 579 ? -21.923 5.341 12.926 1.00 96.25 579 GLU A C 1
ATOM 4806 O O . GLU A 1 579 ? -21.236 5.010 11.960 1.00 96.25 579 GLU A O 1
ATOM 4811 N N . ARG A 1 580 ? -22.432 6.580 13.019 1.00 96.19 580 ARG A N 1
ATOM 4812 C CA . ARG A 1 580 ? -22.216 7.611 11.982 1.00 96.19 580 ARG A CA 1
ATOM 4813 C C . ARG A 1 580 ? -20.731 7.915 11.751 1.00 96.19 580 ARG A C 1
ATOM 4815 O O . ARG A 1 580 ? -20.326 8.180 10.619 1.00 96.19 580 ARG A O 1
ATOM 4822 N N . LYS A 1 581 ? -19.897 7.897 12.801 1.00 96.31 581 LYS A N 1
ATOM 4823 C CA . LYS A 1 581 ? -18.434 8.031 12.657 1.00 96.31 581 LYS A CA 1
ATOM 4824 C C . LYS A 1 581 ? -17.842 6.819 11.930 1.00 96.31 581 LYS A C 1
ATOM 4826 O O . LYS A 1 581 ? -17.060 7.015 11.004 1.00 96.31 581 LYS A O 1
ATOM 4831 N N . LEU A 1 582 ? -18.241 5.599 12.291 1.00 95.31 582 LEU A N 1
ATOM 4832 C CA . LEU A 1 582 ? -17.792 4.361 11.649 1.00 95.31 582 LEU A CA 1
ATOM 4833 C C . LEU A 1 582 ? -18.159 4.322 10.158 1.00 95.31 582 LEU A C 1
ATOM 4835 O O . LEU A 1 582 ? -17.276 4.089 9.339 1.00 95.31 582 LEU A O 1
ATOM 4839 N N . GLN A 1 583 ? -19.400 4.656 9.793 1.00 96.06 583 GLN A N 1
ATOM 4840 C CA . GLN A 1 583 ? -19.833 4.772 8.393 1.00 96.06 583 GLN A CA 1
ATOM 4841 C C . GLN A 1 583 ? -18.990 5.799 7.617 1.00 96.06 583 GLN A C 1
ATOM 4843 O O . GLN A 1 583 ? -18.532 5.520 6.509 1.00 96.06 583 GLN A O 1
ATOM 4848 N N . LYS A 1 584 ? -18.685 6.966 8.212 1.00 96.62 584 LYS A N 1
ATOM 4849 C CA . LYS A 1 584 ? -17.767 7.951 7.605 1.00 96.62 584 LYS A CA 1
ATOM 4850 C C . LYS A 1 584 ? -16.352 7.393 7.401 1.00 96.62 584 LYS A C 1
ATOM 4852 O O . LYS A 1 584 ? -15.726 7.720 6.395 1.00 96.62 584 LYS A O 1
ATOM 4857 N N . TYR A 1 585 ? -15.836 6.563 8.310 1.00 94.88 585 TYR A N 1
ATOM 4858 C CA . TYR A 1 585 ? -14.542 5.893 8.123 1.00 94.88 585 TYR A CA 1
ATOM 4859 C C . TYR A 1 585 ? -14.597 4.788 7.059 1.00 94.88 585 TYR A C 1
ATOM 4861 O O . TYR A 1 585 ? -13.674 4.698 6.255 1.00 94.88 585 TYR A O 1
ATOM 4869 N N . GLN A 1 586 ? -15.677 4.005 6.992 1.00 94.75 586 GLN A N 1
ATOM 4870 C CA . GLN A 1 586 ? -15.888 2.985 5.958 1.00 94.75 586 GLN A CA 1
ATOM 4871 C C . GLN A 1 586 ? -15.965 3.607 4.556 1.00 94.75 586 GLN A C 1
ATOM 4873 O O . GLN A 1 586 ? -15.281 3.143 3.648 1.00 94.75 586 GLN A O 1
ATOM 4878 N N . LEU A 1 587 ? -16.705 4.710 4.388 1.00 95.50 587 LEU A N 1
ATOM 4879 C CA . LEU A 1 587 ? -16.763 5.457 3.125 1.00 95.50 587 LEU A CA 1
ATOM 4880 C C . LEU A 1 587 ? -15.393 6.027 2.727 1.00 95.50 587 LEU A C 1
ATOM 4882 O O . LEU A 1 587 ? -14.989 5.905 1.571 1.00 95.50 587 LEU A O 1
ATOM 4886 N N . LYS A 1 588 ? -14.636 6.592 3.681 1.00 96.06 588 LYS A N 1
ATOM 4887 C CA . LYS A 1 588 ? -13.252 7.040 3.439 1.00 96.06 588 LYS A CA 1
ATOM 4888 C C . LYS A 1 588 ? -12.335 5.888 3.026 1.00 96.06 588 LYS A C 1
ATOM 4890 O O . LYS A 1 588 ? -11.546 6.057 2.104 1.00 96.06 588 LYS A O 1
ATOM 4895 N N . LEU A 1 589 ? -12.447 4.725 3.670 1.00 94.75 589 LEU A N 1
ATOM 4896 C CA . LEU A 1 589 ? -11.669 3.537 3.319 1.00 94.75 589 LEU A CA 1
ATOM 4897 C C . LEU A 1 589 ? -12.022 3.036 1.912 1.00 94.75 589 LEU A C 1
ATOM 4899 O O . LEU A 1 589 ? -11.118 2.791 1.123 1.00 94.75 589 LEU A O 1
ATOM 4903 N N . SER A 1 590 ? -13.312 2.959 1.573 1.00 96.12 590 SER A N 1
ATOM 4904 C CA . SER A 1 590 ? -13.776 2.574 0.234 1.00 96.12 590 SER A CA 1
ATOM 4905 C C . SER A 1 590 ? -13.258 3.524 -0.850 1.00 96.12 590 SER A C 1
ATOM 4907 O O . SER A 1 590 ? -12.810 3.066 -1.898 1.00 96.12 590 SER A O 1
ATOM 4909 N N . ASN A 1 591 ? -13.272 4.837 -0.595 1.00 97.00 591 ASN A N 1
ATOM 4910 C CA . ASN A 1 591 ? -12.727 5.831 -1.520 1.00 97.00 591 ASN A CA 1
ATOM 4911 C C . ASN A 1 591 ? -11.199 5.693 -1.657 1.00 97.00 591 ASN A C 1
ATOM 4913 O O . ASN A 1 591 ? -10.676 5.623 -2.764 1.00 97.00 591 ASN A O 1
ATOM 4917 N N . ASN A 1 592 ? -10.476 5.539 -0.542 1.00 95.88 592 ASN A N 1
ATOM 4918 C CA . ASN A 1 592 ? -9.029 5.307 -0.560 1.00 95.88 592 ASN A CA 1
ATOM 4919 C C . ASN A 1 592 ? -8.644 4.021 -1.313 1.00 95.88 592 ASN A C 1
ATOM 4921 O O . ASN A 1 592 ? -7.624 4.011 -1.996 1.00 95.88 592 ASN A O 1
ATOM 4925 N N . ILE A 1 593 ? -9.446 2.953 -1.219 1.00 95.94 593 ILE A N 1
ATOM 4926 C CA . ILE A 1 593 ? -9.248 1.721 -1.998 1.00 95.94 593 ILE A CA 1
ATOM 4927 C C . ILE A 1 593 ? -9.427 2.007 -3.494 1.00 95.94 593 ILE A C 1
ATOM 4929 O O . ILE A 1 593 ? -8.524 1.691 -4.263 1.00 95.94 593 ILE A O 1
ATOM 4933 N N . ALA A 1 594 ? -10.511 2.679 -3.895 1.00 96.19 594 ALA A N 1
ATOM 4934 C CA . ALA A 1 594 ? -10.750 3.043 -5.294 1.00 96.19 594 ALA A CA 1
ATOM 4935 C C . ALA A 1 594 ? -9.634 3.939 -5.872 1.00 96.19 594 ALA A C 1
ATOM 4937 O O . ALA A 1 594 ? -9.156 3.696 -6.979 1.00 96.19 594 ALA A O 1
ATOM 4938 N N . ILE A 1 595 ? -9.156 4.925 -5.104 1.00 95.00 595 ILE A N 1
ATOM 4939 C CA . ILE A 1 595 ? -8.015 5.777 -5.477 1.00 95.00 595 ILE A CA 1
ATOM 4940 C C . ILE A 1 595 ? -6.737 4.938 -5.618 1.00 95.00 595 ILE A C 1
ATOM 4942 O O . ILE A 1 595 ? -6.026 5.068 -6.614 1.00 95.00 595 ILE A O 1
ATOM 4946 N N . LYS A 1 596 ? -6.448 4.046 -4.661 1.00 96.44 596 LYS A N 1
ATOM 4947 C CA . LYS A 1 596 ? -5.273 3.159 -4.699 1.00 96.44 596 LYS A CA 1
ATOM 4948 C C . LYS A 1 596 ? -5.311 2.227 -5.914 1.00 96.44 596 LYS A C 1
ATOM 4950 O O . LYS A 1 596 ? -4.291 2.063 -6.575 1.00 96.44 596 LYS A O 1
ATOM 4955 N N . ASP A 1 597 ? -6.469 1.649 -6.227 1.00 94.19 597 ASP A N 1
ATOM 4956 C CA . ASP A 1 597 ? -6.652 0.767 -7.385 1.00 94.19 597 ASP A CA 1
ATOM 4957 C C . ASP A 1 597 ? -6.539 1.541 -8.714 1.00 94.19 597 ASP A C 1
ATOM 4959 O O . ASP A 1 597 ? -5.911 1.047 -9.652 1.00 94.19 597 ASP A O 1
ATOM 4963 N N . SER A 1 598 ? -7.036 2.786 -8.782 1.00 95.94 598 SER A N 1
ATOM 4964 C CA . SER A 1 598 ? -6.823 3.683 -9.932 1.00 95.94 598 SER A CA 1
ATOM 4965 C C . SER A 1 598 ? -5.339 3.993 -10.141 1.00 95.94 598 SER A C 1
ATOM 4967 O O . SER A 1 598 ? -4.812 3.766 -11.228 1.00 95.94 598 SER A O 1
ATOM 4969 N N . ILE A 1 599 ? -4.636 4.432 -9.089 1.00 94.12 599 ILE A N 1
ATOM 4970 C CA . ILE A 1 599 ? -3.192 4.711 -9.142 1.00 94.12 599 ILE A CA 1
ATOM 4971 C C . ILE A 1 599 ? -2.423 3.453 -9.561 1.00 94.12 599 ILE A C 1
ATOM 4973 O O . ILE A 1 599 ? -1.515 3.528 -10.384 1.00 94.12 599 ILE A O 1
ATOM 4977 N N . GLN A 1 600 ? -2.794 2.278 -9.047 1.00 95.31 600 GLN A N 1
ATOM 4978 C CA . GLN A 1 600 ? -2.130 1.025 -9.396 1.00 95.31 600 GLN A CA 1
ATOM 4979 C C . GLN A 1 600 ? -2.405 0.595 -10.849 1.00 95.31 600 GLN A C 1
ATOM 4981 O O . GLN A 1 600 ? -1.519 0.029 -11.498 1.00 95.31 600 GLN A O 1
ATOM 4986 N N . CYS A 1 601 ? -3.579 0.919 -11.399 1.00 95.94 601 CYS A N 1
ATOM 4987 C CA . CYS A 1 601 ? -3.874 0.773 -12.824 1.00 95.94 601 CYS A CA 1
ATOM 4988 C C . CYS A 1 601 ? -2.979 1.691 -13.675 1.00 95.94 601 CYS A C 1
ATOM 4990 O O . CYS A 1 601 ? -2.358 1.230 -14.633 1.00 95.94 601 CYS A O 1
ATOM 4992 N N . ASP A 1 602 ? -2.841 2.962 -13.297 1.00 94.75 602 ASP A N 1
ATOM 4993 C CA . ASP A 1 602 ? -2.038 3.938 -14.043 1.00 94.75 602 ASP A CA 1
ATOM 4994 C C . ASP A 1 602 ? -0.529 3.665 -13.950 1.00 94.75 602 ASP A C 1
ATOM 4996 O O . ASP A 1 602 ? 0.173 3.750 -14.959 1.00 94.75 602 ASP A O 1
ATOM 5000 N N . VAL A 1 603 ? -0.037 3.206 -12.794 1.00 94.06 603 VAL A N 1
ATOM 5001 C CA . VAL A 1 603 ? 1.332 2.680 -12.635 1.00 94.06 603 VAL A CA 1
ATOM 5002 C C . VAL A 1 603 ? 1.560 1.462 -13.534 1.00 94.06 603 VAL A C 1
ATOM 5004 O O . VAL A 1 603 ? 2.617 1.351 -14.152 1.00 94.06 603 VAL A O 1
ATOM 5007 N N . SER A 1 604 ? 0.573 0.571 -13.666 1.00 94.62 604 SER A N 1
ATOM 5008 C CA . SER A 1 604 ? 0.676 -0.602 -14.547 1.00 94.62 604 SER A CA 1
ATOM 5009 C C . SER A 1 604 ? 0.734 -0.201 -16.028 1.00 94.62 604 SER A C 1
ATOM 5011 O O . SER A 1 604 ? 1.582 -0.711 -16.761 1.00 94.62 604 SER A O 1
ATOM 5013 N N . LYS A 1 605 ? -0.085 0.772 -16.462 1.00 96.19 605 LYS A N 1
ATOM 5014 C CA . LYS A 1 605 ? -0.019 1.348 -17.821 1.00 96.19 605 LYS A CA 1
ATOM 5015 C C . LYS A 1 605 ? 1.337 2.008 -18.084 1.00 96.19 605 LYS A C 1
ATOM 5017 O O . LYS A 1 605 ? 1.952 1.746 -19.113 1.00 96.19 605 LYS A O 1
ATOM 5022 N N . ALA A 1 606 ? 1.827 2.826 -17.150 1.00 93.38 606 ALA A N 1
ATOM 5023 C CA . ALA A 1 606 ? 3.124 3.495 -17.262 1.00 93.38 606 ALA A CA 1
ATOM 5024 C C . ALA A 1 606 ? 4.299 2.499 -17.282 1.00 93.38 606 ALA A C 1
ATOM 5026 O O . ALA A 1 606 ? 5.289 2.712 -17.979 1.00 93.38 606 ALA A O 1
ATOM 5027 N N . HIS A 1 607 ? 4.189 1.384 -16.554 1.00 93.81 607 HIS A N 1
ATOM 5028 C CA . HIS A 1 607 ? 5.167 0.302 -16.616 1.00 93.81 607 HIS A CA 1
ATOM 5029 C C . HIS A 1 607 ? 5.159 -0.397 -17.983 1.00 93.81 607 HIS A C 1
ATOM 5031 O O . HIS A 1 607 ? 6.227 -0.645 -18.541 1.00 93.81 607 HIS A O 1
ATOM 5037 N N . GLN A 1 608 ? 3.977 -0.660 -18.549 1.00 95.94 608 GLN A N 1
ATOM 5038 C CA . GLN A 1 608 ? 3.849 -1.244 -19.884 1.00 95.94 608 GLN A CA 1
ATOM 5039 C C . GLN A 1 608 ? 4.441 -0.325 -20.966 1.00 95.94 608 GLN A C 1
ATOM 5041 O O . GLN A 1 608 ? 5.268 -0.777 -21.755 1.00 95.94 608 GLN A O 1
ATOM 5046 N N . THR A 1 609 ? 4.106 0.969 -20.979 1.00 95.25 609 THR A N 1
ATOM 5047 C CA . THR A 1 609 ? 4.668 1.904 -21.972 1.00 95.25 609 THR A CA 1
ATOM 5048 C C . THR A 1 609 ? 6.179 2.083 -21.808 1.00 95.25 609 THR A C 1
ATOM 5050 O O . THR A 1 609 ? 6.898 2.169 -22.804 1.00 95.25 609 THR A O 1
ATOM 5053 N N . LEU A 1 610 ? 6.702 2.062 -20.574 1.00 94.00 610 LEU A N 1
ATOM 5054 C CA . LEU A 1 610 ? 8.145 2.039 -20.317 1.00 94.00 610 LEU A CA 1
ATOM 5055 C C . LEU A 1 610 ? 8.806 0.776 -20.898 1.00 94.00 610 LEU A C 1
ATOM 5057 O O . LEU A 1 610 ? 9.896 0.868 -21.463 1.00 94.00 610 LEU A O 1
ATOM 5061 N N . GLN A 1 611 ? 8.168 -0.387 -20.757 1.00 94.81 611 GLN A N 1
ATOM 5062 C CA . GLN A 1 611 ? 8.658 -1.659 -21.288 1.00 94.81 611 GLN A CA 1
ATOM 5063 C C . GLN A 1 611 ? 8.690 -1.641 -22.826 1.00 94.81 611 GLN A C 1
ATOM 5065 O O . GLN A 1 611 ? 9.740 -1.893 -23.414 1.00 94.81 611 GLN A O 1
ATOM 5070 N N . GLU A 1 612 ? 7.607 -1.208 -23.476 1.00 95.75 612 GLU A N 1
ATOM 5071 C CA . GLU A 1 612 ? 7.537 -1.036 -24.936 1.00 95.75 612 GLU A CA 1
ATOM 5072 C C . GLU A 1 612 ? 8.596 -0.045 -25.463 1.00 95.75 612 GLU A C 1
ATOM 5074 O O . GLU A 1 612 ? 9.197 -0.258 -26.518 1.00 95.75 612 GLU A O 1
ATOM 5079 N N . MET A 1 613 ? 8.870 1.040 -24.729 1.00 93.06 613 MET A N 1
ATOM 5080 C CA . MET A 1 613 ? 9.921 2.003 -25.084 1.00 93.06 613 MET A CA 1
ATOM 5081 C C . MET A 1 613 ? 11.341 1.450 -24.885 1.00 93.06 613 MET A C 1
ATOM 5083 O O . MET A 1 613 ? 12.245 1.822 -25.636 1.00 93.06 613 MET A O 1
ATOM 5087 N N . LYS A 1 614 ? 11.563 0.554 -23.912 1.00 93.56 614 LYS A N 1
ATOM 5088 C CA . LYS A 1 614 ? 12.838 -0.172 -23.768 1.00 93.56 614 LYS A CA 1
ATOM 5089 C C . LYS A 1 614 ? 13.053 -1.137 -24.929 1.00 93.56 614 LYS A C 1
ATOM 5091 O O . LYS A 1 614 ? 14.118 -1.104 -25.531 1.00 93.56 614 LYS A O 1
ATOM 5096 N N . GLU A 1 615 ? 12.039 -1.916 -25.295 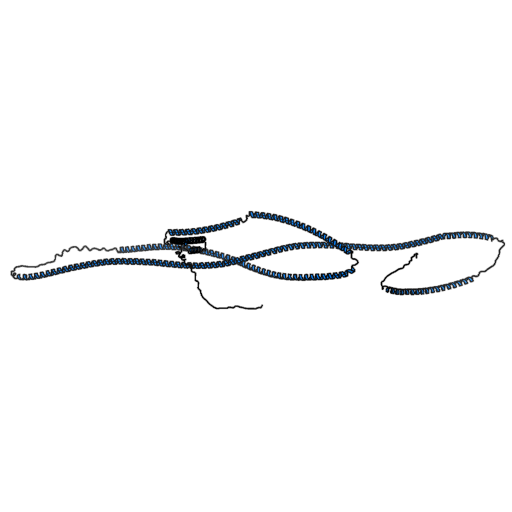1.00 95.06 615 GLU A N 1
ATOM 5097 C CA . GLU A 1 615 ? 12.114 -2.859 -26.418 1.00 95.06 615 GLU A CA 1
ATOM 5098 C C . GLU A 1 615 ? 12.398 -2.135 -27.746 1.00 95.06 615 GLU A C 1
ATOM 5100 O O . GLU A 1 615 ? 13.276 -2.551 -28.503 1.00 95.06 615 GLU A O 1
ATOM 5105 N N . LYS A 1 616 ? 11.754 -0.984 -27.993 1.00 95.06 616 LYS A N 1
ATOM 5106 C CA . LYS A 1 616 ? 12.073 -0.111 -29.141 1.00 95.06 616 LYS A CA 1
ATOM 5107 C C . LYS A 1 616 ? 13.513 0.411 -29.106 1.00 95.06 616 LYS A C 1
ATOM 5109 O O . LYS A 1 616 ? 14.171 0.440 -30.143 1.00 95.06 616 LYS A O 1
ATOM 5114 N N . ARG A 1 617 ? 14.027 0.799 -27.932 1.00 94.44 617 ARG A N 1
ATOM 5115 C CA . ARG A 1 617 ? 15.424 1.240 -27.765 1.00 94.44 617 ARG A CA 1
ATOM 5116 C C . ARG A 1 617 ? 16.414 0.107 -28.040 1.00 94.44 617 ARG A C 1
ATOM 5118 O O . ARG A 1 617 ? 17.426 0.341 -28.690 1.00 94.44 617 ARG A O 1
ATOM 5125 N N . GLU A 1 618 ? 16.135 -1.104 -27.566 1.00 94.31 618 GLU A N 1
ATOM 5126 C CA . GLU A 1 618 ? 16.970 -2.285 -27.814 1.00 94.31 618 GLU A CA 1
ATOM 5127 C C . GLU A 1 618 ? 16.986 -2.658 -29.304 1.00 94.31 618 GLU A C 1
ATOM 5129 O O . GLU A 1 618 ? 18.055 -2.913 -29.855 1.00 94.31 618 GLU A O 1
ATOM 5134 N N . GLN A 1 619 ? 15.838 -2.591 -29.988 1.00 94.69 619 GLN A N 1
ATOM 5135 C CA . GLN A 1 619 ? 15.760 -2.752 -31.447 1.00 94.69 619 GLN A CA 1
ATOM 5136 C C . GLN A 1 619 ? 16.598 -1.697 -32.186 1.00 94.69 619 GLN A C 1
ATOM 5138 O O . GLN A 1 619 ? 17.411 -2.047 -33.041 1.00 94.69 619 GLN A O 1
ATOM 5143 N N . GLN A 1 620 ? 16.465 -0.418 -31.815 1.00 93.50 620 GLN A N 1
ATOM 5144 C CA . GLN A 1 620 ? 17.262 0.669 -32.393 1.00 93.50 620 GLN A CA 1
ATOM 5145 C C . GLN A 1 620 ? 18.765 0.487 -32.147 1.00 93.50 620 GLN A C 1
ATOM 5147 O O . GLN A 1 620 ? 19.559 0.753 -33.047 1.00 93.50 620 GLN A O 1
ATOM 5152 N N . LEU A 1 621 ? 19.171 -0.004 -30.972 1.00 94.12 621 LEU A N 1
ATOM 5153 C CA . LEU A 1 621 ? 20.573 -0.296 -30.669 1.00 94.12 621 LEU A CA 1
ATOM 5154 C C . LEU A 1 621 ? 21.126 -1.404 -31.583 1.00 94.12 621 LEU A C 1
ATOM 5156 O O . LEU A 1 621 ? 22.201 -1.237 -32.152 1.00 94.12 621 LEU A O 1
ATOM 5160 N N . MET A 1 622 ? 20.367 -2.486 -31.796 1.00 94.62 622 MET A N 1
ATOM 5161 C CA . MET A 1 622 ? 20.747 -3.556 -32.733 1.00 94.62 622 MET A CA 1
ATOM 5162 C C . MET A 1 622 ? 20.830 -3.065 -34.187 1.00 94.62 622 MET A C 1
ATOM 5164 O O . MET A 1 622 ? 21.713 -3.491 -34.936 1.00 94.62 622 MET A O 1
ATOM 5168 N N . ASP A 1 623 ? 19.933 -2.167 -34.606 1.00 94.44 623 ASP A N 1
ATOM 5169 C CA . ASP A 1 623 ? 19.994 -1.546 -35.933 1.00 94.44 623 ASP A CA 1
ATOM 5170 C C . ASP A 1 623 ? 21.219 -0.626 -36.079 1.00 94.44 623 ASP A C 1
ATOM 5172 O O . ASP A 1 623 ? 21.875 -0.667 -37.123 1.00 94.44 623 ASP A O 1
ATOM 5176 N N . VAL A 1 624 ? 21.574 0.144 -35.041 1.00 93.38 624 VAL A N 1
ATOM 5177 C CA . VAL A 1 624 ? 22.805 0.955 -35.004 1.00 93.38 624 VAL A CA 1
ATOM 5178 C C . VAL A 1 624 ? 24.039 0.062 -35.101 1.00 93.38 624 VAL A C 1
ATOM 5180 O O . VAL A 1 624 ? 24.851 0.281 -35.993 1.00 93.38 624 VAL A O 1
ATOM 5183 N N . GLU A 1 625 ? 24.158 -0.991 -34.286 1.00 94.56 625 GLU A N 1
ATOM 5184 C CA . GLU A 1 625 ? 25.275 -1.945 -34.370 1.00 94.56 625 GLU A CA 1
ATOM 5185 C C . GLU A 1 625 ? 25.392 -2.574 -35.768 1.00 94.56 625 GLU A C 1
ATOM 5187 O O . GLU A 1 625 ? 26.490 -2.691 -36.318 1.00 94.56 625 GLU A O 1
ATOM 5192 N N . ARG A 1 626 ? 24.266 -2.947 -36.396 1.00 96.25 626 ARG A N 1
ATOM 5193 C CA . ARG A 1 626 ? 24.255 -3.466 -37.774 1.00 96.25 626 ARG A CA 1
ATOM 5194 C C . ARG A 1 626 ? 24.760 -2.428 -38.780 1.00 96.25 626 ARG A C 1
ATOM 5196 O O . ARG A 1 626 ? 25.518 -2.788 -39.679 1.00 96.25 626 ARG A O 1
ATOM 5203 N N . LEU A 1 627 ? 24.337 -1.170 -38.656 1.00 94.38 627 LEU A N 1
ATOM 5204 C CA . LEU A 1 627 ? 24.771 -0.082 -39.537 1.00 94.38 627 LEU A CA 1
ATOM 5205 C C . LEU A 1 627 ? 26.249 0.267 -39.324 1.00 94.38 627 LEU A C 1
ATOM 5207 O O . LEU A 1 627 ? 26.964 0.433 -40.307 1.00 94.38 627 LEU A O 1
ATOM 5211 N N . THR A 1 628 ? 26.737 0.288 -38.082 1.00 94.94 628 THR A N 1
ATOM 5212 C CA . THR A 1 628 ? 28.161 0.475 -37.766 1.00 94.94 628 THR A CA 1
ATOM 5213 C C . THR A 1 628 ? 29.013 -0.633 -38.381 1.00 94.94 628 THR A C 1
ATOM 5215 O O . THR A 1 628 ? 29.993 -0.329 -39.051 1.00 94.94 628 THR A O 1
ATOM 5218 N N . ASN A 1 629 ? 28.612 -1.902 -38.249 1.00 96.06 629 ASN A N 1
ATOM 5219 C CA . ASN A 1 629 ? 29.320 -3.031 -38.869 1.00 96.06 629 ASN A CA 1
ATOM 5220 C C . ASN A 1 629 ? 29.311 -2.980 -40.412 1.00 96.06 629 ASN A C 1
ATOM 5222 O O . ASN A 1 629 ? 30.246 -3.443 -41.061 1.00 96.06 629 ASN A O 1
ATOM 5226 N N . MET A 1 630 ? 28.258 -2.421 -41.018 1.00 95.31 630 MET A N 1
ATOM 5227 C CA . MET A 1 630 ? 28.208 -2.195 -42.465 1.00 95.31 630 MET A CA 1
ATOM 5228 C C . MET A 1 630 ? 29.127 -1.039 -42.886 1.00 95.31 630 MET A C 1
ATOM 5230 O O . MET A 1 630 ? 29.813 -1.145 -43.901 1.00 95.31 630 MET A O 1
ATOM 5234 N N . LEU A 1 631 ? 29.165 0.042 -42.101 1.00 94.12 631 LEU A N 1
ATOM 5235 C CA . LEU A 1 631 ? 30.042 1.187 -42.332 1.00 94.12 631 LEU A CA 1
ATOM 5236 C C . LEU A 1 631 ? 31.516 0.771 -42.263 1.00 94.12 631 LEU A C 1
ATOM 5238 O O . LEU A 1 631 ? 32.252 1.048 -43.205 1.00 94.12 631 LEU A O 1
ATOM 5242 N N . THR A 1 632 ? 31.927 0.035 -41.225 1.00 95.69 632 THR A N 1
ATOM 5243 C CA . THR A 1 632 ? 33.312 -0.449 -41.095 1.00 95.69 632 THR A CA 1
ATOM 5244 C C . THR A 1 632 ? 33.707 -1.368 -42.252 1.00 95.69 632 THR A C 1
ATOM 5246 O O . THR A 1 632 ? 34.802 -1.222 -42.792 1.00 95.69 632 THR A O 1
ATOM 5249 N N . GLN A 1 633 ? 32.809 -2.242 -42.727 1.00 95.75 633 GLN A N 1
ATOM 5250 C CA . GLN A 1 633 ? 33.070 -3.046 -43.929 1.00 95.75 633 GLN A CA 1
ATOM 5251 C C . GLN A 1 633 ? 33.262 -2.167 -45.183 1.00 95.75 633 GLN A C 1
ATOM 5253 O O . GLN A 1 633 ? 34.176 -2.405 -45.972 1.00 95.75 633 GLN A O 1
ATOM 5258 N N . ILE A 1 634 ? 32.435 -1.134 -45.378 1.00 94.19 634 ILE A N 1
ATOM 5259 C CA . ILE A 1 634 ? 32.569 -0.202 -46.511 1.00 94.19 634 ILE A CA 1
ATOM 5260 C C . ILE A 1 634 ? 33.877 0.602 -46.411 1.00 94.19 634 ILE A C 1
ATOM 5262 O O . ILE A 1 634 ? 34.546 0.816 -47.423 1.00 94.19 634 ILE A O 1
ATOM 5266 N N . GLU A 1 635 ? 34.283 1.013 -45.209 1.00 93.31 635 GLU A N 1
ATOM 5267 C CA . GLU A 1 635 ? 35.564 1.681 -44.961 1.00 93.31 635 GLU A CA 1
ATOM 5268 C C . GLU A 1 635 ? 36.756 0.767 -45.281 1.00 93.31 635 GLU A C 1
ATOM 5270 O O . GLU A 1 635 ? 37.685 1.191 -45.976 1.00 93.31 635 GLU A O 1
ATOM 5275 N N . GLU A 1 636 ? 36.715 -0.505 -44.871 1.00 95.69 636 GLU A N 1
ATOM 5276 C CA . GLU A 1 636 ? 37.711 -1.512 -45.253 1.00 95.69 636 GLU A CA 1
ATOM 5277 C C . GLU A 1 636 ? 37.780 -1.700 -46.777 1.00 95.69 636 GLU A C 1
ATOM 5279 O O . GLU A 1 636 ? 38.874 -1.688 -47.355 1.00 95.69 636 GLU A O 1
ATOM 5284 N N . GLU A 1 637 ? 36.634 -1.823 -47.454 1.00 94.94 637 GLU A N 1
ATOM 5285 C CA . GLU A 1 637 ? 36.559 -1.936 -48.916 1.00 94.94 637 GLU A CA 1
ATOM 5286 C C . GLU A 1 637 ? 37.115 -0.677 -49.615 1.00 94.94 637 GLU A C 1
ATOM 5288 O O . GLU A 1 637 ? 37.887 -0.794 -50.575 1.00 94.94 637 GLU A O 1
ATOM 5293 N N . MET A 1 638 ? 36.834 0.526 -49.096 1.00 92.06 638 MET A N 1
ATOM 5294 C CA . MET A 1 638 ? 37.425 1.782 -49.579 1.00 92.06 638 MET A CA 1
ATOM 5295 C C . MET A 1 638 ? 38.946 1.828 -49.387 1.00 92.06 638 MET A C 1
ATOM 5297 O O . MET A 1 638 ? 39.667 2.231 -50.305 1.00 92.06 638 MET A O 1
ATOM 5301 N N . VAL A 1 639 ? 39.467 1.400 -48.233 1.00 95.62 639 VAL A N 1
ATOM 5302 C CA . VAL A 1 639 ? 40.917 1.329 -47.977 1.00 95.62 639 VAL A CA 1
ATOM 5303 C C . VAL A 1 639 ? 41.586 0.325 -48.920 1.00 95.62 639 VAL A C 1
ATOM 5305 O O . VAL A 1 639 ? 42.644 0.616 -49.489 1.00 95.62 639 VAL A O 1
ATOM 5308 N N . GLN A 1 640 ? 40.964 -0.833 -49.160 1.00 95.25 640 GLN A N 1
ATOM 5309 C CA . GLN A 1 640 ? 41.448 -1.802 -50.146 1.00 95.25 640 GLN A CA 1
ATOM 5310 C C . GLN A 1 640 ? 41.446 -1.229 -51.570 1.00 95.25 640 GLN A C 1
ATOM 5312 O O . GLN A 1 640 ? 42.396 -1.467 -52.323 1.00 95.25 640 GLN A O 1
ATOM 5317 N N . LEU A 1 641 ? 40.415 -0.465 -51.948 1.00 94.75 641 LEU A N 1
ATOM 5318 C CA . LEU A 1 641 ? 40.321 0.179 -53.258 1.00 94.75 641 LEU A CA 1
ATOM 5319 C C . LEU A 1 641 ? 41.396 1.260 -53.440 1.00 94.75 641 LEU A C 1
ATOM 5321 O O . LEU A 1 641 ? 42.092 1.245 -54.456 1.00 94.75 641 LEU A O 1
ATOM 5325 N N . ARG A 1 642 ? 41.619 2.121 -52.436 1.00 95.06 642 ARG A N 1
ATOM 5326 C CA . ARG A 1 642 ? 42.718 3.108 -52.434 1.00 95.06 642 ARG A CA 1
ATOM 5327 C C . ARG A 1 642 ? 44.074 2.428 -52.634 1.00 95.06 642 ARG A C 1
ATOM 5329 O O . ARG A 1 642 ? 44.799 2.789 -53.557 1.00 95.06 642 ARG A O 1
ATOM 5336 N N . LYS A 1 643 ? 44.360 1.356 -51.882 1.00 95.81 643 LYS A N 1
ATOM 5337 C CA . LYS A 1 643 ? 45.586 0.549 -52.049 1.00 95.81 643 LYS A CA 1
ATOM 5338 C C . LYS A 1 643 ? 45.704 -0.104 -53.433 1.00 95.81 643 LYS A C 1
ATOM 5340 O O . LYS A 1 643 ? 46.815 -0.392 -53.869 1.00 95.81 643 LYS A O 1
ATOM 5345 N N . LYS A 1 644 ? 44.599 -0.440 -54.114 1.00 95.50 644 LYS A N 1
ATOM 5346 C CA . LYS A 1 644 ? 44.622 -0.971 -55.497 1.00 95.50 644 LYS A CA 1
ATOM 5347 C C . LYS A 1 644 ? 44.930 0.135 -56.511 1.00 95.50 644 LYS A C 1
ATOM 5349 O O . LYS A 1 644 ? 45.739 -0.092 -57.407 1.00 95.50 644 LYS A O 1
ATOM 5354 N N . TYR A 1 645 ? 44.323 1.311 -56.345 1.00 94.81 645 TYR A N 1
ATOM 5355 C CA . TYR A 1 645 ? 44.563 2.483 -57.188 1.00 94.81 645 TYR A CA 1
ATOM 5356 C C . TYR A 1 645 ? 46.012 2.976 -57.077 1.00 94.81 645 TYR A C 1
ATOM 5358 O O . TYR A 1 645 ? 46.676 3.153 -58.092 1.00 94.81 645 TYR A O 1
ATOM 5366 N N . GLU A 1 646 ? 46.543 3.088 -55.860 1.00 95.12 646 GLU A N 1
ATOM 5367 C CA . GLU A 1 646 ? 47.938 3.463 -55.598 1.00 95.12 646 GLU A CA 1
ATOM 5368 C C . GLU A 1 646 ? 48.931 2.545 -56.335 1.00 95.12 646 GLU A C 1
ATOM 5370 O O . GLU A 1 646 ? 49.782 3.026 -57.080 1.00 95.12 646 GLU A O 1
ATOM 5375 N N . ARG A 1 647 ? 48.740 1.220 -56.257 1.00 95.94 647 ARG A N 1
ATOM 5376 C CA . ARG A 1 647 ? 49.524 0.225 -57.019 1.00 95.94 647 ARG A CA 1
ATOM 5377 C C . ARG A 1 647 ? 49.332 0.295 -58.539 1.00 95.94 647 ARG A C 1
ATOM 5379 O O . ARG A 1 647 ? 50.168 -0.207 -59.288 1.00 95.94 647 ARG A O 1
ATOM 5386 N N . ALA A 1 648 ? 48.220 0.840 -59.030 1.00 95.31 648 ALA A N 1
ATOM 5387 C CA . ALA A 1 648 ? 48.033 1.087 -60.459 1.00 95.31 648 ALA A CA 1
ATOM 5388 C C . ALA A 1 648 ? 48.794 2.347 -60.903 1.00 95.31 648 ALA A C 1
ATOM 5390 O O . ALA A 1 648 ? 49.455 2.320 -61.938 1.00 95.31 648 ALA A O 1
ATOM 5391 N N . VAL A 1 649 ? 48.774 3.409 -60.090 1.00 95.56 649 VAL A N 1
ATOM 5392 C CA . VAL A 1 649 ? 49.550 4.637 -60.322 1.00 95.56 649 VAL A CA 1
ATOM 5393 C C . VAL A 1 649 ? 51.055 4.366 -60.246 1.00 95.56 649 VAL A C 1
ATOM 5395 O O . VAL A 1 649 ? 51.776 4.822 -61.126 1.00 95.56 649 VAL A O 1
ATOM 5398 N N . GLN A 1 650 ? 51.523 3.582 -59.269 1.00 95.38 650 GLN A N 1
ATOM 5399 C CA . GLN A 1 650 ? 52.926 3.152 -59.162 1.00 95.38 650 GLN A CA 1
ATOM 5400 C C . GLN A 1 650 ? 53.380 2.431 -60.437 1.00 95.38 650 GLN A C 1
ATOM 5402 O O . GLN A 1 650 ? 54.276 2.925 -61.115 1.00 95.38 650 GLN A O 1
ATOM 5407 N N . ARG A 1 651 ? 52.672 1.372 -60.861 1.00 95.00 651 ARG A N 1
ATOM 5408 C CA . ARG A 1 651 ? 52.987 0.645 -62.107 1.00 95.00 651 ARG A CA 1
ATOM 5409 C C . ARG A 1 651 ? 52.930 1.517 -63.362 1.00 95.00 651 ARG A C 1
ATOM 5411 O O . ARG A 1 651 ? 53.747 1.344 -64.262 1.00 95.00 651 ARG A O 1
ATOM 5418 N N . ARG A 1 652 ? 51.990 2.467 -63.440 1.00 96.12 652 ARG A N 1
ATOM 5419 C CA . ARG A 1 652 ? 51.938 3.450 -64.536 1.00 96.12 652 ARG A CA 1
ATOM 5420 C C . ARG A 1 652 ? 53.179 4.345 -64.530 1.00 96.12 652 ARG A C 1
ATOM 5422 O O . ARG A 1 652 ? 53.742 4.587 -65.589 1.00 96.12 652 ARG A O 1
ATOM 5429 N N . ASN A 1 653 ? 53.596 4.834 -63.363 1.00 94.62 653 ASN A N 1
ATOM 5430 C CA . ASN A 1 653 ? 54.776 5.686 -63.230 1.00 94.62 653 ASN A CA 1
ATOM 5431 C C . ASN A 1 653 ? 56.058 4.911 -63.573 1.00 94.62 653 ASN A C 1
ATOM 5433 O O . ASN A 1 653 ? 56.853 5.407 -64.357 1.00 94.62 653 ASN A O 1
ATOM 5437 N N . GLU A 1 654 ? 56.214 3.682 -63.070 1.00 95.62 654 GLU A N 1
ATOM 5438 C CA . GLU A 1 654 ? 57.307 2.761 -63.427 1.00 95.62 654 GLU A CA 1
ATOM 5439 C C . GLU A 1 654 ? 57.371 2.522 -64.945 1.00 95.62 654 GLU A C 1
ATOM 5441 O O . GLU A 1 654 ? 58.428 2.667 -65.553 1.00 95.62 654 GLU A O 1
ATOM 5446 N N . SER A 1 655 ? 56.226 2.237 -65.579 1.00 94.38 655 SER A N 1
ATOM 5447 C CA . SER A 1 655 ? 56.138 2.067 -67.039 1.00 94.38 655 SER A CA 1
ATOM 5448 C C . SER A 1 655 ? 56.470 3.359 -67.796 1.00 94.38 655 SER A C 1
ATOM 5450 O O . SER A 1 655 ? 57.048 3.308 -68.876 1.00 94.38 655 SER A O 1
ATOM 5452 N N . GLY A 1 656 ? 56.109 4.519 -67.237 1.00 95.25 656 GLY A N 1
ATOM 5453 C CA . GLY A 1 656 ? 56.437 5.831 -67.795 1.00 95.25 656 GLY A CA 1
ATOM 5454 C C . GLY A 1 656 ? 57.933 6.139 -67.733 1.00 95.25 656 GLY A C 1
ATOM 5455 O O . GLY A 1 656 ? 58.480 6.623 -68.714 1.00 95.25 656 GLY A O 1
ATOM 5456 N N . VAL A 1 657 ? 58.606 5.793 -66.630 1.00 95.38 657 VAL A N 1
ATOM 5457 C CA . VAL A 1 657 ? 60.073 5.890 -66.520 1.00 95.38 657 VAL A CA 1
ATOM 5458 C C . VAL A 1 657 ? 60.742 4.980 -67.551 1.00 95.38 657 VAL A C 1
ATOM 5460 O O . VAL A 1 657 ? 61.563 5.459 -68.321 1.00 95.38 657 VAL A O 1
ATOM 5463 N N . GLN A 1 658 ? 60.314 3.717 -67.665 1.00 94.44 658 GLN A N 1
ATOM 5464 C CA . GLN A 1 658 ? 60.842 2.791 -68.680 1.00 94.44 658 GLN A CA 1
ATOM 5465 C C . GLN A 1 658 ? 60.609 3.265 -70.122 1.00 94.44 658 GLN A C 1
ATOM 5467 O O . GLN A 1 658 ? 61.403 2.950 -71.007 1.00 94.44 658 GLN A O 1
ATOM 5472 N N . LEU A 1 659 ? 59.518 3.992 -70.389 1.00 95.00 659 LEU A N 1
ATOM 5473 C CA . LEU A 1 659 ? 59.274 4.582 -71.705 1.00 95.00 659 LEU A CA 1
ATOM 5474 C C . LEU A 1 659 ? 60.240 5.740 -71.981 1.00 95.00 659 LEU A C 1
ATOM 5476 O O . LEU A 1 659 ? 60.792 5.795 -73.073 1.00 95.00 659 LEU A O 1
ATOM 5480 N N . ILE A 1 660 ? 60.494 6.605 -70.995 1.00 94.25 660 ILE A N 1
ATOM 5481 C CA . ILE A 1 660 ? 61.475 7.696 -71.109 1.00 94.25 660 ILE A CA 1
ATOM 5482 C C . ILE A 1 660 ? 62.884 7.124 -71.326 1.00 94.25 660 ILE A C 1
ATOM 5484 O O . ILE A 1 660 ? 63.557 7.530 -72.266 1.00 94.25 660 ILE A O 1
ATOM 5488 N N . GLU A 1 661 ? 63.293 6.115 -70.550 1.00 94.56 661 GLU A N 1
ATOM 5489 C CA . GLU A 1 661 ? 64.571 5.405 -70.739 1.00 94.56 661 GLU A CA 1
ATOM 5490 C C . GLU A 1 661 ? 64.698 4.834 -72.168 1.00 94.56 661 GLU A C 1
ATOM 5492 O O . GLU A 1 661 ? 65.743 4.957 -72.806 1.00 94.56 661 GLU A O 1
ATOM 5497 N N . ARG A 1 662 ? 63.615 4.268 -72.719 1.00 94.19 662 ARG A N 1
ATOM 5498 C CA . ARG A 1 662 ? 63.556 3.762 -74.105 1.00 94.19 662 ARG A CA 1
ATOM 5499 C C . ARG A 1 662 ? 63.608 4.871 -75.156 1.00 94.19 662 ARG A C 1
ATOM 5501 O O . ARG A 1 662 ? 64.218 4.681 -76.206 1.00 94.19 662 ARG A O 1
ATOM 5508 N N . GLU A 1 663 ? 62.972 6.012 -74.911 1.00 93.06 663 GLU A N 1
ATOM 5509 C CA . GLU A 1 663 ? 63.048 7.181 -75.793 1.00 93.06 663 GLU A CA 1
ATOM 5510 C C . GLU A 1 663 ? 64.459 7.790 -75.785 1.00 93.06 663 GLU A C 1
ATOM 5512 O O . GLU A 1 663 ? 64.975 8.149 -76.844 1.00 93.06 663 GLU A O 1
ATOM 5517 N N . GLU A 1 664 ? 65.134 7.818 -74.633 1.00 94.81 664 GLU A N 1
ATOM 5518 C CA . GLU A 1 664 ? 66.545 8.199 -74.510 1.00 94.81 664 GLU A CA 1
ATOM 5519 C C . GLU A 1 664 ? 67.468 7.221 -75.263 1.00 94.81 664 GLU A C 1
ATOM 5521 O O . GLU A 1 664 ? 68.312 7.665 -76.047 1.00 94.81 664 GLU A O 1
ATOM 5526 N N . GLU A 1 665 ? 67.270 5.901 -75.123 1.00 93.94 665 GLU A N 1
ATOM 5527 C CA . GLU A 1 665 ? 67.966 4.878 -75.925 1.00 93.94 665 GLU A CA 1
ATOM 5528 C C . GLU A 1 665 ? 67.794 5.130 -77.436 1.00 93.94 665 GLU A C 1
ATOM 5530 O O . GLU A 1 665 ? 68.772 5.109 -78.189 1.00 93.94 665 GLU A O 1
ATOM 5535 N N . VAL A 1 666 ? 66.567 5.411 -77.888 1.00 93.25 666 VAL A N 1
ATOM 5536 C CA . VAL A 1 666 ? 66.251 5.696 -79.298 1.00 93.25 666 VAL A CA 1
ATOM 5537 C C . VAL A 1 666 ? 66.904 6.994 -79.781 1.00 93.25 666 VAL A C 1
ATOM 5539 O O . VAL A 1 666 ? 67.484 7.002 -80.868 1.00 93.25 666 VAL A O 1
ATOM 5542 N N . CYS A 1 667 ? 66.897 8.065 -78.984 1.00 93.44 667 CYS A N 1
ATOM 5543 C CA . CYS A 1 667 ? 67.624 9.301 -79.292 1.00 93.44 667 CYS A CA 1
ATOM 5544 C C . CYS A 1 667 ? 69.135 9.051 -79.445 1.00 93.44 667 CYS A C 1
ATOM 5546 O O . CYS A 1 667 ? 69.747 9.516 -80.408 1.00 93.44 667 CYS A O 1
ATOM 5548 N N . ILE A 1 668 ? 69.730 8.246 -78.556 1.00 94.25 668 ILE A N 1
ATOM 5549 C CA . ILE A 1 668 ? 71.138 7.831 -78.648 1.00 94.25 668 ILE A CA 1
ATOM 5550 C C . ILE A 1 668 ? 71.396 7.016 -79.928 1.00 94.25 668 ILE A C 1
ATOM 5552 O O . ILE A 1 668 ? 72.459 7.154 -80.539 1.00 94.25 668 ILE A O 1
ATOM 5556 N N . PHE A 1 669 ? 70.456 6.170 -80.364 1.00 94.25 669 PHE A N 1
ATOM 5557 C CA . PHE A 1 669 ? 70.580 5.442 -81.631 1.00 94.25 669 PHE A CA 1
ATOM 5558 C C . PHE A 1 669 ? 70.470 6.355 -82.857 1.00 94.25 669 PHE A C 1
ATOM 5560 O O . PHE A 1 669 ? 71.281 6.200 -83.768 1.00 94.25 669 PHE A O 1
ATOM 5567 N N . TYR A 1 670 ? 69.550 7.324 -82.879 1.00 94.19 670 TYR A N 1
ATOM 5568 C CA . TYR A 1 670 ? 69.466 8.302 -83.971 1.00 94.19 670 TYR A CA 1
ATOM 5569 C C . TYR A 1 670 ? 70.751 9.121 -84.106 1.00 94.19 670 TYR A C 1
ATOM 5571 O O . TYR A 1 670 ? 71.256 9.264 -85.218 1.00 94.19 670 TYR A O 1
ATOM 5579 N N . GLU A 1 671 ? 71.333 9.582 -82.997 1.00 93.25 671 GLU A N 1
ATOM 5580 C CA . GLU A 1 671 ? 72.595 10.328 -83.040 1.00 93.25 671 GLU A CA 1
ATOM 5581 C C . GLU A 1 671 ? 73.762 9.445 -83.520 1.00 93.25 671 GLU A C 1
ATOM 5583 O O . GLU A 1 671 ? 74.559 9.863 -84.359 1.00 93.25 671 GLU A O 1
ATOM 5588 N N . LYS A 1 672 ? 73.822 8.174 -83.093 1.00 94.50 672 LYS A N 1
ATOM 5589 C CA . LYS A 1 672 ? 74.795 7.199 -83.625 1.00 94.50 672 LYS A CA 1
ATOM 5590 C C . LYS A 1 672 ? 74.628 6.962 -85.129 1.00 94.50 672 LYS A C 1
ATOM 5592 O O . LYS A 1 672 ? 75.637 6.897 -85.828 1.00 94.50 672 LYS A O 1
ATOM 5597 N N . ILE A 1 673 ? 73.394 6.837 -85.624 1.00 94.69 673 ILE A N 1
ATOM 5598 C CA . ILE A 1 673 ? 73.104 6.673 -87.058 1.00 94.69 673 ILE A CA 1
ATOM 5599 C C . ILE A 1 673 ? 73.514 7.931 -87.825 1.00 94.69 673 ILE A C 1
ATOM 5601 O O . ILE A 1 673 ? 74.196 7.817 -88.836 1.00 94.69 673 ILE A O 1
ATOM 5605 N N . ASN A 1 674 ? 73.191 9.124 -87.322 1.00 94.38 674 ASN A N 1
ATOM 5606 C CA . ASN A 1 674 ? 73.579 10.397 -87.930 1.00 94.38 674 ASN A CA 1
ATOM 5607 C C . ASN A 1 674 ? 75.112 10.538 -88.031 1.00 94.38 674 ASN A C 1
ATOM 5609 O O . ASN A 1 674 ? 75.642 10.846 -89.098 1.00 94.38 674 ASN A O 1
ATOM 5613 N N . ILE A 1 675 ? 75.844 10.212 -86.959 1.00 93.56 675 ILE A N 1
ATOM 5614 C CA . ILE A 1 675 ? 77.315 10.170 -86.963 1.00 93.56 675 ILE A CA 1
ATOM 5615 C C . ILE A 1 675 ? 77.835 9.144 -87.987 1.00 93.56 675 ILE A C 1
ATOM 5617 O O . ILE A 1 675 ? 78.766 9.444 -88.734 1.00 93.56 675 ILE A O 1
ATOM 5621 N N . GLN A 1 676 ? 77.236 7.950 -88.069 1.00 91.94 676 GLN A N 1
ATOM 5622 C CA . GLN A 1 676 ? 77.615 6.929 -89.055 1.00 91.94 676 GLN A CA 1
ATOM 5623 C C . GLN A 1 676 ? 77.314 7.350 -90.499 1.00 91.94 676 GLN A C 1
ATOM 5625 O O . GLN A 1 676 ? 78.159 7.141 -91.366 1.00 91.94 676 GLN A O 1
ATOM 5630 N N . GLU A 1 677 ? 76.179 7.996 -90.768 1.00 93.94 677 GLU A N 1
ATOM 5631 C CA . GLU A 1 677 ? 75.863 8.560 -92.081 1.00 93.94 677 GLU A CA 1
ATOM 5632 C C . GLU A 1 677 ? 76.836 9.675 -92.467 1.00 93.94 677 GLU A C 1
ATOM 5634 O O . GLU A 1 677 ? 77.311 9.694 -93.599 1.00 93.94 677 GLU A O 1
ATOM 5639 N N . MET A 1 678 ? 77.180 10.581 -91.545 1.00 93.56 678 MET A N 1
ATOM 5640 C CA . MET A 1 678 ? 78.191 11.614 -91.795 1.00 93.56 678 MET A CA 1
ATOM 5641 C C . MET A 1 678 ? 79.559 10.997 -92.110 1.00 93.56 678 MET A C 1
ATOM 5643 O O . MET A 1 678 ? 80.206 11.408 -93.073 1.00 93.56 678 MET A O 1
ATOM 5647 N N . MET A 1 679 ? 79.983 9.970 -91.363 1.00 92.50 679 MET A N 1
ATOM 5648 C CA . MET A 1 679 ? 81.210 9.227 -91.670 1.00 92.50 679 MET A CA 1
ATOM 5649 C C . MET A 1 679 ? 81.137 8.517 -93.029 1.00 92.50 679 MET A C 1
ATOM 5651 O O . MET A 1 679 ? 82.108 8.574 -93.778 1.00 92.50 679 MET A O 1
ATOM 5655 N N . SER A 1 680 ? 80.003 7.897 -93.376 1.00 92.25 680 SER A N 1
ATOM 5656 C CA . SER A 1 680 ? 79.816 7.236 -94.674 1.00 92.25 680 SER A CA 1
ATOM 5657 C C . SER A 1 680 ? 79.882 8.240 -95.818 1.00 92.25 680 SER A C 1
ATOM 5659 O O . SER A 1 680 ? 80.656 8.034 -96.741 1.00 92.25 680 SER A O 1
ATOM 5661 N N . ARG A 1 681 ? 79.164 9.368 -95.729 1.00 93.50 681 ARG A N 1
ATOM 5662 C CA . ARG A 1 681 ? 79.184 10.427 -96.753 1.00 93.50 681 ARG A CA 1
ATOM 5663 C C . ARG A 1 681 ? 80.579 11.030 -96.919 1.00 93.50 681 ARG A C 1
ATOM 5665 O O . ARG A 1 681 ? 80.996 11.283 -98.044 1.00 93.50 681 ARG A O 1
ATOM 5672 N N . ASN A 1 682 ? 81.319 11.228 -95.82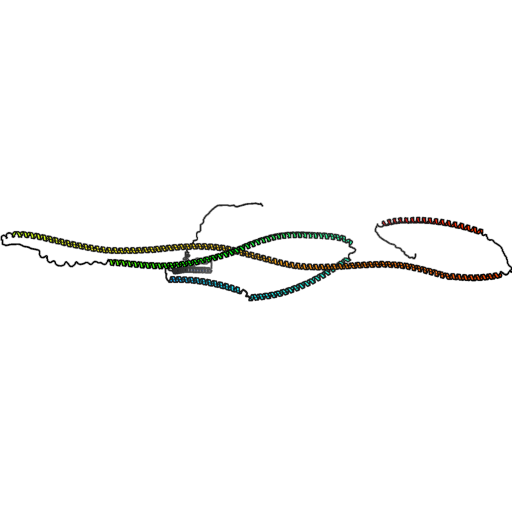5 1.00 93.56 682 ASN A N 1
ATOM 5673 C CA . ASN A 1 682 ? 82.719 11.656 -95.892 1.00 93.56 682 ASN A CA 1
ATOM 5674 C C . ASN A 1 682 ? 83.590 10.598 -96.590 1.00 93.56 682 ASN A C 1
ATOM 5676 O O . ASN A 1 682 ? 84.374 10.945 -97.471 1.00 93.56 682 ASN A O 1
ATOM 5680 N N . GLY A 1 683 ? 83.400 9.315 -96.267 1.00 92.50 683 GLY A N 1
ATOM 5681 C CA . GLY A 1 683 ? 84.046 8.195 -96.954 1.00 92.50 683 GLY A CA 1
ATOM 5682 C C . GLY A 1 683 ? 83.709 8.134 -98.448 1.00 92.50 683 GLY A C 1
ATOM 5683 O O . GLY A 1 683 ? 84.612 7.986 -99.264 1.00 92.50 683 GLY A O 1
ATOM 5684 N N . ASP A 1 684 ? 82.446 8.333 -98.828 1.00 93.00 684 ASP A N 1
ATOM 5685 C CA . ASP A 1 684 ? 81.998 8.388 -100.223 1.00 93.00 684 ASP A CA 1
ATOM 5686 C C . ASP A 1 684 ? 82.630 9.573 -100.966 1.00 93.00 684 ASP A C 1
ATOM 5688 O O . ASP A 1 684 ? 83.043 9.437 -102.117 1.00 93.00 684 ASP A O 1
ATOM 5692 N N . ILE A 1 685 ? 82.756 10.741 -100.326 1.00 93.50 685 ILE A N 1
ATOM 5693 C CA . ILE A 1 685 ? 83.465 11.901 -100.889 1.00 93.50 685 ILE A CA 1
ATOM 5694 C C . ILE A 1 685 ? 84.952 11.572 -101.089 1.00 93.50 685 ILE A C 1
ATOM 5696 O O . ILE A 1 685 ? 85.491 11.832 -102.165 1.00 93.50 685 ILE A O 1
ATOM 5700 N N . GLU A 1 686 ? 85.616 10.960 -100.105 1.00 93.19 686 GLU A N 1
ATOM 5701 C CA . GLU A 1 686 ? 87.014 10.535 -100.234 1.00 93.19 686 GLU A CA 1
ATOM 5702 C C . GLU A 1 686 ? 87.203 9.483 -101.337 1.00 93.19 686 GLU A C 1
ATOM 5704 O O . GLU A 1 686 ? 88.134 9.605 -102.138 1.00 93.19 686 GLU A O 1
ATOM 5709 N N . ILE A 1 687 ? 86.302 8.500 -101.444 1.00 93.00 687 ILE A N 1
ATOM 5710 C CA . ILE A 1 687 ? 86.289 7.496 -102.517 1.00 93.00 687 ILE A CA 1
ATOM 5711 C C . ILE A 1 687 ? 86.119 8.178 -103.874 1.00 93.00 687 ILE A C 1
ATOM 5713 O O . ILE A 1 687 ? 86.937 7.939 -104.758 1.00 93.00 687 ILE A O 1
ATOM 5717 N N . ASN A 1 688 ? 85.149 9.084 -104.033 1.00 92.56 688 ASN A N 1
ATOM 5718 C CA . ASN A 1 688 ? 84.956 9.846 -105.271 1.00 92.56 688 ASN A CA 1
ATOM 5719 C C . ASN A 1 688 ? 86.215 10.649 -105.648 1.00 92.56 688 ASN A C 1
ATOM 5721 O O . ASN A 1 688 ? 86.646 10.613 -106.799 1.00 92.56 688 ASN A O 1
ATOM 5725 N N . VAL A 1 689 ? 86.873 11.301 -104.683 1.00 92.69 689 VAL A N 1
ATOM 5726 C CA . VAL A 1 689 ? 88.152 12.004 -104.901 1.00 92.69 689 VAL A CA 1
ATOM 5727 C C . VAL A 1 689 ? 89.270 11.040 -105.330 1.00 92.69 689 VAL A C 1
ATOM 5729 O O . VAL A 1 689 ? 90.124 11.400 -106.148 1.00 92.69 689 VAL A O 1
ATOM 5732 N N . MET A 1 690 ? 89.303 9.810 -104.811 1.00 91.75 690 MET A N 1
ATOM 5733 C CA . MET A 1 690 ? 90.254 8.787 -105.261 1.00 91.75 690 MET A CA 1
ATOM 5734 C C . MET A 1 690 ? 89.895 8.223 -106.642 1.00 91.75 690 MET A C 1
ATOM 5736 O O . MET A 1 690 ? 90.798 8.025 -107.456 1.00 91.75 690 MET A O 1
ATOM 5740 N N . ASP A 1 691 ? 88.616 8.043 -106.961 1.00 93.81 691 ASP A N 1
ATOM 5741 C CA . ASP A 1 691 ? 88.149 7.605 -108.278 1.00 93.81 691 ASP A CA 1
ATOM 5742 C C . ASP A 1 691 ? 88.380 8.666 -109.358 1.00 93.81 691 ASP A C 1
ATOM 5744 O O . ASP A 1 691 ? 88.783 8.329 -110.473 1.00 93.81 691 ASP A O 1
ATOM 5748 N N . GLU A 1 692 ? 88.250 9.956 -109.039 1.00 91.75 692 GLU A N 1
ATOM 5749 C CA . GLU A 1 692 ? 88.668 11.051 -109.918 1.00 91.75 692 GLU A CA 1
ATOM 5750 C C . GLU A 1 692 ? 90.180 11.031 -110.168 1.00 91.75 692 GLU A C 1
ATOM 5752 O O . GLU A 1 692 ? 90.613 11.126 -111.322 1.00 91.75 692 GLU A O 1
ATOM 5757 N N . LYS A 1 693 ? 91.002 10.816 -109.129 1.00 92.75 693 LYS A N 1
ATOM 5758 C CA . LYS A 1 693 ? 92.455 10.617 -109.293 1.00 92.75 693 LYS A CA 1
ATOM 5759 C C . LYS A 1 693 ? 92.751 9.398 -110.169 1.00 92.75 693 LYS A C 1
ATOM 5761 O O . LYS A 1 693 ? 93.579 9.492 -111.075 1.00 92.75 693 LYS A O 1
ATOM 5766 N N . ILE A 1 694 ? 92.062 8.273 -109.967 1.00 91.50 694 ILE A N 1
ATOM 5767 C CA . ILE A 1 694 ? 92.200 7.062 -110.790 1.00 91.50 694 ILE A CA 1
ATOM 5768 C C . ILE A 1 694 ? 91.762 7.334 -112.235 1.00 91.50 694 ILE A C 1
ATOM 5770 O O . ILE A 1 694 ? 92.451 6.915 -113.165 1.00 91.50 694 ILE A O 1
ATOM 5774 N N . ARG A 1 695 ? 90.664 8.061 -112.461 1.00 91.44 695 ARG A N 1
ATOM 5775 C CA . ARG A 1 695 ? 90.176 8.465 -113.789 1.00 91.44 695 ARG A CA 1
ATOM 5776 C C . ARG A 1 695 ? 91.177 9.377 -114.495 1.00 91.44 695 ARG A C 1
ATOM 5778 O O . ARG A 1 695 ? 91.469 9.158 -115.668 1.00 91.44 695 ARG A O 1
ATOM 5785 N N . PHE A 1 696 ? 91.758 10.341 -113.786 1.00 92.00 696 PHE A N 1
ATOM 5786 C CA . PHE A 1 696 ? 92.808 11.224 -114.292 1.00 92.00 696 PHE A CA 1
ATOM 5787 C C . PHE A 1 696 ? 94.101 10.462 -114.627 1.00 92.00 696 PHE A C 1
ATOM 5789 O O . PHE A 1 696 ? 94.701 10.685 -115.680 1.00 92.00 696 PHE A O 1
ATOM 5796 N N . LEU A 1 697 ? 94.505 9.504 -113.787 1.00 92.69 697 LEU A N 1
ATOM 5797 C CA . LEU A 1 697 ? 95.639 8.615 -114.059 1.00 92.69 697 LEU A CA 1
ATOM 5798 C C . LEU A 1 697 ? 95.367 7.687 -115.254 1.00 92.69 697 LEU A C 1
ATOM 5800 O O . LEU A 1 697 ? 96.241 7.531 -116.107 1.00 92.69 697 LEU A O 1
ATOM 5804 N N . LYS A 1 698 ? 94.151 7.135 -115.380 1.00 91.62 698 LYS A N 1
ATOM 5805 C CA . LYS A 1 698 ? 93.701 6.378 -116.562 1.00 91.62 698 LYS A CA 1
ATOM 5806 C C . LYS A 1 698 ? 93.753 7.249 -117.822 1.00 91.62 698 LYS A C 1
ATOM 5808 O O . LYS A 1 698 ? 94.286 6.792 -118.829 1.00 91.62 698 LYS A O 1
ATOM 5813 N N . LEU A 1 699 ? 93.293 8.503 -117.761 1.00 91.94 699 LEU A N 1
ATOM 5814 C CA . LEU A 1 699 ? 93.362 9.449 -118.880 1.00 91.94 699 LEU A CA 1
ATOM 5815 C C . LEU A 1 699 ? 94.819 9.706 -119.300 1.00 91.94 699 LEU A C 1
ATOM 5817 O O . LEU A 1 699 ? 95.163 9.485 -120.461 1.00 91.94 699 LEU A O 1
ATOM 5821 N N . LYS A 1 700 ? 95.704 10.046 -118.351 1.00 90.81 700 LYS A N 1
ATOM 5822 C CA . LYS A 1 700 ? 97.152 10.183 -118.604 1.00 90.81 700 LYS A CA 1
ATOM 5823 C C . LYS A 1 700 ? 97.759 8.918 -119.214 1.00 90.81 700 LYS A C 1
ATOM 5825 O O . LYS A 1 700 ? 98.569 9.008 -120.133 1.00 90.81 700 LYS A O 1
ATOM 5830 N N . LEU A 1 701 ? 97.355 7.737 -118.751 1.00 89.31 701 LEU A N 1
ATOM 5831 C CA . LEU A 1 701 ? 97.813 6.458 -119.292 1.00 89.31 701 LEU A CA 1
ATOM 5832 C C . LEU A 1 701 ? 97.312 6.233 -120.730 1.00 89.31 701 LEU A C 1
ATOM 5834 O O . LEU A 1 701 ? 98.093 5.795 -121.574 1.00 89.31 701 LEU A O 1
ATOM 5838 N N . THR A 1 702 ? 96.060 6.580 -121.052 1.00 90.69 702 THR A N 1
ATOM 5839 C CA . THR A 1 702 ? 95.556 6.541 -122.439 1.00 90.69 702 THR A CA 1
ATOM 5840 C C . THR A 1 702 ? 96.259 7.551 -123.342 1.00 90.69 702 THR A C 1
ATOM 5842 O O . THR A 1 702 ? 96.609 7.220 -124.471 1.00 90.69 702 THR A O 1
ATOM 5845 N N . GLU A 1 703 ? 96.567 8.747 -122.841 1.00 89.75 703 GLU A N 1
ATOM 5846 C CA . GLU A 1 703 ? 97.296 9.762 -123.595 1.00 89.75 703 GLU A CA 1
ATOM 5847 C C . GLU A 1 703 ? 98.747 9.339 -123.862 1.00 89.75 703 GLU A C 1
ATOM 5849 O O . GLU A 1 703 ? 99.240 9.506 -124.980 1.00 89.75 703 GLU A O 1
ATOM 5854 N N . LYS A 1 704 ? 99.428 8.727 -122.883 1.00 89.50 704 LYS A N 1
ATOM 5855 C CA . LYS A 1 704 ? 100.762 8.141 -123.087 1.00 89.50 704 LYS A CA 1
ATOM 5856 C C . LYS A 1 704 ? 100.725 6.945 -124.041 1.00 89.50 704 LYS A C 1
ATOM 5858 O O . LYS A 1 704 ? 101.599 6.858 -124.899 1.00 89.50 704 LYS A O 1
ATOM 5863 N N . LYS A 1 705 ? 99.692 6.092 -123.993 1.00 88.50 705 LYS A N 1
ATOM 5864 C CA . LYS A 1 705 ? 99.463 5.056 -125.019 1.00 88.50 705 LYS A CA 1
ATOM 5865 C C . LYS A 1 705 ? 99.286 5.665 -126.415 1.00 88.50 705 LYS A C 1
ATOM 5867 O O . LYS A 1 705 ? 99.938 5.201 -127.343 1.00 88.50 705 LYS A O 1
ATOM 5872 N N . ARG A 1 706 ? 98.505 6.745 -126.561 1.00 88.00 706 ARG A N 1
ATOM 5873 C CA . ARG A 1 706 ? 98.348 7.471 -127.837 1.00 88.00 706 ARG A CA 1
ATOM 5874 C C . ARG A 1 706 ? 99.675 8.046 -128.343 1.00 88.00 706 ARG A C 1
ATOM 5876 O O . ARG A 1 706 ? 99.955 7.956 -129.531 1.00 88.00 706 ARG A O 1
ATOM 5883 N N . HIS A 1 707 ? 100.509 8.601 -127.460 1.00 87.94 707 HIS A N 1
ATOM 5884 C CA . HIS A 1 707 ? 101.856 9.060 -127.827 1.00 87.94 707 HIS A CA 1
ATOM 5885 C C . HIS A 1 707 ? 102.738 7.903 -128.322 1.00 87.94 707 HIS A C 1
ATOM 5887 O O . HIS A 1 707 ? 103.424 8.058 -129.327 1.00 87.94 707 HIS A O 1
ATOM 5893 N N . ILE A 1 708 ? 102.693 6.739 -127.663 1.00 85.56 708 ILE A N 1
ATOM 5894 C CA . ILE A 1 708 ? 103.413 5.537 -128.112 1.00 85.56 708 ILE A CA 1
ATOM 5895 C C . ILE A 1 708 ? 102.891 5.073 -129.480 1.00 85.56 708 ILE A C 1
ATOM 5897 O O . ILE A 1 708 ? 103.695 4.797 -130.363 1.00 85.56 708 ILE A O 1
ATOM 5901 N N . GLU A 1 709 ? 101.574 5.040 -129.701 1.00 87.19 709 GLU A N 1
ATOM 5902 C CA . GLU A 1 709 ? 101.002 4.659 -130.999 1.00 87.19 709 GLU A CA 1
ATOM 5903 C C . GLU A 1 709 ? 101.395 5.641 -132.116 1.00 87.19 709 GLU A C 1
ATOM 5905 O O . GLU A 1 709 ? 101.766 5.214 -133.207 1.00 87.19 709 GLU A O 1
ATOM 5910 N N . LEU A 1 710 ? 101.399 6.952 -131.843 1.00 86.25 710 LEU A N 1
ATOM 5911 C CA . LEU A 1 710 ? 101.879 7.969 -132.786 1.00 86.25 710 LEU A CA 1
ATOM 5912 C C . LEU A 1 710 ? 103.360 7.768 -133.137 1.00 86.25 710 LEU A C 1
ATOM 5914 O O . LEU A 1 710 ? 103.710 7.806 -134.315 1.00 86.25 710 LEU A O 1
ATOM 5918 N N . LEU A 1 711 ? 104.213 7.487 -132.147 1.00 80.94 711 LEU A N 1
ATOM 5919 C CA . LEU A 1 711 ? 105.631 7.169 -132.363 1.00 80.94 711 LEU A CA 1
ATOM 5920 C C . LEU A 1 711 ? 105.823 5.858 -133.148 1.00 80.94 711 LEU A C 1
ATOM 5922 O O . LEU A 1 711 ? 106.715 5.766 -133.989 1.00 80.94 711 LEU A O 1
ATOM 5926 N N . LEU A 1 712 ? 104.969 4.855 -132.929 1.00 84.38 712 LEU A N 1
ATOM 5927 C CA . LEU A 1 712 ? 104.971 3.616 -133.712 1.00 84.38 712 LEU A CA 1
ATOM 5928 C C . LEU A 1 712 ? 104.487 3.836 -135.155 1.00 84.38 712 LEU A C 1
ATOM 5930 O O . LEU A 1 712 ? 104.997 3.174 -136.055 1.00 84.38 712 LEU A O 1
ATOM 5934 N N . ARG A 1 713 ? 103.564 4.778 -135.402 1.00 82.75 713 ARG A N 1
ATOM 5935 C CA . ARG A 1 713 ? 103.114 5.159 -136.756 1.00 82.75 713 ARG A CA 1
ATOM 5936 C C . ARG A 1 713 ? 104.125 6.008 -137.526 1.00 82.75 713 ARG A C 1
ATOM 5938 O O . ARG A 1 713 ? 104.145 5.925 -138.749 1.00 82.75 713 ARG A O 1
ATOM 5945 N N . THR A 1 714 ? 104.967 6.802 -136.862 1.00 80.94 714 THR A N 1
ATOM 5946 C CA . THR A 1 714 ? 106.056 7.546 -137.530 1.00 80.94 714 THR A CA 1
ATOM 5947 C C . THR A 1 714 ? 107.310 6.694 -137.752 1.00 80.94 714 THR A C 1
ATOM 5949 O O . THR A 1 714 ? 108.106 6.995 -138.643 1.00 80.94 714 THR A O 1
ATOM 5952 N N . LEU A 1 715 ? 107.464 5.584 -137.019 1.00 82.31 715 LEU A N 1
ATOM 5953 C CA . LEU A 1 715 ? 108.595 4.658 -137.141 1.00 82.31 715 LEU A CA 1
ATOM 5954 C C . LEU A 1 715 ? 108.854 4.132 -138.575 1.00 82.31 715 LEU A C 1
ATOM 5956 O O . LEU A 1 715 ? 110.022 4.099 -138.964 1.00 82.31 715 LEU A O 1
ATOM 5960 N N . PRO A 1 716 ? 107.850 3.749 -139.396 1.00 79.38 716 PRO A N 1
ATOM 5961 C CA . PRO A 1 716 ? 108.073 3.311 -140.775 1.00 79.38 716 PRO A CA 1
ATOM 5962 C C . PRO A 1 716 ? 108.554 4.451 -141.671 1.00 79.38 716 PRO A C 1
ATOM 5964 O O . PRO A 1 716 ? 109.401 4.223 -142.524 1.00 79.38 716 PRO A O 1
ATOM 5967 N N . MET A 1 717 ? 108.080 5.681 -141.442 1.00 77.31 717 MET A N 1
ATOM 5968 C CA . MET A 1 717 ? 108.543 6.862 -142.175 1.00 77.31 717 MET A CA 1
ATOM 5969 C C . MET A 1 717 ? 110.011 7.161 -141.843 1.00 77.31 717 MET A C 1
ATOM 5971 O O . MET A 1 717 ? 110.805 7.421 -142.740 1.00 77.31 717 MET A O 1
ATOM 5975 N N . LYS A 1 718 ? 110.403 7.013 -140.569 1.00 80.69 718 LYS A N 1
ATOM 5976 C CA . LYS A 1 718 ? 111.805 7.104 -140.137 1.00 80.69 718 LYS A CA 1
ATOM 5977 C C . LYS A 1 718 ? 112.670 5.992 -140.747 1.00 80.69 718 LYS A C 1
ATOM 5979 O O . LYS A 1 718 ? 113.760 6.282 -141.217 1.00 80.69 718 LYS A O 1
ATOM 5984 N N . ARG A 1 719 ? 112.173 4.748 -140.815 1.00 80.62 719 ARG A N 1
ATOM 5985 C CA . ARG A 1 719 ? 112.853 3.629 -141.503 1.00 80.62 719 ARG A CA 1
ATOM 5986 C C . ARG A 1 719 ? 112.974 3.842 -143.017 1.00 80.62 719 ARG A C 1
ATOM 5988 O O . ARG A 1 719 ? 113.977 3.435 -143.587 1.00 80.62 719 ARG A O 1
ATOM 5995 N N . GLY A 1 720 ? 111.980 4.469 -143.648 1.00 81.88 720 GLY A N 1
ATOM 5996 C CA . GLY A 1 720 ? 112.032 4.878 -145.054 1.00 81.88 720 GLY A CA 1
ATOM 5997 C C . GLY A 1 720 ? 113.135 5.905 -145.287 1.00 81.88 720 GLY A C 1
ATOM 5998 O O . GLY A 1 720 ? 114.025 5.660 -146.088 1.00 81.88 720 GLY A O 1
ATOM 5999 N N . LEU A 1 721 ? 113.160 6.976 -144.488 1.00 80.88 721 LEU A N 1
ATOM 6000 C CA . LEU A 1 721 ? 114.219 7.991 -144.531 1.00 80.88 721 LEU A CA 1
ATOM 6001 C C . LEU A 1 721 ? 115.615 7.410 -144.239 1.00 80.88 721 LEU A C 1
ATOM 6003 O O . LEU A 1 721 ? 116.575 7.786 -144.904 1.00 80.88 721 LEU A O 1
ATOM 6007 N N . ASP A 1 722 ? 115.741 6.474 -143.289 1.00 81.00 722 ASP A N 1
ATOM 6008 C CA . ASP A 1 722 ? 117.001 5.756 -143.036 1.00 81.00 722 ASP A CA 1
ATOM 6009 C C . ASP A 1 722 ? 117.431 4.928 -144.273 1.00 81.00 722 ASP A C 1
ATOM 6011 O O . ASP A 1 722 ? 118.615 4.886 -144.605 1.00 81.00 722 ASP A O 1
ATOM 6015 N N . ALA A 1 723 ? 116.491 4.284 -144.978 1.00 81.56 723 ALA A N 1
ATOM 6016 C CA . ALA A 1 723 ? 116.770 3.505 -146.188 1.00 81.56 723 ALA A CA 1
ATOM 6017 C C . ALA A 1 723 ? 117.124 4.394 -147.395 1.00 81.56 723 ALA A C 1
ATOM 6019 O O . ALA A 1 723 ? 118.095 4.108 -148.096 1.00 81.56 723 ALA A O 1
ATOM 6020 N N . ASP A 1 724 ? 116.402 5.498 -147.597 1.00 83.81 724 ASP A N 1
ATOM 6021 C CA . ASP A 1 724 ? 116.709 6.507 -148.616 1.00 83.81 724 ASP A CA 1
ATOM 6022 C C . ASP A 1 724 ? 118.100 7.110 -148.383 1.00 83.81 724 ASP A C 1
ATOM 6024 O O . ASP A 1 724 ? 118.867 7.289 -149.328 1.00 83.81 724 ASP A O 1
ATOM 6028 N N . LEU A 1 725 ? 118.479 7.347 -147.122 1.00 83.12 725 LEU A N 1
ATOM 6029 C CA . LEU A 1 725 ? 119.815 7.816 -146.754 1.00 83.12 725 LEU A CA 1
ATOM 6030 C C . LEU A 1 725 ? 120.901 6.797 -147.140 1.00 83.12 725 LEU A C 1
ATOM 6032 O O . LEU A 1 725 ? 121.921 7.191 -147.704 1.00 83.12 725 LEU A O 1
ATOM 6036 N N . VAL A 1 726 ? 120.669 5.492 -146.939 1.00 83.44 726 VAL A N 1
ATOM 6037 C CA . VAL A 1 726 ? 121.574 4.434 -147.431 1.00 83.44 726 VAL A CA 1
ATOM 6038 C C . VAL A 1 726 ? 121.650 4.432 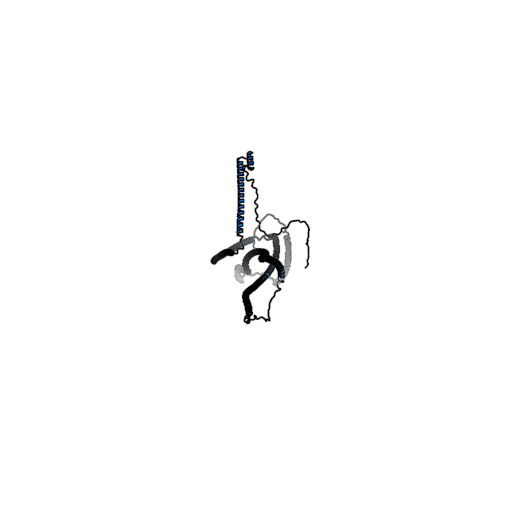-148.964 1.00 83.44 726 VAL A C 1
ATOM 6040 O O . VAL A 1 726 ? 122.747 4.332 -149.516 1.00 83.44 726 VAL A O 1
ATOM 6043 N N . VAL A 1 727 ? 120.525 4.593 -149.671 1.00 83.69 727 VAL A N 1
ATOM 6044 C CA . VAL A 1 727 ? 120.499 4.670 -151.145 1.00 83.69 727 VAL A CA 1
ATOM 6045 C C . VAL A 1 727 ? 121.280 5.884 -151.653 1.00 83.69 727 VAL A C 1
ATOM 6047 O O . VAL A 1 727 ? 122.131 5.725 -152.531 1.00 83.69 727 VAL A O 1
ATOM 6050 N N . LEU A 1 728 ? 121.073 7.075 -151.080 1.00 82.81 728 LEU A N 1
ATOM 6051 C CA . LEU A 1 728 ? 121.856 8.269 -151.415 1.00 82.81 728 LEU A CA 1
ATOM 6052 C C . LEU A 1 728 ? 123.346 8.067 -151.116 1.00 82.81 728 LEU A C 1
ATOM 6054 O O . LEU A 1 728 ? 124.189 8.502 -151.898 1.00 82.81 728 LEU A O 1
ATOM 6058 N N . GLN A 1 729 ? 123.696 7.374 -150.031 1.00 79.38 729 GLN A N 1
ATOM 6059 C CA . GLN A 1 729 ? 125.089 7.107 -149.672 1.00 79.38 729 GLN A CA 1
ATOM 6060 C C . GLN A 1 729 ? 125.772 6.117 -150.641 1.00 79.38 729 GLN A C 1
ATOM 6062 O O . GLN A 1 729 ? 126.965 6.263 -150.921 1.00 79.38 729 GLN A O 1
ATOM 6067 N N . ILE A 1 730 ? 125.017 5.181 -151.233 1.00 79.12 730 ILE A N 1
ATOM 6068 C CA . ILE A 1 730 ? 125.470 4.310 -152.336 1.00 79.12 730 ILE A CA 1
ATOM 6069 C C . ILE A 1 730 ? 125.585 5.090 -153.658 1.00 79.12 730 ILE A C 1
ATOM 6071 O O . ILE A 1 730 ? 126.568 4.944 -154.382 1.00 79.12 730 ILE A O 1
ATOM 6075 N N . GLN A 1 731 ? 124.622 5.955 -153.988 1.00 80.38 731 GLN A N 1
ATOM 6076 C CA . GLN A 1 731 ? 124.711 6.801 -155.186 1.00 80.38 731 GLN A CA 1
ATOM 6077 C C . GLN A 1 731 ? 125.901 7.771 -155.100 1.00 80.38 731 GLN A C 1
ATOM 6079 O O . GLN A 1 731 ? 126.620 7.976 -156.080 1.00 80.38 731 GLN A O 1
ATOM 6084 N N . PHE A 1 732 ? 126.167 8.315 -153.911 1.00 78.88 732 PHE A N 1
ATOM 6085 C CA . PHE A 1 732 ? 127.308 9.186 -153.650 1.00 78.88 732 PHE A CA 1
ATOM 6086 C C . PHE A 1 732 ? 128.652 8.466 -153.841 1.00 78.88 732 PHE A C 1
ATOM 6088 O O . PHE A 1 732 ? 129.562 9.039 -154.445 1.00 78.88 732 PHE A O 1
ATOM 6095 N N . SER A 1 733 ? 128.791 7.205 -153.404 1.00 78.44 733 SER A N 1
ATOM 6096 C CA . SER A 1 733 ? 130.017 6.431 -153.656 1.00 78.44 733 SER A CA 1
ATOM 6097 C C . SER A 1 733 ? 130.205 6.117 -155.146 1.00 78.44 733 SER A C 1
ATOM 6099 O O . SER A 1 733 ? 131.292 6.343 -155.677 1.00 78.44 733 SER A O 1
ATOM 6101 N N . GLN A 1 734 ? 129.140 5.738 -155.861 1.00 79.69 734 GLN A N 1
ATOM 6102 C CA . GLN A 1 734 ? 129.184 5.518 -157.315 1.00 79.69 734 GLN A CA 1
ATOM 6103 C C . GLN A 1 734 ? 129.581 6.784 -158.096 1.00 79.69 734 GLN A C 1
ATOM 6105 O O . GLN A 1 734 ? 130.370 6.712 -159.041 1.00 79.69 734 GLN A O 1
ATOM 6110 N N . CYS A 1 735 ? 129.078 7.958 -157.704 1.00 77.25 735 CYS A N 1
ATOM 6111 C CA . CYS A 1 735 ? 129.499 9.233 -158.289 1.00 77.25 735 CYS A CA 1
ATOM 6112 C C . CYS A 1 735 ? 130.969 9.556 -157.974 1.00 77.25 735 CYS A C 1
ATOM 6114 O O . CYS A 1 735 ? 131.695 10.014 -158.857 1.00 77.25 735 CYS A O 1
ATOM 6116 N N . LYS A 1 736 ? 131.439 9.260 -156.757 1.00 77.62 736 LYS A N 1
ATOM 6117 C CA . LYS A 1 736 ? 132.839 9.455 -156.350 1.00 77.62 736 LYS A CA 1
ATOM 6118 C C . LYS A 1 736 ? 133.812 8.593 -157.162 1.00 77.62 736 LYS A C 1
ATOM 6120 O O . LYS A 1 736 ? 134.883 9.073 -157.530 1.00 77.62 736 LYS A O 1
ATOM 6125 N N . ASP A 1 737 ? 133.440 7.359 -157.493 1.00 75.69 737 ASP A N 1
ATOM 6126 C CA . ASP A 1 737 ? 134.285 6.483 -158.312 1.00 75.69 737 ASP A CA 1
ATOM 6127 C C . ASP A 1 737 ? 134.248 6.849 -159.808 1.00 75.69 737 ASP A C 1
ATOM 6129 O O . ASP A 1 737 ? 135.282 6.781 -160.477 1.00 75.69 737 ASP A O 1
ATOM 6133 N N . LYS A 1 738 ? 133.121 7.371 -160.324 1.00 75.25 738 LYS A N 1
ATOM 6134 C CA . LYS A 1 738 ? 133.073 8.008 -161.657 1.00 75.25 738 LYS A CA 1
ATOM 6135 C C . LYS A 1 738 ? 134.012 9.214 -161.743 1.00 75.25 738 LYS A C 1
ATOM 6137 O O . LYS A 1 738 ? 134.774 9.306 -162.703 1.00 75.25 738 LYS A O 1
ATOM 6142 N N . ILE A 1 739 ? 134.018 10.089 -160.733 1.00 72.31 739 ILE A N 1
ATOM 6143 C CA . ILE A 1 739 ? 134.918 11.255 -160.674 1.00 72.31 739 ILE A CA 1
ATOM 6144 C C . ILE A 1 739 ? 136.385 10.807 -160.712 1.00 72.31 739 ILE A C 1
ATOM 6146 O O . ILE A 1 739 ? 137.126 11.279 -161.569 1.00 72.31 739 ILE A O 1
ATOM 6150 N N . LYS A 1 740 ? 136.782 9.808 -159.911 1.00 71.38 740 LYS A N 1
ATOM 6151 C CA . LYS A 1 740 ? 138.142 9.233 -159.967 1.00 71.38 740 LYS A CA 1
ATOM 6152 C C . LYS A 1 740 ? 138.515 8.629 -161.326 1.00 71.38 740 LYS A C 1
ATOM 6154 O O . LYS A 1 740 ? 139.692 8.608 -161.686 1.00 71.38 740 LYS A O 1
ATOM 6159 N N . SER A 1 741 ? 137.542 8.099 -162.074 1.00 64.94 741 SER A N 1
ATOM 6160 C CA . SER A 1 741 ? 137.790 7.583 -163.427 1.00 64.94 741 SER A CA 1
ATOM 6161 C C . SER A 1 741 ? 138.061 8.711 -164.427 1.00 64.94 741 SER A C 1
ATOM 6163 O O . SER A 1 741 ? 138.966 8.583 -165.250 1.00 64.94 741 SER A O 1
ATOM 6165 N N . PHE A 1 742 ? 137.364 9.845 -164.292 1.00 63.84 742 PHE A N 1
ATOM 6166 C CA . PHE A 1 742 ? 137.620 11.043 -165.090 1.00 63.84 742 PHE A CA 1
ATOM 6167 C C . PHE A 1 742 ? 138.926 11.737 -164.681 1.00 63.84 742 PHE A C 1
ATOM 6169 O O . PHE A 1 742 ? 139.689 12.130 -165.557 1.00 63.84 742 PHE A O 1
ATOM 6176 N N . GLU A 1 743 ? 139.260 11.808 -163.388 1.00 60.53 743 GLU A N 1
ATOM 6177 C CA . GLU A 1 743 ? 140.548 12.347 -162.919 1.00 60.53 743 GLU A CA 1
ATOM 6178 C C . GLU A 1 743 ? 141.739 11.623 -163.569 1.00 60.53 743 GLU A C 1
ATOM 6180 O O . GLU A 1 743 ? 142.682 12.273 -164.015 1.00 60.53 743 GLU A O 1
ATOM 6185 N N . LYS A 1 744 ? 141.673 10.294 -163.739 1.00 60.62 744 LYS A N 1
ATOM 6186 C CA . LYS A 1 744 ? 142.710 9.533 -164.462 1.00 60.62 744 LYS A CA 1
ATOM 6187 C C . LYS A 1 744 ? 142.783 9.822 -165.966 1.00 60.62 744 LYS A C 1
ATOM 6189 O O . LYS A 1 744 ? 143.845 9.626 -166.544 1.00 60.62 744 LYS A O 1
ATOM 6194 N N . GLN A 1 745 ? 141.704 10.289 -166.595 1.00 57.75 745 GLN A N 1
ATOM 6195 C CA . GLN A 1 745 ? 141.693 10.689 -168.011 1.00 57.75 745 GLN A CA 1
ATOM 6196 C C . GLN A 1 745 ? 142.184 12.133 -168.228 1.00 57.75 745 GLN A C 1
ATOM 6198 O O . GLN A 1 745 ? 142.581 12.478 -169.336 1.00 57.75 745 GLN A O 1
ATOM 6203 N N . PHE A 1 746 ? 142.196 12.970 -167.184 1.00 54.72 746 PHE A N 1
ATOM 6204 C CA . PHE A 1 746 ? 142.604 14.381 -167.254 1.00 54.72 746 PHE A CA 1
ATOM 6205 C C . PHE A 1 746 ? 144.079 14.653 -166.889 1.00 54.72 746 PHE A C 1
ATOM 6207 O O . PHE A 1 746 ? 144.516 15.800 -166.966 1.00 54.72 746 PHE A O 1
ATOM 6214 N N . ILE A 1 747 ? 144.849 13.630 -166.498 1.00 55.53 747 ILE A N 1
ATOM 6215 C CA . ILE A 1 747 ? 146.246 13.770 -166.030 1.00 55.53 747 ILE A CA 1
ATOM 6216 C C . ILE A 1 747 ? 147.288 13.480 -167.138 1.00 55.53 747 ILE A C 1
ATOM 6218 O O . ILE A 1 747 ? 148.470 13.765 -166.952 1.00 55.53 747 ILE A O 1
ATOM 6222 N N . ASP A 1 748 ? 146.876 12.982 -168.309 1.00 45.28 748 ASP A N 1
ATOM 6223 C CA . ASP A 1 748 ? 147.789 12.593 -169.399 1.00 45.28 748 ASP A CA 1
ATOM 6224 C C . ASP A 1 748 ? 148.179 13.804 -170.298 1.00 45.28 748 ASP A C 1
ATOM 6226 O O . ASP A 1 748 ? 147.309 14.414 -170.933 1.00 45.28 748 ASP A O 1
ATOM 6230 N N . PRO A 1 749 ? 149.460 14.229 -170.360 1.00 52.78 749 PRO A N 1
ATOM 6231 C CA . PRO A 1 749 ? 149.829 15.585 -170.783 1.00 52.78 749 PRO A CA 1
ATOM 6232 C C . PRO A 1 749 ? 150.062 15.758 -172.300 1.00 52.78 749 PRO A C 1
ATOM 6234 O O . PRO A 1 749 ? 151.050 16.370 -172.699 1.00 52.78 749 PRO A O 1
ATOM 6237 N N . ASN A 1 750 ? 149.168 15.254 -173.164 1.00 51.94 750 ASN A N 1
ATOM 6238 C CA . ASN A 1 750 ? 149.300 15.425 -174.629 1.00 51.94 750 ASN A CA 1
ATOM 6239 C C . ASN A 1 750 ? 147.966 15.541 -175.418 1.00 51.94 750 ASN A C 1
ATOM 6241 O O . ASN A 1 750 ? 147.900 15.220 -176.604 1.00 51.94 750 ASN A O 1
ATOM 6245 N N . GLY A 1 751 ? 146.881 15.993 -174.772 1.00 49.53 751 GLY A N 1
ATOM 6246 C CA . GLY A 1 751 ? 145.539 16.109 -175.373 1.00 49.53 751 GLY A CA 1
ATOM 6247 C C . GLY A 1 751 ? 145.253 17.447 -176.100 1.00 49.53 751 GLY A C 1
ATOM 6248 O O . GLY A 1 751 ? 145.427 18.512 -175.499 1.00 49.53 751 GLY A O 1
ATOM 6249 N N . PRO A 1 752 ? 144.750 17.446 -177.354 1.00 49.97 752 PRO A N 1
ATOM 6250 C CA . PRO A 1 752 ? 144.601 18.655 -178.167 1.00 49.97 752 PRO A CA 1
ATOM 6251 C C . PRO A 1 752 ? 143.242 19.356 -177.976 1.00 49.97 752 PRO A C 1
ATOM 6253 O O . PRO A 1 752 ? 142.384 19.279 -178.849 1.00 49.97 752 PRO A O 1
ATOM 6256 N N . ASN A 1 753 ? 143.043 20.046 -176.844 1.00 43.94 753 ASN A N 1
ATOM 6257 C CA . ASN A 1 753 ? 142.186 21.247 -176.733 1.00 43.94 753 ASN A CA 1
ATOM 6258 C C . ASN A 1 753 ? 142.200 21.812 -175.301 1.00 43.94 753 ASN A C 1
ATOM 6260 O O . ASN A 1 753 ? 141.446 21.378 -174.431 1.00 43.94 753 ASN A O 1
ATOM 6264 N N . ARG A 1 754 ? 143.037 22.827 -175.055 1.00 50.00 754 ARG A N 1
ATOM 6265 C CA . ARG A 1 754 ? 143.138 23.525 -173.763 1.00 50.00 754 ARG A CA 1
ATOM 6266 C C . ARG A 1 754 ? 143.242 25.037 -173.976 1.00 50.00 754 ARG A C 1
ATOM 6268 O O . ARG A 1 754 ? 144.338 25.518 -174.235 1.00 50.00 754 ARG A O 1
ATOM 6275 N N . THR A 1 755 ? 142.127 25.769 -173.832 1.00 48.03 755 THR A N 1
ATOM 6276 C CA . THR A 1 755 ? 141.985 27.104 -173.173 1.00 48.03 755 THR A CA 1
ATOM 6277 C C . THR A 1 755 ? 140.745 27.892 -173.631 1.00 48.03 755 THR A C 1
ATOM 6279 O O . THR A 1 755 ? 140.424 27.944 -174.813 1.00 48.03 755 THR A O 1
ATOM 6282 N N . ARG A 1 756 ? 140.116 28.609 -172.685 1.00 36.16 756 ARG A N 1
ATOM 6283 C CA . ARG A 1 756 ? 139.489 29.937 -172.873 1.00 36.16 756 ARG A CA 1
ATOM 6284 C C . ARG A 1 756 ? 139.410 30.648 -171.507 1.00 36.16 756 ARG A C 1
ATOM 6286 O O . ARG A 1 756 ? 139.381 29.970 -170.486 1.00 36.16 756 ARG A O 1
ATOM 6293 N N . ALA A 1 757 ? 139.393 31.983 -171.481 1.00 48.44 757 ALA A N 1
ATOM 6294 C CA . ALA A 1 757 ? 139.305 32.809 -170.264 1.00 48.44 757 ALA A CA 1
ATOM 6295 C C . ALA A 1 757 ? 138.433 34.077 -170.474 1.00 48.44 757 ALA A C 1
ATOM 6297 O O . ALA A 1 757 ? 138.020 34.316 -171.612 1.00 48.44 757 ALA A O 1
ATOM 6298 N N . LEU A 1 758 ? 138.273 34.886 -169.398 1.00 42.84 758 LEU A N 1
ATOM 6299 C CA . LEU A 1 758 ? 137.618 36.224 -169.233 1.00 42.84 758 LEU A CA 1
ATOM 6300 C C . LEU A 1 758 ? 136.216 36.206 -168.527 1.00 42.84 758 LEU A C 1
ATOM 6302 O O . LEU A 1 758 ? 135.565 35.167 -168.570 1.00 42.84 758 LEU A O 1
ATOM 6306 N N . PRO A 1 759 ? 135.705 37.318 -167.919 1.00 47.88 759 PRO A N 1
ATOM 6307 C CA . PRO A 1 759 ? 136.210 37.982 -166.684 1.00 47.88 759 PRO A CA 1
ATOM 6308 C C . PRO A 1 759 ? 135.104 38.517 -165.696 1.00 47.88 759 PRO A C 1
ATOM 6310 O O . PRO A 1 759 ? 133.934 38.591 -166.055 1.00 47.88 759 PRO A O 1
ATOM 6313 N N . GLY A 1 760 ? 135.462 38.994 -164.483 1.00 39.62 760 GLY A N 1
ATOM 6314 C CA . GLY A 1 760 ? 134.559 39.715 -163.536 1.00 39.62 760 GLY A CA 1
ATOM 6315 C C . GLY A 1 760 ? 135.184 39.980 -162.140 1.00 39.62 760 GLY A C 1
ATOM 6316 O O . GLY A 1 760 ? 136.141 39.291 -161.804 1.00 39.62 760 GLY A O 1
ATOM 6317 N N . LYS A 1 761 ? 134.720 40.975 -161.349 1.00 47.50 761 LYS A N 1
ATOM 6318 C CA . LYS A 1 761 ? 135.323 41.412 -160.050 1.00 47.50 761 LYS A CA 1
ATOM 6319 C C . LYS A 1 761 ? 134.327 41.496 -158.875 1.00 47.50 761 LYS A C 1
ATOM 6321 O O . LYS A 1 761 ? 133.199 41.933 -159.082 1.00 47.50 761 LYS A O 1
ATOM 6326 N N . ASP A 1 762 ? 134.821 41.237 -157.658 1.00 48.84 762 ASP A N 1
ATOM 6327 C CA . ASP A 1 762 ? 134.108 41.367 -156.370 1.00 48.84 762 ASP A CA 1
ATOM 6328 C C . ASP A 1 762 ? 134.413 42.687 -155.602 1.00 48.84 762 ASP A C 1
ATOM 6330 O O . ASP A 1 762 ? 135.510 43.239 -155.757 1.00 48.84 762 ASP A O 1
ATOM 6334 N N . PRO A 1 763 ? 133.480 43.193 -154.761 1.00 51.47 763 PRO A N 1
ATOM 6335 C CA . PRO A 1 763 ? 133.649 44.388 -153.915 1.00 51.47 763 PRO A CA 1
ATOM 6336 C C . PRO A 1 763 ? 134.382 44.121 -152.581 1.00 51.47 763 PRO A C 1
ATOM 6338 O O . PRO A 1 763 ? 134.622 42.978 -152.196 1.00 51.47 763 PRO A O 1
ATOM 6341 N N . SER A 1 764 ? 134.761 45.190 -151.861 1.00 62.81 764 SER A N 1
ATOM 6342 C CA . SER A 1 764 ? 135.716 45.119 -150.737 1.00 62.81 764 SER A CA 1
ATOM 6343 C C . SER A 1 764 ? 135.110 45.289 -149.334 1.00 62.81 764 SER A C 1
ATOM 6345 O O . SER A 1 764 ? 134.045 45.869 -149.132 1.00 62.81 764 SER A O 1
ATOM 6347 N N . GLN A 1 765 ? 135.855 44.813 -148.333 1.00 59.47 765 GLN A N 1
ATOM 6348 C CA . GLN A 1 765 ? 135.422 44.605 -146.945 1.00 59.47 765 GLN A CA 1
ATOM 6349 C C . GLN A 1 765 ? 134.900 45.861 -146.209 1.00 59.47 765 GLN A C 1
ATOM 6351 O O . GLN A 1 765 ? 134.132 45.728 -145.260 1.00 59.47 765 GLN A O 1
ATOM 6356 N N . GLN A 1 766 ? 135.269 47.075 -146.637 1.00 62.75 766 GLN A N 1
ATOM 6357 C CA . GLN A 1 766 ? 134.820 48.327 -146.001 1.00 62.75 766 GLN A CA 1
ATOM 6358 C C . GLN A 1 766 ? 133.363 48.703 -146.328 1.00 62.75 766 GLN A C 1
ATOM 6360 O O . GLN A 1 766 ? 132.720 49.391 -145.535 1.00 62.75 766 GLN A O 1
ATOM 6365 N N . GLU A 1 767 ? 132.814 48.242 -147.456 1.00 65.88 767 GLU A N 1
ATOM 6366 C CA . GLU A 1 767 ? 131.424 48.535 -147.845 1.00 65.88 767 GLU A CA 1
ATOM 6367 C C . GLU A 1 767 ? 130.414 47.695 -147.044 1.00 65.88 767 GLU A C 1
ATOM 6369 O O . GLU A 1 767 ? 129.300 48.144 -146.777 1.00 65.88 767 GLU A O 1
ATOM 6374 N N . LEU A 1 768 ? 130.835 46.514 -146.578 1.00 61.59 768 LEU A N 1
ATOM 6375 C CA . LEU A 1 768 ? 130.048 45.631 -145.712 1.00 61.59 768 LEU A CA 1
ATOM 6376 C C . LEU A 1 768 ? 129.817 46.225 -144.314 1.00 61.59 768 LEU A C 1
ATOM 6378 O O . LEU A 1 768 ? 128.693 46.174 -143.819 1.00 61.59 768 LEU A O 1
ATOM 6382 N N . PHE A 1 769 ? 130.835 46.833 -143.694 1.00 69.06 769 PHE A N 1
ATOM 6383 C CA . PHE A 1 769 ? 130.708 47.375 -142.333 1.00 69.06 769 PHE A CA 1
ATOM 6384 C C . PHE A 1 769 ? 129.719 48.546 -142.238 1.00 69.06 769 PHE A C 1
ATOM 6386 O O . PHE A 1 769 ? 128.877 48.551 -141.343 1.00 69.06 769 PHE A O 1
ATOM 6393 N N . LYS A 1 770 ? 129.718 49.473 -143.209 1.00 72.88 770 LYS A N 1
ATOM 6394 C CA . LYS A 1 770 ? 128.730 50.573 -143.251 1.00 72.88 770 LYS A CA 1
ATOM 6395 C C . LYS A 1 770 ? 127.281 50.087 -143.352 1.00 72.88 770 LYS A C 1
ATOM 6397 O O . LYS A 1 770 ? 126.370 50.783 -142.914 1.00 72.88 770 LYS A O 1
ATOM 6402 N N . LYS A 1 771 ? 127.053 48.901 -143.928 1.00 71.94 771 LYS A N 1
ATOM 6403 C CA . LYS A 1 771 ? 125.709 48.323 -144.058 1.00 71.94 771 LYS A CA 1
ATOM 6404 C C . LYS A 1 771 ? 125.198 47.682 -142.765 1.00 71.94 771 LYS A C 1
ATOM 6406 O O . LYS A 1 771 ? 123.993 47.490 -142.636 1.00 71.94 771 LYS A O 1
ATOM 6411 N N . ILE A 1 772 ? 126.087 47.378 -141.818 1.00 69.75 772 ILE A N 1
ATOM 6412 C CA . ILE A 1 772 ? 125.730 46.829 -140.505 1.00 69.75 772 ILE A CA 1
ATOM 6413 C C . ILE A 1 772 ? 125.252 47.956 -139.574 1.00 69.75 772 ILE A C 1
ATOM 6415 O O . ILE A 1 772 ? 124.155 47.851 -139.032 1.00 69.75 772 ILE A O 1
ATOM 6419 N N . GLU A 1 773 ? 125.981 49.078 -139.488 1.00 72.75 773 GLU A N 1
ATOM 6420 C CA . GLU A 1 773 ? 125.579 50.243 -138.668 1.00 72.75 773 GLU A CA 1
ATOM 6421 C C . GLU A 1 773 ? 124.204 50.819 -139.077 1.00 72.75 773 GLU A C 1
ATOM 6423 O O . GLU A 1 773 ? 123.397 51.193 -138.223 1.00 72.75 773 GLU A O 1
ATOM 6428 N N . GLU A 1 774 ? 123.878 50.838 -140.378 1.00 78.50 774 GLU A N 1
ATOM 6429 C CA . GLU A 1 774 ? 122.551 51.266 -140.860 1.00 78.50 774 GLU A CA 1
ATOM 6430 C C . GLU A 1 774 ? 121.393 50.398 -140.333 1.00 78.50 774 GLU A C 1
ATOM 6432 O O . GLU A 1 774 ? 120.270 50.895 -140.205 1.00 78.50 774 GLU A O 1
ATOM 6437 N N . LEU A 1 775 ? 121.632 49.113 -140.053 1.00 73.25 775 LEU A N 1
ATOM 6438 C CA . LEU A 1 775 ? 120.598 48.182 -139.592 1.00 73.25 775 LEU A CA 1
ATOM 6439 C C . LEU A 1 775 ? 120.362 48.282 -138.079 1.00 73.25 775 LEU A C 1
ATOM 6441 O O . LEU A 1 775 ? 119.214 48.175 -137.644 1.00 73.25 775 LEU A O 1
ATOM 6445 N N . GLU A 1 776 ? 121.398 48.564 -137.287 1.00 71.31 776 GLU A N 1
ATOM 6446 C CA . GLU A 1 776 ? 121.270 48.745 -135.832 1.00 71.31 776 GLU A CA 1
ATOM 6447 C C . GLU A 1 776 ? 120.431 49.990 -135.487 1.00 71.31 776 GLU A C 1
ATOM 6449 O O . GLU A 1 776 ? 119.515 49.922 -134.663 1.00 71.31 776 GLU A O 1
ATOM 6454 N N . ILE A 1 777 ? 120.628 51.102 -136.207 1.00 77.44 777 ILE A N 1
ATOM 6455 C CA . ILE A 1 777 ? 119.847 52.344 -136.025 1.00 77.44 777 ILE A CA 1
ATOM 6456 C C . ILE A 1 777 ? 118.353 52.150 -136.363 1.00 77.44 777 ILE A C 1
ATOM 6458 O O . ILE A 1 777 ? 117.485 52.823 -135.795 1.00 77.44 777 ILE A O 1
ATOM 6462 N N . GLN A 1 778 ? 118.014 51.232 -137.276 1.00 74.06 778 GLN A N 1
ATOM 6463 C CA . GLN A 1 778 ? 116.613 50.926 -137.598 1.00 74.06 778 GLN A CA 1
ATOM 6464 C C . GLN A 1 778 ? 115.912 50.086 -136.525 1.00 74.06 778 GLN A C 1
ATOM 6466 O O . GLN A 1 778 ? 114.680 50.120 -136.453 1.00 74.06 778 GLN A O 1
ATOM 6471 N N . LEU A 1 779 ? 116.664 49.349 -135.705 1.00 75.62 779 LEU A N 1
ATOM 6472 C CA . LEU A 1 779 ? 116.112 48.461 -134.685 1.00 75.62 779 LEU A CA 1
ATOM 6473 C C . LEU A 1 779 ? 115.599 49.269 -133.482 1.00 75.62 779 LEU A C 1
ATOM 6475 O O . LEU A 1 779 ? 114.427 49.146 -133.131 1.00 75.62 779 LEU A O 1
ATOM 6479 N N . VAL A 1 780 ? 116.404 50.213 -132.978 1.00 78.75 780 VAL A N 1
ATOM 6480 C CA . VAL A 1 780 ? 116.035 51.129 -131.874 1.00 78.75 780 VAL A CA 1
ATOM 6481 C C . VAL A 1 780 ? 114.744 51.910 -132.180 1.00 78.75 780 VAL A C 1
ATOM 6483 O O . VAL A 1 780 ? 113.832 51.977 -131.359 1.00 78.75 780 VAL A O 1
ATOM 6486 N N . LYS A 1 781 ? 114.588 52.415 -133.414 1.00 78.50 781 LYS A N 1
ATOM 6487 C CA . LYS A 1 781 ? 113.376 53.143 -133.857 1.00 78.50 781 LYS A CA 1
ATOM 6488 C C . LYS A 1 781 ? 112.093 52.302 -133.900 1.00 78.50 781 LYS A C 1
ATOM 6490 O O . LYS A 1 781 ? 111.010 52.859 -134.104 1.00 78.50 781 LYS A O 1
ATOM 6495 N N . LYS A 1 782 ? 112.179 50.973 -133.781 1.00 77.62 782 LYS A N 1
ATOM 6496 C CA . LYS A 1 782 ? 111.000 50.102 -133.659 1.00 77.62 782 LYS A CA 1
ATOM 6497 C C . LYS A 1 782 ? 110.610 49.822 -132.211 1.00 77.62 782 LYS A C 1
ATOM 6499 O O . LYS A 1 782 ? 109.440 49.525 -131.988 1.00 77.62 782 LYS A O 1
ATOM 6504 N N . GLU A 1 783 ? 111.527 49.965 -131.259 1.00 73.75 783 GLU A N 1
ATOM 6505 C CA . GLU A 1 783 ? 111.251 49.755 -129.834 1.00 73.75 783 GLU A CA 1
ATOM 6506 C C . GLU A 1 783 ? 110.452 50.929 -129.240 1.00 73.75 783 GLU A C 1
ATOM 6508 O O . GLU A 1 783 ? 109.429 50.699 -128.596 1.00 73.75 783 GLU A O 1
ATOM 6513 N N . GLU A 1 784 ? 110.798 52.184 -129.571 1.00 77.50 784 GLU A N 1
ATOM 6514 C CA . GLU A 1 784 ? 110.018 53.373 -129.158 1.00 77.50 784 GLU A CA 1
ATOM 6515 C C . GLU A 1 784 ? 108.539 53.291 -129.587 1.00 77.50 784 GLU A C 1
ATOM 6517 O O . GLU A 1 784 ? 107.631 53.580 -128.807 1.00 77.50 784 GLU A O 1
ATOM 6522 N N . LYS A 1 785 ? 108.276 52.817 -130.813 1.00 77.44 785 LYS A N 1
ATOM 6523 C CA . LYS A 1 785 ? 106.915 52.672 -131.368 1.00 77.44 785 LYS A CA 1
ATOM 6524 C C . LYS A 1 785 ? 106.066 51.593 -130.698 1.00 77.44 785 LYS A C 1
ATOM 6526 O O . LYS A 1 785 ? 104.869 51.506 -130.982 1.00 77.44 785 LYS A O 1
ATOM 6531 N N . LEU A 1 786 ? 106.671 50.736 -129.881 1.00 78.06 786 LEU A N 1
ATOM 6532 C CA . LEU A 1 786 ? 105.961 49.695 -129.146 1.00 78.06 786 LEU A CA 1
ATOM 6533 C C . LEU A 1 786 ? 105.435 50.259 -127.816 1.00 78.06 786 LEU A C 1
ATOM 6535 O O . LEU A 1 786 ? 104.257 50.084 -127.515 1.00 78.06 786 LEU A O 1
ATOM 6539 N N . LEU A 1 787 ? 106.243 51.076 -127.128 1.00 76.31 787 LEU A N 1
ATOM 6540 C CA . LEU A 1 787 ? 105.859 51.794 -125.903 1.00 76.31 787 LEU A CA 1
ATOM 6541 C C . LEU A 1 787 ? 104.676 52.761 -126.106 1.00 76.31 787 LEU A C 1
ATOM 6543 O O . LEU A 1 787 ? 103.793 52.838 -125.252 1.00 76.31 787 LEU A O 1
ATOM 6547 N N . GLU A 1 788 ? 104.597 53.456 -127.248 1.00 77.44 788 GLU A N 1
ATOM 6548 C CA . GLU A 1 788 ? 103.445 54.324 -127.564 1.00 77.44 788 GLU A CA 1
ATOM 6549 C C . GLU A 1 788 ? 102.112 53.555 -127.636 1.00 77.44 788 GLU A C 1
ATOM 6551 O O . GLU A 1 788 ? 101.055 54.107 -127.318 1.00 77.44 788 GLU A O 1
ATOM 6556 N N . LYS A 1 789 ? 102.132 52.280 -128.049 1.00 77.25 789 LYS A N 1
ATOM 6557 C CA . LYS A 1 789 ? 100.909 51.477 -128.196 1.00 77.25 789 LYS A CA 1
ATOM 6558 C C . LYS A 1 789 ? 100.365 50.968 -126.867 1.00 77.25 789 LYS A C 1
ATOM 6560 O O . LYS A 1 789 ? 99.143 50.921 -126.712 1.00 77.25 789 LYS A O 1
ATOM 6565 N N . ASP A 1 790 ? 101.234 50.657 -125.911 1.00 74.38 790 ASP A N 1
ATOM 6566 C CA . ASP A 1 790 ? 100.812 50.188 -124.588 1.00 74.38 790 ASP A CA 1
ATOM 6567 C C . ASP A 1 790 ? 100.093 51.301 -123.800 1.00 74.38 790 ASP A C 1
ATOM 6569 O O . ASP A 1 790 ? 99.054 51.053 -123.183 1.00 74.38 790 ASP A O 1
ATOM 6573 N N . PHE A 1 791 ? 100.538 52.559 -123.924 1.00 77.50 791 PHE A N 1
ATOM 6574 C CA . PHE A 1 791 ? 99.857 53.711 -123.310 1.00 77.50 791 PHE A CA 1
ATOM 6575 C C . PHE A 1 791 ? 98.426 53.927 -123.845 1.00 77.50 791 PHE A C 1
ATOM 6577 O O . PHE A 1 791 ? 97.516 54.298 -123.098 1.00 77.50 791 PHE A O 1
ATOM 6584 N N . ILE A 1 792 ? 98.191 53.662 -125.136 1.00 79.69 792 ILE A N 1
ATOM 6585 C CA . ILE A 1 792 ? 96.852 53.758 -125.744 1.00 79.69 792 ILE A CA 1
ATOM 6586 C C . ILE A 1 792 ? 95.917 52.677 -125.174 1.00 79.69 792 ILE A C 1
ATOM 6588 O O . ILE A 1 792 ? 94.741 52.952 -124.912 1.00 79.69 792 ILE A O 1
ATOM 6592 N N . TYR A 1 793 ? 96.427 51.465 -124.938 1.00 77.38 793 TYR A N 1
ATOM 6593 C CA . TYR A 1 793 ? 95.643 50.344 -124.411 1.00 77.38 793 TYR A CA 1
ATOM 6594 C C . TYR A 1 793 ? 95.118 50.600 -122.982 1.00 77.38 793 TYR A C 1
ATOM 6596 O O . TYR A 1 793 ? 93.968 50.270 -122.662 1.00 77.38 793 TYR A O 1
ATOM 6604 N N . GLU A 1 794 ? 95.912 51.262 -122.136 1.00 79.06 794 GLU A N 1
ATOM 6605 C CA . GLU A 1 794 ? 95.521 51.605 -120.761 1.00 79.06 794 GLU A CA 1
ATOM 6606 C C . GLU A 1 794 ? 94.343 52.606 -120.715 1.00 79.06 794 GLU A C 1
ATOM 6608 O O . GLU A 1 794 ? 93.405 52.453 -119.922 1.00 79.06 794 GLU A O 1
ATOM 6613 N N . GLN A 1 795 ? 94.319 53.596 -121.617 1.00 77.44 795 GLN A N 1
ATOM 6614 C CA . GLN A 1 795 ? 93.239 54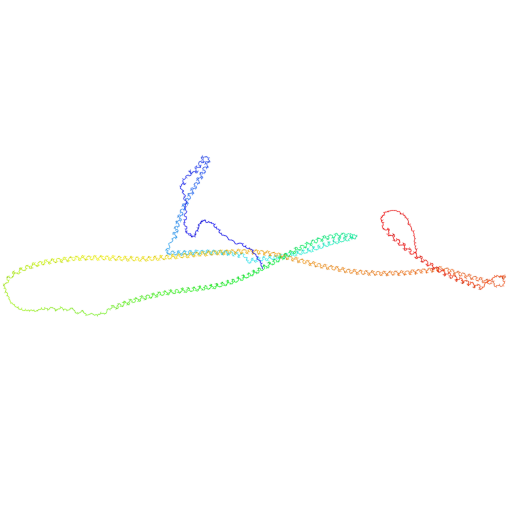.594 -121.678 1.00 77.44 795 GLN A CA 1
ATOM 6615 C C . GLN A 1 795 ? 91.914 54.019 -122.204 1.00 77.44 795 GLN A C 1
ATOM 6617 O O . GLN A 1 795 ? 90.844 54.357 -121.688 1.00 77.44 795 GLN A O 1
ATOM 6622 N N . VAL A 1 796 ? 91.961 53.113 -123.188 1.00 77.12 796 VAL A N 1
ATOM 6623 C CA . VAL A 1 796 ? 90.761 52.426 -123.709 1.00 77.12 796 VAL A CA 1
ATOM 6624 C C . VAL A 1 796 ? 90.114 51.552 -122.625 1.00 77.12 796 VAL A C 1
ATOM 6626 O O . VAL A 1 796 ? 88.886 51.534 -122.479 1.00 77.12 796 VAL A O 1
ATOM 6629 N N . SER A 1 797 ? 90.935 50.903 -121.795 1.00 73.12 797 SER A N 1
ATOM 6630 C CA . SER A 1 797 ? 90.472 50.096 -120.660 1.00 73.12 797 SER A CA 1
ATOM 6631 C C . SER A 1 797 ? 89.690 50.946 -119.641 1.00 73.12 797 SER A C 1
ATOM 6633 O O . SER A 1 797 ? 88.543 50.625 -119.317 1.00 73.12 797 SER A O 1
ATOM 6635 N N . ARG A 1 798 ? 90.231 52.107 -119.235 1.00 75.94 798 ARG A N 1
ATOM 6636 C CA . ARG A 1 798 ? 89.565 53.048 -118.304 1.00 75.94 798 ARG A CA 1
ATOM 6637 C C . ARG A 1 798 ? 88.243 53.636 -118.811 1.00 75.94 798 ARG A C 1
ATOM 6639 O O . ARG A 1 798 ? 87.380 53.976 -118.000 1.00 75.94 798 ARG A O 1
ATOM 6646 N N . LEU A 1 799 ? 88.070 53.803 -120.123 1.00 74.25 799 LEU A N 1
ATOM 6647 C CA . LEU A 1 799 ? 86.809 54.299 -120.693 1.00 74.25 799 LEU A CA 1
ATOM 6648 C C . LEU A 1 799 ? 85.714 53.226 -120.696 1.00 74.25 799 LEU A C 1
ATOM 6650 O O . LEU A 1 799 ? 84.552 53.532 -120.428 1.00 74.25 799 LEU A O 1
ATOM 6654 N N . THR A 1 800 ? 86.090 51.969 -120.930 1.00 77.19 800 THR A N 1
ATOM 6655 C CA . THR A 1 800 ? 85.159 50.832 -120.987 1.00 77.19 800 THR A CA 1
ATOM 6656 C C . THR A 1 800 ? 84.478 50.591 -119.632 1.00 77.19 800 THR A C 1
ATOM 6658 O O . THR A 1 800 ? 83.272 50.347 -119.554 1.00 77.19 800 THR A O 1
ATOM 6661 N N . GLU A 1 801 ? 85.225 50.752 -118.540 1.00 73.31 801 GLU A N 1
ATOM 6662 C CA . GLU A 1 801 ? 84.750 50.543 -117.166 1.00 73.31 801 GLU A CA 1
ATOM 6663 C C . GLU A 1 801 ? 83.743 51.620 -116.697 1.00 73.31 801 GLU A C 1
ATOM 6665 O O . GLU A 1 801 ? 82.761 51.326 -116.006 1.00 73.31 801 GLU A O 1
ATOM 6670 N N . LYS A 1 802 ? 83.902 52.865 -117.174 1.00 75.06 802 LYS A N 1
ATOM 6671 C CA . LYS A 1 802 ? 82.955 53.975 -116.935 1.00 75.06 802 LYS A CA 1
ATOM 6672 C C . LYS A 1 802 ? 81.627 53.834 -117.689 1.00 75.06 802 LYS A C 1
ATOM 6674 O O . LYS A 1 802 ? 80.635 54.442 -117.290 1.00 75.06 802 LYS A O 1
ATOM 6679 N N . ILE A 1 803 ? 81.590 53.063 -118.777 1.00 74.44 803 ILE A N 1
ATOM 6680 C CA . ILE A 1 803 ? 80.349 52.787 -119.518 1.00 74.44 803 ILE A CA 1
ATOM 6681 C C . ILE A 1 803 ? 79.549 51.679 -118.819 1.00 74.44 803 ILE A C 1
ATOM 6683 O O . ILE A 1 803 ? 78.335 51.814 -118.669 1.00 74.44 803 ILE A O 1
ATOM 6687 N N . LYS A 1 804 ? 80.224 50.634 -118.316 1.00 72.12 804 LYS A N 1
ATOM 6688 C CA . LYS A 1 804 ? 79.598 49.536 -117.554 1.00 72.12 804 LYS A CA 1
ATOM 6689 C C . LYS A 1 804 ? 78.814 50.041 -116.336 1.00 72.12 804 LYS A C 1
ATOM 6691 O O . LYS A 1 804 ? 77.616 49.796 -116.230 1.00 72.12 804 LYS A O 1
ATOM 6696 N N . THR A 1 805 ? 79.462 50.853 -115.503 1.00 72.75 805 THR A N 1
ATOM 6697 C CA . THR A 1 805 ? 78.869 51.429 -114.281 1.00 72.75 805 THR A CA 1
ATOM 6698 C C . THR A 1 805 ? 77.662 52.343 -114.546 1.00 72.75 805 THR A C 1
ATOM 6700 O O . THR A 1 805 ? 76.759 52.428 -113.717 1.00 72.75 805 THR A O 1
ATOM 6703 N N . LYS A 1 806 ? 77.573 52.984 -115.722 1.00 72.06 806 LYS A N 1
ATOM 6704 C CA . LYS A 1 806 ? 76.374 53.741 -116.134 1.00 72.06 806 LYS A CA 1
ATOM 6705 C C . LYS A 1 806 ? 75.209 52.857 -116.596 1.00 72.06 806 LYS A C 1
ATOM 6707 O O . LYS A 1 806 ? 74.064 53.292 -116.499 1.00 72.06 806 LYS A O 1
ATOM 6712 N N . ALA A 1 807 ? 75.478 51.650 -117.094 1.00 68.44 807 ALA A N 1
ATOM 6713 C CA . ALA A 1 807 ? 74.453 50.721 -117.575 1.00 68.44 807 ALA A CA 1
ATOM 6714 C C . ALA A 1 807 ? 73.790 49.905 -116.449 1.00 68.44 807 ALA A C 1
ATOM 6716 O O . ALA A 1 807 ? 72.675 49.416 -116.619 1.00 68.44 807 ALA A O 1
ATOM 6717 N N . GLU A 1 808 ? 74.461 49.737 -115.309 1.00 68.75 808 GLU A N 1
ATOM 6718 C CA . GLU A 1 808 ? 73.919 48.998 -114.160 1.00 68.75 808 GLU A CA 1
ATOM 6719 C C . GLU A 1 808 ? 72.942 49.852 -113.339 1.00 68.75 808 GLU A C 1
ATOM 6721 O O . GLU A 1 808 ? 71.851 49.379 -113.014 1.00 68.75 808 GLU A O 1
ATOM 6726 N N . ASN A 1 809 ? 73.243 51.139 -113.129 1.00 69.19 809 ASN A N 1
ATOM 6727 C CA . ASN A 1 809 ? 72.351 52.057 -112.408 1.00 69.19 809 ASN A CA 1
ATOM 6728 C C . ASN A 1 809 ? 70.998 52.269 -113.120 1.00 69.19 809 ASN A C 1
ATOM 6730 O O . ASN A 1 809 ? 69.976 52.419 -112.457 1.00 69.19 809 ASN A O 1
ATOM 6734 N N . SER A 1 810 ? 70.946 52.219 -114.458 1.00 63.84 810 SER A N 1
ATOM 6735 C CA . SER A 1 810 ? 69.691 52.408 -115.207 1.00 63.84 810 SER A CA 1
ATOM 6736 C C . SER A 1 810 ? 68.706 51.235 -115.102 1.00 63.84 810 SER A C 1
ATOM 6738 O O . SER A 1 810 ? 67.537 51.397 -115.446 1.00 63.84 810 SER A O 1
ATOM 6740 N N . LYS A 1 811 ? 69.141 50.063 -114.611 1.00 68.31 811 LYS A N 1
ATOM 6741 C CA . LYS A 1 811 ? 68.279 48.880 -114.432 1.00 68.31 811 LYS A CA 1
ATOM 6742 C C . LYS A 1 811 ? 67.516 48.863 -113.104 1.00 68.31 811 LYS A C 1
ATOM 6744 O O . LYS A 1 811 ? 66.536 48.129 -112.993 1.00 68.31 811 LYS A O 1
ATOM 6749 N N . GLN A 1 812 ? 67.946 49.632 -112.101 1.00 67.44 812 GLN A N 1
ATOM 6750 C CA . GLN A 1 812 ? 67.281 49.656 -110.792 1.00 67.44 812 GLN A CA 1
ATOM 6751 C C . GLN A 1 812 ? 65.992 50.495 -110.811 1.00 67.44 812 GLN A C 1
ATOM 6753 O O . GLN A 1 812 ? 64.984 50.057 -110.254 1.00 67.44 812 GLN A O 1
ATOM 6758 N N . ASP A 1 813 ? 65.969 51.618 -111.534 1.00 60.47 813 ASP A N 1
ATOM 6759 C CA . ASP A 1 813 ? 64.792 52.500 -111.600 1.00 60.47 813 ASP A CA 1
ATOM 6760 C C . ASP A 1 813 ? 63.599 51.868 -112.344 1.00 60.47 813 ASP A C 1
ATOM 6762 O O . ASP A 1 813 ? 62.444 52.042 -111.947 1.00 60.47 813 ASP A O 1
ATOM 6766 N N . THR A 1 814 ? 63.846 51.063 -113.386 1.00 65.56 814 THR A N 1
ATOM 6767 C CA . THR A 1 814 ? 62.770 50.398 -114.152 1.00 65.56 814 THR A CA 1
ATOM 6768 C C . THR A 1 814 ? 62.021 49.347 -113.323 1.00 65.56 814 THR A C 1
ATOM 6770 O O . THR A 1 814 ? 60.840 49.090 -113.554 1.00 65.56 814 THR A O 1
ATOM 6773 N N . LEU A 1 815 ? 62.690 48.751 -112.331 1.00 65.69 815 LEU A N 1
ATOM 6774 C CA . LEU A 1 815 ? 62.148 47.670 -111.502 1.00 65.69 815 LEU A CA 1
ATOM 6775 C C . LEU A 1 815 ? 61.244 48.192 -110.366 1.00 65.69 815 LEU A C 1
ATOM 6777 O O . LEU A 1 815 ? 60.441 47.439 -109.812 1.00 65.69 815 LEU A O 1
ATOM 6781 N N . ILE A 1 816 ? 61.337 49.489 -110.047 1.00 63.66 816 ILE A N 1
ATOM 6782 C CA . ILE A 1 816 ? 60.510 50.164 -109.036 1.00 63.66 816 ILE A CA 1
ATOM 6783 C C . ILE A 1 816 ? 59.168 50.629 -109.630 1.00 63.66 816 ILE A C 1
ATOM 6785 O O . ILE A 1 816 ? 58.155 50.568 -108.934 1.00 63.66 816 ILE A O 1
ATOM 6789 N N . LEU A 1 817 ? 59.116 51.011 -110.917 1.00 60.09 817 LEU A N 1
ATOM 6790 C CA . LEU A 1 817 ? 57.843 51.317 -111.593 1.00 60.09 817 LEU A CA 1
ATOM 6791 C C . LEU A 1 817 ? 56.950 50.073 -111.733 1.00 60.09 817 LEU A C 1
ATOM 6793 O O . LEU A 1 817 ? 55.783 50.117 -111.352 1.00 60.09 817 LEU A O 1
ATOM 6797 N N . ALA A 1 818 ? 57.502 48.948 -112.203 1.00 59.44 818 ALA A N 1
ATOM 6798 C CA . ALA A 1 818 ? 56.725 47.733 -112.479 1.00 59.44 818 ALA A CA 1
ATOM 6799 C C . ALA A 1 818 ? 55.981 47.174 -111.245 1.00 59.44 818 ALA A C 1
ATOM 6801 O O . ALA A 1 818 ? 54.888 46.627 -111.371 1.00 59.44 818 ALA A O 1
ATOM 6802 N N . LYS A 1 819 ? 56.530 47.362 -110.035 1.00 57.53 819 LYS A N 1
ATOM 6803 C CA . LYS A 1 819 ? 55.890 46.940 -108.775 1.00 57.53 819 LYS A CA 1
ATOM 6804 C C . LYS A 1 819 ? 54.738 47.840 -108.312 1.00 57.53 819 LYS A C 1
ATOM 6806 O O . LYS A 1 819 ? 54.037 47.471 -107.374 1.00 57.53 819 LYS A O 1
ATOM 6811 N N . LYS A 1 820 ? 54.542 49.011 -108.927 1.00 56.38 820 LYS A N 1
ATOM 6812 C CA . LYS A 1 820 ? 53.464 49.947 -108.570 1.00 56.38 820 LYS A CA 1
ATOM 6813 C C . LYS A 1 820 ? 52.163 49.662 -109.331 1.00 56.38 820 LYS A C 1
ATOM 6815 O O . LYS A 1 820 ? 51.087 49.859 -108.772 1.00 56.38 820 LYS A O 1
ATOM 6820 N N . ASP A 1 821 ? 52.262 49.126 -110.547 1.00 57.31 821 ASP A N 1
ATOM 6821 C CA . ASP A 1 821 ? 51.104 48.855 -111.411 1.00 57.31 821 ASP A CA 1
ATOM 6822 C C . ASP A 1 821 ? 50.404 47.512 -111.097 1.00 57.31 821 ASP A C 1
ATOM 6824 O O . ASP A 1 821 ? 49.184 47.399 -111.246 1.00 57.31 821 ASP A O 1
ATOM 6828 N N . GLU A 1 822 ? 51.123 46.516 -110.556 1.00 54.66 822 GLU A N 1
ATOM 6829 C CA . GLU A 1 822 ? 50.538 45.236 -110.095 1.00 54.66 822 GLU A CA 1
ATOM 6830 C C . GLU A 1 822 ? 49.588 45.370 -108.886 1.00 54.66 822 GLU A C 1
ATOM 6832 O O . GLU A 1 822 ? 48.821 44.447 -108.594 1.00 54.66 822 GLU A O 1
ATOM 6837 N N . TRP A 1 823 ? 49.626 46.499 -108.169 1.00 48.84 823 TRP A N 1
ATOM 6838 C CA . TRP A 1 823 ? 48.791 46.726 -106.983 1.00 48.84 823 TRP A CA 1
ATOM 6839 C C . TRP A 1 823 ? 47.387 47.253 -107.328 1.00 48.84 823 TRP A C 1
ATOM 6841 O O . TRP A 1 823 ? 46.445 47.030 -106.575 1.00 48.84 823 TRP A O 1
ATOM 6851 N N . ILE A 1 824 ? 47.217 47.905 -108.485 1.00 52.97 824 ILE A N 1
ATOM 6852 C CA . ILE A 1 824 ? 45.982 48.631 -108.848 1.00 52.97 824 ILE A CA 1
ATOM 6853 C C . ILE A 1 824 ? 44.988 47.766 -109.654 1.00 52.97 824 ILE A C 1
ATOM 6855 O O . ILE A 1 824 ? 43.798 48.069 -109.715 1.00 52.97 824 ILE A O 1
ATOM 6859 N N . THR A 1 825 ? 45.425 46.644 -110.236 1.00 49.34 825 THR A N 1
ATOM 6860 C CA . THR A 1 825 ? 44.595 45.796 -111.122 1.00 49.34 825 THR A CA 1
ATOM 6861 C C . THR A 1 825 ? 43.905 44.601 -110.444 1.00 49.34 825 THR A C 1
ATOM 6863 O O . THR A 1 825 ? 43.183 43.863 -111.114 1.00 49.34 825 THR A O 1
ATOM 6866 N N . ARG A 1 826 ? 44.061 44.396 -109.126 1.00 45.06 826 ARG A N 1
ATOM 6867 C CA . ARG A 1 826 ? 43.513 43.214 -108.417 1.00 45.06 826 ARG A CA 1
ATOM 6868 C C . ARG A 1 826 ? 42.122 43.377 -107.784 1.00 45.06 826 ARG A C 1
ATOM 6870 O O . ARG A 1 826 ? 41.607 42.396 -107.253 1.00 45.06 826 ARG A O 1
ATOM 6877 N N . GLU A 1 827 ? 41.498 44.556 -107.852 1.00 39.72 827 GLU A N 1
ATOM 6878 C CA . GLU A 1 827 ? 40.302 44.879 -107.046 1.00 39.72 827 GLU A CA 1
ATOM 6879 C C . GLU A 1 827 ? 39.065 45.354 -107.847 1.00 39.72 827 GLU A C 1
ATOM 6881 O O . GLU A 1 827 ? 38.307 46.208 -107.397 1.00 39.72 827 GLU A O 1
ATOM 6886 N N . ASN A 1 828 ? 38.792 44.794 -109.037 1.00 37.84 828 ASN A N 1
ATOM 6887 C CA . ASN A 1 828 ? 37.485 45.000 -109.687 1.00 37.84 828 ASN A CA 1
ATOM 6888 C C . ASN A 1 828 ? 36.952 43.793 -110.488 1.00 37.84 828 ASN A C 1
ATOM 6890 O O . ASN A 1 828 ? 37.359 43.548 -111.615 1.00 37.84 828 ASN A O 1
ATOM 6894 N N . LYS A 1 829 ? 35.959 43.118 -109.880 1.00 35.72 829 LYS A N 1
ATOM 6895 C CA . LYS A 1 829 ? 34.827 42.347 -110.460 1.00 35.72 829 LYS A CA 1
ATOM 6896 C C . LYS A 1 829 ? 35.143 41.295 -111.545 1.00 35.72 829 LYS A C 1
ATOM 6898 O O . LYS A 1 829 ? 35.495 41.596 -112.672 1.00 35.72 829 LYS A O 1
ATOM 6903 N N . LYS A 1 830 ? 34.919 40.003 -111.272 1.00 33.91 830 LYS A N 1
ATOM 6904 C CA . LYS A 1 830 ? 33.594 39.338 -111.397 1.00 33.91 830 LYS A CA 1
ATOM 6905 C C . LYS A 1 830 ? 32.808 39.732 -112.668 1.00 33.91 830 LYS A C 1
ATOM 6907 O O . LYS A 1 830 ? 31.920 40.571 -112.576 1.00 33.91 830 LYS A O 1
ATOM 6912 N N . HIS A 1 831 ? 33.060 39.049 -113.790 1.00 34.56 831 HIS A N 1
ATOM 6913 C CA . HIS A 1 831 ? 32.083 38.168 -114.467 1.00 34.56 831 HIS A CA 1
ATOM 6914 C C . HIS A 1 831 ? 32.687 37.484 -115.719 1.00 34.56 831 HIS A C 1
ATOM 6916 O O . HIS A 1 831 ? 33.288 38.126 -116.570 1.00 34.56 831 HIS A O 1
ATOM 6922 N N . HIS A 1 832 ? 32.503 36.162 -115.815 1.00 31.23 832 HIS A N 1
ATOM 6923 C CA . HIS A 1 832 ? 32.557 35.354 -117.051 1.00 31.23 832 HIS A CA 1
ATOM 6924 C C . HIS A 1 832 ? 31.370 35.724 -117.990 1.00 31.23 832 HIS A C 1
ATOM 6926 O O . HIS A 1 832 ? 30.456 36.373 -117.473 1.00 31.23 832 HIS A O 1
ATOM 6932 N N . PRO A 1 833 ? 31.281 35.289 -119.281 1.00 45.94 833 PRO A N 1
ATOM 6933 C CA . PRO A 1 833 ? 31.896 34.065 -119.849 1.00 45.94 833 PRO A CA 1
ATOM 6934 C C . PRO A 1 833 ? 32.351 34.084 -121.348 1.00 45.94 833 PRO A C 1
ATOM 6936 O O . PRO A 1 833 ? 31.992 35.000 -122.074 1.00 45.94 833 PRO A O 1
ATOM 6939 N N . LYS A 1 834 ? 32.981 32.972 -121.804 1.00 32.59 834 LYS A N 1
ATOM 6940 C CA . LYS A 1 834 ? 32.929 32.383 -123.184 1.00 32.59 834 LYS A CA 1
ATOM 6941 C C . LYS A 1 834 ? 33.522 33.186 -124.375 1.00 32.59 834 LYS A C 1
ATOM 6943 O O . LYS A 1 834 ? 33.640 34.398 -124.290 1.00 32.59 834 LYS A O 1
ATOM 6948 N N . ASP A 1 835 ? 33.923 32.608 -125.518 1.00 31.58 835 ASP A N 1
ATOM 6949 C CA . ASP A 1 835 ? 34.092 31.211 -126.001 1.00 31.58 835 ASP A CA 1
ATOM 6950 C C . ASP A 1 835 ? 35.169 31.192 -127.143 1.00 31.58 835 ASP A C 1
ATOM 6952 O O . ASP A 1 835 ? 35.562 32.252 -127.627 1.00 31.58 835 ASP A O 1
ATOM 6956 N N . ASP A 1 836 ? 35.580 29.990 -127.585 1.00 32.28 836 ASP A N 1
ATOM 6957 C CA . ASP A 1 836 ? 36.162 29.605 -128.904 1.00 32.28 836 ASP A CA 1
ATOM 6958 C C . ASP A 1 836 ? 37.618 29.908 -129.376 1.00 32.28 836 ASP A C 1
ATOM 6960 O O . ASP A 1 836 ? 38.150 31.010 -129.292 1.00 32.28 836 ASP A O 1
ATOM 6964 N N . GLY A 1 837 ? 38.201 28.890 -130.051 1.00 33.69 837 GLY A N 1
ATOM 6965 C CA . GLY A 1 837 ? 39.121 29.039 -131.204 1.00 33.69 837 GLY A CA 1
ATOM 6966 C C . GLY A 1 837 ? 40.641 29.002 -130.944 1.00 33.69 837 GLY A C 1
ATOM 6967 O O . GLY A 1 837 ? 41.315 30.016 -131.050 1.00 33.69 837 GLY A O 1
ATOM 6968 N N . ALA A 1 838 ? 41.262 27.887 -130.550 1.00 34.84 838 ALA A N 1
ATOM 6969 C CA . ALA A 1 838 ? 41.804 26.847 -131.447 1.00 34.84 838 ALA A CA 1
ATOM 6970 C C . ALA A 1 838 ? 42.680 27.324 -132.641 1.00 34.84 838 ALA A C 1
ATOM 6972 O O . ALA A 1 838 ? 42.133 27.722 -133.663 1.00 34.84 838 ALA A O 1
ATOM 6973 N N . TYR A 1 839 ? 44.009 27.102 -132.589 1.00 33.47 839 TYR A N 1
ATOM 6974 C CA . TYR A 1 839 ? 44.723 26.305 -133.612 1.00 33.47 839 TYR A CA 1
ATOM 6975 C C . TYR A 1 839 ? 46.136 25.840 -133.186 1.00 33.47 839 TYR A C 1
ATOM 6977 O O . TYR A 1 839 ? 46.772 26.402 -132.301 1.00 33.47 839 TYR A O 1
ATOM 6985 N N . CYS A 1 840 ? 46.589 24.766 -133.841 1.00 35.03 840 CYS A N 1
ATOM 6986 C CA . CYS A 1 840 ? 47.869 24.051 -133.712 1.00 35.03 840 CYS A CA 1
ATOM 6987 C C . CYS A 1 840 ? 49.127 24.951 -133.912 1.00 35.03 840 CYS A C 1
ATOM 6989 O O . CYS A 1 840 ? 49.016 26.047 -134.444 1.00 35.03 840 CYS A O 1
ATOM 6991 N N . ARG A 1 841 ? 50.372 24.522 -133.631 1.00 34.16 841 ARG A N 1
ATOM 6992 C CA . ARG A 1 841 ? 50.950 23.191 -133.922 1.00 34.16 841 ARG A CA 1
ATOM 6993 C C . ARG A 1 841 ? 52.285 22.956 -133.188 1.00 34.16 841 ARG A C 1
ATOM 6995 O O . ARG A 1 841 ? 53.068 23.881 -133.024 1.00 34.16 841 ARG A O 1
ATOM 7002 N N . ALA A 1 842 ? 52.548 21.708 -132.798 1.00 38.97 842 ALA A N 1
ATOM 7003 C CA . ALA A 1 842 ? 53.853 21.251 -132.304 1.00 38.97 842 ALA A CA 1
ATOM 7004 C C . ALA A 1 842 ? 54.841 20.974 -133.457 1.00 38.97 842 ALA A C 1
ATOM 7006 O O . ALA A 1 842 ? 54.395 20.823 -134.592 1.00 38.97 842 ALA A O 1
ATOM 7007 N N . VAL A 1 843 ? 56.138 20.820 -133.147 1.00 36.94 843 VAL A N 1
ATOM 7008 C CA . VAL A 1 843 ? 57.032 19.720 -133.595 1.00 36.94 843 VAL A CA 1
ATOM 7009 C C . VAL A 1 843 ? 58.450 19.924 -133.018 1.00 36.94 843 VAL A C 1
ATOM 7011 O O . VAL A 1 843 ? 58.909 21.049 -132.866 1.00 36.94 843 VAL A O 1
ATOM 7014 N N . TYR A 1 844 ? 59.073 18.796 -132.658 1.00 36.03 844 TYR A N 1
ATOM 7015 C CA . TYR A 1 844 ? 60.496 18.498 -132.418 1.00 36.03 844 TYR A CA 1
ATOM 7016 C C . TYR A 1 844 ? 61.560 19.513 -132.891 1.00 36.03 844 TYR A C 1
ATOM 7018 O O . TYR A 1 844 ? 61.492 19.972 -134.023 1.00 36.03 844 TYR A O 1
ATOM 7026 N N . GLU A 1 845 ? 62.658 19.650 -132.125 1.00 40.75 845 GLU A N 1
ATOM 7027 C CA . GLU A 1 845 ? 63.925 18.952 -132.450 1.00 40.75 845 GLU A CA 1
ATOM 7028 C C . GLU A 1 845 ? 64.977 18.978 -131.313 1.00 40.75 845 GLU A C 1
ATOM 7030 O O . GLU A 1 845 ? 64.801 19.621 -130.281 1.00 40.75 845 GLU A O 1
ATOM 7035 N N . SER A 1 846 ? 66.030 18.174 -131.504 1.00 40.00 846 SER A N 1
ATOM 7036 C CA . SER A 1 846 ? 67.288 18.033 -130.738 1.00 40.00 846 SER A CA 1
ATOM 7037 C C . SER A 1 846 ? 67.906 19.336 -130.190 1.00 40.00 846 SER A C 1
ATOM 7039 O O . SER A 1 846 ? 67.732 20.390 -130.783 1.00 40.00 846 SER A O 1
ATOM 7041 N N . GLY A 1 847 ? 68.749 19.345 -129.150 1.00 39.47 847 GLY A N 1
ATOM 7042 C CA . GLY A 1 847 ? 69.462 18.253 -128.473 1.00 39.47 847 GLY A CA 1
ATOM 7043 C C . GLY A 1 847 ? 70.962 18.581 -128.316 1.00 39.47 847 GLY A C 1
ATOM 7044 O O . GLY A 1 847 ? 71.505 19.320 -129.123 1.00 39.47 847 GLY A O 1
ATOM 7045 N N . GLN A 1 848 ? 71.613 17.970 -127.316 1.00 40.19 848 GLN A N 1
ATOM 7046 C CA . GLN A 1 848 ? 73.068 17.973 -127.038 1.00 40.19 848 GLN A CA 1
ATOM 7047 C C . GLN A 1 848 ? 73.765 19.293 -126.623 1.00 40.19 848 GLN A C 1
ATOM 7049 O O . GLN A 1 848 ? 73.577 20.343 -127.213 1.00 40.19 848 GLN A O 1
ATOM 7054 N N . CYS A 1 849 ? 74.623 19.132 -125.604 1.00 42.09 849 CYS A N 1
ATOM 7055 C CA . CYS A 1 849 ? 75.920 19.773 -125.319 1.00 42.09 849 CYS A CA 1
ATOM 7056 C C . CYS A 1 849 ? 76.143 21.261 -125.705 1.00 42.09 849 CYS A C 1
ATOM 7058 O O . CYS A 1 849 ? 76.039 21.640 -126.864 1.00 42.09 849 CYS A O 1
ATOM 7060 N N . HIS A 1 850 ? 76.628 22.114 -124.797 1.00 42.47 850 HIS A N 1
ATOM 7061 C CA . HIS A 1 850 ? 77.683 21.810 -123.819 1.00 42.47 850 HIS A CA 1
ATOM 7062 C C . HIS A 1 850 ? 77.537 22.535 -122.478 1.00 42.47 850 HIS A C 1
ATOM 7064 O O . HIS A 1 850 ? 77.010 23.667 -122.478 1.00 42.47 850 HIS A O 1
#